Protein AF-0000000077856203 (afdb_homodimer)

InterPro domains:
  IPR004839 Aminotransferase, class I/classII, large domain [PF00155] (171-387)
  IPR015421 Pyridoxal phosphate-dependent transferase, major domain [G3DSA:3.40.640.10] (3-557)
  IPR015424 Pyridoxal phosphate-dependent transferase [SSF53383] (12-552)
  IPR050859 Class-I pyridoxal-phosphate-dependent aminotransferase-like [PTHR42790] (7-556)

Radius of gyration: 32.51 Å; Cα contacts (8 Å, |Δi|>4): 2454; chains: 2; bounding box: 94×135×73 Å

Foldseek 3Di:
DPPPPFFAAFAPLLVQFDPVLVPFDDDPVVVCVVVVPPPPDDDPPDPWDDLVPPPDFKDKDWADFLPQFALADHRPRPVHTFMAMAGQFFPDPDQLQTFHCSQLQIADFQQHRNVLSVVVQCLVCQAQAVAQRHHPFKHKGKFLALLRVLLLLCNGRDAADDPVVDAQQAAEAEEEAQFAQCSSLVSNVVSRHHYQHAYADLATAALDDDRGPCNCQVPPDSNRYDRHQEYEYEAALGVFFLHHHAPVRLLSNVVVNVVSNHFYEYEYAWQLQFALCQQVVVCVLVVHPCPVPSPQAQCQPPHRHSPDSSSRSTRHDSSNVNSNQRYKYWYGCCLLPNVVLSMTMIITHPVSVVSSSSVSCPPVRYRRSVSSSVVSCQAAFRDDPDPVVVVPPPDPSRGHCYPVSSVSSSSSSNSLLNLLLCLLVVLCSVLQWDWDQPPPDDDPDDPPPSPGDIFGQWDWGRRRIDFKTKIFGPCVRAPCPPVDDSLVLLQLLQQLCCDPPLNDHWAQQLSRRSDVVSSVRSRRMTMDGSSPDDSVCSNVNSNSSSVSSNVSSPDPDSPPRPDPPPDPPPPDPDDPVVD/DPPPPFFAAFADLLVQFDPVLVPFDDDCVVVCVVVVPPPPDDDPPDPWDDLVPPPDFKDKDWADFLPQFALADHRPRPVHTFMAMAGQFAPDPDQLQTFHCSQLQIADFQQHRNVLSVVVQCLVCQAQAVQQRHHPFKHKGKFLALLRVLLLLCNGRDAADDPVPDAQQAAEAEEEAQFAQCSSLVSNVVSPHHYQHAYADLATAALDDDRGPCNCQVPPDSNNYDRHQEYEYEAALGVFFLHHHAPVRLLSNVVVNVVSNHFYEYEYAWQLQFALCQQVVVCVLVVHPCPVPSPQAQCQPPHRHSPDSSSRSTRHDSSNVNSNQRYKYWYGCCLLPRVVLSMTMIITHPVSVVSSSSVSCPPVRYRRSVSSSVVSCQAAFRDDPDPVCVVPVPDPSRGHCYPVSSVSSSSSSNSLLNLLLCLLVVLCSVLQWDWDQPPPDDDPDDPPPSPGDIFGQWDWGRNRIDFKTKIFGPCVSAPCPPVDDSLVLLQLLQQLCCDPPLNDHWAQQLSRRSDPVSSVRSRRMTMDGSRPDDSVCSNVSSNSSSVSSNVSSPDPDSPPRPDPPPDDPPPDPDDPPPD

Organism: Aspergillus terreus (NCBI:txid33178)

Sequence (1158 aa):
MARTVSLPPPRDLSHHFSTTTKRREASRIKDLYKYFLIPGIANLAGGLPNASYFPYDTLEASVAHPHRFEPSAAPSPSSTSARVLIPKESSSTDLQKKIDLTTALQYGTADGLAPMAAFVRQFTRRHLHPNVPYARGPDTLLTCGSTDGFCKTIEAFTNPWDPARDGPSQREGILCEEFVYMNAIATVKPRGLNVVPVAMDAQGMRAHGTGGLADVLRNWDLRNGKRPHLMYTITIGQNPTGGTLSVDRRREIYALCRQYDIIIIEDDPYWNLQYPSAAALEAQNRGGSSNTASVRRNYNAHGKSSGYEFLDSLVPSYLSVDTDGRVVRLDTFSKTIAPGCRLGWVTAQPAVIERLTRITETSTQAPSGFVQAMVAELLLGQQVDDAAAARNKGVAADRGWQMDGWVRWLEGLRGGYERRMQDMCRVLEEARFLVDADNAVASTADEVWEVVEKRQMFEFTWPTGGMFVWIRMCLETHPLYGKYAPDRLSRALWVHLTQAPYRCLLGPGTMFAPTPTVADRAWQYYRLCFAAMPAEEVQGVTERLVDGFRAFWQRKDLDGLEGEQTYAVQSGNLLGTGCMARTVSLPPPRDLSHHFSTTTKRREASRIKDLYKYFLIPGIANLAGGLPNASYFPYDTLEASVAHPHRFEPSAAPSPSSTSARVLIPKESSSTDLQKKIDLTTALQYGTADGLAPMAAFVRQFTRRHLHPNVPYARGPDTLLTCGSTDGFCKTIEAFTNPWDPARDGPSQREGILCEEFVYMNAIATVKPRGLNVVPVAMDAQGMRAHGTGGLADVLRNWDLRNGKRPHLMYTITIGQNPTGGTLSVDRRREIYALCRQYDIIIIEDDPYWNLQYPSAAALEAQNRGGSSNTASVRRNYNAHGKSSGYEFLDSLVPSYLSVDTDGRVVRLDTFSKTIAPGCRLGWVTAQPAVIERLTRITETSTQAPSGFVQAMVAELLLGQQVDDAAAARNKGVAADRGWQMDGWVRWLEGLRGGYERRMQDMCRVLEEARFLVDADNAVASTADEVWEVVEKRQMFEFTWPTGGMFVWIRMCLETHPLYGKYAPDRLSRALWVHLTQAPYRCLLGPGTMFAPTPTVADRAWQYYRLCFAAMPAEEVQGVTERLVDGFRAFWQRKDLDGLEGEQTYAVQSGNLLGTGC

pLDDT: mean 89.16, std 16.57, range [26.89, 98.94]

Solvent-accessible surface area (backbone atoms only — not comparable to full-atom values): 60067 Å² total; per-residue (Å²): 127,83,76,78,75,78,53,54,66,49,55,89,62,67,87,51,43,12,70,42,47,68,55,57,69,78,68,69,65,60,73,50,52,46,59,71,65,41,84,82,44,44,72,20,42,45,50,38,74,34,65,87,60,34,47,60,52,32,41,33,31,34,27,55,50,41,72,38,37,35,48,89,46,78,62,63,71,56,87,61,60,44,59,47,76,35,39,38,70,52,87,32,84,49,64,61,48,43,60,21,44,57,62,32,32,30,45,50,32,42,53,38,60,47,36,45,42,50,49,52,42,46,44,41,49,48,34,75,46,42,48,41,52,21,40,92,45,67,35,65,40,52,22,37,12,42,55,25,43,48,37,50,49,49,51,36,51,43,65,74,41,44,80,93,76,40,60,54,68,71,18,41,26,33,33,30,44,40,58,29,61,45,63,64,49,66,50,45,49,30,33,42,40,44,78,43,65,21,32,61,55,80,38,34,71,31,46,59,58,90,49,3,45,51,43,49,63,74,64,56,59,58,85,74,6,42,75,51,41,35,32,47,44,46,49,33,15,16,52,50,54,2,15,40,49,50,70,68,58,46,52,52,40,49,50,50,26,62,72,64,62,32,38,38,37,39,46,36,66,25,62,69,29,58,33,77,58,25,64,40,53,48,21,59,74,66,74,43,83,49,78,55,66,76,63,84,48,54,75,30,74,91,57,52,58,36,83,43,73,70,64,23,47,39,86,74,61,70,50,56,72,30,49,48,42,46,46,40,33,34,33,43,35,37,74,71,43,29,41,12,44,27,38,22,31,34,40,22,31,54,72,60,43,53,52,48,44,53,53,31,57,37,27,50,32,36,47,35,17,53,41,48,45,53,53,33,39,51,37,52,22,73,51,64,76,52,66,66,56,55,63,67,52,72,63,71,66,44,43,39,39,36,72,69,26,49,54,44,30,46,46,7,50,25,26,52,49,42,51,28,47,51,42,36,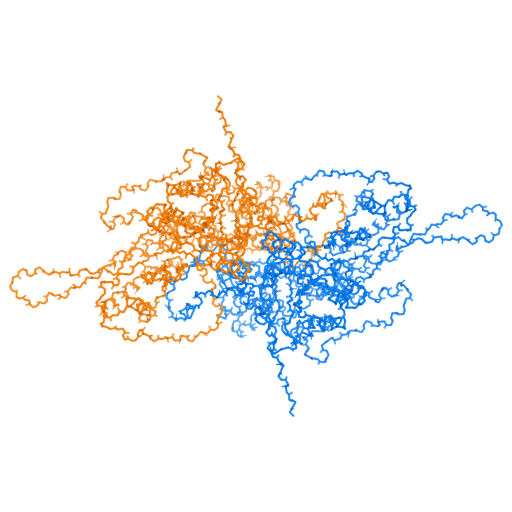49,54,56,48,63,72,54,28,50,48,75,50,73,67,82,64,67,79,83,80,85,74,87,71,74,70,78,67,54,71,37,53,49,40,50,68,57,69,33,36,14,39,50,33,37,30,35,40,52,34,54,83,62,32,78,53,46,82,77,46,57,66,68,55,52,41,50,30,50,53,48,54,26,52,30,87,88,41,18,35,40,65,24,57,26,47,69,22,31,86,43,70,76,44,34,75,58,21,52,45,26,36,31,37,28,50,37,43,52,57,72,88,45,37,45,60,55,45,50,38,47,51,51,38,54,56,52,58,58,65,44,91,68,67,82,93,37,76,70,80,73,75,58,83,64,71,82,67,86,63,58,21,48,48,112,126,83,75,77,76,77,53,53,65,47,54,89,62,68,88,51,43,11,70,43,48,70,54,58,67,80,68,70,66,61,72,51,51,47,59,72,67,42,84,83,44,43,71,20,42,43,50,38,73,35,66,87,61,35,47,60,53,32,42,33,32,34,26,56,48,40,72,39,37,35,48,88,46,75,62,63,74,57,88,63,62,43,59,46,75,35,39,36,71,51,87,32,84,49,63,60,48,44,61,22,44,57,62,32,32,29,44,49,34,41,55,37,59,48,35,44,40,49,49,53,42,47,44,40,48,48,34,74,45,42,48,42,53,21,39,91,45,67,36,64,41,52,22,37,13,41,55,27,42,50,38,50,49,50,50,35,51,44,64,75,41,44,81,93,74,41,60,54,69,70,20,41,25,33,34,30,43,42,58,28,61,46,64,63,49,65,50,44,51,29,33,42,41,44,78,42,66,20,32,61,56,80,39,33,71,31,47,58,58,89,48,3,46,50,45,48,64,75,62,56,59,59,85,74,7,40,75,49,41,34,30,47,46,46,48,33,15,18,51,48,53,2,15,41,50,49,68,67,58,46,52,52,40,49,52,51,27,62,75,63,62,32,37,38,37,38,47,36,65,25,63,70,29,57,32,79,57,25,66,40,53,47,21,61,76,66,74,43,83,49,79,56,67,77,64,84,49,55,76,30,73,91,55,52,59,36,85,43,72,70,64,23,48,39,85,73,59,70,51,56,72,28,49,48,42,47,44,39,34,34,34,42,35,37,74,72,43,29,41,11,42,26,37,21,31,35,39,22,30,53,71,59,45,54,52,49,42,52,53,30,58,36,27,51,33,36,48,36,18,53,42,48,46,51,53,32,38,50,37,51,23,72,50,64,76,52,66,65,57,56,61,67,52,72,65,70,67,43,43,39,40,34,72,67,28,49,55,44,32,47,44,7,52,25,27,53,48,43,51,27,48,50,40,38,48,53,56,49,64,74,54,27,49,48,76,50,74,70,85,65,68,80,84,81,85,73,89,71,75,68,78,67,54,74,37,53,49,42,51,69,58,69,34,37,13,42,50,32,37,30,35,39,51,34,55,85,61,32,78,53,46,84,80,45,58,65,66,54,51,40,50,29,50,54,47,53,26,52,32,87,89,41,18,36,39,65,24,57,24,46,70,23,30,85,43,71,75,42,34,75,59,20,54,45,26,36,31,37,28,51,38,43,52,56,71,86,45,38,47,58,55,44,52,37,47,51,51,37,52,55,52,57,59,67,45,90,68,66,82,92,37,78,69,82,74,76,57,84,63,72,80,65,86,60,57,22,46,43,115

Structure (mmCIF, N/CA/C/O backbone):
data_AF-0000000077856203-model_v1
#
loop_
_entity.id
_entity.type
_entity.pdbx_description
1 polymer 'Aromatic amino acid aminotransferase'
#
loop_
_atom_site.group_PDB
_atom_site.id
_atom_site.type_symbol
_atom_site.label_atom_id
_atom_site.label_alt_id
_atom_site.label_comp_id
_atom_site.label_asym_id
_atom_site.label_entity_id
_atom_site.label_seq_id
_atom_site.pdbx_PDB_ins_code
_atom_site.Cartn_x
_atom_site.Cartn_y
_atom_site.Cartn_z
_atom_site.occupancy
_atom_site.B_iso_or_equiv
_atom_site.auth_seq_id
_atom_site.auth_comp_id
_atom_site.auth_asym_id
_atom_site.auth_atom_id
_atom_site.pdbx_PDB_model_num
ATOM 1 N N . MET A 1 1 ? -47.719 -17.438 -2.994 1 26.89 1 MET A N 1
ATOM 2 C CA . MET A 1 1 ? -46.844 -16.391 -2.461 1 26.89 1 MET A CA 1
ATOM 3 C C . MET A 1 1 ? -45.469 -16.938 -2.143 1 26.89 1 MET A C 1
ATOM 5 O O . MET A 1 1 ? -45.312 -17.828 -1.313 1 26.89 1 MET A O 1
ATOM 9 N N . ALA A 1 2 ? -44.625 -17.109 -3.062 1 34.25 2 ALA A N 1
ATOM 10 C CA . ALA A 1 2 ? -43.344 -17.734 -2.82 1 34.25 2 ALA A CA 1
ATOM 11 C C . ALA A 1 2 ? -42.656 -17.109 -1.611 1 34.25 2 ALA A C 1
ATOM 13 O O . ALA A 1 2 ? -42.438 -15.891 -1.563 1 34.25 2 ALA A O 1
ATOM 14 N N . ARG A 1 3 ? -42.688 -17.531 -0.498 1 39 3 ARG A N 1
ATOM 15 C CA . ARG A 1 3 ? -42.125 -17.031 0.753 1 39 3 ARG A CA 1
ATOM 16 C C . ARG A 1 3 ? -40.656 -16.703 0.59 1 39 3 ARG A C 1
ATOM 18 O O . ARG A 1 3 ? -39.844 -17.578 0.228 1 39 3 ARG A O 1
ATOM 25 N N . THR A 1 4 ? -40.188 -15.609 0.02 1 49.38 4 THR A N 1
ATOM 26 C CA . THR A 1 4 ? -38.812 -15.148 -0.084 1 49.38 4 THR A CA 1
ATOM 27 C C . THR A 1 4 ? -38.062 -15.43 1.208 1 49.38 4 THR A C 1
ATOM 29 O O . THR A 1 4 ? -38.281 -14.789 2.23 1 49.38 4 THR A O 1
ATOM 32 N N . VAL A 1 5 ? -37.719 -16.516 1.575 1 58.31 5 VAL A N 1
ATOM 33 C CA . VAL A 1 5 ? -37 -16.906 2.787 1 58.31 5 VAL A CA 1
ATOM 34 C C . VAL A 1 5 ? -35.781 -16.016 2.984 1 58.31 5 VAL A C 1
ATOM 36 O O . VAL A 1 5 ? -34.938 -15.93 2.102 1 58.31 5 VAL A O 1
ATOM 39 N N . SER A 1 6 ? -35.875 -15.039 3.852 1 81.38 6 SER A N 1
ATOM 40 C CA . SER A 1 6 ? -34.844 -14.078 4.211 1 81.38 6 SER A CA 1
ATOM 41 C C . SER A 1 6 ? -33.594 -14.781 4.727 1 81.38 6 SER A C 1
ATOM 43 O O . SER A 1 6 ? -33.688 -15.672 5.578 1 81.38 6 SER A O 1
ATOM 45 N N . LEU A 1 7 ? -32.438 -14.836 4.043 1 90.69 7 LEU A N 1
ATOM 46 C CA . LEU A 1 7 ? -31.172 -15.438 4.434 1 90.69 7 LEU A CA 1
ATOM 47 C C . LEU A 1 7 ? -30.75 -14.961 5.82 1 90.69 7 LEU A C 1
ATOM 49 O O . LEU A 1 7 ? -31.016 -13.82 6.191 1 90.69 7 LEU A O 1
ATOM 53 N N . PRO A 1 8 ? -30.281 -15.836 6.66 1 95.06 8 PRO A N 1
ATOM 54 C CA . PRO A 1 8 ? -29.75 -15.414 7.965 1 95.06 8 PRO A CA 1
ATOM 55 C C . PRO A 1 8 ? -28.547 -14.5 7.848 1 95.06 8 PRO A C 1
ATOM 57 O O . PRO A 1 8 ? -27.812 -14.547 6.852 1 95.06 8 PRO A O 1
ATOM 60 N N . PRO A 1 9 ? -28.344 -13.602 8.844 1 96.44 9 PRO A N 1
ATOM 61 C CA . PRO A 1 9 ? -27.109 -12.82 8.867 1 96.44 9 PRO A CA 1
ATOM 62 C C . PRO A 1 9 ? -25.875 -13.688 9.055 1 96.44 9 PRO A C 1
ATOM 64 O O . PRO A 1 9 ? -25.969 -14.797 9.586 1 96.44 9 PRO A O 1
ATOM 67 N N . PRO A 1 10 ? -24.734 -13.25 8.562 1 97.69 10 PRO A N 1
ATOM 68 C CA . PRO A 1 10 ? -23.516 -14 8.844 1 97.69 10 PRO A CA 1
ATOM 69 C C . PRO A 1 10 ? -23.203 -14.102 10.336 1 97.69 10 PRO A C 1
ATOM 71 O O . PRO A 1 10 ? -23.688 -13.289 11.125 1 97.69 10 PRO A O 1
ATOM 74 N N . ARG A 1 11 ? -22.406 -15.016 10.68 1 98 11 ARG A N 1
ATOM 75 C CA . ARG A 1 11 ? -22.062 -15.258 12.078 1 98 11 ARG A CA 1
ATOM 76 C C . ARG A 1 11 ? -21.109 -14.18 12.602 1 98 11 ARG A C 1
ATOM 78 O O . ARG A 1 11 ? -20.328 -13.617 11.836 1 98 11 ARG A O 1
ATOM 85 N N . ASP A 1 12 ? -21.281 -13.859 13.883 1 98.31 12 ASP A N 1
ATOM 86 C CA . ASP A 1 12 ? -20.281 -13.016 14.547 1 98.31 12 ASP A CA 1
ATOM 87 C C . ASP A 1 12 ? -18.969 -13.766 14.734 1 98.31 12 ASP A C 1
ATOM 89 O O . ASP A 1 12 ? -18.875 -14.688 15.539 1 98.31 12 ASP A O 1
ATOM 93 N N . LEU A 1 13 ? -17.984 -13.414 13.969 1 98.44 13 LEU A N 1
ATOM 94 C CA . LEU A 1 13 ? -16.688 -14.07 14.016 1 98.44 13 LEU A CA 1
ATOM 95 C C . LEU A 1 13 ? -15.641 -13.156 14.641 1 98.44 13 LEU A C 1
ATOM 97 O O . LEU A 1 13 ? -14.445 -13.312 14.398 1 98.44 13 LEU A O 1
ATOM 101 N N . SER A 1 14 ? -16.031 -12.125 15.461 1 98.12 14 SER A N 1
ATOM 102 C CA . SER A 1 14 ? -15.156 -11.094 16.016 1 98.12 14 SER A CA 1
ATOM 103 C C . SER A 1 14 ? -14.164 -11.695 17 1 98.12 14 SER A C 1
ATOM 105 O O . SER A 1 14 ? -13.141 -11.078 17.312 1 98.12 14 SER A O 1
ATOM 107 N N . HIS A 1 15 ? -14.484 -12.906 17.562 1 97.94 15 HIS A N 1
ATOM 108 C CA . HIS A 1 15 ? -13.562 -13.562 18.484 1 97.94 15 HIS A CA 1
ATOM 109 C C . HIS A 1 15 ? -12.266 -13.961 17.781 1 97.94 15 HIS A C 1
ATOM 111 O O . HIS A 1 15 ? -11.266 -14.258 18.438 1 97.94 15 HIS A O 1
ATOM 117 N N . HIS A 1 16 ? -12.25 -13.977 16.391 1 98.31 16 HIS A N 1
ATOM 118 C CA . HIS A 1 16 ? -11.047 -14.312 15.641 1 98.31 16 HIS A CA 1
ATOM 119 C C . HIS A 1 16 ? -10.148 -13.102 15.445 1 98.31 16 HIS A C 1
ATOM 121 O O . HIS A 1 16 ? -8.992 -13.234 15.055 1 98.31 16 HIS A O 1
ATOM 127 N N . PHE A 1 17 ? -10.68 -11.852 15.664 1 98.62 17 PHE A N 1
ATOM 128 C CA . PHE A 1 17 ? -9.883 -10.656 15.422 1 98.62 17 PHE A CA 1
ATOM 129 C C . PHE A 1 17 ? -8.719 -10.57 16.391 1 98.62 17 PHE A C 1
ATOM 131 O O . PHE A 1 17 ? -8.867 -10.891 17.578 1 98.62 17 PHE A O 1
ATOM 138 N N . SER A 1 18 ? -7.531 -10.148 15.898 1 98.12 18 SER A N 1
ATOM 139 C CA . SER A 1 18 ? -6.383 -9.906 16.766 1 98.12 18 SER A CA 1
ATOM 140 C C . SER A 1 18 ? -6.672 -8.797 17.766 1 98.12 18 SER A C 1
ATOM 142 O O . SER A 1 18 ? -7.609 -8.016 17.578 1 98.12 18 SER A O 1
ATOM 144 N N . THR A 1 19 ? -5.859 -8.703 18.812 1 97 19 THR A N 1
ATOM 145 C CA . THR A 1 19 ? -6.008 -7.672 19.828 1 97 19 THR A CA 1
ATOM 146 C C . THR A 1 19 ? -5.863 -6.281 19.219 1 97 19 THR A C 1
ATOM 148 O O . THR A 1 19 ? -6.637 -5.375 19.531 1 97 19 THR A O 1
ATOM 151 N N . THR A 1 20 ? -4.848 -6.113 18.375 1 97.69 20 THR A N 1
ATOM 152 C CA . THR A 1 20 ? -4.617 -4.836 17.719 1 97.69 20 THR A CA 1
ATOM 153 C C . THR A 1 20 ? -5.82 -4.445 16.859 1 97.69 20 THR A C 1
ATOM 155 O O . THR A 1 20 ? -6.23 -3.283 16.859 1 97.69 20 THR A O 1
ATOM 158 N N . THR A 1 21 ? -6.402 -5.395 16.141 1 98.31 21 THR A N 1
ATOM 159 C CA . THR A 1 21 ? -7.551 -5.148 15.281 1 98.31 21 THR A CA 1
ATOM 160 C C . THR A 1 21 ? -8.766 -4.723 16.094 1 98.31 21 THR A C 1
ATOM 162 O O . THR A 1 21 ? -9.484 -3.799 15.719 1 98.31 21 THR A O 1
ATOM 165 N N . LYS A 1 22 ? -8.992 -5.301 17.219 1 97.56 22 LYS A N 1
ATOM 166 C CA . LYS A 1 22 ? -10.125 -4.98 18.078 1 97.56 22 LYS A CA 1
ATOM 167 C C . LYS A 1 22 ? -10.023 -3.559 18.609 1 97.56 22 LYS A C 1
ATOM 169 O O . LYS A 1 22 ? -11.039 -2.906 18.859 1 97.56 22 LYS A O 1
ATOM 174 N N . ARG A 1 23 ? -8.852 -3.035 18.688 1 97 23 ARG A N 1
ATOM 175 C CA . ARG A 1 23 ? -8.609 -1.752 19.344 1 97 23 ARG A CA 1
ATOM 176 C C . ARG A 1 23 ? -8.703 -0.604 18.344 1 97 23 ARG A C 1
ATOM 178 O O . ARG A 1 23 ? -8.711 0.565 18.734 1 97 23 ARG A O 1
ATOM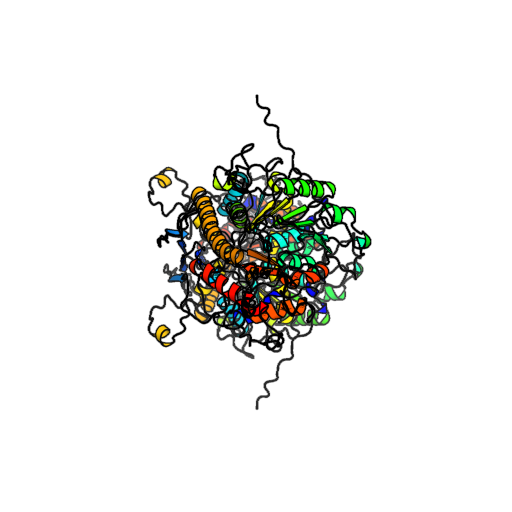 185 N N . ARG A 1 24 ? -8.766 -0.89 17.078 1 95.88 24 ARG A N 1
ATOM 186 C CA . ARG A 1 24 ? -8.797 0.166 16.078 1 95.88 24 ARG A CA 1
ATOM 187 C C . ARG A 1 24 ? -10.133 0.9 16.094 1 95.88 24 ARG A C 1
ATOM 189 O O . ARG A 1 24 ? -11.188 0.281 16.266 1 95.88 24 ARG A O 1
ATOM 196 N N . GLU A 1 25 ? -9.992 2.211 15.961 1 90.31 25 GLU A N 1
ATOM 197 C CA . GLU A 1 25 ? -11.18 3.066 15.938 1 90.31 25 GLU A CA 1
ATOM 198 C C . GLU A 1 25 ? -11.242 3.887 14.648 1 90.31 25 GLU A C 1
ATOM 200 O O . GLU A 1 25 ? -10.211 4.148 14.023 1 90.31 25 GLU A O 1
ATOM 205 N N . ALA A 1 26 ? -12.406 4.238 14.328 1 83.25 26 ALA A N 1
ATOM 206 C CA . ALA A 1 26 ? -12.586 5.121 13.18 1 83.25 26 ALA A CA 1
ATOM 207 C C . ALA A 1 26 ? -12.078 6.527 13.484 1 83.25 26 ALA A C 1
ATOM 209 O O . ALA A 1 26 ? -12.109 6.969 14.633 1 83.25 26 ALA A O 1
ATOM 210 N N . SER A 1 27 ? -11.648 7.148 12.414 1 77.56 27 SER A N 1
ATOM 211 C CA . SER A 1 27 ? -11.148 8.516 12.562 1 77.56 27 SER A CA 1
ATOM 212 C C . SER A 1 27 ? -12.25 9.461 13.023 1 77.56 27 SER A C 1
ATOM 214 O O . SER A 1 27 ? -13.391 9.359 12.562 1 77.56 27 SER A O 1
ATOM 216 N N . ARG A 1 28 ? -11.914 10.344 13.938 1 71.06 28 ARG A N 1
ATOM 217 C CA . ARG A 1 28 ? -12.852 11.328 14.461 1 71.06 28 ARG A CA 1
ATOM 218 C C . ARG A 1 28 ? -13.172 12.398 13.414 1 71.06 28 ARG A C 1
ATOM 220 O O . ARG A 1 28 ? -14.172 13.102 13.531 1 71.06 28 ARG A O 1
ATOM 227 N N . ILE A 1 29 ? -12.281 12.453 12.492 1 68 29 ILE A N 1
ATOM 228 C CA . ILE A 1 29 ? -12.477 13.453 11.453 1 68 29 ILE A CA 1
ATOM 229 C C . ILE A 1 29 ? -13.805 13.195 10.734 1 68 29 ILE A C 1
ATOM 231 O O . ILE A 1 29 ? -14.414 14.117 10.195 1 68 29 ILE A O 1
ATOM 235 N N . LYS A 1 30 ? -14.203 11.977 10.781 1 64.25 30 LYS A N 1
ATOM 236 C CA . LYS A 1 30 ? -15.445 11.602 10.109 1 64.25 30 LYS A CA 1
ATOM 237 C C . LYS A 1 30 ? -16.641 12.344 10.703 1 64.25 30 LYS A C 1
ATOM 239 O O . LYS A 1 30 ? -17.625 12.602 10.016 1 64.25 30 LYS A O 1
ATOM 244 N N . ASP A 1 31 ? -16.406 12.719 11.914 1 67.88 31 ASP A N 1
ATOM 245 C CA . ASP A 1 31 ? -17.469 13.461 12.586 1 67.88 31 ASP A CA 1
ATOM 246 C C . ASP A 1 31 ? -17.641 14.852 11.984 1 67.88 31 ASP A C 1
ATOM 248 O O . ASP A 1 31 ? -18.688 15.477 12.148 1 67.88 31 ASP A O 1
ATOM 252 N N . LEU A 1 32 ? -16.594 15.297 11.258 1 75.31 32 LEU A N 1
ATOM 253 C CA . LEU A 1 32 ? -16.641 16.625 10.672 1 75.31 32 LEU A CA 1
ATOM 254 C C . LEU A 1 32 ? -17.266 16.594 9.281 1 75.31 32 LEU A C 1
ATOM 256 O O . LEU A 1 32 ? -17.656 17.625 8.734 1 75.31 32 LEU A O 1
ATOM 260 N N . TYR A 1 33 ? -17.406 15.367 8.773 1 67.06 33 TYR A N 1
ATOM 261 C CA . TYR A 1 33 ? -17.828 15.219 7.387 1 67.06 33 TYR A CA 1
ATOM 262 C C . TYR A 1 33 ? -19.219 15.82 7.176 1 67.06 33 TYR A C 1
ATOM 264 O O . TYR A 1 33 ? -19.484 16.438 6.141 1 67.06 33 TYR A O 1
ATOM 272 N N . LYS A 1 34 ? -20.062 15.703 8.148 1 71.5 34 LYS A N 1
ATOM 273 C CA . LYS A 1 34 ? -21.438 16.203 8.008 1 71.5 34 LYS A CA 1
ATOM 274 C C . LYS A 1 34 ? -21.438 17.719 7.801 1 71.5 34 LYS A C 1
ATOM 276 O O . LYS A 1 34 ? -22.312 18.25 7.098 1 71.5 34 LYS A O 1
ATOM 281 N N . TYR A 1 35 ? -20.422 18.391 8.211 1 79.44 35 TYR A N 1
ATOM 282 C CA . TYR A 1 35 ? -20.375 19.844 8.117 1 79.44 35 TYR A CA 1
ATOM 283 C C . TYR A 1 35 ? -19.844 20.281 6.762 1 79.44 35 TYR A C 1
ATOM 285 O O . TYR A 1 35 ? -20.094 21.406 6.324 1 79.44 35 TYR A O 1
ATOM 293 N N . PHE A 1 36 ? -19.109 19.344 6.121 1 73.75 36 PHE A N 1
ATOM 294 C CA . PHE A 1 36 ? -18.594 19.641 4.793 1 73.75 36 PHE A CA 1
ATOM 295 C C . PHE A 1 36 ? -19.734 19.828 3.797 1 73.75 36 PHE A C 1
ATOM 297 O O . PHE A 1 36 ? -19.562 20.484 2.77 1 73.75 36 PHE A O 1
ATOM 304 N N . LEU A 1 37 ? -20.891 19.344 4.219 1 73 37 LEU A N 1
ATOM 305 C CA . LEU A 1 37 ? -22.016 19.328 3.293 1 73 37 LEU A CA 1
ATOM 306 C C . LEU A 1 37 ? -22.844 20.609 3.42 1 73 37 LEU A C 1
ATOM 308 O O . LEU A 1 37 ? -23.766 20.844 2.627 1 73 37 LEU A O 1
ATOM 312 N N . ILE A 1 38 ? -22.516 21.453 4.344 1 80.31 38 ILE A N 1
ATOM 313 C CA . ILE A 1 38 ? -23.219 22.734 4.48 1 80.31 38 ILE A CA 1
ATOM 314 C C . ILE A 1 38 ? -22.953 23.594 3.246 1 80.31 38 ILE A C 1
ATOM 316 O O . ILE A 1 38 ? -21.812 23.875 2.912 1 80.31 38 ILE A O 1
ATOM 320 N N . PRO A 1 39 ? -24.016 23.906 2.555 1 83.12 39 PRO A N 1
ATOM 321 C CA . PRO A 1 39 ? -23.828 24.703 1.338 1 83.12 39 PRO A CA 1
ATOM 322 C C . PRO A 1 39 ? -23.109 26.031 1.598 1 83.12 39 PRO A C 1
ATOM 324 O O . PRO A 1 39 ? -23.469 26.766 2.514 1 83.12 39 PRO A O 1
ATOM 327 N N . GLY A 1 40 ? -22.109 26.25 0.856 1 85.25 40 GLY A N 1
ATOM 328 C CA . GLY A 1 40 ? -21.391 27.516 0.925 1 85.25 40 GLY A CA 1
ATOM 329 C C . GLY A 1 40 ? -20.359 27.562 2.033 1 85.25 40 GLY A C 1
ATOM 330 O O . GLY A 1 40 ? -19.703 28.578 2.23 1 85.25 40 GLY A O 1
ATOM 331 N N . ILE A 1 41 ? -20.234 26.5 2.713 1 90.62 41 ILE A N 1
ATOM 332 C CA . ILE A 1 41 ? -19.297 26.5 3.83 1 90.62 41 ILE A CA 1
ATOM 333 C C . ILE A 1 41 ? -17.875 26.562 3.301 1 90.62 41 ILE A C 1
ATOM 335 O O . ILE A 1 41 ? -17.547 25.938 2.289 1 90.62 41 ILE A O 1
ATOM 339 N N . ALA A 1 42 ? -17.094 27.5 3.855 1 92.06 42 ALA A N 1
ATOM 340 C CA . ALA A 1 42 ? -15.664 27.5 3.613 1 92.06 42 ALA A CA 1
ATOM 341 C C . ALA A 1 42 ? -14.953 26.469 4.48 1 92.06 42 ALA A C 1
ATOM 343 O O . ALA A 1 42 ? -15.008 26.531 5.711 1 92.06 42 ALA A O 1
ATOM 344 N N . ASN A 1 43 ? -14.336 25.562 3.844 1 87.88 43 ASN A N 1
ATOM 345 C CA . ASN A 1 43 ? -13.656 24.484 4.57 1 87.88 43 ASN A CA 1
ATOM 346 C C . ASN A 1 43 ? -12.234 24.891 4.961 1 87.88 43 ASN A C 1
ATOM 348 O O . ASN A 1 43 ? -11.312 24.797 4.152 1 87.88 43 ASN A O 1
ATOM 352 N N . LEU A 1 44 ? -12.062 25.25 6.199 1 92.81 44 LEU A N 1
ATOM 353 C CA . LEU A 1 44 ? -10.75 25.594 6.73 1 92.81 44 LEU A CA 1
ATOM 354 C C . LEU A 1 44 ? -10.219 24.469 7.621 1 92.81 44 LEU A C 1
ATOM 356 O O . LEU A 1 44 ? -9.141 24.594 8.219 1 92.81 44 LEU A O 1
ATOM 360 N N . ALA A 1 45 ? -10.961 23.359 7.68 1 88.88 45 ALA A N 1
ATOM 361 C CA . ALA A 1 45 ? -10.609 22.281 8.609 1 88.88 45 ALA A CA 1
ATOM 362 C C . ALA A 1 45 ? -9.727 21.234 7.926 1 88.88 45 ALA A C 1
ATOM 364 O O . ALA A 1 45 ? -8.781 20.734 8.523 1 88.88 45 ALA A O 1
ATOM 365 N N . GLY A 1 46 ? -10.031 20.906 6.715 1 85.88 46 GLY A N 1
ATOM 366 C CA . GLY A 1 46 ? -9.305 19.875 6.004 1 85.88 46 GLY A CA 1
ATOM 367 C C . GLY A 1 46 ? -7.926 20.312 5.547 1 85.88 46 GLY A C 1
ATOM 368 O O . GLY A 1 46 ? -7.758 21.438 5.066 1 85.88 46 GLY A O 1
ATOM 369 N N . GLY A 1 47 ? -6.926 19.562 5.805 1 87.5 47 GLY A N 1
ATOM 370 C CA . GLY A 1 47 ? -5.57 19.828 5.352 1 87.5 47 GLY A CA 1
ATOM 371 C C . GLY A 1 47 ? -5.297 19.297 3.955 1 87.5 47 GLY A C 1
ATOM 372 O O . GLY A 1 47 ? -4.559 18.328 3.789 1 87.5 47 GLY A O 1
ATOM 373 N N . LEU A 1 48 ? -5.82 20.016 2.938 1 88.88 48 LEU A N 1
ATOM 374 C CA . LEU A 1 48 ? -5.73 19.562 1.558 1 88.88 48 LEU A CA 1
ATOM 375 C C . LEU A 1 48 ? -4.875 20.5 0.72 1 88.88 48 LEU A C 1
ATOM 377 O O . LEU A 1 48 ? -4.98 21.719 0.853 1 88.88 48 LEU A O 1
ATOM 381 N N . PRO A 1 49 ? -4.016 19.922 -0.13 1 91.94 49 PRO A N 1
ATOM 382 C CA . P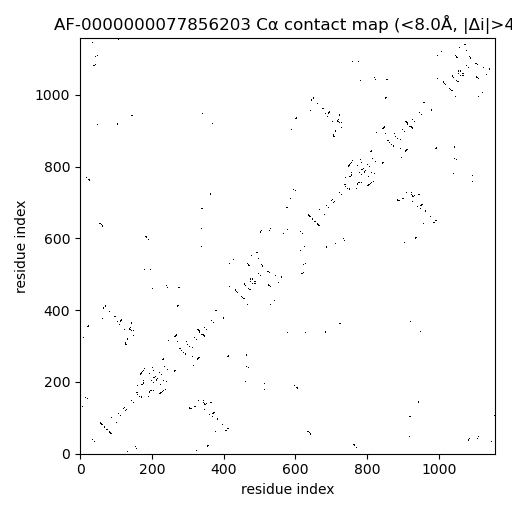RO A 1 49 ? -3.418 20.781 -1.155 1 91.94 49 PRO A CA 1
ATOM 383 C C . PRO A 1 49 ? -4.441 21.297 -2.164 1 91.94 49 PRO A C 1
ATOM 385 O O . PRO A 1 49 ? -5.492 20.688 -2.355 1 91.94 49 PRO A O 1
ATOM 388 N N . ASN A 1 50 ? -4.113 22.422 -2.668 1 91.56 50 ASN A N 1
ATOM 389 C CA . ASN A 1 50 ? -4.992 22.953 -3.705 1 91.56 50 ASN A CA 1
ATOM 390 C C . ASN A 1 50 ? -4.816 22.203 -5.023 1 91.56 50 ASN A C 1
ATOM 392 O O . ASN A 1 50 ? -3.691 22 -5.484 1 91.56 50 ASN A O 1
ATOM 396 N N . ALA A 1 51 ? -5.91 21.875 -5.676 1 91 51 ALA A N 1
ATOM 397 C CA . ALA A 1 51 ? -5.883 21.047 -6.879 1 91 51 ALA A CA 1
ATOM 398 C C . ALA A 1 51 ? -5.195 21.781 -8.031 1 91 51 ALA A C 1
ATOM 400 O O . ALA A 1 51 ? -4.66 21.141 -8.945 1 91 51 ALA A O 1
ATOM 401 N N . SER A 1 52 ? -5.203 23.125 -7.996 1 92.06 52 SER A N 1
ATOM 402 C CA . SER A 1 52 ? -4.555 23.891 -9.047 1 92.06 52 SER A CA 1
ATOM 403 C C . SER A 1 52 ? -3.049 23.641 -9.062 1 92.06 52 SER A C 1
ATOM 405 O O . SER A 1 52 ? -2.375 23.953 -10.055 1 92.06 52 SER A O 1
ATOM 407 N N . TYR A 1 53 ? -2.523 23.062 -8.031 1 93.12 53 TYR A N 1
ATOM 408 C CA . TYR A 1 53 ? -1.087 22.828 -7.941 1 93.12 53 TYR A CA 1
ATOM 409 C C . TYR A 1 53 ? -0.743 21.406 -8.383 1 93.12 53 TYR A C 1
ATOM 411 O O . TYR A 1 53 ? 0.421 21.016 -8.336 1 93.12 53 TYR A O 1
ATOM 419 N N . PHE A 1 54 ? -1.742 20.594 -8.812 1 95.06 54 PHE A N 1
ATOM 420 C CA . PHE A 1 54 ? -1.44 19.312 -9.43 1 95.06 54 PHE A CA 1
ATOM 421 C C . PHE A 1 54 ? -0.87 19.5 -10.828 1 95.06 54 PHE A C 1
ATOM 423 O O . PHE A 1 54 ? -1.479 20.172 -11.664 1 95.06 54 PHE A O 1
ATOM 430 N N . PRO A 1 55 ? 0.173 18.922 -11.109 1 96.81 55 PRO A N 1
ATOM 431 C CA . PRO A 1 55 ? 0.828 19.25 -12.375 1 96.81 55 PRO A CA 1
ATOM 432 C C . PRO A 1 55 ? 0.205 18.516 -13.562 1 96.81 55 PRO A C 1
ATOM 434 O O . PRO A 1 55 ? 0.647 18.703 -14.703 1 96.81 55 PRO A O 1
ATOM 437 N N . TYR A 1 56 ? -0.765 17.719 -13.406 1 97.12 56 TYR A N 1
ATOM 438 C CA . TYR A 1 56 ? -1.437 17 -14.484 1 97.12 56 TYR A CA 1
ATOM 439 C C . TYR A 1 56 ? -2.742 17.688 -14.867 1 97.12 56 TYR A C 1
ATOM 441 O O . TYR A 1 56 ? -3.625 17.875 -14.023 1 97.12 56 TYR A O 1
ATOM 449 N N . ASP A 1 57 ? -2.889 18.016 -16.109 1 96.25 57 ASP A N 1
ATOM 450 C CA . ASP A 1 57 ? -4.098 18.656 -16.609 1 96.25 57 ASP A CA 1
ATOM 451 C C . ASP A 1 57 ? -5.051 17.625 -17.219 1 96.25 57 ASP A C 1
ATOM 453 O O . ASP A 1 57 ? -6.266 17.828 -17.219 1 96.25 57 ASP A O 1
ATOM 457 N N . THR A 1 58 ? -4.531 16.578 -17.828 1 96.19 58 THR A N 1
ATOM 458 C CA . THR A 1 58 ? -5.297 15.43 -18.297 1 96.19 58 THR A CA 1
ATOM 459 C C . THR A 1 58 ? -4.477 14.148 -18.188 1 96.19 58 THR A C 1
ATOM 461 O O . THR A 1 58 ? -3.252 14.195 -18.047 1 96.19 58 THR A O 1
ATOM 464 N N . LEU A 1 59 ? -5.121 13.023 -18.156 1 96.38 59 LEU A N 1
ATOM 465 C CA . LEU A 1 59 ? -4.543 11.711 -18.406 1 96.38 59 LEU A CA 1
ATOM 466 C C . LEU A 1 59 ? -5.191 11.055 -19.625 1 96.38 59 LEU A C 1
ATOM 468 O O . LEU A 1 59 ? -6.406 11.164 -19.828 1 96.38 59 LEU A O 1
ATOM 472 N N . GLU A 1 60 ? -4.375 10.414 -20.375 1 96.06 60 GLU A N 1
ATOM 473 C CA . GLU A 1 60 ? -4.852 9.75 -21.594 1 96.06 60 GLU A CA 1
ATOM 474 C C . GLU A 1 60 ? -4.164 8.406 -21.781 1 96.06 60 GLU A C 1
ATOM 476 O O . GLU A 1 60 ? -3.117 8.141 -21.188 1 96.06 60 GLU A O 1
ATOM 481 N N . ALA A 1 61 ? -4.832 7.523 -22.625 1 96.06 61 ALA A N 1
ATOM 482 C CA . ALA A 1 61 ? -4.227 6.238 -22.969 1 96.06 61 ALA A CA 1
ATOM 483 C C . ALA A 1 61 ? -4.832 5.672 -24.25 1 96.06 61 ALA A C 1
ATOM 485 O O . ALA A 1 61 ? -5.98 5.977 -24.578 1 96.06 61 ALA A O 1
ATOM 486 N N . SER A 1 62 ? -4.008 4.992 -25 1 96.19 62 SER A N 1
ATOM 487 C CA . SER A 1 62 ? -4.512 4.059 -26 1 96.19 62 SER A CA 1
ATOM 488 C C . SER A 1 62 ? -4.711 2.666 -25.406 1 96.19 62 SER A C 1
ATOM 490 O O . SER A 1 62 ? -3.775 2.086 -24.844 1 96.19 62 SER A O 1
ATOM 492 N N . VAL A 1 63 ? -5.938 2.1 -25.562 1 96.19 63 VAL A N 1
ATOM 493 C CA . VAL A 1 63 ? -6.242 0.866 -24.844 1 96.19 63 VAL A CA 1
ATOM 494 C C . VAL A 1 63 ? -6.852 -0.155 -25.812 1 96.19 63 VAL A C 1
ATOM 496 O O . VAL A 1 63 ? -7.422 0.215 -26.828 1 96.19 63 VAL A O 1
ATOM 499 N N . ALA A 1 64 ? -6.781 -1.361 -25.438 1 94.31 64 ALA A N 1
ATOM 500 C CA . ALA A 1 64 ? -7.34 -2.469 -26.203 1 94.31 64 ALA A CA 1
ATOM 501 C C . ALA A 1 64 ? -8.867 -2.434 -26.188 1 94.31 64 ALA A C 1
ATOM 503 O O . ALA A 1 64 ? -9.477 -2.018 -25.203 1 94.31 64 ALA A O 1
ATOM 504 N N . HIS A 1 65 ? -9.422 -2.881 -27.312 1 93.44 65 HIS A N 1
ATOM 505 C CA . HIS A 1 65 ? -10.836 -3.232 -27.297 1 93.44 65 HIS A CA 1
ATOM 506 C C . HIS A 1 65 ? -11.07 -4.543 -26.547 1 93.44 65 HIS A C 1
ATOM 508 O O . HIS A 1 65 ? -10.203 -5.422 -26.547 1 93.44 65 HIS A O 1
ATOM 514 N N . PRO A 1 66 ? -12.242 -4.684 -25.953 1 92.62 66 PRO A N 1
ATOM 515 C CA . PRO A 1 66 ? -12.523 -5.906 -25.188 1 92.62 66 PRO A CA 1
ATOM 516 C C . PRO A 1 66 ? -12.438 -7.164 -26.047 1 92.62 66 PRO A C 1
ATOM 518 O O . PRO A 1 66 ? -12.219 -8.258 -25.531 1 92.62 66 PRO A O 1
ATOM 521 N N . HIS A 1 67 ? -12.562 -7.055 -27.391 1 91.38 67 HIS A N 1
ATOM 522 C CA . HIS A 1 67 ? -12.602 -8.195 -28.297 1 91.38 67 HIS A CA 1
ATOM 523 C C . HIS A 1 67 ? -11.242 -8.438 -28.938 1 91.38 67 HIS A C 1
ATOM 525 O O . HIS A 1 67 ? -11.133 -9.18 -29.922 1 91.38 67 HIS A O 1
ATOM 531 N N . ARG A 1 68 ? -10.266 -7.766 -28.406 1 90.5 68 ARG A N 1
ATOM 532 C CA . ARG A 1 68 ? -8.938 -7.918 -29 1 90.5 68 ARG A CA 1
ATOM 533 C C . ARG A 1 68 ? -8.508 -9.383 -29.016 1 90.5 68 ARG A C 1
ATOM 535 O O . ARG A 1 68 ? -7.863 -9.828 -29.969 1 90.5 68 ARG A O 1
ATOM 542 N N . PHE A 1 69 ? -8.836 -10.141 -27.969 1 88.69 69 PHE A N 1
ATOM 543 C CA . PHE A 1 69 ? -8.508 -11.562 -27.906 1 88.69 69 PHE A CA 1
ATOM 544 C C . PHE A 1 69 ? -9.766 -12.414 -27.953 1 88.69 69 PHE A C 1
ATOM 546 O O . PHE A 1 69 ? -10.703 -12.195 -27.172 1 88.69 69 PHE A O 1
ATOM 553 N N . GLU A 1 70 ? -9.672 -13.367 -28.812 1 86.94 70 GLU A N 1
ATOM 554 C CA . GLU A 1 70 ? -10.836 -14.227 -29 1 86.94 70 GLU A CA 1
ATOM 555 C C . GLU A 1 70 ? -10.766 -15.453 -28.109 1 86.94 70 GLU A C 1
ATOM 557 O O . GLU A 1 70 ? -9.695 -16.062 -27.953 1 86.94 70 GLU A O 1
ATOM 562 N N . PRO A 1 71 ? -11.852 -15.875 -27.609 1 85.69 71 PRO A N 1
ATOM 563 C CA . PRO A 1 71 ? -11.859 -17.062 -26.75 1 85.69 71 PRO A CA 1
ATOM 564 C C . PRO A 1 71 ? -11.5 -18.344 -27.516 1 85.69 71 PRO A C 1
ATOM 566 O O . PRO A 1 71 ? -10.828 -19.219 -26.969 1 85.69 71 PRO A O 1
ATOM 569 N N . SER A 1 72 ? -11.945 -18.578 -28.781 1 79.94 72 SER A N 1
ATOM 570 C CA . SER A 1 72 ? -11.75 -19.844 -29.484 1 79.94 72 SER A CA 1
ATOM 571 C C . SER A 1 72 ? -10.734 -19.688 -30.625 1 79.94 72 SER A C 1
ATOM 573 O O . SER A 1 72 ? -10.25 -20.688 -31.156 1 79.94 72 SER A O 1
ATOM 575 N N . ALA A 1 73 ? -10.508 -18.484 -31.062 1 69.88 73 ALA A N 1
ATOM 576 C CA . ALA A 1 73 ? -9.594 -18.328 -32.188 1 69.88 73 ALA A CA 1
ATOM 577 C C . ALA A 1 73 ? -8.336 -17.578 -31.781 1 69.88 73 ALA A C 1
ATOM 579 O O . ALA A 1 73 ? -8.336 -16.844 -30.781 1 69.88 73 ALA A O 1
ATOM 580 N N . ALA A 1 74 ? -7.324 -18.047 -32.562 1 61.97 74 ALA A N 1
ATOM 581 C CA . ALA A 1 74 ? -6.059 -17.359 -32.281 1 61.97 74 ALA A CA 1
ATOM 582 C C . ALA A 1 74 ? -6.195 -15.852 -32.469 1 61.97 74 ALA A C 1
ATOM 584 O O . ALA A 1 74 ? -6.98 -15.398 -33.312 1 61.97 74 ALA A O 1
ATOM 585 N N . PRO A 1 75 ? -5.617 -15.148 -31.578 1 57.59 75 PRO A N 1
ATOM 586 C CA . PRO A 1 75 ? -5.73 -13.695 -31.609 1 57.59 75 PRO A CA 1
ATOM 587 C C . PRO A 1 75 ? -5.496 -13.109 -33 1 57.59 75 PRO A C 1
ATOM 589 O O . PRO A 1 75 ? -4.543 -13.492 -33.688 1 57.59 75 PRO A O 1
ATOM 592 N N . SER A 1 76 ? -6.527 -12.812 -33.875 1 56.97 76 SER A N 1
ATOM 593 C CA . SER A 1 76 ? -6.199 -11.883 -34.969 1 56.97 76 SER A CA 1
ATOM 594 C C . SER A 1 76 ? -5.922 -10.484 -34.406 1 56.97 76 SER A C 1
ATOM 596 O O . SER A 1 76 ? -6.82 -9.828 -33.875 1 56.97 76 SER A O 1
ATOM 598 N N . PRO A 1 77 ? -4.785 -10.281 -34.031 1 53.94 77 PRO A N 1
ATOM 599 C CA . PRO A 1 77 ? -4.531 -9 -33.344 1 53.94 77 PRO A CA 1
ATOM 600 C C . PRO A 1 77 ? -5.215 -7.828 -34.062 1 53.94 77 PRO A C 1
ATOM 602 O O . PRO A 1 77 ? -5.027 -7.629 -35.25 1 53.94 77 PRO A O 1
ATOM 605 N N . SER A 1 78 ? -6.465 -7.613 -33.812 1 59.03 78 SER A N 1
ATOM 606 C CA . SER A 1 78 ? -6.871 -6.293 -34.281 1 59.03 78 SER A CA 1
ATOM 607 C C . SER A 1 78 ? -6.012 -5.195 -33.656 1 59.03 78 SER A C 1
ATOM 609 O O . SER A 1 78 ? -5.82 -5.156 -32.438 1 59.03 78 SER A O 1
ATOM 611 N N . SER A 1 79 ? -5.09 -4.637 -34.375 1 66.19 79 SER A N 1
ATOM 612 C CA . SER A 1 79 ? -4.098 -3.643 -33.969 1 66.19 79 SER A CA 1
ATOM 613 C C . SER A 1 79 ? -4.754 -2.311 -33.625 1 66.19 79 SER A C 1
ATOM 615 O O . SER A 1 79 ? -4.074 -1.364 -33.219 1 66.19 79 SER A O 1
ATOM 617 N N . THR A 1 80 ? -6.164 -2.436 -33.5 1 81.88 80 THR A N 1
ATOM 618 C CA . THR A 1 80 ? -6.77 -1.128 -33.25 1 81.88 80 THR A CA 1
ATOM 619 C C . THR A 1 80 ? -6.93 -0.869 -31.766 1 81.88 80 THR A C 1
ATOM 621 O O . THR A 1 80 ? -7.09 -1.807 -30.969 1 81.88 80 THR A O 1
ATOM 624 N N . SER A 1 81 ? -6.699 0.278 -31.375 1 90.25 81 SER A N 1
ATOM 625 C CA . SER A 1 81 ? -6.836 0.735 -29.984 1 90.25 81 SER A CA 1
ATOM 626 C C . SER A 1 81 ? -7.863 1.856 -29.875 1 90.25 81 SER A C 1
ATOM 628 O O . SER A 1 81 ? -8.203 2.498 -30.875 1 90.25 81 SER A O 1
ATOM 630 N N . ALA A 1 82 ? -8.461 1.941 -28.781 1 91.5 82 ALA A N 1
ATOM 631 C CA . ALA A 1 82 ? -9.32 3.072 -28.438 1 91.5 82 ALA A CA 1
ATOM 632 C C . ALA A 1 82 ? -8.57 4.09 -27.578 1 91.5 82 ALA A C 1
ATOM 634 O O . ALA A 1 82 ? -7.578 3.758 -26.938 1 91.5 82 ALA A O 1
ATOM 635 N N . ARG A 1 83 ? -9.109 5.293 -27.656 1 92.56 83 ARG A N 1
ATOM 636 C CA . ARG A 1 83 ? -8.508 6.34 -26.828 1 92.56 83 ARG A CA 1
ATOM 637 C C . ARG A 1 83 ? -9.398 6.664 -25.625 1 92.56 83 ARG A C 1
ATOM 639 O O . ARG A 1 83 ? -10.617 6.762 -25.766 1 92.56 83 ARG A O 1
ATOM 646 N N . VAL A 1 84 ? -8.75 6.785 -24.469 1 93.25 84 VAL A N 1
ATOM 647 C CA . VAL A 1 84 ? -9.469 7.238 -23.281 1 93.25 84 VAL A CA 1
ATOM 648 C C . VAL A 1 84 ? -8.836 8.523 -22.75 1 93.25 84 VAL A C 1
ATOM 650 O O . VAL A 1 84 ? -7.625 8.719 -22.859 1 93.25 84 VAL A O 1
ATOM 653 N N . LEU A 1 85 ? -9.672 9.398 -22.203 1 94.88 85 LEU A N 1
ATOM 654 C CA . LEU A 1 85 ? -9.242 10.695 -21.688 1 94.88 85 LEU A CA 1
ATOM 655 C C . LEU A 1 85 ? -9.898 10.984 -20.328 1 94.88 85 LEU A C 1
ATOM 657 O O . LEU A 1 85 ? -11.125 10.883 -20.203 1 94.88 85 LEU A O 1
ATOM 661 N N . ILE A 1 86 ? -9.141 11.234 -19.391 1 95.75 86 ILE A N 1
ATOM 662 C CA . ILE A 1 86 ? -9.602 11.695 -18.094 1 95.75 86 ILE A CA 1
ATOM 663 C C . ILE A 1 86 ? -9.32 13.188 -17.953 1 95.75 86 ILE A C 1
ATOM 665 O O . ILE A 1 86 ? -8.164 13.617 -17.906 1 95.75 86 ILE A O 1
ATOM 669 N N . PRO A 1 87 ? -10.344 13.953 -17.828 1 95.56 87 PRO A N 1
ATOM 670 C CA . PRO A 1 87 ? -10.148 15.398 -17.75 1 95.56 87 PRO A CA 1
ATOM 671 C C . PRO A 1 87 ? -9.719 15.867 -16.359 1 95.56 87 PRO A C 1
ATOM 673 O O . PRO A 1 87 ? -9.766 15.086 -15.398 1 95.56 87 PRO A O 1
ATOM 676 N N . LYS A 1 88 ? -9.297 17.109 -16.328 1 94.69 88 LYS A N 1
ATOM 677 C CA . LYS A 1 88 ? -8.984 17.703 -15.039 1 94.69 88 LYS A CA 1
ATOM 678 C C . LYS A 1 88 ? -10.211 17.719 -14.125 1 94.69 88 LYS A C 1
ATOM 680 O O . LYS A 1 88 ? -10.117 17.344 -12.953 1 94.69 88 LYS A O 1
ATOM 685 N N . GLU A 1 89 ? -11.289 18.172 -14.672 1 91.56 89 GLU A N 1
ATOM 686 C CA . GLU A 1 89 ? -12.586 18.188 -13.992 1 91.56 89 GLU A CA 1
ATOM 687 C C . GLU A 1 89 ? -13.672 17.562 -14.859 1 91.56 89 GLU A C 1
ATOM 689 O O . GLU A 1 89 ? -13.82 17.922 -16.031 1 91.56 89 GLU A O 1
ATOM 694 N N . SER A 1 90 ? -14.367 16.609 -14.273 1 88.62 90 SER A N 1
ATOM 695 C CA . SER A 1 90 ? -15.508 16 -14.953 1 88.62 90 SER A CA 1
ATOM 696 C C . SER A 1 90 ? -16.766 16.844 -14.773 1 88.62 90 SER A C 1
ATOM 698 O O . SER A 1 90 ? -16.938 17.516 -13.75 1 88.62 90 SER A O 1
ATOM 700 N N . SER A 1 91 ? -17.688 16.781 -15.711 1 81.06 91 SER A N 1
ATOM 701 C CA . SER A 1 91 ? -18.938 17.531 -15.648 1 81.06 91 SER A CA 1
ATOM 702 C C . SER A 1 91 ? -19.984 16.797 -14.812 1 81.06 91 SER A C 1
ATOM 704 O O . SER A 1 91 ? -21 17.375 -14.445 1 81.06 91 SER A O 1
ATOM 706 N N . SER A 1 92 ? -19.656 15.578 -14.516 1 81.75 92 SER A N 1
ATOM 707 C CA . SER A 1 92 ? -20.594 14.805 -13.711 1 81.75 92 SER A CA 1
ATOM 708 C C . SER A 1 92 ? -20.719 15.367 -12.305 1 81.75 92 SER A C 1
ATOM 710 O O . SER A 1 92 ? -19.703 15.711 -11.68 1 81.75 92 SER A O 1
ATOM 712 N N . THR A 1 93 ? -21.938 15.492 -11.828 1 79.44 93 THR A N 1
ATOM 713 C CA . THR A 1 93 ? -22.156 15.984 -10.469 1 79.44 93 THR A CA 1
ATOM 714 C C . THR A 1 93 ? -22.312 14.82 -9.492 1 79.44 93 THR A C 1
ATOM 716 O O . THR A 1 93 ? -22.25 15.008 -8.281 1 79.44 93 THR A O 1
ATOM 719 N N . ASP A 1 94 ? -22.516 13.625 -10.047 1 82.5 94 ASP A N 1
ATOM 720 C CA . ASP A 1 94 ? -22.625 12.422 -9.227 1 82.5 94 ASP A CA 1
ATOM 721 C C . ASP A 1 94 ? -21.25 11.875 -8.852 1 82.5 94 ASP A C 1
ATOM 723 O O . ASP A 1 94 ? -20.547 11.336 -9.703 1 82.5 94 ASP A O 1
ATOM 727 N N . LEU A 1 95 ? -20.938 11.945 -7.645 1 79.38 95 LEU A N 1
ATOM 728 C CA . LEU A 1 95 ? -19.625 11.523 -7.148 1 79.38 95 LEU A CA 1
ATOM 729 C C . LEU A 1 95 ? -19.406 10.039 -7.406 1 79.38 95 LEU A C 1
ATOM 731 O O . LEU A 1 95 ? -18.25 9.594 -7.52 1 79.38 95 LEU A O 1
ATOM 735 N N . GLN A 1 96 ? -20.469 9.289 -7.5 1 83.19 96 GLN A N 1
ATOM 736 C CA . GLN A 1 96 ? -20.375 7.848 -7.719 1 83.19 96 GLN A CA 1
ATOM 737 C C . GLN A 1 96 ? -20 7.539 -9.164 1 83.19 96 GLN A C 1
ATOM 739 O O . GLN A 1 96 ? -19.609 6.41 -9.484 1 83.19 96 GLN A O 1
ATOM 744 N N . LYS A 1 97 ? -20.031 8.594 -9.953 1 86.5 97 LYS A N 1
ATOM 745 C CA . LYS A 1 97 ? -19.766 8.391 -11.375 1 86.5 97 LYS A CA 1
ATOM 746 C C . LYS A 1 97 ? -18.609 9.266 -11.844 1 86.5 97 LYS A C 1
ATOM 748 O O . LYS A 1 97 ? -18.094 9.078 -12.945 1 86.5 97 LYS A O 1
ATOM 753 N N . LYS A 1 98 ? -18.188 10.094 -11.008 1 90.12 98 LYS A N 1
ATOM 754 C CA . LYS A 1 98 ? -17.234 11.133 -11.359 1 90.12 98 LYS A CA 1
ATOM 755 C C . LYS A 1 98 ? -15.82 10.562 -11.461 1 90.12 98 LYS A C 1
ATOM 757 O O . LYS A 1 98 ? -15.281 10.039 -10.477 1 90.12 98 LYS A O 1
ATOM 762 N N . ILE A 1 99 ? -15.234 10.617 -12.648 1 94.19 99 ILE A N 1
ATOM 763 C CA . ILE A 1 99 ? -13.844 10.25 -12.883 1 94.19 99 ILE A CA 1
ATOM 764 C C . ILE A 1 99 ? -13.078 11.438 -13.453 1 94.19 99 ILE A C 1
ATOM 766 O O . ILE A 1 99 ? -13.188 11.742 -14.641 1 94.19 99 ILE A O 1
ATOM 770 N N . ASP A 1 100 ? -12.328 12.086 -12.633 1 95.31 100 ASP A N 1
ATOM 771 C CA . ASP A 1 100 ? -11.516 13.234 -13.039 1 95.31 100 ASP A CA 1
ATOM 772 C C . ASP A 1 100 ? -10.281 13.375 -12.156 1 95.31 100 ASP A C 1
ATOM 774 O O . ASP A 1 100 ? -10.164 12.703 -11.125 1 95.31 100 ASP A O 1
ATOM 778 N N . LEU A 1 101 ? -9.352 14.094 -12.609 1 95.69 101 LEU A N 1
ATOM 779 C CA . LEU A 1 101 ? -8.062 14.203 -11.945 1 95.69 101 LEU A CA 1
ATOM 780 C C . LEU A 1 101 ? -8.195 14.898 -10.594 1 95.69 101 LEU A C 1
ATOM 782 O O . LEU A 1 101 ? -7.531 14.523 -9.625 1 95.69 101 LEU A O 1
ATOM 786 N N . THR A 1 102 ? -8.992 15.945 -10.484 1 93.75 102 THR A N 1
ATOM 787 C CA . THR A 1 102 ? -9.164 16.688 -9.242 1 93.75 102 THR A CA 1
ATOM 788 C C . THR A 1 102 ? -9.625 15.766 -8.117 1 93.75 102 THR A C 1
ATOM 790 O O . THR A 1 102 ? -9.164 15.875 -6.984 1 93.75 102 THR A O 1
ATOM 793 N N . THR A 1 103 ? -10.484 14.844 -8.445 1 93 103 THR A N 1
ATOM 794 C CA . THR A 1 103 ? -11 13.898 -7.461 1 93 103 THR A CA 1
ATOM 795 C C . THR A 1 103 ? -10 12.773 -7.211 1 93 103 THR A C 1
ATOM 797 O O . THR A 1 103 ? -9.664 12.469 -6.062 1 93 103 THR A O 1
ATOM 800 N N . ALA A 1 104 ? -9.469 12.18 -8.281 1 95.62 104 ALA A N 1
ATOM 801 C CA . ALA A 1 104 ? -8.641 10.977 -8.188 1 95.62 104 ALA A CA 1
ATOM 802 C C . ALA A 1 104 ? -7.297 11.289 -7.539 1 95.62 104 ALA A C 1
ATOM 804 O O . ALA A 1 104 ? -6.715 10.438 -6.863 1 95.62 104 ALA A O 1
ATOM 805 N N . LEU A 1 105 ? -6.797 12.5 -7.781 1 96.25 105 LEU A N 1
ATOM 806 C CA . LEU A 1 105 ? -5.461 12.828 -7.301 1 96.25 105 LEU A CA 1
ATOM 807 C C . LEU A 1 105 ? -5.527 13.594 -5.98 1 96.25 105 LEU A C 1
ATOM 809 O O . LEU A 1 105 ? -4.5 14.031 -5.457 1 96.25 105 LEU A O 1
ATOM 813 N N . GLN A 1 106 ? -6.68 13.734 -5.383 1 93 106 GLN A N 1
ATOM 814 C CA . GLN A 1 106 ? -6.832 14.32 -4.051 1 93 106 GLN A CA 1
ATOM 815 C C . GLN A 1 106 ? -6.922 13.234 -2.982 1 93 106 GLN A C 1
ATOM 817 O O . GLN A 1 106 ? -7.039 12.047 -3.303 1 93 106 GLN A O 1
ATOM 822 N N . TYR A 1 107 ? -6.832 13.641 -1.707 1 89.38 107 TYR A N 1
ATOM 823 C CA . TYR A 1 107 ? -7.086 12.703 -0.619 1 89.38 107 TYR A CA 1
ATOM 824 C C . TYR A 1 107 ? -8.477 12.094 -0.739 1 89.38 107 TYR A C 1
ATOM 826 O O . TYR A 1 107 ? -9.43 12.773 -1.118 1 89.38 107 TYR A O 1
ATOM 834 N N . GLY A 1 108 ? -8.594 10.805 -0.564 1 86 108 GLY A N 1
ATOM 835 C CA . GLY A 1 108 ? -9.859 10.078 -0.571 1 86 108 GLY A CA 1
ATOM 836 C C . GLY A 1 108 ? -10.031 9.18 0.633 1 86 108 GLY A C 1
ATOM 837 O O . GLY A 1 108 ? -9.289 9.289 1.611 1 86 108 GLY A O 1
ATOM 838 N N . THR A 1 109 ? -11.055 8.422 0.615 1 87.69 109 THR A N 1
ATOM 839 C CA . THR A 1 109 ? -11.32 7.469 1.685 1 87.69 109 THR A CA 1
ATOM 840 C C . THR A 1 109 ? -10.617 6.141 1.414 1 87.69 109 THR A C 1
ATOM 842 O O . THR A 1 109 ? -10.148 5.898 0.302 1 87.69 109 THR A O 1
ATOM 845 N N . ALA A 1 110 ? -10.617 5.324 2.441 1 91.75 110 ALA A N 1
ATOM 846 C CA . ALA A 1 110 ? -9.992 4.008 2.338 1 91.75 110 ALA A CA 1
ATOM 847 C C . ALA A 1 110 ? -10.719 3.135 1.321 1 91.75 110 ALA A C 1
ATOM 849 O O . ALA A 1 110 ? -10.141 2.184 0.786 1 91.75 110 ALA A O 1
ATOM 850 N N . ASP A 1 111 ? -11.977 3.457 1.01 1 92.19 111 ASP A N 1
ATOM 851 C CA . ASP A 1 111 ? -12.766 2.676 0.06 1 92.19 111 ASP A CA 1
ATOM 852 C C . ASP A 1 111 ? -12.227 2.836 -1.36 1 92.19 111 ASP A C 1
ATOM 854 O O . ASP A 1 111 ? -12.516 2.02 -2.236 1 92.19 111 ASP A O 1
ATOM 858 N N . GLY A 1 112 ? -11.477 3.883 -1.578 1 93.31 112 GLY A N 1
ATOM 859 C CA . GLY A 1 112 ? -10.961 4.168 -2.91 1 93.31 112 GLY A CA 1
ATOM 860 C C . GLY A 1 112 ? -11.859 5.094 -3.707 1 93.31 112 GLY A C 1
ATOM 861 O O . GLY A 1 112 ? -12.758 5.734 -3.15 1 93.31 112 GLY A O 1
ATOM 862 N N . LEU A 1 113 ? -11.547 5.324 -4.988 1 95.56 113 LEU A N 1
ATOM 863 C CA . LEU A 1 113 ? -12.359 6.137 -5.891 1 95.56 113 LEU A CA 1
ATOM 864 C C . LEU A 1 113 ? -13.773 5.578 -6.004 1 95.56 113 LEU A C 1
ATOM 866 O O . LEU A 1 113 ? -13.953 4.395 -6.309 1 95.56 113 LEU A O 1
ATOM 870 N N . ALA A 1 114 ? -14.758 6.348 -5.816 1 94.56 114 ALA A N 1
ATOM 871 C CA . ALA A 1 114 ? -16.141 5.91 -5.648 1 94.56 114 ALA A CA 1
ATOM 872 C C . ALA A 1 114 ? -16.609 5.082 -6.848 1 94.56 114 ALA A C 1
ATOM 874 O O . ALA A 1 114 ? -17.156 3.996 -6.68 1 94.56 114 ALA A O 1
ATOM 875 N N . PRO A 1 115 ? -16.391 5.562 -8.102 1 94.75 115 PRO A N 1
ATOM 876 C CA . PRO A 1 115 ? -16.828 4.75 -9.234 1 94.75 115 PRO A CA 1
ATOM 877 C C . PRO A 1 115 ? -16.141 3.389 -9.289 1 94.75 115 PRO A C 1
ATOM 879 O O . PRO A 1 115 ? -16.766 2.391 -9.664 1 94.75 115 PRO A O 1
ATOM 882 N N . MET A 1 116 ? -14.891 3.316 -8.969 1 96.62 116 MET A N 1
ATOM 883 C CA . MET A 1 116 ? -14.141 2.064 -8.992 1 96.62 116 MET A CA 1
ATOM 884 C C . MET A 1 116 ? -14.633 1.109 -7.914 1 96.62 116 MET A C 1
ATOM 886 O O . MET A 1 116 ? -14.812 -0.083 -8.164 1 96.62 116 MET A O 1
ATOM 890 N N . ALA A 1 117 ? -14.812 1.638 -6.668 1 96.94 117 ALA A N 1
ATOM 891 C CA . ALA A 1 117 ? -15.328 0.831 -5.566 1 96.94 117 ALA A CA 1
ATOM 892 C C . ALA A 1 117 ? -16.719 0.288 -5.887 1 96.94 117 ALA A C 1
ATOM 894 O O . ALA A 1 117 ? -17.031 -0.87 -5.594 1 96.94 117 ALA A O 1
ATOM 895 N N . ALA A 1 118 ? -17.531 1.135 -6.496 1 96 118 ALA A N 1
ATOM 896 C CA . ALA A 1 118 ? -18.891 0.731 -6.863 1 96 118 ALA A CA 1
ATOM 897 C C . ALA A 1 118 ? -18.859 -0.364 -7.926 1 96 118 ALA A C 1
ATOM 899 O O . ALA A 1 118 ? -19.641 -1.314 -7.863 1 96 118 ALA A O 1
ATOM 900 N N . PHE A 1 119 ? -18.047 -0.202 -8.891 1 96.75 119 PHE A N 1
ATOM 901 C CA . PHE A 1 119 ? -17.938 -1.212 -9.938 1 96.75 119 PHE A CA 1
ATOM 902 C C . PHE A 1 119 ? -17.562 -2.564 -9.344 1 96.75 119 PHE A C 1
ATOM 904 O O . PHE A 1 119 ? -18.188 -3.58 -9.664 1 96.75 119 PHE A O 1
ATOM 911 N N . VAL A 1 120 ? -16.547 -2.617 -8.461 1 98.12 120 VAL A N 1
ATOM 912 C CA . VAL A 1 120 ? -16.062 -3.854 -7.863 1 98.12 120 VAL A CA 1
ATOM 913 C C . VAL A 1 120 ? -17.172 -4.5 -7.031 1 98.12 120 VAL A C 1
ATOM 915 O O . VAL A 1 120 ? -17.359 -5.715 -7.09 1 98.12 120 VAL A O 1
ATOM 918 N N . ARG A 1 121 ? -17.844 -3.705 -6.27 1 97.56 121 ARG A N 1
ATOM 919 C CA . ARG A 1 121 ? -18.922 -4.227 -5.441 1 97.56 121 ARG A CA 1
ATOM 920 C C . ARG A 1 121 ? -20.031 -4.824 -6.305 1 97.56 121 ARG A C 1
ATOM 922 O O . ARG A 1 121 ? -20.531 -5.914 -6.016 1 97.56 121 ARG A O 1
ATOM 929 N N . GLN A 1 122 ? -20.422 -4.113 -7.363 1 97.25 122 GLN A N 1
ATOM 930 C CA . GLN A 1 122 ? -21.469 -4.59 -8.266 1 97.25 122 GLN A CA 1
ATOM 931 C C . GLN A 1 122 ? -21.031 -5.875 -8.977 1 97.25 122 GLN A C 1
ATOM 933 O O . GLN A 1 122 ? -21.781 -6.848 -9.016 1 97.25 122 GLN A O 1
ATOM 938 N N . PHE A 1 123 ? -19.906 -5.84 -9.539 1 98.38 123 PHE A N 1
ATOM 939 C CA . PHE A 1 123 ? -19.375 -7.02 -10.219 1 98.38 123 PHE A CA 1
ATOM 940 C C . PHE A 1 123 ? -19.375 -8.227 -9.281 1 98.38 123 PHE A C 1
ATOM 942 O O . PHE A 1 123 ? -19.828 -9.305 -9.656 1 98.38 123 PHE A O 1
ATOM 949 N N . THR A 1 124 ? -18.875 -8.047 -8.039 1 98.38 124 THR A N 1
ATOM 950 C CA . THR A 1 124 ? -18.75 -9.109 -7.051 1 98.38 124 THR A CA 1
ATOM 951 C C . THR A 1 124 ? -20.109 -9.664 -6.66 1 98.38 124 THR A C 1
ATOM 953 O O . THR A 1 124 ? -20.328 -10.875 -6.699 1 98.38 124 THR A O 1
ATOM 956 N N . ARG A 1 125 ? -21.062 -8.82 -6.406 1 97.62 125 ARG A N 1
ATOM 957 C CA . ARG A 1 125 ? -22.3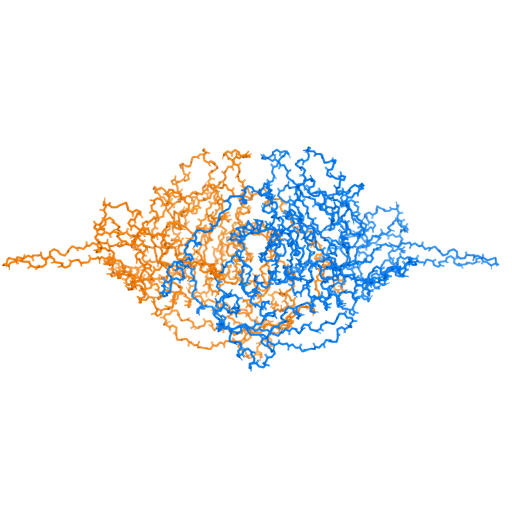28 -9.242 -5.816 1 97.62 125 ARG A CA 1
ATOM 958 C C . ARG A 1 125 ? -23.297 -9.758 -6.883 1 97.62 125 ARG A C 1
ATOM 960 O O . ARG A 1 125 ? -24.031 -10.719 -6.645 1 97.62 125 ARG A O 1
ATOM 967 N N . ARG A 1 126 ? -23.203 -9.164 -8.07 1 97.5 126 ARG A N 1
ATOM 968 C CA . ARG A 1 126 ? -24.266 -9.445 -9.047 1 97.5 126 ARG A CA 1
ATOM 969 C C . ARG A 1 126 ? -23.781 -10.453 -10.094 1 97.5 126 ARG A C 1
ATOM 971 O O . ARG A 1 126 ? -24.594 -11.156 -10.695 1 97.5 126 ARG A O 1
ATOM 978 N N . HIS A 1 127 ? -22.5 -10.516 -10.281 1 98.06 127 HIS A N 1
ATOM 979 C CA . HIS A 1 127 ? -22.016 -11.297 -11.422 1 98.06 127 HIS A CA 1
ATOM 980 C C . HIS A 1 127 ? -21.047 -12.391 -10.977 1 98.06 127 HIS A C 1
ATOM 982 O O . HIS A 1 127 ? -21.297 -13.57 -11.203 1 98.06 127 HIS A O 1
ATOM 988 N N . LEU A 1 128 ? -20.047 -12.086 -10.25 1 97.88 128 LEU A N 1
ATOM 989 C CA . LEU A 1 128 ? -19.016 -13.062 -9.906 1 97.88 128 LEU A CA 1
ATOM 990 C C . LEU A 1 128 ? -19.5 -14.023 -8.828 1 97.88 128 LEU A C 1
ATOM 992 O O . LEU A 1 128 ? -19.234 -15.219 -8.898 1 97.88 128 LEU A O 1
ATOM 996 N N . HIS A 1 129 ? -20.188 -13.461 -7.773 1 97.81 129 HIS A N 1
ATOM 997 C CA . HIS A 1 129 ? -20.688 -14.266 -6.664 1 97.81 129 HIS A CA 1
ATOM 998 C C . HIS A 1 129 ? -22.141 -13.938 -6.367 1 97.81 129 HIS A C 1
ATOM 1000 O O . HIS A 1 129 ? -22.484 -13.523 -5.254 1 97.81 129 HIS A O 1
ATOM 1006 N N . PRO A 1 130 ? -23.031 -14.227 -7.238 1 97 130 PRO A N 1
ATOM 1007 C CA . PRO A 1 130 ? -24.438 -13.797 -7.086 1 97 130 PRO A CA 1
ATOM 1008 C C . PRO A 1 130 ? -25.188 -14.609 -6.039 1 97 130 PRO A C 1
ATOM 1010 O O . PRO A 1 130 ? -26.297 -14.234 -5.641 1 97 130 PRO A O 1
ATOM 1013 N N . ASN A 1 131 ? -24.609 -15.672 -5.508 1 96.88 131 ASN A N 1
ATOM 1014 C CA . ASN A 1 131 ? -25.375 -16.594 -4.684 1 96.88 131 ASN A CA 1
ATOM 1015 C C . ASN A 1 131 ? -24.719 -16.812 -3.32 1 96.88 131 ASN A C 1
ATOM 1017 O O . ASN A 1 131 ? -24.719 -17.922 -2.795 1 96.88 131 ASN A O 1
ATOM 1021 N N . VAL A 1 132 ? -24.125 -15.797 -2.717 1 97.81 132 VAL A N 1
ATOM 1022 C CA . VAL A 1 132 ? -23.594 -15.891 -1.356 1 97.81 132 VAL A CA 1
ATOM 1023 C C . VAL A 1 132 ? -24.75 -16.125 -0.381 1 97.81 132 VAL A C 1
ATOM 1025 O O . VAL A 1 132 ? -25.734 -15.383 -0.383 1 97.81 132 VAL A O 1
ATOM 1028 N N . PRO A 1 133 ? -24.719 -17.141 0.515 1 97.5 133 PRO A N 1
ATOM 1029 C CA . PRO A 1 133 ? -25.906 -17.625 1.23 1 97.5 133 PRO A CA 1
ATOM 1030 C C . PRO A 1 133 ? -26.062 -16.969 2.605 1 97.5 133 PRO A C 1
ATOM 1032 O O . PRO A 1 133 ? -26.438 -17.656 3.57 1 97.5 133 PRO A O 1
ATOM 1035 N N . TYR A 1 134 ? -25.703 -15.711 2.867 1 97.12 134 TYR A N 1
ATOM 1036 C CA . TYR A 1 134 ? -26.047 -14.977 4.078 1 97.12 134 TYR A CA 1
ATOM 1037 C C . TYR A 1 134 ? -26.672 -13.625 3.734 1 97.12 134 TYR A C 1
ATOM 1039 O O . TYR A 1 134 ? -26.531 -13.141 2.611 1 97.12 134 TYR A O 1
ATOM 1047 N N . ALA A 1 135 ? -27.391 -13.031 4.707 1 96.19 135 ALA A N 1
ATOM 1048 C CA . ALA A 1 135 ? -28.203 -11.836 4.504 1 96.19 135 ALA A CA 1
ATOM 1049 C C . ALA A 1 135 ? -27.344 -10.656 4.066 1 96.19 135 ALA A C 1
ATOM 1051 O O . ALA A 1 135 ? -26.25 -10.453 4.578 1 96.19 135 ALA A O 1
ATOM 1052 N N . ARG A 1 136 ? -27.781 -9.938 3.061 1 93.25 136 ARG A N 1
ATOM 1053 C CA . ARG A 1 136 ? -27.25 -8.672 2.562 1 93.25 136 ARG A CA 1
ATOM 1054 C C . ARG A 1 136 ? -25.984 -8.891 1.735 1 93.25 136 ARG A C 1
ATOM 1056 O O . ARG A 1 136 ? -25.469 -7.957 1.119 1 93.25 136 ARG A O 1
ATOM 1063 N N . GLY A 1 137 ? -25.438 -10.133 1.675 1 96.38 137 GLY A N 1
ATOM 1064 C CA . GLY A 1 137 ? -24.297 -10.453 0.824 1 96.38 137 GLY A CA 1
ATOM 1065 C C . GLY A 1 137 ? -22.984 -9.891 1.342 1 96.38 137 GLY A C 1
ATOM 1066 O O . GLY A 1 137 ? -22.938 -9.289 2.416 1 96.38 137 GLY A O 1
ATOM 1067 N N . PRO A 1 138 ? -21.922 -10.148 0.622 1 98.38 138 PRO A N 1
ATOM 1068 C CA . PRO A 1 138 ? -20.594 -9.703 1.053 1 98.38 138 PRO A CA 1
ATOM 1069 C C . PRO A 1 138 ? -20.344 -8.227 0.742 1 98.38 138 PRO A C 1
ATOM 1071 O O . PRO A 1 138 ? -21.078 -7.625 -0.045 1 98.38 138 PRO A O 1
ATOM 1074 N N . ASP A 1 139 ? -19.391 -7.609 1.41 1 98.44 139 ASP A N 1
ATOM 1075 C CA . ASP A 1 139 ? -18.844 -6.301 1.075 1 98.44 139 ASP A CA 1
ATOM 1076 C C . ASP A 1 139 ? -17.438 -6.43 0.474 1 98.44 139 ASP A C 1
ATOM 1078 O O . ASP A 1 139 ? -16.859 -7.516 0.473 1 98.44 139 ASP A O 1
ATOM 1082 N N . THR A 1 140 ? -17 -5.316 -0.125 1 98.69 140 THR A N 1
ATOM 1083 C CA . THR A 1 140 ? -15.688 -5.324 -0.773 1 98.69 140 THR A CA 1
ATOM 1084 C C . THR A 1 140 ? -14.852 -4.133 -0.313 1 98.69 140 THR A C 1
ATOM 1086 O O . THR A 1 140 ? -15.391 -3.141 0.177 1 98.69 140 THR A O 1
ATOM 1089 N N . LEU A 1 141 ? -13.547 -4.234 -0.398 1 98.69 141 LEU A N 1
ATOM 1090 C CA . LEU A 1 141 ? -12.578 -3.174 -0.139 1 98.69 141 LEU A CA 1
ATOM 1091 C C . LEU A 1 141 ? -11.43 -3.232 -1.136 1 98.69 141 LEU A C 1
ATOM 1093 O O . LEU A 1 141 ? -10.797 -4.277 -1.297 1 98.69 141 LEU A O 1
ATOM 1097 N N . LEU A 1 142 ? -11.18 -2.127 -1.834 1 98.56 142 LEU A N 1
ATOM 1098 C CA . LEU A 1 142 ? -10.055 -2.068 -2.754 1 98.56 142 LEU A CA 1
ATOM 1099 C C . LEU A 1 142 ? -8.734 -2.201 -2.002 1 98.56 142 LEU A C 1
ATOM 1101 O O . LEU A 1 142 ? -8.617 -1.75 -0.861 1 98.56 142 LEU A O 1
ATOM 1105 N N . THR A 1 143 ? -7.762 -2.836 -2.643 1 98.44 143 THR A N 1
ATOM 1106 C CA . THR A 1 143 ? -6.438 -3.037 -2.062 1 98.44 143 THR A CA 1
ATOM 1107 C C . THR A 1 143 ? -5.348 -2.68 -3.068 1 98.44 143 THR A C 1
ATOM 1109 O O . THR A 1 143 ? -5.621 -2.523 -4.262 1 98.44 143 THR A O 1
ATOM 1112 N N . CYS A 1 144 ? -4.117 -2.502 -2.572 1 98.06 144 CYS A N 1
ATOM 1113 C CA . CYS A 1 144 ? -2.951 -2.301 -3.424 1 98.06 144 CYS A CA 1
ATOM 1114 C C . CYS A 1 144 ? -2.42 -3.631 -3.947 1 98.06 144 CYS A C 1
ATOM 1116 O O . CYS A 1 144 ? -1.224 -3.906 -3.85 1 98.06 144 CYS A O 1
ATOM 1118 N N . GLY A 1 145 ? -3.35 -4.477 -4.406 1 96.94 145 GLY A N 1
ATOM 1119 C CA . GLY A 1 145 ? -3.021 -5.816 -4.863 1 96.94 145 GLY A CA 1
ATOM 1120 C C . GLY A 1 145 ? -3.322 -6.891 -3.834 1 96.94 145 GLY A C 1
ATOM 1121 O O . GLY A 1 145 ? -3.525 -6.586 -2.656 1 96.94 145 GLY A O 1
ATOM 1122 N N . SER A 1 146 ? -3.273 -8.102 -4.277 1 96.81 146 SER A N 1
ATOM 1123 C CA . SER A 1 146 ? -3.65 -9.227 -3.426 1 96.81 146 SER A CA 1
ATOM 1124 C C . SER A 1 146 ? -2.676 -9.391 -2.266 1 96.81 146 SER A C 1
ATOM 1126 O O . SER A 1 146 ? -3.066 -9.812 -1.174 1 96.81 146 SER A O 1
ATOM 1128 N N . THR A 1 147 ? -1.348 -9.125 -2.494 1 97.12 147 THR A N 1
ATOM 1129 C CA . THR A 1 147 ? -0.362 -9.211 -1.422 1 97.12 147 THR A CA 1
ATOM 1130 C C . THR A 1 147 ? -0.72 -8.266 -0.28 1 97.12 147 THR A C 1
ATOM 1132 O O . THR A 1 147 ? -0.631 -8.633 0.892 1 97.12 147 THR A O 1
ATOM 1135 N N . ASP A 1 148 ? -1.132 -7.047 -0.616 1 98.06 148 ASP A N 1
ATOM 1136 C CA . ASP A 1 148 ? -1.587 -6.074 0.371 1 98.06 148 ASP A CA 1
ATOM 1137 C C . ASP A 1 148 ? -2.82 -6.582 1.114 1 98.06 148 ASP A C 1
ATOM 1139 O O . ASP A 1 148 ? -2.893 -6.492 2.342 1 98.06 148 ASP A O 1
ATOM 1143 N N . GLY A 1 149 ? -3.848 -7.09 0.338 1 98.62 149 GLY A N 1
ATOM 1144 C CA . GLY A 1 149 ? -5.035 -7.652 0.957 1 98.62 149 GLY A CA 1
ATOM 1145 C C . GLY A 1 149 ? -4.727 -8.789 1.915 1 98.62 149 GLY A C 1
ATOM 1146 O O . GLY A 1 149 ? -5.297 -8.859 3.006 1 98.62 149 GLY A O 1
ATOM 1147 N N . PHE A 1 150 ? -3.811 -9.664 1.555 1 98.81 150 PHE A N 1
ATOM 1148 C CA . PHE A 1 150 ? -3.43 -10.805 2.385 1 98.81 150 PHE A CA 1
ATOM 1149 C C . PHE A 1 150 ? -2.732 -10.336 3.656 1 98.81 150 PHE A C 1
ATOM 1151 O O . PHE A 1 150 ? -3.031 -10.82 4.75 1 98.81 150 PHE A O 1
ATOM 1158 N N . CYS A 1 151 ? -1.808 -9.445 3.5 1 98.56 151 CYS A N 1
ATOM 1159 C CA . CYS A 1 151 ? -1.092 -8.906 4.648 1 98.56 151 CYS A CA 1
ATOM 1160 C C . CYS A 1 151 ? -2.061 -8.32 5.672 1 98.56 151 CYS A C 1
ATOM 1162 O O . CYS A 1 151 ? -1.938 -8.586 6.871 1 98.56 151 CYS A O 1
ATOM 1164 N N . LYS A 1 152 ? -3.037 -7.543 5.219 1 98.81 152 LYS A N 1
ATOM 1165 C CA . LYS A 1 152 ? -4.023 -6.918 6.098 1 98.81 152 LYS A CA 1
ATOM 1166 C C . LYS A 1 152 ? -4.934 -7.965 6.734 1 98.81 152 LYS A C 1
ATOM 1168 O O . LYS A 1 152 ? -5.359 -7.809 7.879 1 98.81 152 LYS A O 1
ATOM 1173 N N . THR A 1 153 ? -5.215 -9.008 5.973 1 98.94 153 THR A N 1
ATOM 1174 C CA . THR A 1 153 ? -6.023 -10.102 6.508 1 98.94 153 THR A CA 1
ATOM 1175 C C . THR A 1 153 ? -5.285 -10.82 7.633 1 98.94 153 THR A C 1
ATOM 1177 O O . THR A 1 153 ? -5.871 -11.125 8.672 1 98.94 153 THR A O 1
ATOM 1180 N N . ILE A 1 154 ? -4 -11.086 7.445 1 98.81 154 ILE A N 1
ATOM 1181 C CA . ILE A 1 154 ? -3.191 -11.734 8.469 1 98.81 154 ILE A CA 1
ATOM 1182 C C . ILE A 1 154 ? -3.117 -10.852 9.711 1 98.81 154 ILE A C 1
ATOM 1184 O O . ILE A 1 154 ? -3.223 -11.336 10.836 1 98.81 154 ILE A O 1
ATOM 1188 N N . GLU A 1 155 ? -2.949 -9.547 9.492 1 98.44 155 GLU A N 1
ATOM 1189 C CA . GLU A 1 155 ? -2.943 -8.617 10.617 1 98.44 155 GLU A CA 1
ATOM 1190 C C . GLU A 1 155 ? -4.277 -8.648 11.359 1 98.44 155 GLU A C 1
ATOM 1192 O O . GLU A 1 155 ? -4.309 -8.578 12.586 1 98.44 155 GLU A O 1
ATOM 1197 N N . ALA A 1 156 ? -5.352 -8.719 10.68 1 98.81 156 ALA A N 1
ATOM 1198 C CA . ALA A 1 156 ? -6.695 -8.664 11.25 1 98.81 156 ALA A CA 1
ATOM 1199 C C . ALA A 1 156 ? -6.961 -9.867 12.148 1 98.81 156 ALA A C 1
ATOM 1201 O O . ALA A 1 156 ? -7.652 -9.75 13.164 1 98.81 156 ALA A O 1
ATOM 1202 N N . PHE A 1 157 ? -6.305 -11.07 11.82 1 98.88 157 PHE A N 1
ATOM 1203 C CA . PHE A 1 157 ? -6.797 -12.297 12.438 1 98.88 157 PHE A CA 1
ATOM 1204 C C . PHE A 1 157 ? -5.703 -12.961 13.258 1 98.88 157 PHE A C 1
ATOM 1206 O O . PHE A 1 157 ? -5.887 -14.07 13.766 1 98.88 157 PHE A O 1
ATOM 1213 N N . THR A 1 158 ? -4.48 -12.352 13.406 1 98.44 158 THR A N 1
ATOM 1214 C CA . THR A 1 158 ? -3.434 -13.062 14.133 1 98.44 158 THR A CA 1
ATOM 1215 C C . THR A 1 158 ? -2.695 -12.133 15.086 1 98.44 158 THR A C 1
ATOM 1217 O O . THR A 1 158 ? -2.631 -10.922 14.844 1 98.44 158 THR A O 1
ATOM 1220 N N . ASN A 1 159 ? -2.242 -12.648 16.156 1 97.38 159 ASN A N 1
ATOM 1221 C CA . ASN A 1 159 ? -1.293 -12.031 17.078 1 97.38 159 ASN A CA 1
ATOM 1222 C C . ASN A 1 159 ? 0.1 -12.641 16.938 1 97.38 159 ASN A C 1
ATOM 1224 O O . ASN A 1 159 ? 0.252 -13.859 16.922 1 97.38 159 ASN A O 1
ATOM 1228 N N . PRO A 1 160 ? 1.133 -11.797 16.75 1 96.81 160 PRO A N 1
ATOM 1229 C CA . PRO A 1 160 ? 2.482 -12.367 16.688 1 96.81 160 PRO A CA 1
ATOM 1230 C C . PRO A 1 160 ? 2.855 -13.141 17.953 1 96.81 160 PRO A C 1
ATOM 1232 O O . PRO A 1 160 ? 2.348 -12.852 19.031 1 96.81 160 PRO A O 1
ATOM 1235 N N . TRP A 1 161 ? 3.758 -14.141 17.828 1 96.62 161 TRP A N 1
ATOM 1236 C CA . TRP A 1 161 ? 4.207 -15.016 18.906 1 96.62 161 TRP A CA 1
ATOM 1237 C C . TRP A 1 161 ? 5.727 -15.016 19.016 1 96.62 161 TRP A C 1
ATOM 1239 O O . TRP A 1 161 ? 6.426 -15.141 18 1 96.62 161 TRP A O 1
ATOM 1249 N N . ASP A 1 162 ? 6.191 -14.828 20.156 1 93.38 162 ASP A N 1
ATOM 1250 C CA . ASP A 1 162 ? 7.613 -14.82 20.5 1 93.38 162 ASP A CA 1
ATOM 1251 C C . ASP A 1 162 ? 7.902 -15.75 21.672 1 93.38 162 ASP A C 1
ATOM 1253 O O . ASP A 1 162 ? 7.473 -15.5 22.797 1 93.38 162 ASP A O 1
ATOM 1257 N N . PRO A 1 163 ? 8.734 -16.766 21.422 1 91.62 163 PRO A N 1
ATOM 1258 C CA . PRO A 1 163 ? 8.992 -17.719 22.5 1 91.62 163 PRO A CA 1
ATOM 1259 C C . PRO A 1 163 ? 9.695 -17.094 23.703 1 91.62 163 PRO A C 1
ATOM 1261 O O . PRO A 1 163 ? 9.656 -17.641 24.797 1 91.62 163 PRO A O 1
ATOM 1264 N N . ALA A 1 164 ? 10.328 -16 23.469 1 88 164 ALA A N 1
ATOM 1265 C CA . ALA A 1 164 ? 10.992 -15.32 24.578 1 88 164 ALA A CA 1
ATOM 1266 C C . ALA A 1 164 ? 9.977 -14.617 25.469 1 88 164 ALA A C 1
ATOM 1268 O O . ALA A 1 164 ? 10.273 -14.328 26.625 1 88 164 ALA A O 1
ATOM 1269 N N . ARG A 1 165 ? 8.758 -14.469 24.938 1 87.19 165 ARG A N 1
ATOM 1270 C CA . ARG A 1 165 ? 7.777 -13.656 25.656 1 87.19 165 ARG A CA 1
ATOM 1271 C C . ARG A 1 165 ? 6.484 -14.438 25.875 1 87.19 165 ARG A C 1
ATOM 1273 O O . ARG A 1 165 ? 5.734 -14.141 26.812 1 87.19 165 ARG A O 1
ATOM 1280 N N . ASP A 1 166 ? 6.234 -15.375 24.984 1 91.69 166 ASP A N 1
ATOM 1281 C CA . ASP A 1 166 ? 4.922 -16.016 24.938 1 91.69 166 ASP A CA 1
ATOM 1282 C C . ASP A 1 166 ? 5.023 -17.516 25.188 1 91.69 166 ASP A C 1
ATOM 1284 O O . ASP A 1 166 ? 5.984 -18.156 24.75 1 91.69 166 ASP A O 1
ATOM 1288 N N . GLY A 1 167 ? 4.008 -18.031 25.906 1 91.56 167 GLY A N 1
ATOM 1289 C CA . GLY A 1 167 ? 3.938 -19.484 26.062 1 91.56 167 GLY A CA 1
ATOM 1290 C C . GLY A 1 167 ? 3.535 -20.203 24.797 1 91.56 167 GLY A C 1
ATOM 1291 O O . GLY A 1 167 ? 2.873 -19.625 23.922 1 91.56 167 GLY A O 1
ATOM 1292 N N . PRO A 1 168 ? 3.908 -21.438 24.672 1 92.5 168 PRO A N 1
ATOM 1293 C CA . PRO A 1 168 ? 3.57 -22.219 23.484 1 92.5 168 PRO A CA 1
ATOM 1294 C C . PRO A 1 168 ? 2.066 -22.312 23.25 1 92.5 168 PRO A C 1
ATOM 1296 O O . PRO A 1 168 ? 1.622 -22.391 22.094 1 92.5 168 PRO A O 1
ATOM 1299 N N . SER A 1 169 ? 1.284 -22.266 24.297 1 93.94 169 SER A N 1
ATOM 1300 C CA . SER A 1 169 ? -0.163 -22.422 24.188 1 93.94 169 SER A CA 1
ATOM 1301 C C . SER A 1 169 ? -0.797 -21.203 23.516 1 93.94 169 SER A C 1
ATOM 1303 O O . SER A 1 169 ? -1.96 -21.266 23.109 1 93.94 169 SER A O 1
ATOM 1305 N N . GLN A 1 170 ? -0.065 -20.141 23.344 1 94.25 170 GLN A N 1
ATOM 1306 C CA . GLN A 1 170 ? -0.587 -18.922 22.734 1 94.25 170 GLN A CA 1
ATOM 1307 C C . GLN A 1 170 ? -0.242 -18.859 21.25 1 94.25 170 GLN A C 1
ATOM 1309 O O . GLN A 1 170 ? -0.715 -17.969 20.531 1 94.25 170 GLN A O 1
ATOM 1314 N N . ARG A 1 171 ? 0.625 -19.781 20.797 1 97.44 171 ARG A N 1
ATOM 1315 C CA . ARG A 1 171 ? 1.071 -19.781 19.422 1 97.44 171 ARG A CA 1
ATOM 1316 C C . ARG A 1 171 ? -0.065 -20.156 18.469 1 97.44 171 ARG A C 1
ATOM 1318 O O . ARG A 1 171 ? -0.667 -21.234 18.609 1 97.44 171 ARG A O 1
ATOM 1325 N N . GLU A 1 172 ? -0.403 -19.25 17.562 1 98.19 172 GLU A N 1
ATOM 1326 C CA . GLU A 1 172 ? -1.464 -19.484 16.578 1 98.19 172 GLU A CA 1
ATOM 1327 C C . GLU A 1 172 ? -0.928 -20.172 15.336 1 98.19 172 GLU A C 1
ATOM 1329 O O . GLU A 1 172 ? 0.265 -20.484 15.25 1 98.19 172 GLU A O 1
ATOM 1334 N N . GLY A 1 173 ? -1.838 -20.531 14.414 1 98.44 173 GLY A N 1
ATOM 1335 C CA . GLY A 1 173 ? -1.388 -21.266 13.242 1 98.44 173 GLY A CA 1
ATOM 1336 C C . GLY A 1 173 ? -2.252 -21.047 12.023 1 98.44 173 GLY A C 1
ATOM 1337 O O . GLY A 1 173 ? -3.352 -20.484 12.125 1 98.44 173 GLY A O 1
ATOM 1338 N N . ILE A 1 174 ? -1.683 -21.391 10.898 1 98.88 174 ILE A N 1
ATOM 1339 C CA . ILE A 1 174 ? -2.35 -21.281 9.609 1 98.88 174 ILE A CA 1
ATOM 1340 C C . ILE A 1 174 ? -2.123 -22.547 8.797 1 98.88 174 ILE A C 1
ATOM 1342 O O . ILE A 1 174 ? -1.003 -23.062 8.727 1 98.88 174 ILE A O 1
ATOM 1346 N N . LEU A 1 175 ? -3.27 -23.125 8.289 1 98.88 175 LEU A N 1
ATOM 1347 C CA . LEU A 1 175 ? -3.227 -24.25 7.363 1 98.88 175 LEU A CA 1
ATOM 1348 C C . LEU A 1 175 ? -2.941 -23.766 5.941 1 98.88 175 LEU A C 1
ATOM 1350 O O . LEU A 1 175 ? -3.338 -22.672 5.562 1 98.88 175 LEU A O 1
ATOM 1354 N N . CYS A 1 176 ? -2.24 -24.547 5.156 1 98.81 176 CYS A N 1
ATOM 1355 C CA . CYS A 1 176 ? -2.02 -24.297 3.74 1 98.81 176 CYS A CA 1
ATOM 1356 C C . CYS A 1 176 ? -1.814 -25.594 2.975 1 98.81 176 CYS A C 1
ATOM 1358 O O . CYS A 1 176 ? -1.657 -26.656 3.578 1 98.81 176 CYS A O 1
ATOM 1360 N N . GLU A 1 177 ? -1.866 -25.547 1.692 1 98.5 177 GLU A N 1
ATOM 1361 C CA . GLU A 1 177 ? -1.563 -26.688 0.849 1 98.5 177 GLU A CA 1
ATOM 1362 C C . GLU A 1 177 ? -0.113 -27.141 1.017 1 98.5 177 GLU A C 1
ATOM 1364 O O . GLU A 1 177 ? 0.755 -26.312 1.339 1 98.5 177 GLU A O 1
ATOM 1369 N N . GLU A 1 178 ? 0.144 -28.438 0.758 1 97.5 178 GLU A N 1
ATOM 1370 C CA . GLU A 1 178 ? 1.481 -29 0.903 1 97.5 178 GLU A CA 1
ATOM 1371 C C . GLU A 1 178 ? 2.475 -28.328 -0.032 1 97.5 178 GLU A C 1
ATOM 1373 O O . GLU A 1 178 ? 3.641 -28.141 0.323 1 97.5 178 GLU A O 1
ATOM 1378 N N . PHE A 1 179 ? 2.123 -28.016 -1.287 1 97.75 179 PHE A N 1
ATOM 1379 C CA . PHE A 1 179 ? 2.832 -27.125 -2.201 1 97.75 179 PHE A CA 1
ATOM 1380 C C . PHE A 1 179 ? 2.062 -25.828 -2.398 1 97.75 179 PHE A C 1
ATOM 1382 O O . PHE A 1 179 ? 0.868 -25.844 -2.701 1 97.75 179 PHE A O 1
ATOM 1389 N N . VAL A 1 180 ? 2.756 -24.719 -2.178 1 97.25 180 VAL A N 1
ATOM 1390 C CA . VAL A 1 180 ? 1.963 -23.5 -2.09 1 97.25 180 VAL A CA 1
ATOM 1391 C C . VAL A 1 180 ? 2.795 -22.312 -2.559 1 97.25 180 VAL A C 1
ATOM 1393 O O . VAL A 1 180 ? 4.016 -22.406 -2.691 1 97.25 180 VAL A O 1
ATOM 1396 N N . TYR A 1 181 ? 2.135 -21.234 -2.924 1 95.56 181 TYR A N 1
ATOM 1397 C CA . TYR A 1 181 ? 2.762 -19.953 -3.217 1 95.56 181 TYR A CA 1
ATOM 1398 C C . TYR A 1 181 ? 3.496 -19.422 -1.996 1 95.56 181 TYR A C 1
ATOM 1400 O O . TYR A 1 181 ? 2.877 -19.109 -0.973 1 95.56 181 TYR A O 1
ATOM 1408 N N . MET A 1 182 ? 4.707 -19.047 -2.055 1 94.62 182 MET A N 1
ATOM 1409 C CA . MET A 1 182 ? 5.566 -18.922 -0.88 1 94.62 182 MET A CA 1
ATOM 1410 C C . MET A 1 182 ? 5.559 -17.484 -0.352 1 94.62 182 MET A C 1
ATOM 1412 O O . MET A 1 182 ? 5.98 -17.234 0.777 1 94.62 182 MET A O 1
ATOM 1416 N N . ASN A 1 183 ? 5.152 -16.516 -1.113 1 93.38 183 ASN A N 1
ATOM 1417 C CA . ASN A 1 183 ? 5.051 -15.164 -0.554 1 93.38 183 ASN A CA 1
ATOM 1418 C C . ASN A 1 183 ? 4.02 -15.102 0.567 1 93.38 183 ASN A C 1
ATOM 1420 O O . ASN A 1 183 ? 4.168 -14.312 1.508 1 93.38 183 ASN A O 1
ATOM 1424 N N . ALA A 1 184 ? 2.986 -15.891 0.44 1 96.12 184 ALA A N 1
ATOM 1425 C CA . ALA A 1 184 ? 2.021 -15.977 1.533 1 96.12 184 ALA A CA 1
ATOM 1426 C C . ALA A 1 184 ? 2.684 -16.5 2.805 1 96.12 184 ALA A C 1
ATOM 1428 O O . ALA A 1 184 ? 2.453 -15.969 3.895 1 96.12 184 ALA A O 1
ATOM 1429 N N . ILE A 1 185 ? 3.533 -17.5 2.684 1 96.56 185 ILE A N 1
ATOM 1430 C CA . ILE A 1 185 ? 4.227 -18.109 3.814 1 96.56 185 ILE A CA 1
ATOM 1431 C C . ILE A 1 185 ? 5.23 -17.125 4.395 1 96.56 185 ILE A C 1
ATOM 1433 O O . ILE A 1 185 ? 5.367 -17.016 5.617 1 96.56 185 ILE A O 1
ATOM 1437 N N . ALA A 1 186 ? 5.891 -16.375 3.484 1 95.44 186 ALA A N 1
ATOM 1438 C CA . ALA A 1 186 ? 6.855 -15.367 3.914 1 95.44 186 ALA A CA 1
ATOM 1439 C C . ALA A 1 186 ? 6.172 -14.258 4.703 1 95.44 186 ALA A C 1
ATOM 1441 O O . ALA A 1 186 ? 6.816 -13.555 5.484 1 95.44 186 ALA A O 1
ATOM 1442 N N . THR A 1 187 ? 4.891 -14.039 4.512 1 96.69 187 THR A N 1
ATOM 1443 C CA . THR A 1 187 ? 4.105 -13.055 5.246 1 96.69 187 THR A CA 1
ATOM 1444 C C . THR A 1 187 ? 3.812 -13.539 6.66 1 96.69 187 THR A C 1
ATOM 1446 O O . THR A 1 187 ? 3.861 -12.766 7.617 1 96.69 187 THR A O 1
ATOM 1449 N N . VAL A 1 188 ? 3.609 -14.859 6.867 1 97.75 188 VAL A N 1
ATOM 1450 C CA . VAL A 1 188 ? 3.053 -15.383 8.109 1 97.75 188 VAL A CA 1
ATOM 1451 C C . VAL A 1 188 ? 4.18 -15.883 9.008 1 97.75 188 VAL A C 1
ATOM 1453 O O . VAL A 1 188 ? 4.117 -15.742 10.234 1 97.75 188 VAL A O 1
ATOM 1456 N N . LYS A 1 189 ? 5.215 -16.453 8.438 1 96.81 189 LYS A N 1
ATOM 1457 C CA . LYS A 1 189 ? 6.266 -17.141 9.188 1 96.81 189 LYS A CA 1
ATOM 1458 C C . LYS A 1 189 ? 6.957 -16.203 10.164 1 96.81 189 LYS A C 1
ATOM 1460 O O . LYS A 1 189 ? 7.215 -16.562 11.312 1 96.81 189 LYS A O 1
ATOM 1465 N N . PRO A 1 190 ? 7.242 -14.953 9.742 1 97.75 190 PRO A N 1
ATOM 1466 C CA . PRO A 1 190 ? 7.949 -14.055 10.656 1 97.75 190 PRO A CA 1
ATOM 1467 C C . PRO A 1 190 ? 7.125 -13.703 11.891 1 97.75 190 PRO A C 1
ATOM 1469 O O . PRO A 1 190 ? 7.676 -13.258 12.898 1 97.75 190 PRO A O 1
ATOM 1472 N N . ARG A 1 191 ? 5.848 -13.852 11.883 1 98.06 191 ARG A N 1
ATOM 1473 C CA . ARG A 1 191 ? 4.965 -13.539 13 1 98.06 191 ARG A CA 1
ATOM 1474 C C . ARG A 1 191 ? 4.988 -14.648 14.047 1 98.06 191 ARG A C 1
ATOM 1476 O O . ARG A 1 191 ? 4.363 -14.523 15.102 1 98.06 191 ARG A O 1
ATOM 1483 N N . GLY A 1 192 ? 5.664 -15.766 13.742 1 97.62 192 GLY A N 1
ATOM 1484 C CA . GLY A 1 192 ? 5.816 -16.859 14.695 1 97.62 192 GLY A CA 1
ATOM 1485 C C . GLY A 1 192 ? 4.656 -17.828 14.68 1 97.62 192 GLY A C 1
ATOM 1486 O O . GLY A 1 192 ? 4.477 -18.609 15.617 1 97.62 192 GLY A O 1
ATOM 1487 N N . LEU A 1 193 ? 3.85 -17.844 13.609 1 98.19 193 LEU A N 1
ATOM 1488 C CA . LEU A 1 193 ? 2.711 -18.75 13.492 1 98.19 193 LEU A CA 1
ATOM 1489 C C . LEU A 1 193 ? 3.166 -20.141 13.062 1 98.19 193 LEU A C 1
ATOM 1491 O O . LEU A 1 193 ? 4.168 -20.281 12.359 1 98.19 193 LEU A O 1
ATOM 1495 N N . ASN A 1 194 ? 2.396 -21.156 13.555 1 97.94 194 ASN A N 1
ATOM 1496 C CA . ASN A 1 194 ? 2.559 -22.484 12.961 1 97.94 194 ASN A CA 1
ATOM 1497 C C . ASN A 1 194 ? 2.082 -22.516 11.516 1 97.94 194 ASN A C 1
ATOM 1499 O O . ASN A 1 194 ? 0.955 -22.109 11.219 1 97.94 194 ASN A O 1
ATOM 1503 N N . VAL A 1 195 ? 2.961 -22.875 10.602 1 98.38 195 VAL A N 1
ATOM 1504 C CA . VAL A 1 195 ? 2.564 -23.172 9.227 1 98.38 195 VAL A CA 1
ATOM 1505 C C . VAL A 1 195 ? 2.311 -24.656 9.062 1 98.38 195 VAL A C 1
ATOM 1507 O O . VAL A 1 195 ? 3.229 -25.469 9.211 1 98.38 195 VAL A O 1
ATOM 1510 N N . VAL A 1 196 ? 1.092 -25.031 8.727 1 98.69 196 VAL A N 1
ATOM 1511 C CA . VAL A 1 196 ? 0.688 -26.438 8.797 1 98.69 196 VAL A CA 1
ATOM 1512 C C . VAL A 1 196 ? 0.234 -26.922 7.422 1 98.69 196 VAL A C 1
ATOM 1514 O O . VAL A 1 196 ? -0.896 -26.641 7.004 1 98.69 196 VAL A O 1
ATOM 1517 N N . PRO A 1 197 ? 1.027 -27.672 6.75 1 98.56 197 PRO A N 1
ATOM 1518 C CA . PRO A 1 197 ? 0.665 -28.172 5.422 1 98.56 197 PRO A CA 1
ATOM 1519 C C . PRO A 1 197 ? -0.418 -29.25 5.465 1 98.56 197 PRO A C 1
ATOM 1521 O O . PRO A 1 197 ? -0.437 -30.062 6.383 1 98.56 197 PRO A O 1
ATOM 1524 N N . VAL A 1 198 ? -1.297 -29.219 4.535 1 98.88 198 VAL A N 1
ATOM 1525 C CA . VAL A 1 198 ? -2.334 -30.219 4.316 1 98.88 198 VAL A CA 1
ATOM 1526 C C . VAL A 1 198 ? -2.098 -30.922 2.982 1 98.88 198 VAL A C 1
ATOM 1528 O O . VAL A 1 198 ? -1.767 -30.281 1.982 1 98.88 198 VAL A O 1
ATOM 1531 N N . ALA A 1 199 ? -2.309 -32.219 2.957 1 98.31 199 ALA A N 1
ATOM 1532 C CA . ALA A 1 199 ? -2.051 -33 1.77 1 98.31 199 ALA A CA 1
ATOM 1533 C C . ALA A 1 199 ? -2.957 -32.594 0.614 1 98.31 199 ALA A C 1
ATOM 1535 O O . ALA A 1 199 ? -4.055 -32.094 0.834 1 98.31 199 ALA A O 1
ATOM 1536 N N . MET A 1 200 ? -2.432 -32.812 -0.582 1 97.69 200 MET A N 1
ATOM 1537 C CA . MET A 1 200 ? -3.145 -32.438 -1.795 1 97.69 200 MET A CA 1
ATOM 1538 C C . MET A 1 200 ? -3.336 -33.625 -2.725 1 97.69 200 MET A C 1
ATOM 1540 O O . MET A 1 200 ? -2.648 -34.625 -2.586 1 97.69 200 MET A O 1
ATOM 1544 N N . ASP A 1 201 ? -4.281 -33.594 -3.553 1 96.06 201 ASP A N 1
ATOM 1545 C CA . ASP A 1 201 ? -4.406 -34.438 -4.738 1 96.06 201 ASP A CA 1
ATOM 1546 C C . ASP A 1 201 ? -4.543 -33.594 -6.004 1 96.06 201 ASP A C 1
ATOM 1548 O O . ASP A 1 201 ? -4.156 -32.438 -6.02 1 96.06 201 ASP A O 1
ATOM 1552 N N . ALA A 1 202 ? -4.988 -34.156 -7.066 1 91.44 202 ALA A N 1
ATOM 1553 C CA . ALA A 1 202 ? -5 -33.5 -8.367 1 91.44 202 ALA A CA 1
ATOM 1554 C C . ALA A 1 202 ? -5.895 -32.25 -8.336 1 91.44 202 ALA A C 1
ATOM 1556 O O . ALA A 1 202 ? -5.68 -31.312 -9.102 1 91.44 202 ALA A O 1
ATOM 1557 N N . GLN A 1 203 ? -6.844 -32.219 -7.422 1 93.5 203 GLN A N 1
ATOM 1558 C CA . GLN A 1 203 ? -7.758 -31.094 -7.344 1 93.5 203 GLN A CA 1
ATOM 1559 C C . GLN A 1 203 ? -7.191 -29.984 -6.453 1 93.5 203 GLN A C 1
ATOM 1561 O O . GLN A 1 203 ? -7.535 -28.812 -6.609 1 93.5 203 GLN A O 1
ATOM 1566 N N . GLY A 1 204 ? -6.449 -30.344 -5.508 1 96.38 204 GLY A N 1
ATOM 1567 C CA . GLY A 1 204 ? -5.988 -29.422 -4.484 1 96.38 204 GLY A CA 1
ATOM 1568 C C . GLY A 1 204 ? -6.004 -30.016 -3.09 1 96.38 204 GLY A C 1
ATOM 1569 O O . GLY A 1 204 ? -5.691 -31.203 -2.908 1 96.38 204 GLY A O 1
ATOM 1570 N N . MET A 1 205 ? -6.312 -29.25 -2.135 1 98.44 205 MET A N 1
ATOM 1571 C CA . MET A 1 205 ? -6.316 -29.625 -0.727 1 98.44 205 MET A CA 1
ATOM 1572 C C . MET A 1 205 ? -7.27 -30.797 -0.483 1 98.44 205 MET A C 1
ATOM 1574 O O . MET A 1 205 ? -8.422 -30.766 -0.92 1 98.44 205 MET A O 1
ATOM 1578 N N . ARG A 1 206 ? -6.812 -31.828 0.228 1 98.44 206 ARG A N 1
ATOM 1579 C CA . ARG A 1 206 ? -7.66 -32.969 0.562 1 98.44 206 ARG A CA 1
ATOM 1580 C C . ARG A 1 206 ? -8.453 -32.688 1.84 1 98.44 206 ARG A C 1
ATOM 1582 O O . ARG A 1 206 ? -7.906 -32.188 2.814 1 98.44 206 ARG A O 1
ATOM 1589 N N . ALA A 1 207 ? -9.711 -33.062 1.806 1 98.62 207 ALA A N 1
ATOM 1590 C CA . ALA A 1 207 ? -10.539 -32.938 3.004 1 98.62 207 ALA A CA 1
ATOM 1591 C C . ALA A 1 207 ? -10.266 -34.094 3.98 1 98.62 207 ALA A C 1
ATOM 1593 O O . ALA A 1 207 ? -10.195 -33.875 5.191 1 98.62 207 ALA A O 1
ATOM 1594 N N . HIS A 1 208 ? -10.125 -35.25 3.402 1 98.19 208 HIS A N 1
ATOM 1595 C CA . HIS A 1 208 ? -10 -36.469 4.215 1 98.19 208 HIS A CA 1
ATOM 1596 C C . HIS A 1 208 ? -8.789 -37.281 3.799 1 98.19 208 HIS A C 1
ATOM 1598 O O . HIS A 1 208 ? -8.062 -36.906 2.875 1 98.19 208 HIS A O 1
ATOM 1604 N N . GLY A 1 209 ? -8.516 -38.375 4.586 1 97.94 209 GLY A N 1
ATOM 1605 C CA . GLY A 1 209 ? -7.355 -39.219 4.32 1 97.94 209 GLY A CA 1
ATOM 1606 C C . GLY A 1 209 ? -6.129 -38.781 5.105 1 97.94 209 GLY A C 1
ATOM 1607 O O . GLY A 1 209 ? -6.148 -37.781 5.824 1 97.94 209 GLY A O 1
ATOM 1608 N N . THR A 1 210 ? -5.094 -39.594 4.93 1 97.56 210 THR A N 1
ATOM 1609 C CA . THR A 1 210 ? -3.854 -39.312 5.648 1 97.56 210 THR A CA 1
ATOM 1610 C C . THR A 1 210 ? -3.266 -37.969 5.234 1 97.56 210 THR A C 1
ATOM 1612 O O . THR A 1 210 ? -2.98 -37.75 4.055 1 97.56 210 THR A O 1
ATOM 1615 N N . GLY A 1 211 ? -3.107 -37.125 6.207 1 98 211 GLY A N 1
ATOM 1616 C CA . GLY A 1 211 ? -2.541 -35.812 5.957 1 98 211 GLY A CA 1
ATOM 1617 C C . GLY A 1 211 ? -3.562 -34.812 5.461 1 98 211 GLY A C 1
ATOM 1618 O O . GLY A 1 211 ? -3.25 -33.625 5.301 1 98 211 GLY A O 1
ATOM 1619 N N . GLY A 1 212 ? -4.762 -35.25 5.172 1 98.69 212 GLY A N 1
ATOM 1620 C CA . GLY A 1 212 ? -5.828 -34.344 4.797 1 98.69 212 GLY A CA 1
ATOM 1621 C C . GLY A 1 212 ? -6.258 -33.406 5.93 1 98.69 212 GLY A C 1
ATOM 1622 O O . GLY A 1 212 ? -5.766 -33.531 7.055 1 98.69 212 GLY A O 1
ATOM 1623 N N . LEU A 1 213 ? -7.152 -32.5 5.621 1 98.88 213 LEU A N 1
ATOM 1624 C CA . LEU A 1 213 ? -7.555 -31.469 6.562 1 98.88 213 LEU A CA 1
ATOM 1625 C C . LEU A 1 213 ? -8.125 -32.094 7.836 1 98.88 213 LEU A C 1
ATOM 1627 O O . LEU A 1 213 ? -7.75 -31.703 8.945 1 98.88 213 LEU A O 1
ATOM 1631 N N . ALA A 1 214 ? -9.047 -33.031 7.707 1 98.88 214 ALA A N 1
ATOM 1632 C CA . ALA A 1 214 ? -9.648 -33.688 8.867 1 98.88 214 ALA A CA 1
ATOM 1633 C C . ALA A 1 214 ? -8.594 -34.375 9.734 1 98.88 214 ALA A C 1
ATOM 1635 O O . ALA A 1 214 ? -8.633 -34.281 10.961 1 98.88 214 ALA A O 1
ATOM 1636 N N . ASP A 1 215 ? -7.738 -35.062 9.094 1 98.75 215 ASP A N 1
ATOM 1637 C CA . ASP A 1 215 ? -6.672 -35.781 9.789 1 98.75 215 ASP A CA 1
ATOM 1638 C C . ASP A 1 215 ? -5.785 -34.812 10.578 1 98.75 215 ASP A C 1
ATOM 1640 O O . ASP A 1 215 ? -5.512 -35.062 11.758 1 98.75 215 ASP A O 1
ATOM 1644 N N . VAL A 1 216 ? -5.375 -33.781 9.945 1 98.69 216 VAL A N 1
ATOM 1645 C CA . VAL A 1 216 ? -4.492 -32.781 10.547 1 98.69 216 VAL A CA 1
ATOM 1646 C C . VAL A 1 216 ? -5.18 -32.156 11.75 1 98.69 216 VAL A C 1
ATOM 1648 O O . VAL A 1 216 ? -4.566 -31.984 12.812 1 98.69 216 VAL A O 1
ATOM 1651 N N . LEU A 1 217 ? -6.453 -31.781 11.609 1 98.69 217 LEU A N 1
ATOM 1652 C CA . LEU A 1 217 ? -7.184 -31.078 12.656 1 98.69 217 LEU A CA 1
ATOM 1653 C C . LEU A 1 217 ? -7.496 -32.031 13.82 1 98.69 217 LEU A C 1
ATOM 1655 O O . LEU A 1 217 ? -7.355 -31.641 14.984 1 98.69 217 LEU A O 1
ATOM 1659 N N . ARG A 1 218 ? -7.902 -33.25 13.547 1 98.06 218 ARG A N 1
ATOM 1660 C CA . ARG A 1 218 ? -8.266 -34.219 14.57 1 98.06 218 ARG A CA 1
ATOM 1661 C C . ARG A 1 218 ? -7.047 -34.625 15.406 1 98.06 218 ARG A C 1
ATOM 1663 O O . ARG A 1 218 ? -7.164 -34.844 16.609 1 98.06 218 ARG A O 1
ATOM 1670 N N . ASN A 1 219 ? -5.938 -34.625 14.812 1 98.06 219 ASN A N 1
ATOM 1671 C CA . ASN A 1 219 ? -4.734 -35.156 15.477 1 98.06 219 ASN A CA 1
ATOM 1672 C C . ASN A 1 219 ? -3.797 -34 15.867 1 98.06 219 ASN A C 1
ATOM 1674 O O . ASN A 1 219 ? -2.613 -34.219 16.125 1 98.06 219 ASN A O 1
ATOM 1678 N N . TRP A 1 220 ? -4.316 -32.812 15.898 1 97.88 220 TRP A N 1
ATOM 1679 C CA . TRP A 1 220 ? -3.479 -31.688 16.266 1 97.88 220 TRP A CA 1
ATOM 1680 C C . TRP A 1 220 ? -2.898 -31.859 17.656 1 97.88 220 TRP A C 1
ATOM 1682 O O . TRP A 1 220 ? -3.625 -32.188 18.609 1 97.88 220 TRP A O 1
ATOM 1692 N N . ASP A 1 221 ? -1.571 -31.625 17.766 1 96.56 221 ASP A N 1
ATOM 1693 C CA . ASP A 1 221 ? -0.868 -31.672 19.047 1 96.56 221 ASP A CA 1
ATOM 1694 C C . ASP A 1 221 ? -0.858 -30.297 19.719 1 96.56 221 ASP A C 1
ATOM 1696 O O . ASP A 1 221 ? -0.102 -29.406 19.328 1 96.56 221 ASP A O 1
ATOM 1700 N N . LEU A 1 222 ? -1.477 -30.109 20.75 1 94.19 222 LEU A N 1
ATOM 1701 C CA . LEU A 1 222 ? -1.64 -28.828 21.453 1 94.19 222 LEU A CA 1
ATOM 1702 C C . LEU A 1 222 ? -0.308 -28.344 22 1 94.19 222 LEU A C 1
ATOM 1704 O O . LEU A 1 222 ? -0.168 -27.172 22.344 1 94.19 222 LEU A O 1
ATOM 1708 N N . ARG A 1 223 ? 0.769 -29.25 22.109 1 94.19 223 ARG A N 1
ATOM 1709 C CA . ARG A 1 223 ? 2.105 -28.844 22.516 1 94.19 223 ARG A CA 1
ATOM 1710 C C . ARG A 1 223 ? 2.729 -27.891 21.5 1 94.19 223 ARG A C 1
ATOM 1712 O O . ARG A 1 223 ? 3.66 -27.156 21.812 1 94.19 223 ARG A O 1
ATOM 1719 N N . ASN A 1 224 ? 2.098 -27.922 20.266 1 95.19 224 ASN A N 1
ATOM 1720 C CA . ASN A 1 224 ? 2.592 -27.062 19.203 1 95.19 224 ASN A CA 1
ATOM 1721 C C . ASN A 1 224 ? 1.871 -25.719 19.188 1 95.19 224 ASN A C 1
ATOM 1723 O O . ASN A 1 224 ? 2.217 -24.828 18.406 1 95.19 224 ASN A O 1
ATOM 1727 N N . GLY A 1 225 ? 0.972 -25.516 20.062 1 96.94 225 GLY A N 1
ATOM 1728 C CA . GLY A 1 225 ? 0.182 -24.297 20.109 1 96.94 225 GLY A CA 1
ATOM 1729 C C . GLY A 1 225 ? -1.297 -24.531 19.875 1 96.94 225 GLY A C 1
ATOM 1730 O O . GLY A 1 225 ? -1.78 -25.656 20 1 96.94 225 GLY A O 1
ATOM 1731 N N . LYS A 1 226 ? -1.959 -23.469 19.625 1 97.56 226 LYS A N 1
ATOM 1732 C CA . LYS A 1 226 ? -3.389 -23.547 19.328 1 97.56 226 LYS A CA 1
ATOM 1733 C C . LYS A 1 226 ? -3.646 -24.297 18.031 1 97.56 226 LYS A C 1
ATOM 1735 O O . LYS A 1 226 ? -2.818 -24.266 17.109 1 97.56 226 LYS A O 1
ATOM 1740 N N . ARG A 1 227 ? -4.805 -25 18 1 98.19 227 ARG A N 1
ATOM 1741 C CA . ARG A 1 227 ? -5.246 -25.5 16.703 1 98.19 227 ARG A CA 1
ATOM 1742 C C . ARG A 1 227 ? -5.363 -24.375 15.688 1 98.19 227 ARG A C 1
ATOM 1744 O O . ARG A 1 227 ? -5.863 -23.297 16.016 1 98.19 227 ARG A O 1
ATOM 1751 N N . PRO A 1 228 ? -4.848 -24.609 14.453 1 98.56 228 PRO A N 1
ATOM 1752 C CA . PRO A 1 228 ? -4.906 -23.531 13.461 1 98.56 228 PRO A CA 1
ATOM 1753 C C . PRO A 1 228 ? -6.32 -23 13.266 1 98.56 228 PRO A C 1
ATOM 1755 O O . PRO A 1 228 ? -7.277 -23.766 13.18 1 98.56 228 PRO A O 1
ATOM 1758 N N . HIS A 1 229 ? -6.453 -21.672 13.25 1 98.75 229 HIS A N 1
ATOM 1759 C CA . HIS A 1 229 ? -7.762 -21.047 13.102 1 98.75 229 HIS A CA 1
ATOM 1760 C C . HIS A 1 229 ? -7.883 -20.328 11.766 1 98.75 229 HIS A C 1
ATOM 1762 O O . HIS A 1 229 ? -8.898 -19.688 11.492 1 98.75 229 HIS A O 1
ATOM 1768 N N . LEU A 1 230 ? -6.828 -20.344 10.906 1 98.88 230 LEU A N 1
ATOM 1769 C CA . LEU A 1 230 ? -6.82 -19.797 9.555 1 98.88 230 LEU A CA 1
ATOM 1770 C C . LEU A 1 230 ? -6.434 -20.859 8.539 1 98.88 230 LEU A C 1
ATOM 1772 O O . LEU A 1 230 ? -5.703 -21.797 8.859 1 98.88 230 LEU A O 1
ATOM 1776 N N . MET A 1 231 ? -6.914 -20.719 7.359 1 98.94 231 MET A N 1
ATOM 1777 C CA . MET A 1 231 ? -6.52 -21.547 6.227 1 98.94 231 MET A CA 1
ATOM 1778 C C . MET A 1 231 ? -6.297 -20.703 4.977 1 98.94 231 MET A C 1
ATOM 1780 O O . MET A 1 231 ? -7.188 -19.969 4.559 1 98.94 231 MET A O 1
ATOM 1784 N N . TYR A 1 232 ? -5.121 -20.75 4.473 1 98.81 232 TYR A N 1
ATOM 1785 C CA . TYR A 1 232 ? -4.781 -20.156 3.186 1 98.81 232 TYR A CA 1
ATOM 1786 C C . TYR A 1 232 ? -4.879 -21.188 2.064 1 98.81 232 TYR A C 1
ATOM 1788 O O . TYR A 1 232 ? -4.273 -22.25 2.143 1 98.81 232 TYR A O 1
ATOM 1796 N N . THR A 1 233 ? -5.605 -20.844 0.969 1 98.62 233 THR A N 1
ATOM 1797 C CA . THR A 1 233 ? -5.785 -21.828 -0.098 1 98.62 233 THR A CA 1
ATOM 1798 C C . THR A 1 233 ? -5.941 -21.125 -1.447 1 98.62 233 THR A C 1
ATOM 1800 O O . THR A 1 233 ? -6.496 -20.031 -1.527 1 98.62 233 THR A O 1
ATOM 1803 N N . ILE A 1 234 ? -5.387 -21.656 -2.453 1 98.25 234 ILE A N 1
ATOM 1804 C CA . ILE A 1 234 ? -5.582 -21.281 -3.85 1 98.25 234 ILE A CA 1
ATOM 1805 C C . ILE A 1 234 ? -6.453 -22.328 -4.547 1 98.25 234 ILE A C 1
ATOM 1807 O O . ILE A 1 234 ? -5.992 -23.438 -4.836 1 98.25 234 ILE A O 1
ATOM 1811 N N . THR A 1 235 ? -7.656 -21.969 -4.953 1 97.62 235 THR A N 1
ATOM 1812 C CA . THR A 1 235 ? -8.656 -22.984 -5.242 1 97.62 235 THR A CA 1
ATOM 1813 C C . THR A 1 235 ? -8.773 -23.219 -6.746 1 97.62 235 THR A C 1
ATOM 1815 O O . THR A 1 235 ? -9.312 -24.234 -7.184 1 97.62 235 THR A O 1
ATOM 1818 N N . ILE A 1 236 ? -8.391 -22.234 -7.539 1 97 236 ILE A N 1
ATOM 1819 C CA . ILE A 1 236 ? -8.461 -22.359 -8.992 1 97 236 ILE A CA 1
ATOM 1820 C C . ILE A 1 236 ? -7.07 -22.203 -9.594 1 97 236 ILE A C 1
ATOM 1822 O O . ILE A 1 236 ? -6.395 -21.203 -9.352 1 97 236 ILE A O 1
ATOM 1826 N N . GLY A 1 237 ? -6.734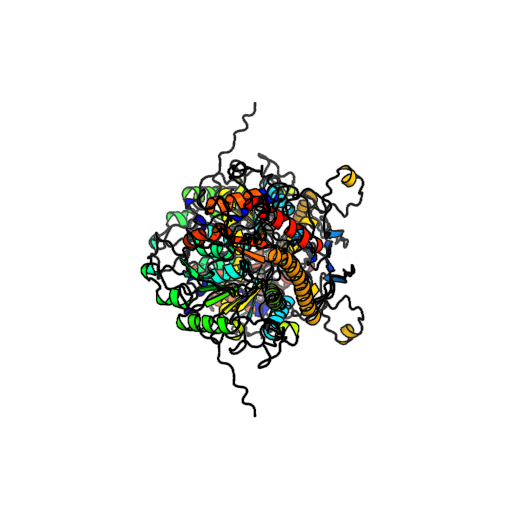 -23.172 -10.438 1 97 237 GLY A N 1
ATOM 1827 C CA . GLY A 1 237 ? -5.391 -23.078 -10.984 1 97 237 GLY A CA 1
ATOM 1828 C C . GLY A 1 237 ? -4.32 -22.984 -9.914 1 97 237 GLY A C 1
ATOM 1829 O O . GLY A 1 237 ? -3.447 -22.125 -9.984 1 97 237 GLY A O 1
ATOM 1830 N N . GLN A 1 238 ? -4.414 -23.891 -8.984 1 97.81 238 GLN A N 1
ATOM 1831 C CA . GLN A 1 238 ? -3.598 -23.828 -7.781 1 97.81 238 GLN A CA 1
ATOM 1832 C C . GLN A 1 238 ? -2.119 -23.688 -8.117 1 97.81 238 GLN A C 1
ATOM 1834 O O . GLN A 1 238 ? -1.6 -24.391 -8.984 1 97.81 238 GLN A O 1
ATOM 1839 N N . ASN A 1 239 ? -1.449 -22.672 -7.629 1 97 239 ASN A N 1
ATOM 1840 C CA . ASN A 1 239 ? -0.011 -22.453 -7.746 1 97 239 ASN A CA 1
ATOM 1841 C C . ASN A 1 239 ? 0.76 -23.219 -6.676 1 97 239 ASN A C 1
ATOM 1843 O O . ASN A 1 239 ? 0.713 -22.859 -5.496 1 97 239 ASN A O 1
ATOM 1847 N N . PRO A 1 240 ? 1.409 -24.297 -7.113 1 96.69 240 PRO A N 1
ATOM 1848 C CA . PRO A 1 240 ? 2.012 -24.5 -8.438 1 96.69 240 PRO A CA 1
ATOM 1849 C C . PRO A 1 240 ? 1.33 -25.609 -9.234 1 96.69 240 PRO A C 1
ATOM 1851 O O . PRO A 1 240 ? 1.717 -25.891 -10.375 1 96.69 240 PRO A O 1
ATOM 1854 N N . THR A 1 241 ? 0.287 -26.266 -8.773 1 97.25 241 THR A N 1
ATOM 1855 C CA . THR A 1 241 ? -0.077 -27.594 -9.273 1 97.25 241 THR A CA 1
ATOM 1856 C C . THR A 1 241 ? -1.034 -27.469 -10.461 1 97.25 241 THR A C 1
ATOM 1858 O O . THR A 1 241 ? -1.215 -28.438 -11.211 1 97.25 241 THR A O 1
ATOM 1861 N N . GLY A 1 242 ? -1.745 -26.312 -10.562 1 97.38 242 GLY A N 1
ATOM 1862 C CA . GLY A 1 242 ? -2.662 -26.125 -11.68 1 97.38 242 GLY A CA 1
ATOM 1863 C C . GLY A 1 242 ? -4.02 -26.766 -11.453 1 97.38 242 GLY A C 1
ATOM 1864 O O . GLY A 1 242 ? -4.898 -26.688 -12.305 1 97.38 242 GLY A O 1
ATOM 1865 N N . GLY A 1 243 ? -4.227 -27.297 -10.289 1 96.81 243 GLY A N 1
ATOM 1866 C CA . GLY A 1 243 ? -5.477 -27.969 -9.969 1 96.81 243 GLY A CA 1
ATOM 1867 C C . GLY A 1 243 ? -6.594 -27 -9.602 1 96.81 243 GLY A C 1
ATOM 1868 O O . GLY A 1 243 ? -6.332 -25.891 -9.172 1 96.81 243 GLY A O 1
ATOM 1869 N N . THR A 1 244 ? -7.855 -27.391 -9.805 1 97.31 244 THR A N 1
ATOM 1870 C CA . THR A 1 244 ? -9.047 -26.641 -9.406 1 97.31 244 THR A CA 1
ATOM 1871 C C . THR A 1 244 ? -9.898 -27.469 -8.438 1 97.31 244 THR A C 1
ATOM 1873 O O . THR A 1 244 ? -10.258 -28.609 -8.727 1 97.31 244 THR A O 1
ATOM 1876 N N . LEU A 1 245 ? -10.133 -26.906 -7.352 1 97.31 245 LEU A N 1
ATOM 1877 C CA . LEU A 1 245 ? -10.961 -27.547 -6.332 1 97.31 245 LEU A CA 1
ATOM 1878 C C . LEU A 1 245 ? -12.414 -27.609 -6.773 1 97.31 245 LEU A C 1
ATOM 1880 O O . LEU A 1 245 ? -13 -26.594 -7.141 1 97.31 245 LEU A O 1
ATOM 1884 N N . SER A 1 246 ? -13.07 -28.781 -6.727 1 96.31 246 SER A N 1
ATOM 1885 C CA . SER A 1 246 ? -14.469 -28.953 -7.121 1 96.31 246 SER A CA 1
ATOM 1886 C C . SER A 1 246 ? -15.406 -28.359 -6.07 1 96.31 246 SER A C 1
ATOM 1888 O O . SER A 1 246 ? -14.992 -28.094 -4.941 1 96.31 246 SER A O 1
ATOM 1890 N N . VAL A 1 247 ? -16.656 -28.141 -6.43 1 96.44 247 VAL A N 1
ATOM 1891 C CA . VAL A 1 247 ? -17.672 -27.625 -5.512 1 96.44 247 VAL A CA 1
ATOM 1892 C C . VAL A 1 247 ? -17.875 -28.609 -4.367 1 96.44 247 VAL A C 1
ATOM 1894 O O . VAL A 1 247 ? -18.016 -28.203 -3.209 1 96.44 247 VAL A O 1
ATOM 1897 N N . ASP A 1 248 ? -17.875 -29.922 -4.664 1 97.12 248 ASP A N 1
ATOM 1898 C CA . ASP A 1 248 ? -18.062 -30.953 -3.645 1 97.12 248 ASP A CA 1
ATOM 1899 C C . ASP A 1 248 ? -16.938 -30.922 -2.615 1 97.12 248 ASP A C 1
ATOM 1901 O O . ASP A 1 248 ? -17.188 -30.984 -1.409 1 97.12 248 ASP A O 1
ATOM 1905 N N . ARG A 1 249 ? -15.711 -30.906 -3.127 1 97.94 249 ARG A N 1
ATOM 1906 C CA . ARG A 1 249 ? -14.562 -30.797 -2.23 1 97.94 249 ARG A CA 1
ATOM 1907 C C . ARG A 1 249 ? -14.641 -29.547 -1.38 1 97.94 249 ARG A C 1
ATOM 1909 O O . ARG A 1 249 ? -14.297 -29.562 -0.196 1 97.94 249 ARG A O 1
ATOM 1916 N N . ARG A 1 250 ? -15.094 -28.375 -1.898 1 98.31 250 ARG A N 1
ATOM 1917 C CA . ARG A 1 250 ? -15.266 -27.141 -1.153 1 98.31 250 ARG A CA 1
ATOM 1918 C C . ARG A 1 250 ? -16.266 -27.312 -0.019 1 98.31 250 ARG A C 1
ATOM 1920 O O . ARG A 1 250 ? -16.062 -26.797 1.082 1 98.31 250 ARG A O 1
ATOM 1927 N N . ARG A 1 251 ? -17.328 -28 -0.309 1 98.44 251 ARG A N 1
ATOM 1928 C CA . ARG A 1 251 ? -18.344 -28.234 0.713 1 98.44 251 ARG A CA 1
ATOM 1929 C C . ARG A 1 251 ? -17.766 -29.062 1.865 1 98.44 251 ARG A C 1
ATOM 1931 O O . ARG A 1 251 ? -18.047 -28.781 3.033 1 98.44 251 ARG A O 1
ATOM 1938 N N . GLU A 1 252 ? -16.984 -30.094 1.532 1 98.62 252 GLU A N 1
ATOM 1939 C CA . GLU A 1 252 ? -16.359 -30.938 2.555 1 98.62 252 GLU A CA 1
ATOM 1940 C C . GLU A 1 252 ? -15.414 -30.125 3.432 1 98.62 252 GLU A C 1
ATOM 1942 O O . GLU A 1 252 ? -15.469 -30.203 4.66 1 98.62 252 GLU A O 1
ATOM 1947 N N . ILE A 1 253 ? -14.617 -29.359 2.773 1 98.88 253 ILE A N 1
ATOM 1948 C CA . ILE A 1 253 ? -13.625 -28.562 3.488 1 98.88 253 ILE A CA 1
ATOM 1949 C C . ILE A 1 253 ? -14.312 -27.484 4.32 1 98.88 253 ILE A C 1
ATOM 1951 O O . ILE A 1 253 ? -13.953 -27.25 5.473 1 98.88 253 ILE A O 1
ATOM 1955 N N . TYR A 1 254 ? -15.336 -26.812 3.734 1 98.88 254 TYR A N 1
ATOM 1956 C CA . TYR A 1 254 ? -16.078 -25.797 4.457 1 98.88 254 TYR A CA 1
ATOM 1957 C C . TYR A 1 254 ? -16.719 -26.375 5.711 1 98.88 254 TYR A C 1
ATOM 1959 O O . TYR A 1 254 ? -16.734 -25.734 6.766 1 98.88 254 TYR A O 1
ATOM 1967 N N . ALA A 1 255 ? -17.266 -27.594 5.598 1 98.81 255 ALA A N 1
ATOM 1968 C CA . ALA A 1 255 ? -17.875 -28.25 6.75 1 98.81 255 ALA A CA 1
ATOM 1969 C C . ALA A 1 255 ? -16.859 -28.469 7.867 1 98.81 255 ALA A C 1
ATOM 1971 O O . ALA A 1 255 ? -17.172 -28.266 9.047 1 98.81 255 ALA A O 1
ATOM 1972 N N . LEU A 1 256 ? -15.695 -28.906 7.488 1 98.88 256 LEU A N 1
ATOM 1973 C CA . LEU A 1 256 ? -14.625 -29.078 8.469 1 98.88 256 LEU A CA 1
ATOM 1974 C C . LEU A 1 256 ? -14.242 -27.734 9.094 1 98.88 256 LEU A C 1
ATOM 1976 O O . LEU A 1 256 ? -14.023 -27.656 10.305 1 98.88 256 LEU A O 1
ATOM 1980 N N . CYS A 1 257 ? -14.164 -26.672 8.297 1 98.88 257 CYS A N 1
ATOM 1981 C CA . CYS A 1 257 ? -13.805 -25.344 8.797 1 98.88 257 CYS A CA 1
ATOM 1982 C C . CYS A 1 257 ? -14.867 -24.828 9.75 1 98.88 257 CYS A C 1
ATOM 1984 O O . CYS A 1 257 ? -14.555 -24.125 10.719 1 98.88 257 CYS A O 1
ATOM 1986 N N . ARG A 1 258 ? -16.125 -25.109 9.477 1 98.44 258 ARG A N 1
ATOM 1987 C CA . ARG A 1 258 ? -17.203 -24.75 10.391 1 98.44 258 ARG A CA 1
ATOM 1988 C C . ARG A 1 258 ? -17.062 -25.516 11.711 1 98.44 258 ARG A C 1
ATOM 1990 O O . ARG A 1 258 ? -17.172 -24.922 12.789 1 98.44 258 ARG A O 1
ATOM 1997 N N . GLN A 1 259 ? -16.781 -26.797 11.57 1 98.56 259 GLN A N 1
ATOM 1998 C CA . GLN A 1 259 ? -16.672 -27.656 12.742 1 98.56 259 GLN A CA 1
ATOM 1999 C C . GLN A 1 259 ? -15.531 -27.203 13.656 1 98.56 259 GLN A C 1
ATOM 2001 O O . GLN A 1 259 ? -15.664 -27.219 14.875 1 98.56 259 GLN A O 1
ATOM 2006 N N . TYR A 1 260 ? -14.445 -26.812 13.062 1 98.69 260 TYR A N 1
ATOM 2007 C CA . TYR A 1 260 ? -13.25 -26.516 13.844 1 98.69 260 TYR A CA 1
ATOM 2008 C C . TYR A 1 260 ? -13.039 -25 13.961 1 98.69 260 TYR A C 1
ATOM 2010 O O . TYR A 1 260 ? -11.984 -24.562 14.422 1 98.69 260 TYR A O 1
ATOM 2018 N N . ASP A 1 261 ? -13.992 -24.141 13.484 1 98.69 261 ASP A N 1
ATOM 2019 C CA . ASP A 1 261 ? -14.016 -22.688 13.625 1 98.69 261 ASP A CA 1
ATOM 2020 C C . ASP A 1 261 ? -12.797 -22.047 12.961 1 98.69 261 ASP A C 1
ATOM 2022 O O . ASP A 1 261 ? -12.055 -21.297 13.602 1 98.69 261 ASP A O 1
ATOM 2026 N N . ILE A 1 262 ? -12.664 -22.328 11.695 1 98.88 262 ILE A N 1
ATOM 2027 C CA . ILE A 1 262 ? -11.516 -21.875 10.914 1 98.88 262 ILE A CA 1
ATOM 2028 C C . ILE A 1 262 ? -11.969 -20.828 9.898 1 98.88 262 ILE A C 1
ATOM 2030 O O . ILE A 1 262 ? -12.992 -21 9.234 1 98.88 262 ILE A O 1
ATOM 2034 N N . ILE A 1 263 ? -11.289 -19.641 9.812 1 98.94 263 ILE A N 1
ATOM 2035 C CA . ILE A 1 263 ? -11.469 -18.641 8.758 1 98.94 263 ILE A CA 1
ATOM 2036 C C . ILE A 1 263 ? -10.758 -19.094 7.488 1 98.94 263 ILE A C 1
ATOM 2038 O O . ILE A 1 263 ? -9.602 -19.516 7.531 1 98.94 263 ILE A O 1
ATOM 2042 N N . ILE A 1 264 ? -11.422 -19.078 6.344 1 98.94 264 ILE A N 1
ATOM 2043 C CA . ILE A 1 264 ? -10.852 -19.469 5.059 1 98.94 264 ILE A CA 1
ATOM 2044 C C . ILE A 1 264 ? -10.383 -18.219 4.305 1 98.94 264 ILE A C 1
ATOM 2046 O O . ILE A 1 264 ? -11.18 -17.344 3.98 1 98.94 264 ILE A O 1
ATOM 2050 N N . ILE A 1 265 ? -9.141 -18.094 4.062 1 98.94 265 ILE A N 1
ATOM 2051 C CA . ILE A 1 265 ? -8.578 -17.078 3.178 1 98.94 265 ILE A CA 1
ATOM 2052 C C . ILE A 1 265 ? -8.383 -17.672 1.782 1 98.94 265 ILE A C 1
ATOM 2054 O O . ILE A 1 265 ? -7.449 -18.438 1.556 1 98.94 265 ILE A O 1
ATOM 2058 N N . GLU A 1 266 ? -9.242 -17.328 0.854 1 98.81 266 GLU A N 1
ATOM 2059 C CA . GLU A 1 266 ? -9.211 -17.828 -0.515 1 98.81 266 GLU A CA 1
ATOM 2060 C C . GLU A 1 266 ? -8.477 -16.875 -1.443 1 98.81 266 GLU A C 1
ATOM 2062 O O . GLU A 1 266 ? -8.977 -15.781 -1.74 1 98.81 266 GLU A O 1
ATOM 2067 N N . ASP A 1 267 ? -7.285 -17.234 -1.85 1 98.12 267 ASP A N 1
ATOM 2068 C CA . ASP A 1 267 ? -6.461 -16.469 -2.785 1 98.12 267 ASP A CA 1
ATOM 2069 C C . ASP A 1 267 ? -6.688 -16.938 -4.223 1 98.12 267 ASP A C 1
ATOM 2071 O O . ASP A 1 267 ? -6.133 -17.953 -4.641 1 98.12 267 ASP A O 1
ATOM 2075 N N . ASP A 1 268 ? -7.391 -16.125 -5.031 1 94.75 268 ASP A N 1
ATOM 2076 C CA . ASP A 1 268 ? -7.781 -16.688 -6.324 1 94.75 268 ASP A CA 1
ATOM 2077 C C . ASP A 1 268 ? -7.461 -15.711 -7.457 1 94.75 268 ASP A C 1
ATOM 2079 O O . ASP A 1 268 ? -8.359 -15.25 -8.164 1 94.75 268 ASP A O 1
ATOM 2083 N N . PRO A 1 269 ? -6.16 -15.555 -7.766 1 96.75 269 PRO A N 1
ATOM 2084 C CA . PRO A 1 269 ? -5.789 -14.664 -8.867 1 96.75 269 PRO A CA 1
ATOM 2085 C C . PRO A 1 269 ? -6.098 -15.258 -10.242 1 96.75 269 PRO A C 1
ATOM 2087 O O . PRO A 1 269 ? -6.055 -14.547 -11.25 1 96.75 269 PRO A O 1
ATOM 2090 N N . TYR A 1 270 ? -6.504 -16.578 -10.344 1 97.56 270 TYR A N 1
ATOM 2091 C CA . TYR A 1 270 ? -6.637 -17.281 -11.617 1 97.56 270 TYR A CA 1
ATOM 2092 C C . TYR A 1 270 ? -8.086 -17.656 -11.883 1 97.56 270 TYR A C 1
ATOM 2094 O O . TYR A 1 270 ? -8.367 -18.516 -12.734 1 97.56 270 TYR A O 1
ATOM 2102 N N . TRP A 1 271 ? -9.039 -17.094 -11.195 1 97.44 271 TRP A N 1
ATOM 2103 C CA . TRP A 1 271 ? -10.414 -17.578 -11.18 1 97.44 271 TRP A CA 1
ATOM 2104 C C . TRP A 1 271 ? -10.992 -17.625 -12.594 1 97.44 271 TRP A C 1
ATOM 2106 O O . TRP A 1 271 ? -11.797 -18.5 -12.914 1 97.44 271 TRP A O 1
ATOM 2116 N N . ASN A 1 272 ? -10.602 -16.703 -13.5 1 97.56 272 ASN A N 1
ATOM 2117 C CA . ASN A 1 272 ? -11.148 -16.672 -14.844 1 97.56 272 ASN A CA 1
ATOM 2118 C C . ASN A 1 272 ? -10.391 -17.594 -15.789 1 97.56 272 ASN A C 1
ATOM 2120 O O . ASN A 1 272 ? -10.852 -17.875 -16.891 1 97.56 272 ASN A O 1
ATOM 2124 N N . LEU A 1 273 ? -9.266 -18.125 -15.375 1 97.56 273 LEU A N 1
ATOM 2125 C CA . LEU A 1 273 ? -8.406 -18.953 -16.219 1 97.56 273 LEU A CA 1
ATOM 2126 C C . LEU A 1 273 ? -8.68 -20.438 -15.969 1 97.56 273 LEU A C 1
ATOM 2128 O O . LEU A 1 273 ? -7.762 -21.188 -15.617 1 97.56 273 LEU A O 1
ATOM 2132 N N . GLN A 1 274 ? -9.875 -20.891 -16.141 1 96.75 274 GLN A N 1
ATOM 2133 C CA . GLN A 1 274 ? -10.266 -22.297 -16.078 1 96.75 274 GLN A CA 1
ATOM 2134 C C . GLN A 1 274 ? -10.336 -22.906 -17.484 1 96.75 274 GLN A C 1
ATOM 2136 O O . GLN A 1 274 ? -10.875 -22.297 -18.406 1 96.75 274 GLN A O 1
ATOM 2141 N N . TYR A 1 275 ? -9.805 -24.094 -17.672 1 96.12 275 TYR A N 1
ATOM 2142 C CA . TYR A 1 275 ? -9.609 -24.688 -18.984 1 96.12 275 TYR A CA 1
ATOM 2143 C C . TYR A 1 275 ? -10.484 -25.922 -19.156 1 96.12 275 TYR A C 1
ATOM 2145 O O . TYR A 1 275 ? -10.062 -27.031 -18.844 1 96.12 275 TYR A O 1
ATOM 2153 N N . PRO A 1 276 ? -11.594 -25.766 -19.734 1 91.56 276 PRO A N 1
ATOM 2154 C CA . PRO A 1 276 ? -12.508 -26.906 -19.891 1 91.56 276 PRO A CA 1
ATOM 2155 C C . PRO A 1 276 ? -11.914 -28.031 -20.734 1 91.56 276 PRO A C 1
ATOM 2157 O O . PRO A 1 276 ? -12.336 -29.188 -20.609 1 91.56 276 PRO A O 1
ATOM 2160 N N . SER A 1 277 ? -10.938 -27.781 -21.531 1 92.56 277 SER A N 1
ATOM 2161 C CA . SER A 1 277 ? -10.375 -28.781 -22.438 1 92.56 277 SER A CA 1
ATOM 2162 C C . SER A 1 277 ? -9.43 -29.719 -21.703 1 92.56 277 SER A C 1
ATOM 2164 O O . SER A 1 277 ? -9.102 -30.797 -22.219 1 92.56 277 SER A O 1
ATOM 2166 N N . ALA A 1 278 ? -8.914 -29.328 -20.594 1 94.38 278 ALA A N 1
ATOM 2167 C CA . ALA A 1 278 ? -7.816 -30.016 -19.922 1 94.38 278 ALA A CA 1
ATOM 2168 C C . ALA A 1 278 ? -8.172 -31.484 -19.656 1 94.38 278 ALA A C 1
ATOM 2170 O O . ALA A 1 278 ? -7.445 -32.406 -20.062 1 94.38 278 ALA A O 1
ATOM 2171 N N . ALA A 1 279 ? -9.289 -31.734 -19.016 1 89.62 279 ALA A N 1
ATOM 2172 C CA . ALA A 1 279 ? -9.68 -33.094 -18.641 1 89.62 279 ALA A CA 1
ATOM 2173 C C . ALA A 1 279 ? -9.93 -33.938 -19.875 1 89.62 279 ALA A C 1
ATOM 2175 O O . ALA A 1 279 ? -9.531 -35.125 -19.922 1 89.62 279 ALA A O 1
ATOM 2176 N N . ALA A 1 280 ? -10.586 -33.438 -20.828 1 90.44 280 ALA A N 1
ATOM 2177 C CA . ALA A 1 280 ? -10.914 -34.156 -22.047 1 90.44 280 ALA A CA 1
ATOM 2178 C C . ALA A 1 280 ? -9.648 -34.531 -22.812 1 90.44 280 ALA A C 1
ATOM 2180 O O . ALA A 1 280 ? -9.516 -35.688 -23.281 1 90.44 280 ALA A O 1
ATOM 2181 N N . LEU A 1 281 ? -8.766 -33.594 -22.953 1 93.38 281 LEU A N 1
ATOM 2182 C CA . LEU A 1 281 ? -7.543 -33.844 -23.703 1 93.38 281 LEU A CA 1
ATOM 2183 C C . LEU A 1 281 ? -6.641 -34.812 -22.969 1 93.38 281 LEU A C 1
ATOM 2185 O O . LEU A 1 281 ? -5.988 -35.656 -23.594 1 93.38 281 LEU A O 1
ATOM 2189 N N . GLU A 1 282 ? -6.59 -34.719 -21.688 1 93.44 282 GLU A N 1
ATOM 2190 C CA . GLU A 1 282 ? -5.828 -35.688 -20.906 1 93.44 282 GLU A CA 1
ATOM 2191 C C . GLU A 1 282 ? -6.375 -37.125 -21.094 1 93.44 282 GLU A C 1
ATOM 2193 O O . GLU A 1 282 ? -5.609 -38.062 -21.312 1 93.44 282 GLU A O 1
ATOM 2198 N N . ALA A 1 283 ? -7.68 -37.281 -21.016 1 91.38 283 ALA A N 1
ATOM 2199 C CA . ALA A 1 283 ? -8.328 -38.562 -21.188 1 91.38 283 ALA A CA 1
ATOM 2200 C C . ALA A 1 283 ? -8.078 -39.125 -22.594 1 91.38 283 ALA A C 1
ATOM 2202 O O . ALA A 1 283 ? -7.824 -40.312 -22.75 1 91.38 283 ALA A O 1
ATOM 2203 N N . GLN A 1 284 ? -8.203 -38.281 -23.484 1 91.12 284 GLN A N 1
ATOM 2204 C CA . GLN A 1 284 ? -7.992 -38.688 -24.875 1 91.12 284 GLN A CA 1
ATOM 2205 C C . GLN A 1 284 ? -6.582 -39.25 -25.078 1 91.12 284 GLN A C 1
ATOM 2207 O O . GLN A 1 284 ? -6.391 -40.25 -25.781 1 91.12 284 GLN A O 1
ATOM 2212 N N . ASN A 1 285 ? -5.641 -38.625 -24.531 1 91.94 285 ASN A N 1
ATOM 2213 C CA . ASN A 1 285 ? -4.246 -39 -24.719 1 91.94 285 ASN A CA 1
ATOM 2214 C C . ASN A 1 285 ? -3.881 -40.25 -23.906 1 91.94 285 ASN A C 1
ATOM 2216 O O . ASN A 1 285 ? -2.951 -40.969 -24.266 1 91.94 285 ASN A O 1
ATOM 2220 N N . ARG A 1 286 ? -4.613 -40.531 -22.906 1 91.31 286 ARG A N 1
ATOM 2221 C CA . ARG A 1 286 ? -4.223 -41.625 -22.016 1 91.31 286 ARG A CA 1
ATOM 2222 C C . ARG A 1 286 ? -5.219 -42.781 -22.094 1 91.31 286 ARG A C 1
ATOM 2224 O O . ARG A 1 286 ? -5.199 -43.656 -21.25 1 91.31 286 ARG A O 1
ATOM 2231 N N . GLY A 1 287 ? -5.953 -42.844 -23.125 1 82.31 287 GLY A N 1
ATOM 2232 C CA . GLY A 1 287 ? -6.848 -43.969 -23.422 1 82.31 287 GLY A CA 1
ATOM 2233 C C . GLY A 1 287 ? -8.047 -44.031 -22.484 1 82.31 287 GLY A C 1
ATOM 2234 O O . GLY A 1 287 ? -8.656 -45.094 -22.328 1 82.31 287 GLY A O 1
ATOM 2235 N N . GLY A 1 288 ? -8.25 -43.125 -21.766 1 70.44 288 GLY A N 1
ATOM 2236 C CA . GLY A 1 288 ? -9.414 -43.125 -20.891 1 70.44 288 GLY A CA 1
ATOM 2237 C C . GLY A 1 288 ? -10.672 -42.625 -21.562 1 70.44 288 GLY A C 1
ATOM 2238 O O . GLY A 1 288 ? -10.609 -42.094 -22.672 1 70.44 288 GLY A O 1
ATOM 2239 N N . SER A 1 289 ? -11.93 -43.25 -21.297 1 60.09 289 SER A N 1
ATOM 2240 C CA . SER A 1 289 ? -13.219 -42.781 -21.797 1 60.09 289 SER A CA 1
ATOM 2241 C C . SER A 1 289 ? -13.508 -41.375 -21.312 1 60.09 289 SER A C 1
ATOM 2243 O O . SER A 1 289 ? -13.336 -41.062 -20.125 1 60.09 289 SER A O 1
ATOM 2245 N N . SER A 1 290 ? -13.234 -40.5 -22.125 1 54.5 290 SER A N 1
ATOM 2246 C CA . SER A 1 290 ? -13.578 -39.125 -21.734 1 54.5 290 SER A CA 1
ATOM 2247 C C . SER A 1 290 ? -15.086 -38.938 -21.594 1 54.5 290 SER A C 1
ATOM 2249 O O . SER A 1 290 ? -15.812 -38.969 -22.594 1 54.5 290 SER A O 1
ATOM 2251 N N . ASN A 1 291 ? -15.766 -39.844 -20.984 1 48.66 291 ASN A N 1
ATOM 2252 C CA . ASN A 1 291 ? -17.188 -39.5 -20.891 1 48.66 291 ASN A CA 1
ATOM 2253 C C . ASN A 1 291 ? -17.406 -38 -20.719 1 48.66 291 ASN A C 1
ATOM 2255 O O . ASN A 1 291 ? -18.438 -37.594 -20.203 1 48.66 291 ASN A O 1
ATOM 2259 N N . THR A 1 292 ? -16.375 -37.344 -20.641 1 50.12 292 THR A N 1
ATOM 2260 C CA . THR A 1 292 ? -16.562 -36 -20.047 1 50.12 292 THR A CA 1
ATOM 2261 C C . THR A 1 292 ? -17 -35 -21.109 1 50.12 292 THR A C 1
ATOM 2263 O O . THR A 1 292 ? -16.188 -34.5 -21.875 1 50.12 292 THR A O 1
ATOM 2266 N N . ALA A 1 293 ? -17.938 -35.5 -21.891 1 45.47 293 ALA A N 1
ATOM 2267 C CA . ALA A 1 293 ? -18.578 -34.406 -22.641 1 45.47 293 ALA A CA 1
ATOM 2268 C C . ALA A 1 293 ? -18.438 -33.062 -21.906 1 45.47 293 ALA A C 1
ATOM 2270 O O . ALA A 1 293 ? -18.766 -32.969 -20.719 1 45.47 293 ALA A O 1
ATOM 2271 N N . SER A 1 294 ? -17.656 -32.219 -22.312 1 50.19 294 SER A N 1
ATOM 2272 C CA . SER A 1 294 ? -17.453 -30.859 -21.844 1 50.19 294 SER A CA 1
ATOM 2273 C C . SER A 1 294 ? -18.797 -30.156 -21.609 1 50.19 294 SER A C 1
ATOM 2275 O O . SER A 1 294 ? -19.406 -29.641 -22.562 1 50.19 294 SER A O 1
ATOM 2277 N N . VAL A 1 295 ? -19.734 -30.75 -20.984 1 52.31 295 VAL A N 1
ATOM 2278 C CA . VAL A 1 295 ? -21 -30.109 -20.703 1 52.31 295 VAL A CA 1
ATOM 2279 C C . VAL A 1 295 ? -20.75 -28.75 -20.047 1 52.31 295 VAL A C 1
ATOM 2281 O O . VAL A 1 295 ? -20.047 -28.656 -19.031 1 52.31 295 VAL A O 1
ATOM 2284 N N . ARG A 1 296 ? -20.969 -27.734 -20.891 1 65.56 296 ARG A N 1
ATOM 2285 C CA . ARG A 1 296 ? -21.062 -26.406 -20.312 1 65.56 296 ARG A CA 1
ATOM 2286 C C . ARG A 1 296 ? -21.906 -26.422 -19.031 1 65.56 296 ARG A C 1
ATOM 2288 O O . ARG A 1 296 ? -23.141 -26.453 -19.109 1 65.56 296 ARG A O 1
ATOM 2295 N N . ARG A 1 297 ? -21.203 -26.641 -17.984 1 83.75 297 ARG A N 1
ATOM 2296 C CA . ARG A 1 297 ? -21.875 -26.641 -16.688 1 83.75 297 ARG A CA 1
ATOM 2297 C C . ARG A 1 297 ? -22.281 -25.234 -16.281 1 83.75 297 ARG A C 1
ATOM 2299 O O . ARG A 1 297 ? -21.562 -24.266 -16.547 1 83.75 297 ARG A O 1
ATOM 2306 N N . ASN A 1 298 ? -23.453 -25.047 -15.938 1 92.69 298 ASN A N 1
ATOM 2307 C CA . ASN A 1 298 ? -23.953 -23.828 -15.312 1 92.69 298 ASN A CA 1
ATOM 2308 C C . ASN A 1 298 ? -24.062 -23.969 -13.797 1 92.69 298 ASN A C 1
ATOM 2310 O O . ASN A 1 298 ? -25.016 -24.562 -13.297 1 92.69 298 ASN A O 1
ATOM 2314 N N . TYR A 1 299 ? -23.141 -23.453 -13.117 1 93.88 299 TYR A N 1
ATOM 2315 C CA . TYR A 1 299 ? -23.062 -23.625 -11.672 1 93.88 299 TYR A CA 1
ATOM 2316 C C . TYR A 1 299 ? -24.094 -22.766 -10.953 1 93.88 299 TYR A C 1
ATOM 2318 O O . TYR A 1 299 ? -24.328 -22.938 -9.758 1 93.88 299 TYR A O 1
ATOM 2326 N N . ASN A 1 300 ? -24.734 -21.859 -11.688 1 92.44 300 ASN A N 1
ATOM 2327 C CA . ASN A 1 300 ? -25.75 -21 -11.094 1 92.44 300 ASN A CA 1
ATOM 2328 C C . ASN A 1 300 ? -27.156 -21.406 -11.547 1 92.44 300 ASN A C 1
ATOM 2330 O O . ASN A 1 300 ? -28.094 -20.625 -11.414 1 92.44 300 ASN A O 1
ATOM 2334 N N . ALA A 1 301 ? -27.359 -22.516 -12.055 1 87.69 301 ALA A N 1
ATOM 2335 C CA . ALA A 1 301 ? -28.625 -22.984 -12.617 1 87.69 301 ALA A CA 1
ATOM 2336 C C . ALA A 1 301 ? -29.734 -22.938 -11.57 1 87.69 301 ALA A C 1
ATOM 2338 O O . ALA A 1 301 ? -30.906 -22.719 -11.906 1 87.69 301 ALA A O 1
ATOM 2339 N N . HIS A 1 302 ? -29.469 -23.203 -10.352 1 87.5 302 HIS A N 1
ATOM 2340 C CA . HIS A 1 302 ? -30.484 -23.281 -9.312 1 87.5 302 HIS A CA 1
ATOM 2341 C C . HIS A 1 302 ? -30.484 -22.016 -8.453 1 87.5 302 HIS A C 1
ATOM 2343 O O . HIS A 1 302 ? -31.109 -21.984 -7.395 1 87.5 302 HIS A O 1
ATOM 2349 N N . GLY A 1 303 ? -29.844 -21.031 -8.852 1 92.38 303 GLY A N 1
ATOM 2350 C CA . GLY A 1 303 ? -29.781 -19.75 -8.156 1 92.38 303 GLY A CA 1
ATOM 2351 C C . GLY A 1 303 ? -29.891 -18.562 -9.094 1 92.38 303 GLY A C 1
ATOM 2352 O O . GLY A 1 303 ? -30.594 -18.625 -10.102 1 92.38 303 GLY A O 1
ATOM 2353 N N . LYS A 1 304 ? -29.344 -17.5 -8.539 1 94.94 304 LYS A N 1
ATOM 2354 C CA . LYS A 1 304 ? -29.312 -16.297 -9.367 1 94.94 304 LYS A CA 1
ATOM 2355 C C . LYS A 1 304 ? -28.219 -16.406 -10.438 1 94.94 304 LYS A C 1
ATOM 2357 O O . LYS A 1 304 ? -27.094 -16.781 -10.148 1 94.94 304 LYS A O 1
ATOM 2362 N N . SER A 1 305 ? -28.594 -16.125 -11.586 1 96.19 305 SER A N 1
ATOM 2363 C CA . SER A 1 305 ? -27.641 -16.109 -12.688 1 96.19 305 SER A CA 1
ATOM 2364 C C . SER A 1 305 ? -26.672 -14.938 -12.562 1 96.19 305 SER A C 1
ATOM 2366 O O . SER A 1 305 ? -27.016 -13.891 -12.023 1 96.19 305 SER A O 1
ATOM 2368 N N . SER A 1 306 ? -25.484 -15.156 -13.102 1 97.06 306 SER A N 1
ATOM 2369 C CA . SER A 1 306 ? -24.516 -14.07 -13.18 1 97.06 306 SER A CA 1
ATOM 2370 C C . SER A 1 306 ? -24.891 -13.078 -14.281 1 97.06 306 SER A C 1
ATOM 2372 O O . SER A 1 306 ? -24.391 -11.945 -14.297 1 97.06 306 SER A O 1
ATOM 2374 N N . GLY A 1 307 ? -25.672 -13.477 -15.195 1 97.56 307 GLY A N 1
ATOM 2375 C CA . GLY A 1 307 ? -25.984 -12.68 -16.375 1 97.56 307 GLY A CA 1
ATOM 2376 C C . GLY A 1 307 ? -25.109 -12.992 -17.562 1 97.56 307 GLY A C 1
ATOM 2377 O O . GLY A 1 307 ? -25.344 -12.492 -18.656 1 97.56 307 GLY A O 1
ATOM 2378 N N . TYR A 1 308 ? -24.094 -13.883 -17.453 1 97.5 308 TYR A N 1
ATOM 2379 C CA . TYR A 1 308 ? -23.156 -14.227 -18.516 1 97.5 308 TYR A CA 1
ATOM 2380 C C . TYR A 1 308 ? -22.859 -15.719 -18.516 1 97.5 308 TYR A C 1
ATOM 2382 O O . TYR A 1 308 ? -22.469 -16.281 -17.484 1 97.5 308 TYR A O 1
ATOM 2390 N N . GLU A 1 309 ? -22.969 -16.375 -19.625 1 96.12 309 GLU A N 1
ATOM 2391 C CA . GLU A 1 309 ? -22.719 -17.797 -19.766 1 96.12 309 GLU A CA 1
ATOM 2392 C C . GLU A 1 309 ? -21.297 -18.156 -19.328 1 96.12 309 GLU A C 1
ATOM 2394 O O . GLU A 1 309 ? -21.078 -19.172 -18.672 1 96.12 309 GLU A O 1
ATOM 2399 N N . PHE A 1 310 ? -20.391 -17.391 -19.656 1 96.12 310 PHE A N 1
ATOM 2400 C CA . PHE A 1 310 ? -19 -17.625 -19.297 1 96.12 310 PHE A CA 1
ATOM 2401 C C . PHE A 1 310 ? -18.828 -17.688 -17.781 1 96.12 310 PHE A C 1
ATOM 2403 O O . PHE A 1 310 ? -18.266 -18.656 -17.25 1 96.12 310 PHE A O 1
ATOM 2410 N N . LEU A 1 311 ? -19.312 -16.641 -17.109 1 97.62 311 LEU A N 1
ATOM 2411 C CA . LEU A 1 311 ? -19.172 -16.594 -15.648 1 97.62 311 LEU A CA 1
ATOM 2412 C C . LEU A 1 311 ? -19.922 -17.75 -15 1 97.62 311 LEU A C 1
ATOM 2414 O O . LEU A 1 311 ? -19.438 -18.328 -14.023 1 97.62 311 LEU A O 1
ATOM 2418 N N . ASP A 1 312 ? -21.062 -18.156 -15.555 1 97.06 312 ASP A N 1
ATOM 2419 C CA . ASP A 1 312 ? -21.859 -19.234 -14.992 1 97.06 312 ASP A CA 1
ATOM 2420 C C . ASP A 1 312 ? -21.172 -20.578 -15.172 1 97.06 312 ASP A C 1
ATOM 2422 O O . ASP A 1 312 ? -21.516 -21.547 -14.492 1 97.06 312 ASP A O 1
ATOM 2426 N N . SER A 1 313 ? -20.25 -20.625 -16.125 1 95.81 313 SER A N 1
ATOM 2427 C CA . SER A 1 313 ? -19.562 -21.891 -16.422 1 95.81 313 SER A CA 1
ATOM 2428 C C . SER A 1 313 ? -18.375 -22.094 -15.492 1 95.81 313 SER A C 1
ATOM 2430 O O . SER A 1 313 ? -17.781 -23.172 -15.461 1 95.81 313 SER A O 1
ATOM 2432 N N . LEU A 1 314 ? -17.969 -21.094 -14.75 1 96.5 314 LEU A N 1
ATOM 2433 C CA . LEU A 1 314 ? -16.797 -21.172 -13.883 1 96.5 314 LEU A CA 1
ATOM 2434 C C . LEU A 1 314 ? -17.141 -21.812 -12.547 1 96.5 314 LEU A C 1
ATOM 2436 O O . LEU A 1 314 ? -18.203 -21.562 -11.984 1 96.5 314 LEU A O 1
ATOM 2440 N N . VAL A 1 315 ? -16.234 -22.75 -12.062 1 96.5 315 VAL A N 1
ATOM 2441 C CA . VAL A 1 315 ? -16.406 -23.312 -10.727 1 96.5 315 VAL A CA 1
ATOM 2442 C C . VAL A 1 315 ? -16.5 -22.172 -9.703 1 96.5 315 VAL A C 1
ATOM 2444 O O . VAL A 1 315 ? -15.625 -21.312 -9.656 1 96.5 315 VAL A O 1
ATOM 2447 N N . PRO A 1 316 ? -17.5 -22.109 -8.883 1 96 316 PRO A N 1
ATOM 2448 C CA . PRO A 1 316 ? -17.703 -20.969 -7.977 1 96 316 PRO A CA 1
ATOM 2449 C C . PRO A 1 316 ? -16.75 -21 -6.781 1 96 316 PRO A C 1
ATOM 2451 O O . PRO A 1 316 ? -16.188 -22.047 -6.453 1 96 316 PRO A O 1
ATOM 2454 N N . SER A 1 317 ? -16.594 -19.875 -6.098 1 97.38 317 SER A N 1
ATOM 2455 C CA . SER A 1 317 ? -15.781 -19.641 -4.91 1 97.38 317 SER A CA 1
ATOM 2456 C C . SER A 1 317 ? -16.391 -20.312 -3.684 1 97.38 317 SER A C 1
ATOM 2458 O O . SER A 1 317 ? -17.578 -20.688 -3.695 1 97.38 317 SER A O 1
ATOM 2460 N N . TYR A 1 318 ? -15.562 -20.5 -2.574 1 98.56 318 TYR A N 1
ATOM 2461 C CA . TYR A 1 318 ? -16.094 -20.875 -1.266 1 98.56 318 TYR A CA 1
ATOM 2462 C C . TYR A 1 318 ? -17.25 -19.969 -0.87 1 98.56 318 TYR A C 1
ATOM 2464 O O . TYR A 1 318 ? -18.141 -20.375 -0.109 1 98.56 318 TYR A O 1
ATOM 2472 N N . LEU A 1 319 ? -17.281 -18.734 -1.371 1 98.44 319 LEU A N 1
ATOM 2473 C CA . LEU A 1 319 ? -18.328 -17.781 -1.049 1 98.44 319 LEU A CA 1
ATOM 2474 C C . LEU A 1 319 ? -19.703 -18.359 -1.371 1 98.44 319 LEU A C 1
ATOM 2476 O O . LEU A 1 319 ? -20.688 -18.031 -0.709 1 98.44 319 LEU A O 1
ATOM 2480 N N . SER A 1 320 ? -19.828 -19.281 -2.34 1 97.38 320 SER A N 1
ATOM 2481 C CA . SER A 1 320 ? -21.094 -19.828 -2.777 1 97.38 320 SER A CA 1
ATOM 2482 C C . SER A 1 320 ? -21.672 -20.781 -1.733 1 97.38 320 SER A C 1
ATOM 2484 O O . SER A 1 320 ? -22.875 -21.094 -1.757 1 97.38 320 SER A O 1
ATOM 2486 N N . VAL A 1 321 ? -20.828 -21.297 -0.798 1 97.88 321 VAL A N 1
ATOM 2487 C CA . VAL A 1 321 ? -21.312 -22.219 0.232 1 97.88 321 VAL A CA 1
ATOM 2488 C C . VAL A 1 321 ? -21.078 -21.594 1.613 1 97.88 321 VAL A C 1
ATOM 2490 O O . VAL A 1 321 ? -21.203 -22.281 2.631 1 97.88 321 VAL A O 1
ATOM 2493 N N . ASP A 1 322 ? -20.75 -20.328 1.72 1 98.56 322 ASP A N 1
ATOM 2494 C CA . ASP A 1 322 ? -20.312 -19.656 2.941 1 98.56 322 ASP A CA 1
ATOM 2495 C C . ASP A 1 322 ? -21.516 -19.156 3.748 1 98.56 322 ASP A C 1
ATOM 2497 O O . ASP A 1 322 ? -21.703 -17.953 3.904 1 98.56 322 ASP A O 1
ATOM 2501 N N . THR A 1 323 ? -22.141 -20.047 4.445 1 97.94 323 THR A N 1
ATOM 2502 C CA . THR A 1 323 ? -23.328 -19.703 5.215 1 97.94 323 THR A CA 1
ATOM 2503 C C . THR A 1 323 ? -22.969 -18.859 6.426 1 97.94 323 THR A C 1
ATOM 2505 O O . THR A 1 323 ? -23.766 -18.031 6.867 1 97.94 323 THR A O 1
ATOM 2508 N N . ASP A 1 324 ? -21.781 -19.016 6.965 1 98.31 324 ASP A N 1
ATOM 2509 C CA . ASP A 1 324 ? -21.391 -18.359 8.219 1 98.31 324 ASP A CA 1
ATOM 2510 C C . ASP A 1 324 ? -20.703 -17.031 7.961 1 98.31 324 ASP A C 1
ATOM 2512 O O . ASP A 1 324 ? -20.531 -16.219 8.883 1 98.31 324 ASP A O 1
ATOM 2516 N N . GLY A 1 325 ? -20.281 -16.75 6.793 1 98.69 325 GLY A N 1
ATOM 2517 C CA . GLY A 1 325 ? -19.484 -15.562 6.516 1 98.69 325 GLY A CA 1
ATOM 2518 C C . GLY A 1 325 ? -18.047 -15.688 6.977 1 98.69 325 GLY A C 1
ATOM 2519 O O . GLY A 1 325 ? -17.469 -14.719 7.496 1 98.69 325 GLY A O 1
ATOM 2520 N N . ARG A 1 326 ? -17.438 -16.953 6.809 1 98.75 326 ARG A N 1
ATOM 2521 C CA . ARG A 1 326 ? -16.109 -17.188 7.332 1 98.75 326 ARG A CA 1
ATOM 2522 C C . ARG A 1 326 ? -15.062 -17.125 6.215 1 98.75 326 ARG A C 1
ATOM 2524 O O . ARG A 1 326 ? -13.875 -17.328 6.457 1 98.75 326 ARG A O 1
ATOM 2531 N N . VAL A 1 327 ? -15.438 -16.75 4.953 1 98.94 327 VAL A N 1
ATOM 2532 C CA . VAL A 1 327 ? -14.531 -16.703 3.811 1 98.94 327 VAL A CA 1
ATOM 2533 C C . VAL A 1 327 ? -14.047 -15.266 3.594 1 98.94 327 VAL A C 1
ATOM 2535 O O . VAL A 1 327 ? -14.852 -14.336 3.561 1 98.94 327 VAL A O 1
ATOM 2538 N N . VAL A 1 328 ? -12.773 -15.047 3.543 1 98.94 328 VAL A N 1
ATOM 2539 C CA . VAL A 1 328 ? -12.109 -13.836 3.062 1 98.94 328 VAL A CA 1
ATOM 2540 C C . VAL A 1 328 ? -11.453 -14.109 1.715 1 98.94 328 VAL A C 1
ATOM 2542 O O . VAL A 1 328 ? -10.438 -14.812 1.646 1 98.94 328 VAL A O 1
ATOM 2545 N N . ARG A 1 329 ? -12 -13.555 0.688 1 98.88 329 ARG A N 1
ATOM 2546 C CA . ARG A 1 329 ? -11.492 -13.828 -0.656 1 98.88 329 ARG A CA 1
ATOM 2547 C C . ARG A 1 329 ? -10.641 -12.672 -1.164 1 98.88 329 ARG A C 1
ATOM 2549 O O . ARG A 1 329 ? -11 -11.5 -0.985 1 98.88 329 ARG A O 1
ATOM 2556 N N . LEU A 1 330 ? -9.531 -13.008 -1.726 1 98.69 330 LEU A N 1
ATOM 2557 C CA . LEU A 1 330 ? -8.609 -12.047 -2.309 1 98.69 330 LEU A CA 1
ATOM 2558 C C . LEU A 1 330 ? -8.648 -12.109 -3.832 1 98.69 330 LEU A C 1
ATOM 2560 O O . LEU A 1 330 ? -8.414 -13.164 -4.422 1 98.69 330 LEU A O 1
ATOM 2564 N N . ASP A 1 331 ? -8.977 -10.992 -4.449 1 98.12 331 ASP A N 1
ATOM 2565 C CA . ASP A 1 331 ? -8.961 -10.852 -5.902 1 98.12 331 ASP A CA 1
ATOM 2566 C C . ASP A 1 331 ? -7.953 -9.789 -6.34 1 98.12 331 ASP A C 1
ATOM 2568 O O . ASP A 1 331 ? -7.5 -8.984 -5.523 1 98.12 331 ASP A O 1
ATOM 2572 N N . THR A 1 332 ? -7.57 -9.828 -7.59 1 97.62 332 THR A N 1
ATOM 2573 C CA . THR A 1 332 ? -6.574 -8.898 -8.109 1 97.62 332 THR A CA 1
ATOM 2574 C C . THR A 1 332 ? -6.816 -8.625 -9.594 1 97.62 332 THR A C 1
ATOM 2576 O O . THR A 1 332 ? -7.41 -9.445 -10.297 1 97.62 332 THR A O 1
ATOM 2579 N N . PHE A 1 333 ? -6.395 -7.484 -10.094 1 98.06 333 PHE A N 1
ATOM 2580 C CA . PHE A 1 333 ? -6.391 -7.156 -11.508 1 98.06 333 PHE A CA 1
ATOM 2581 C C . PHE A 1 333 ? -5.07 -7.555 -12.156 1 98.06 333 PHE A C 1
ATOM 2583 O O . PHE A 1 333 ? -4.852 -7.309 -13.344 1 98.06 333 PHE A O 1
ATOM 2590 N N . SER A 1 334 ? -4.191 -8.242 -11.43 1 96.62 334 SER A N 1
ATOM 2591 C CA . SER A 1 334 ? -2.838 -8.555 -11.883 1 96.62 334 SER A CA 1
ATOM 2592 C C . SER A 1 334 ? -2.859 -9.477 -13.094 1 96.62 334 SER A C 1
ATOM 2594 O O . SER A 1 334 ? -1.979 -9.398 -13.953 1 96.62 334 SER A O 1
ATOM 2596 N N . LYS A 1 335 ? -3.842 -10.406 -13.141 1 96.5 335 LYS A N 1
ATOM 2597 C CA . LYS A 1 335 ? -3.887 -11.398 -14.211 1 96.5 335 LYS A CA 1
ATOM 2598 C C . LYS A 1 335 ? -4.914 -11.016 -15.273 1 96.5 335 LYS A C 1
ATOM 2600 O O . LYS A 1 335 ? -4.957 -11.617 -16.344 1 96.5 335 LYS A O 1
ATOM 2605 N N . THR A 1 336 ? -5.691 -9.992 -14.977 1 97.44 336 THR A N 1
ATOM 2606 C CA . THR A 1 336 ? -6.762 -9.617 -15.891 1 97.44 336 THR A CA 1
ATOM 2607 C C . THR A 1 336 ? -6.434 -8.305 -16.594 1 97.44 336 THR A C 1
ATOM 2609 O O . THR A 1 336 ? -6.926 -8.055 -17.703 1 97.44 336 THR A O 1
ATOM 2612 N N . ILE A 1 337 ? -5.656 -7.418 -15.945 1 97.5 337 ILE A N 1
ATOM 2613 C CA . ILE A 1 337 ? -5.188 -6.176 -16.547 1 97.5 337 ILE A CA 1
ATOM 2614 C C . ILE A 1 337 ? -3.662 -6.164 -16.594 1 97.5 337 ILE A C 1
ATOM 2616 O O . ILE A 1 337 ? -3.064 -6.324 -17.672 1 97.5 337 ILE A O 1
ATOM 2620 N N . ALA A 1 338 ? -3.025 -6.043 -15.422 1 97 338 ALA A N 1
ATOM 2621 C CA . ALA A 1 338 ? -1.567 -6.086 -15.344 1 97 338 ALA A CA 1
ATOM 2622 C C . ALA A 1 338 ? -1.096 -6.109 -13.891 1 97 338 ALA A C 1
ATOM 2624 O O . ALA A 1 338 ? -1.667 -5.434 -13.039 1 97 338 ALA A O 1
ATOM 2625 N N . PRO A 1 339 ? -0.037 -6.895 -13.641 1 96 339 PRO A N 1
ATOM 2626 C CA . PRO A 1 339 ? 0.451 -6.992 -12.266 1 96 339 PRO A CA 1
ATOM 2627 C C . PRO A 1 339 ? 0.898 -5.648 -11.695 1 96 339 PRO A C 1
ATOM 2629 O O . PRO A 1 339 ? 0.667 -5.363 -10.516 1 96 339 PRO A O 1
ATOM 2632 N N . GLY A 1 340 ? 1.494 -4.805 -12.516 1 95.94 340 GLY A N 1
ATOM 2633 C CA . GLY A 1 340 ? 2.018 -3.525 -12.062 1 95.94 340 GLY A CA 1
ATOM 2634 C C . GLY A 1 340 ? 0.932 -2.543 -11.664 1 95.94 340 GLY A C 1
ATOM 2635 O O . GLY A 1 340 ? 1.216 -1.505 -11.062 1 95.94 340 GLY A O 1
ATOM 2636 N N . CYS A 1 341 ? -0.29 -2.846 -11.938 1 96.25 341 CYS A N 1
ATOM 2637 C CA . CYS A 1 341 ? -1.384 -2.002 -11.469 1 96.25 341 CYS A CA 1
ATOM 2638 C C . CYS A 1 341 ? -1.363 -1.88 -9.945 1 96.25 341 CYS A C 1
ATOM 2640 O O . CYS A 1 341 ? -1.657 -0.814 -9.406 1 96.25 341 CYS A O 1
ATOM 2642 N N . ARG A 1 342 ? -0.944 -2.992 -9.32 1 97.38 342 ARG A N 1
ATOM 2643 C CA . ARG A 1 342 ? -1.048 -3.064 -7.867 1 97.38 342 ARG A CA 1
ATOM 2644 C C . ARG A 1 342 ? -2.441 -2.662 -7.398 1 97.38 342 ARG A C 1
ATOM 2646 O O . ARG A 1 342 ? -2.584 -1.8 -6.527 1 97.38 342 ARG A O 1
ATOM 2653 N N . LEU A 1 343 ? -3.43 -3.271 -7.953 1 98.44 343 LEU A N 1
ATOM 2654 C CA . LEU A 1 343 ? -4.836 -3.033 -7.652 1 98.44 343 LEU A CA 1
ATOM 2655 C C . LEU A 1 343 ? -5.598 -4.348 -7.52 1 98.44 343 LEU A C 1
ATOM 2657 O O . LEU A 1 343 ? -5.445 -5.246 -8.352 1 98.44 343 LEU A O 1
ATOM 2661 N N . GLY A 1 344 ? -6.254 -4.555 -6.484 1 98.25 344 GLY A N 1
ATOM 2662 C CA . GLY A 1 344 ? -7.117 -5.691 -6.191 1 98.25 344 GLY A CA 1
ATOM 2663 C C . GLY A 1 344 ? -8.234 -5.355 -5.227 1 98.25 344 GLY A C 1
ATOM 2664 O O . GLY A 1 344 ? -8.602 -4.188 -5.07 1 98.25 344 GLY A O 1
ATOM 2665 N N . TRP A 1 345 ? -8.875 -6.336 -4.668 1 98.69 345 TRP A N 1
ATOM 2666 C CA . TRP A 1 345 ? -9.898 -6.109 -3.65 1 98.69 345 TRP A CA 1
ATOM 2667 C C . TRP A 1 345 ? -10.102 -7.355 -2.793 1 98.69 345 TRP A C 1
ATOM 2669 O O . TRP A 1 345 ? -9.711 -8.461 -3.189 1 98.69 345 TRP A O 1
ATOM 2679 N N . VAL A 1 346 ? -10.586 -7.156 -1.614 1 98.81 346 VAL A N 1
ATOM 2680 C CA . VAL A 1 346 ? -10.984 -8.211 -0.689 1 98.81 346 VAL A CA 1
ATOM 2681 C C . VAL A 1 346 ? -12.508 -8.289 -0.614 1 98.81 346 VAL A C 1
ATOM 2683 O O . VAL A 1 346 ? -13.188 -7.258 -0.608 1 98.81 346 VAL A O 1
ATOM 2686 N N . THR A 1 347 ? -13.047 -9.469 -0.652 1 98.88 347 THR A N 1
ATOM 2687 C CA . THR A 1 347 ? -14.469 -9.75 -0.454 1 98.88 347 THR A CA 1
ATOM 2688 C C . THR A 1 347 ? -14.68 -10.57 0.816 1 98.88 347 THR A C 1
ATOM 2690 O O . THR A 1 347 ? -14.062 -11.617 0.995 1 98.88 347 THR A O 1
ATOM 2693 N N . ALA A 1 348 ? -15.508 -10.164 1.75 1 98.88 348 ALA A N 1
ATOM 2694 C CA . ALA A 1 348 ? -15.836 -10.844 3 1 98.88 348 ALA A CA 1
ATOM 2695 C C . ALA A 1 348 ? -17.141 -10.305 3.594 1 98.88 348 ALA A C 1
ATOM 2697 O O . ALA A 1 348 ? -17.75 -9.398 3.029 1 98.88 348 ALA A O 1
ATOM 2698 N N . GLN A 1 349 ? -17.609 -10.93 4.676 1 98.75 349 GLN A N 1
ATOM 2699 C CA . GLN A 1 349 ? -18.766 -10.383 5.359 1 98.75 349 GLN A CA 1
ATOM 2700 C C . GLN A 1 349 ? -18.516 -8.953 5.816 1 98.75 349 GLN A C 1
ATOM 2702 O O . GLN A 1 349 ? -17.375 -8.562 6.043 1 98.75 349 GLN A O 1
ATOM 2707 N N . PRO A 1 350 ? -19.531 -8.109 6 1 98.25 350 PRO A N 1
ATOM 2708 C CA . PRO A 1 350 ? -19.391 -6.676 6.266 1 98.25 350 PRO A CA 1
ATOM 2709 C C . PRO A 1 350 ? -18.578 -6.387 7.52 1 98.25 350 PRO A C 1
ATOM 2711 O O . PRO A 1 350 ? -17.766 -5.445 7.535 1 98.25 350 PRO A O 1
ATOM 2714 N N . ALA A 1 351 ? -18.672 -7.168 8.555 1 98.38 351 ALA A N 1
ATOM 2715 C CA . ALA A 1 351 ? -17.938 -6.922 9.797 1 98.38 351 ALA A CA 1
ATOM 2716 C C . ALA A 1 351 ? -16.438 -7.051 9.594 1 98.38 351 ALA A C 1
ATOM 2718 O O . ALA A 1 351 ? -15.656 -6.289 10.164 1 98.38 351 ALA A O 1
ATOM 2719 N N . VAL A 1 352 ? -16.031 -8.039 8.797 1 98.81 352 VAL A N 1
ATOM 2720 C CA . VAL A 1 352 ? -14.617 -8.242 8.5 1 98.81 352 VAL A CA 1
ATOM 2721 C C . VAL A 1 352 ? -14.094 -7.094 7.637 1 98.81 352 VAL A C 1
ATOM 2723 O O . VAL A 1 352 ? -13.008 -6.574 7.879 1 98.81 352 VAL A O 1
ATOM 2726 N N . ILE A 1 353 ? -14.906 -6.637 6.648 1 98.69 353 ILE A N 1
ATOM 2727 C CA . ILE A 1 353 ? -14.508 -5.551 5.758 1 98.69 353 ILE A CA 1
ATOM 2728 C C . ILE A 1 353 ? -14.352 -4.258 6.562 1 98.69 353 ILE A C 1
ATOM 2730 O O . ILE A 1 353 ? -13.461 -3.457 6.293 1 98.69 353 ILE A O 1
ATOM 2734 N N . GLU A 1 354 ? -15.211 -4.031 7.539 1 97.88 354 GLU A N 1
ATOM 2735 C CA . GLU A 1 354 ? -15.094 -2.854 8.391 1 97.88 354 GLU A CA 1
ATOM 2736 C C . GLU A 1 354 ? -13.75 -2.814 9.109 1 97.88 354 GLU A C 1
ATOM 2738 O O . GLU A 1 354 ? -13.102 -1.767 9.172 1 97.88 354 GLU A O 1
ATOM 2743 N N . ARG A 1 355 ? -13.289 -3.922 9.625 1 98.38 355 ARG A N 1
ATOM 2744 C CA . ARG A 1 355 ? -12.008 -3.98 10.312 1 98.38 355 ARG A CA 1
ATOM 2745 C C . ARG A 1 355 ? -10.852 -3.791 9.344 1 98.38 355 ARG A C 1
ATOM 2747 O O . ARG A 1 355 ? -9.867 -3.113 9.656 1 98.38 355 ARG A O 1
ATOM 2754 N N . LEU A 1 356 ? -11.008 -4.434 8.195 1 98.69 356 LEU A N 1
ATOM 2755 C CA . LEU A 1 356 ? -9.969 -4.266 7.184 1 98.69 356 LEU A CA 1
ATOM 2756 C C . LEU A 1 356 ? -9.883 -2.811 6.73 1 98.69 356 LEU A C 1
ATOM 2758 O O . LEU A 1 356 ? -8.797 -2.318 6.418 1 98.69 356 LEU A O 1
ATOM 2762 N N . THR A 1 357 ? -11 -2.1 6.715 1 97.62 357 THR A N 1
ATOM 2763 C CA . THR A 1 357 ? -11.031 -0.684 6.367 1 97.62 357 THR A CA 1
ATOM 2764 C C . THR A 1 357 ? -10.242 0.138 7.383 1 97.62 357 THR A C 1
ATOM 2766 O O . THR A 1 357 ? -9.461 1.019 7.008 1 97.62 357 THR A O 1
ATOM 2769 N N . ARG A 1 358 ? -10.383 -0.144 8.68 1 96.94 358 ARG A N 1
ATOM 2770 C CA . ARG A 1 358 ? -9.633 0.549 9.719 1 96.94 358 ARG A CA 1
ATOM 2771 C C . ARG A 1 358 ? -8.133 0.314 9.57 1 96.94 358 ARG A C 1
ATOM 2773 O O . ARG A 1 358 ? -7.332 1.233 9.75 1 96.94 358 ARG A O 1
ATOM 2780 N N . ILE A 1 359 ? -7.734 -0.927 9.234 1 98.19 359 ILE A N 1
ATOM 2781 C CA . ILE A 1 359 ? -6.332 -1.248 9.008 1 98.19 359 ILE A CA 1
ATOM 2782 C C . ILE A 1 359 ? -5.812 -0.459 7.805 1 98.19 359 ILE A C 1
ATOM 2784 O O . ILE A 1 359 ? -4.715 0.105 7.852 1 98.19 359 ILE A O 1
ATOM 2788 N N . THR A 1 360 ? -6.625 -0.387 6.766 1 97.56 360 THR A N 1
ATOM 2789 C CA . THR A 1 360 ? -6.246 0.294 5.531 1 97.56 360 THR A CA 1
ATOM 2790 C C . THR A 1 360 ? -6.035 1.785 5.781 1 97.56 360 THR A C 1
ATOM 2792 O O . THR A 1 360 ? -5.109 2.385 5.234 1 97.56 360 THR A O 1
ATOM 2795 N N . GLU A 1 361 ? -6.797 2.414 6.633 1 95 361 GLU A N 1
ATOM 2796 C CA . GLU A 1 361 ? -6.746 3.844 6.922 1 95 361 GLU A CA 1
ATOM 2797 C C . GLU A 1 361 ? -5.391 4.242 7.5 1 95 361 GLU A C 1
ATOM 2799 O O . GLU A 1 361 ? -4.957 5.387 7.344 1 95 361 GLU A O 1
ATOM 2804 N N . THR A 1 362 ? -4.668 3.328 8.102 1 96.06 362 THR A N 1
ATOM 2805 C CA . THR A 1 362 ? -3.42 3.658 8.781 1 96.06 362 THR A CA 1
ATOM 2806 C C . THR A 1 362 ? -2.246 2.928 8.133 1 96.06 362 THR A C 1
ATOM 2808 O O . THR A 1 362 ? -1.169 2.828 8.727 1 96.06 362 THR A O 1
ATOM 2811 N N . SER A 1 363 ? -2.439 2.316 6.961 1 96.88 363 SER A N 1
ATOM 2812 C CA . SER A 1 363 ? -1.365 1.634 6.25 1 96.88 363 SER A CA 1
ATOM 2813 C C . SER A 1 363 ? -1.19 2.197 4.844 1 96.88 363 SER A C 1
ATOM 2815 O O . SER A 1 363 ? -0.439 3.152 4.641 1 96.88 363 SER A O 1
ATOM 2817 N N . THR A 1 364 ? -2.119 1.816 3.949 1 96.88 364 THR A N 1
ATOM 2818 C CA . THR A 1 364 ? -1.958 2.283 2.576 1 96.88 364 THR A CA 1
ATOM 2819 C C . THR A 1 364 ? -2.936 3.416 2.271 1 96.88 364 THR A C 1
ATOM 2821 O O . THR A 1 364 ? -2.797 4.105 1.261 1 96.88 364 THR A O 1
ATOM 2824 N N . GLN A 1 365 ? -3.914 3.666 3.105 1 94.06 365 GLN A N 1
ATOM 2825 C CA . GLN A 1 365 ? -4.988 4.641 2.945 1 94.06 365 GLN A CA 1
ATOM 2826 C C . GLN A 1 365 ? -5.898 4.266 1.778 1 94.06 365 GLN A C 1
ATOM 2828 O O . GLN A 1 365 ? -7.109 4.113 1.953 1 94.06 365 GLN A O 1
ATOM 2833 N N . ALA A 1 366 ? -5.406 4.145 0.592 1 94.81 366 ALA A N 1
ATOM 2834 C CA . ALA A 1 366 ? -6.094 3.705 -0.62 1 94.81 366 ALA A CA 1
ATOM 2835 C C . ALA A 1 366 ? -5.098 3.381 -1.729 1 94.81 366 ALA A C 1
ATOM 2837 O O . ALA A 1 366 ? -3.936 3.791 -1.668 1 94.81 366 ALA A O 1
ATOM 2838 N N . PRO A 1 367 ? -5.543 2.611 -2.752 1 97.31 367 PRO A N 1
ATOM 2839 C CA . PRO A 1 367 ? -4.68 2.49 -3.93 1 97.31 367 PRO A CA 1
ATOM 2840 C C . PRO A 1 367 ? -4.441 3.828 -4.625 1 97.31 367 PRO A C 1
ATOM 2842 O O . PRO A 1 367 ? -5.207 4.773 -4.434 1 97.31 367 PRO A O 1
ATOM 2845 N N . SER A 1 368 ? -3.398 3.936 -5.414 1 98 368 SER A N 1
ATOM 2846 C CA . SER A 1 368 ? -3.057 5.16 -6.133 1 98 368 SER A CA 1
ATOM 2847 C C . SER A 1 368 ? -4.238 5.664 -6.957 1 98 368 SER A C 1
ATOM 2849 O O . SER A 1 368 ? -4.934 4.879 -7.602 1 98 368 SER A O 1
ATOM 2851 N N . GLY A 1 369 ? -4.441 6.984 -6.887 1 97.69 369 GLY A N 1
ATOM 2852 C CA . GLY A 1 369 ? -5.484 7.594 -7.699 1 97.69 369 GLY A CA 1
ATOM 2853 C C . GLY A 1 369 ? -5.258 7.426 -9.188 1 97.69 369 GLY A C 1
ATOM 2854 O O . GLY A 1 369 ? -6.211 7.344 -9.961 1 97.69 369 GLY A O 1
ATOM 2855 N N . PHE A 1 370 ? -4.012 7.34 -9.688 1 97.62 370 PHE A N 1
ATOM 2856 C CA . PHE A 1 370 ? -3.686 7.148 -11.102 1 97.62 370 PHE A CA 1
ATOM 2857 C C . PHE A 1 370 ? -4.25 5.828 -11.609 1 97.62 370 PHE A C 1
ATOM 2859 O O . PHE A 1 370 ? -4.934 5.797 -12.633 1 97.62 370 PHE A O 1
ATOM 2866 N N . VAL A 1 371 ? -3.977 4.75 -10.883 1 98.19 371 VAL A N 1
ATOM 2867 C CA . VAL A 1 371 ? -4.395 3.436 -11.359 1 98.19 371 VAL A CA 1
ATOM 2868 C C . VAL A 1 371 ? -5.914 3.314 -11.266 1 98.19 371 VAL A C 1
ATOM 2870 O O . VAL A 1 371 ? -6.551 2.744 -12.156 1 98.19 371 VAL A O 1
ATOM 2873 N N . GLN A 1 372 ? -6.492 3.84 -10.172 1 97.94 372 GLN A N 1
ATOM 2874 C CA . GLN A 1 372 ? -7.941 3.742 -10.031 1 97.94 372 GLN A CA 1
ATOM 2875 C C . GLN A 1 372 ? -8.648 4.496 -11.148 1 97.94 372 GLN A C 1
ATOM 2877 O O . GLN A 1 372 ? -9.609 3.988 -11.734 1 97.94 372 GLN A O 1
ATOM 2882 N N . ALA A 1 373 ? -8.172 5.719 -11.461 1 97.12 373 ALA A N 1
ATOM 2883 C CA . ALA A 1 373 ? -8.781 6.52 -12.516 1 97.12 373 ALA A CA 1
ATOM 2884 C C . ALA A 1 373 ? -8.602 5.848 -13.875 1 97.12 373 ALA A C 1
ATOM 2886 O O . ALA A 1 373 ? -9.547 5.793 -14.672 1 97.12 373 ALA A O 1
ATOM 2887 N N . MET A 1 374 ? -7.441 5.312 -14.141 1 97.5 374 MET A N 1
ATOM 2888 C CA . MET A 1 374 ? -7.141 4.703 -15.438 1 97.5 374 MET A CA 1
ATOM 2889 C C . MET A 1 374 ? -7.961 3.436 -15.648 1 97.5 374 MET A C 1
ATOM 2891 O O . MET A 1 374 ? -8.508 3.217 -16.734 1 97.5 374 MET A O 1
ATOM 2895 N N . VAL A 1 375 ? -8.023 2.57 -14.609 1 98.12 375 VAL A N 1
ATOM 2896 C CA . VAL A 1 375 ? -8.781 1.328 -14.719 1 98.12 375 VAL A CA 1
ATOM 2897 C C . VAL A 1 375 ? -10.273 1.636 -14.766 1 98.12 375 VAL A C 1
ATOM 2899 O O . VAL A 1 375 ? -11.016 1.032 -15.539 1 98.12 375 VAL A O 1
ATOM 2902 N N . ALA A 1 376 ? -10.719 2.602 -13.93 1 97.19 376 ALA A N 1
ATOM 2903 C CA . ALA A 1 376 ? -12.125 2.996 -13.945 1 97.19 376 ALA A CA 1
ATOM 2904 C C . ALA A 1 376 ? -12.531 3.527 -15.32 1 97.19 376 ALA A C 1
ATOM 2906 O O . ALA A 1 376 ? -13.594 3.188 -15.836 1 97.19 376 ALA A O 1
ATOM 2907 N N . GLU A 1 377 ? -11.711 4.418 -15.852 1 96.31 377 GLU A N 1
ATOM 2908 C CA . GLU A 1 377 ? -12.016 4.984 -17.156 1 96.31 377 GLU A CA 1
ATOM 2909 C C . GLU A 1 377 ? -12.047 3.898 -18.234 1 96.31 377 GLU A C 1
ATOM 2911 O O . GLU A 1 377 ? -12.883 3.941 -19.141 1 96.31 377 GLU A O 1
ATOM 2916 N N . LEU A 1 378 ? -11.148 2.945 -18.203 1 96.88 378 LEU A N 1
ATOM 2917 C CA . LEU A 1 378 ? -11.125 1.811 -19.125 1 96.88 378 LEU A CA 1
ATOM 2918 C C . LEU A 1 378 ? -12.43 1.031 -19.062 1 96.88 378 LEU A C 1
ATOM 2920 O O . LEU A 1 378 ? -13.023 0.712 -20.094 1 96.88 378 LEU A O 1
ATOM 2924 N N . LEU A 1 379 ? -12.922 0.777 -17.891 1 97.12 379 LEU A N 1
ATOM 2925 C CA . LEU A 1 379 ? -14.055 -0.113 -17.672 1 97.12 379 LEU A CA 1
ATOM 2926 C C . LEU A 1 379 ? -15.375 0.637 -17.828 1 97.12 379 LEU A C 1
ATOM 2928 O O . LEU A 1 379 ? -16.328 0.118 -18.438 1 97.12 379 LEU A O 1
ATOM 2932 N N . LEU A 1 380 ? -15.438 1.917 -17.281 1 95.12 380 LEU A N 1
ATOM 2933 C CA . LEU A 1 380 ? -16.703 2.607 -17.141 1 95.12 380 LEU A CA 1
ATOM 2934 C C . LEU A 1 380 ? -16.828 3.744 -18.141 1 95.12 380 LEU A C 1
ATOM 2936 O O . LEU A 1 380 ? -17.938 4.105 -18.547 1 95.12 380 LEU A O 1
ATOM 2940 N N . GLY A 1 381 ? -15.711 4.344 -18.578 1 93 381 GLY A N 1
ATOM 2941 C CA . GLY A 1 381 ? -15.766 5.551 -19.391 1 93 381 GLY A CA 1
ATOM 2942 C C . GLY A 1 381 ? -16.312 6.746 -18.641 1 93 381 GLY A C 1
ATOM 2943 O O . GLY A 1 381 ? -16.609 6.652 -17.453 1 93 381 GLY A O 1
ATOM 2944 N N . GLN A 1 382 ? -16.312 7.945 -19.312 1 87.62 382 GLN A N 1
ATOM 2945 C CA . GLN A 1 382 ? -16.906 9.141 -18.719 1 87.62 382 GLN A CA 1
ATOM 2946 C C . GLN A 1 382 ? -18.422 9.023 -18.625 1 87.62 382 GLN A C 1
ATOM 2948 O O . GLN A 1 382 ? -19.078 8.68 -19.609 1 87.62 382 GLN A O 1
ATOM 2953 N N . GLN A 1 383 ? -18.891 9.203 -17.375 1 78.12 383 GLN A N 1
ATOM 2954 C CA . GLN A 1 383 ? -20.312 9.062 -17.156 1 78.12 383 GLN A CA 1
ATOM 2955 C C . GLN A 1 383 ? -21.016 10.414 -17.203 1 78.12 383 GLN A C 1
ATOM 2957 O O . GLN A 1 383 ? -20.531 11.398 -16.641 1 78.12 383 GLN A O 1
ATOM 2962 N N . VAL A 1 384 ? -21.875 10.742 -18.141 1 67.31 384 VAL A N 1
ATOM 2963 C CA . VAL A 1 384 ? -22.547 12.023 -18.297 1 67.31 384 VAL A CA 1
ATOM 2964 C C . VAL A 1 384 ? -23.953 11.938 -17.688 1 67.31 384 VAL A C 1
ATOM 2966 O O . VAL A 1 384 ? -24.609 10.906 -17.781 1 67.31 384 VAL A O 1
ATOM 2969 N N . ASP A 1 385 ? -24.25 12.852 -16.766 1 63.25 385 ASP A N 1
ATOM 2970 C CA . ASP A 1 385 ? -25.531 12.906 -16.094 1 63.25 385 ASP A CA 1
ATOM 2971 C C . ASP A 1 385 ? -26.688 12.992 -17.094 1 63.25 385 ASP A C 1
ATOM 2973 O O . ASP A 1 385 ? -27.766 12.453 -16.844 1 63.25 385 ASP A O 1
ATOM 2977 N N . ASP A 1 386 ? -26.688 13.852 -18.047 1 54.97 386 ASP A N 1
ATOM 2978 C CA . ASP A 1 386 ? -27.859 14.062 -18.906 1 54.97 386 ASP A CA 1
ATOM 2979 C C . ASP A 1 386 ? -28.047 12.906 -19.875 1 54.97 386 ASP A C 1
ATOM 2981 O O . ASP A 1 386 ? -27.172 12.648 -20.719 1 54.97 386 ASP A O 1
ATOM 2985 N N . ALA A 1 387 ? -29.141 12.148 -19.609 1 49.44 387 ALA A N 1
ATOM 2986 C CA . ALA A 1 387 ? -29.5 11.039 -20.484 1 49.44 387 ALA A CA 1
ATOM 2987 C C . ALA A 1 387 ? -29.5 11.461 -21.938 1 49.44 387 ALA A C 1
ATOM 2989 O O . ALA A 1 387 ? -29.203 10.656 -22.828 1 49.44 387 ALA A O 1
ATOM 2990 N N . ALA A 1 388 ? -30.016 12.547 -22.234 1 47.62 388 ALA A N 1
ATOM 2991 C CA . ALA A 1 388 ? -30.109 13.047 -23.609 1 47.62 388 ALA A CA 1
ATOM 2992 C C . ALA A 1 388 ? -28.734 13.289 -24.203 1 47.62 388 ALA A C 1
ATOM 2994 O O . ALA A 1 388 ? -28.5 13.008 -25.375 1 47.62 388 ALA A O 1
ATOM 2995 N N . ALA A 1 389 ? -27.844 13.812 -23.422 1 46.31 389 ALA A N 1
ATOM 2996 C CA . ALA A 1 389 ? -26.484 14.047 -23.906 1 46.31 389 ALA A CA 1
ATOM 2997 C C . ALA A 1 389 ? -25.75 12.734 -24.141 1 46.31 389 ALA A C 1
ATOM 2999 O O . ALA A 1 389 ? -24.891 12.641 -25.031 1 46.31 389 ALA A O 1
ATOM 3000 N N . ALA A 1 390 ? -26.062 11.805 -23.266 1 47.66 390 ALA A N 1
ATOM 3001 C CA . ALA A 1 390 ? -25.5 10.469 -23.422 1 47.66 390 ALA A CA 1
ATOM 3002 C C . ALA A 1 390 ? -25.906 9.859 -24.766 1 47.66 390 ALA A C 1
ATOM 3004 O O . ALA A 1 390 ? -25.141 9.102 -25.375 1 47.66 390 ALA A O 1
ATOM 3005 N N . ARG A 1 391 ? -27.172 10.102 -25.141 1 46.56 391 ARG A N 1
ATOM 3006 C CA . ARG A 1 391 ? -27.703 9.602 -26.406 1 46.56 391 ARG A CA 1
ATOM 3007 C C . ARG A 1 391 ? -27.062 10.328 -27.594 1 46.56 391 ARG A C 1
ATOM 3009 O O . ARG A 1 391 ? -26.938 9.766 -28.688 1 46.56 391 ARG A O 1
ATOM 3016 N N . ASN A 1 392 ? -27.062 11.625 -27.516 1 42.53 392 ASN A N 1
ATOM 3017 C CA . ASN A 1 392 ? -26.594 12.422 -28.656 1 42.53 392 ASN A CA 1
ATOM 3018 C C . ASN A 1 392 ? -25.094 12.227 -28.891 1 42.53 392 ASN A C 1
ATOM 3020 O O . ASN A 1 392 ? -24.562 12.703 -29.875 1 42.53 392 ASN A O 1
ATOM 3024 N N . LYS A 1 393 ? -24.422 12.18 -27.797 1 41.34 393 LYS A N 1
ATOM 3025 C CA . LYS A 1 393 ? -23.016 11.969 -28.109 1 41.34 393 LYS A CA 1
ATOM 3026 C C . LYS A 1 393 ? -22.766 10.578 -28.688 1 41.34 393 LYS A C 1
ATOM 3028 O O . LYS A 1 393 ? -23.062 9.57 -28.047 1 41.34 393 LYS A O 1
ATOM 3033 N N . GLY A 1 394 ? -23.047 10.258 -29.812 1 35.69 394 GLY A N 1
ATOM 3034 C CA . GLY A 1 394 ? -22.719 9.164 -30.719 1 35.69 394 GLY A CA 1
ATOM 3035 C C . GLY A 1 394 ? -21.391 8.5 -30.406 1 35.69 394 GLY A C 1
ATOM 3036 O O . GLY A 1 394 ? -20.922 7.66 -31.188 1 35.69 394 GLY A O 1
ATOM 3037 N N . VAL A 1 395 ? -20.359 9.164 -29.891 1 41.19 395 VAL A N 1
ATOM 3038 C CA . VAL A 1 395 ? -19.016 8.609 -30.047 1 41.19 395 VAL A CA 1
ATOM 3039 C C . VAL A 1 395 ? -18.797 7.488 -29.047 1 41.19 395 VAL A C 1
ATOM 3041 O O . VAL A 1 395 ? -18.844 7.715 -27.828 1 41.19 395 VAL A O 1
ATOM 3044 N N . ALA A 1 396 ? -18.875 6.301 -29.375 1 43.03 396 ALA A N 1
ATOM 3045 C CA . ALA A 1 396 ? -18.531 5.004 -28.812 1 43.03 396 ALA A CA 1
ATOM 3046 C C . ALA A 1 396 ? -17.344 5.129 -27.844 1 43.03 396 ALA A C 1
ATOM 3048 O O . ALA A 1 396 ? -17.266 4.398 -26.859 1 43.03 396 ALA A O 1
ATOM 3049 N N . ALA A 1 397 ? -16.359 6 -28.266 1 47.84 397 ALA A N 1
ATOM 3050 C CA . ALA A 1 397 ? -15.062 6.066 -27.594 1 47.84 397 ALA A CA 1
ATOM 3051 C C . ALA A 1 397 ? -15.203 6.551 -26.156 1 47.84 397 ALA A C 1
ATOM 3053 O O . ALA A 1 397 ? -14.312 6.328 -25.328 1 47.84 397 ALA A O 1
ATOM 3054 N N . ASP A 1 398 ? -16.422 7 -25.672 1 61.81 398 ASP A N 1
ATOM 3055 C CA . ASP A 1 398 ? -16.531 7.559 -24.328 1 61.81 398 ASP A CA 1
ATOM 3056 C C . ASP A 1 398 ? -17.203 6.582 -23.375 1 61.81 398 ASP A C 1
ATOM 3058 O O . ASP A 1 398 ? -17.375 6.875 -22.188 1 61.81 398 ASP A O 1
ATOM 3062 N N . ARG A 1 399 ? -17.406 5.363 -23.891 1 78.5 399 ARG A N 1
ATOM 3063 C CA . ARG A 1 399 ? -18.25 4.527 -23.062 1 78.5 399 ARG A CA 1
ATOM 3064 C C . ARG A 1 399 ? -17.438 3.473 -22.328 1 78.5 399 ARG A C 1
ATOM 3066 O O . ARG A 1 399 ? -17.953 2.754 -21.469 1 78.5 399 ARG A O 1
ATOM 3073 N N . GLY A 1 400 ? -16.188 3.373 -22.406 1 90.75 400 GLY A N 1
ATOM 3074 C CA . GLY A 1 400 ? -15.406 2.332 -21.75 1 90.75 400 GLY A CA 1
ATOM 3075 C C . GLY A 1 400 ? -15.859 0.931 -22.125 1 90.75 400 GLY A C 1
ATOM 3076 O O . GLY A 1 400 ? -16.672 0.755 -23.031 1 90.75 400 GLY A O 1
ATOM 3077 N N . TRP A 1 401 ? -15.43 -0.128 -21.484 1 95.38 401 TRP A N 1
ATOM 3078 C CA . TRP A 1 401 ? -15.75 -1.521 -21.781 1 95.38 401 TRP A CA 1
ATOM 3079 C C . TRP A 1 401 ? -17.141 -1.881 -21.266 1 95.38 401 TRP A C 1
ATOM 3081 O O . TRP A 1 401 ? -17.812 -2.75 -21.828 1 95.38 401 TRP A O 1
ATOM 3091 N N . GLN A 1 402 ? -17.562 -1.192 -20.219 1 94.94 402 GLN A N 1
ATOM 3092 C CA . GLN A 1 402 ? -18.766 -1.585 -19.469 1 94.94 402 GLN A CA 1
ATOM 3093 C C . GLN A 1 402 ? -18.688 -3.041 -19.016 1 94.94 402 GLN A C 1
ATOM 3095 O O . GLN A 1 402 ? -17.656 -3.701 -19.234 1 94.94 402 GLN A O 1
ATOM 3100 N N . MET A 1 403 ? -19.688 -3.549 -18.312 1 96.75 403 MET A N 1
ATOM 3101 C CA . MET A 1 403 ? -19.672 -4.895 -17.75 1 96.75 403 MET A CA 1
ATOM 3102 C C . MET A 1 403 ? -19.547 -5.945 -18.844 1 96.75 403 MET A C 1
ATOM 3104 O O . MET A 1 403 ? -18.781 -6.906 -18.719 1 96.75 403 MET A O 1
ATOM 3108 N N . ASP A 1 404 ? -20.219 -5.781 -19.953 1 96.94 404 ASP A N 1
ATOM 3109 C CA . ASP A 1 404 ? -20.188 -6.734 -21.062 1 96.94 404 ASP A CA 1
ATOM 3110 C C . ASP A 1 404 ? -18.781 -6.867 -21.625 1 96.94 404 ASP A C 1
ATOM 3112 O O . ASP A 1 404 ? -18.297 -7.98 -21.859 1 96.94 404 ASP A O 1
ATOM 3116 N N . GLY A 1 405 ? -18.172 -5.664 -21.906 1 96.88 405 GLY A N 1
ATOM 3117 C CA . GLY A 1 405 ? -16.812 -5.68 -22.422 1 96.88 405 GLY A CA 1
ATOM 3118 C C . GLY A 1 405 ? -15.82 -6.289 -21.438 1 96.88 405 GLY A C 1
ATOM 3119 O O . GLY A 1 405 ? -14.891 -6.984 -21.859 1 96.88 405 GLY A O 1
ATOM 3120 N N . TRP A 1 406 ? -16.016 -6.039 -20.172 1 98 406 TRP A N 1
ATOM 3121 C CA . TRP A 1 406 ? -15.164 -6.617 -19.141 1 98 406 TRP A CA 1
ATOM 3122 C C . TRP A 1 406 ? -15.227 -8.141 -19.172 1 98 406 TRP A C 1
ATOM 3124 O O . TRP A 1 406 ? -14.195 -8.812 -19.203 1 98 406 TRP A O 1
ATOM 3134 N N . VAL A 1 407 ? -16.391 -8.734 -19.188 1 98.06 407 VAL A N 1
ATOM 3135 C CA . VAL A 1 407 ? -16.578 -10.18 -19.172 1 98.06 407 VAL A CA 1
ATOM 3136 C C . VAL A 1 407 ? -16.031 -10.781 -20.469 1 98.06 407 VAL A C 1
ATOM 3138 O O . VAL A 1 407 ? -15.391 -11.836 -20.438 1 98.06 407 VAL A O 1
ATOM 3141 N N . ARG A 1 408 ? -16.25 -10.062 -21.594 1 96.69 408 ARG A N 1
ATOM 3142 C CA . ARG A 1 408 ? -15.719 -10.523 -22.859 1 96.69 408 ARG A CA 1
ATOM 3143 C C . ARG A 1 408 ? -14.195 -10.57 -22.844 1 96.69 408 ARG A C 1
ATOM 3145 O O . ARG A 1 408 ? -13.586 -11.484 -23.391 1 96.69 408 ARG A O 1
ATOM 3152 N N . TRP A 1 409 ? -13.57 -9.555 -22.281 1 97 409 TRP A N 1
ATOM 3153 C CA . TRP A 1 409 ? -12.117 -9.508 -22.125 1 97 409 TRP A CA 1
ATOM 3154 C C . TRP A 1 409 ? -11.609 -10.695 -21.328 1 97 409 TRP A C 1
ATOM 3156 O O . TRP A 1 409 ? -10.641 -11.352 -21.719 1 97 409 TRP A O 1
ATOM 3166 N N . LEU A 1 410 ? -12.266 -11.023 -20.219 1 97.81 410 LEU A N 1
ATOM 3167 C CA . LEU A 1 410 ? -11.906 -12.148 -19.359 1 97.81 410 LEU A CA 1
ATOM 3168 C C . LEU A 1 410 ? -11.953 -13.461 -20.141 1 97.81 410 LEU A C 1
ATOM 3170 O O . LEU A 1 410 ? -11.055 -14.297 -20.031 1 97.81 410 LEU A O 1
ATOM 3174 N N . GLU A 1 411 ? -12.969 -13.609 -20.891 1 96.88 411 GLU A N 1
ATOM 3175 C CA . GLU A 1 411 ? -13.141 -14.812 -21.703 1 96.88 411 GLU A CA 1
ATOM 3176 C C . GLU A 1 411 ? -12.031 -14.93 -22.75 1 96.88 411 GLU A C 1
ATOM 3178 O O . GLU A 1 411 ? -11.531 -16.031 -23 1 96.88 411 GLU A O 1
ATOM 3183 N N . GLY A 1 412 ? -11.695 -13.805 -23.312 1 95.69 412 GLY A N 1
ATOM 3184 C CA . GLY A 1 412 ? -10.609 -13.789 -24.266 1 95.69 412 GLY A CA 1
ATOM 3185 C C . GLY A 1 412 ? -9.273 -14.188 -23.672 1 95.69 412 GLY A C 1
ATOM 3186 O O . GLY A 1 412 ? -8.508 -14.93 -24.281 1 95.69 412 GLY A O 1
ATOM 3187 N N . LEU A 1 413 ? -8.992 -13.656 -22.516 1 96.56 413 LEU A N 1
ATOM 3188 C CA . LEU A 1 413 ? -7.773 -14.031 -21.812 1 96.56 413 LEU A CA 1
ATOM 3189 C C . LEU A 1 413 ? -7.73 -15.539 -21.578 1 96.56 413 LEU A C 1
ATOM 3191 O O . LEU A 1 413 ? -6.703 -16.188 -21.812 1 96.56 413 LEU A O 1
ATOM 3195 N N . ARG A 1 414 ? -8.828 -16.078 -21.094 1 96.81 414 ARG A N 1
ATOM 3196 C CA . ARG A 1 414 ? -8.922 -17.516 -20.859 1 96.81 414 ARG A CA 1
ATOM 3197 C C . ARG A 1 414 ? -8.586 -18.312 -22.125 1 96.81 414 ARG A C 1
ATOM 3199 O O . ARG A 1 414 ? -7.82 -19.281 -22.078 1 96.81 414 ARG A O 1
ATOM 3206 N N . GLY A 1 415 ? -9.156 -17.953 -23.219 1 95.69 415 GLY A N 1
ATOM 3207 C CA . GLY A 1 415 ? -8.867 -18.625 -24.484 1 95.69 415 GLY A CA 1
ATOM 3208 C C . GLY A 1 415 ? -7.395 -18.562 -24.859 1 95.69 415 GLY A C 1
ATOM 3209 O O . GLY A 1 415 ? -6.832 -19.578 -25.312 1 95.69 415 GLY A O 1
ATOM 3210 N N . GLY A 1 416 ? -6.797 -17.391 -24.703 1 95.06 416 GLY A N 1
ATOM 3211 C CA . GLY A 1 416 ? -5.387 -17.219 -25.016 1 95.06 416 GLY A CA 1
ATOM 3212 C C . GLY A 1 416 ? -4.48 -18.094 -24.172 1 95.06 416 GLY A C 1
ATOM 3213 O O . GLY A 1 416 ? -3.592 -18.766 -24.703 1 95.06 416 GLY A O 1
ATOM 3214 N N . TYR A 1 417 ? -4.652 -18.156 -22.906 1 96.38 417 TYR A N 1
ATOM 3215 C CA . TYR A 1 417 ? -3.812 -18.953 -22.016 1 96.38 417 TYR A CA 1
ATOM 3216 C C . TYR A 1 417 ? -4.113 -20.438 -22.172 1 96.38 417 TYR A C 1
ATOM 3218 O O . TYR A 1 417 ? -3.217 -21.281 -22.016 1 96.38 417 TYR A O 1
ATOM 3226 N N . GLU A 1 418 ? -5.387 -20.781 -22.453 1 96.69 418 GLU A N 1
ATOM 3227 C CA . GLU A 1 418 ? -5.73 -22.188 -22.672 1 96.69 418 GLU A CA 1
ATOM 3228 C C . GLU A 1 418 ? -4.969 -22.766 -23.859 1 96.69 418 GLU A C 1
ATOM 3230 O O . GLU A 1 418 ? -4.512 -23.906 -23.812 1 96.69 418 GLU A O 1
ATOM 3235 N N . ARG A 1 419 ? -4.824 -22.047 -24.906 1 96.12 419 ARG A N 1
ATOM 3236 C CA . ARG A 1 419 ? -4.078 -22.5 -26.078 1 96.12 419 ARG A CA 1
ATOM 3237 C C . ARG A 1 419 ? -2.609 -22.719 -25.734 1 96.12 419 ARG A C 1
ATOM 3239 O O . ARG A 1 419 ? -2 -23.688 -26.188 1 96.12 419 ARG A O 1
ATOM 3246 N N . ARG A 1 420 ? -2.029 -21.812 -24.938 1 96.44 420 ARG A N 1
ATOM 3247 C CA . ARG A 1 420 ? -0.654 -22 -24.484 1 96.44 420 ARG A CA 1
ATOM 3248 C C . ARG A 1 420 ? -0.521 -23.266 -23.656 1 96.44 420 ARG A C 1
ATOM 3250 O O . ARG A 1 420 ? 0.437 -24.016 -23.828 1 96.44 420 ARG A O 1
ATOM 3257 N N . MET A 1 421 ? -1.477 -23.453 -22.797 1 97.5 421 MET A N 1
ATOM 3258 C CA . MET A 1 421 ? -1.521 -24.656 -21.969 1 97.5 421 MET A CA 1
ATOM 3259 C C . MET A 1 421 ? -1.578 -25.906 -22.844 1 97.5 421 MET A C 1
ATOM 3261 O O . MET A 1 421 ? -0.821 -26.859 -22.625 1 97.5 421 MET A O 1
ATOM 3265 N N . GLN A 1 422 ? -2.418 -25.969 -23.859 1 97.31 422 GLN A N 1
ATOM 3266 C CA . GLN A 1 422 ? -2.559 -27.094 -24.75 1 97.31 422 GLN A CA 1
ATOM 3267 C C . GLN A 1 422 ? -1.25 -27.391 -25.484 1 97.31 422 GLN A C 1
ATOM 3269 O O . GLN A 1 422 ? -0.829 -28.547 -25.562 1 97.31 422 GLN A O 1
ATOM 3274 N N . ASP A 1 423 ? -0.654 -26.312 -25.938 1 97.5 423 ASP A N 1
ATOM 3275 C CA . ASP A 1 423 ? 0.588 -26.469 -26.688 1 97.5 423 ASP A CA 1
ATOM 3276 C C . ASP A 1 423 ? 1.675 -27.109 -25.828 1 97.5 423 ASP A C 1
ATOM 3278 O O . ASP A 1 423 ? 2.365 -28.031 -26.266 1 97.5 423 ASP A O 1
ATOM 3282 N N . MET A 1 424 ? 1.833 -26.641 -24.641 1 98.5 424 MET A N 1
ATOM 3283 C CA . MET A 1 424 ? 2.855 -27.188 -23.75 1 98.5 424 MET A CA 1
ATOM 3284 C C . MET A 1 424 ? 2.523 -28.609 -23.359 1 98.5 424 MET A C 1
ATOM 3286 O O . MET A 1 424 ? 3.377 -29.5 -23.422 1 98.5 424 MET A O 1
ATOM 3290 N N . CYS A 1 425 ? 1.319 -28.922 -22.969 1 98.5 425 CYS A N 1
ATOM 3291 C CA . CYS A 1 425 ? 0.925 -30.203 -22.422 1 98.5 425 CYS A CA 1
ATOM 3292 C C . CYS A 1 425 ? 0.914 -31.281 -23.5 1 98.5 425 CYS A C 1
ATOM 3294 O O . CYS A 1 425 ? 1.212 -32.438 -23.219 1 98.5 425 CYS A O 1
ATOM 3296 N N . ARG A 1 426 ? 0.588 -30.922 -24.703 1 97.94 426 ARG A N 1
ATOM 3297 C CA . ARG A 1 426 ? 0.642 -31.891 -25.797 1 97.94 426 ARG A CA 1
ATOM 3298 C C . ARG A 1 426 ? 2.061 -32.406 -25.984 1 97.94 426 ARG A C 1
ATOM 3300 O O . ARG A 1 426 ? 2.268 -33.625 -26.109 1 97.94 426 ARG A O 1
ATOM 3307 N N . VAL A 1 427 ? 2.988 -31.453 -26.016 1 98.31 427 VAL A N 1
ATOM 3308 C CA . VAL A 1 427 ? 4.383 -31.844 -26.188 1 98.31 427 VAL A CA 1
ATOM 3309 C C . VAL A 1 427 ? 4.84 -32.688 -25 1 98.31 427 VAL A C 1
ATOM 3311 O O . VAL A 1 427 ? 5.477 -33.719 -25.172 1 98.31 427 VAL A O 1
ATOM 3314 N N . LEU A 1 428 ? 4.52 -32.312 -23.797 1 98.5 428 LEU A N 1
ATOM 3315 C CA . LEU A 1 428 ? 4.902 -33.062 -22.594 1 98.5 428 LEU A CA 1
ATOM 3316 C C . LEU A 1 428 ? 4.273 -34.438 -22.578 1 98.5 428 LEU A C 1
ATOM 3318 O O . LEU A 1 428 ? 4.93 -35.438 -22.219 1 98.5 428 LEU A O 1
ATOM 3322 N N . GLU A 1 429 ? 3.016 -34.469 -22.922 1 97.62 429 GLU A N 1
ATOM 3323 C CA . GLU A 1 429 ? 2.279 -35.75 -22.922 1 97.62 429 GLU A CA 1
ATOM 3324 C C . GLU A 1 429 ? 2.959 -36.781 -23.812 1 97.62 429 GLU A C 1
ATOM 3326 O O . GLU A 1 429 ? 3.148 -37.938 -23.391 1 97.62 429 GLU A O 1
ATOM 3331 N N . GLU A 1 430 ? 3.422 -36.406 -24.891 1 96 430 GLU A N 1
ATOM 3332 C CA . GLU A 1 430 ? 4.043 -37.312 -25.859 1 96 430 GLU A CA 1
ATOM 3333 C C . GLU A 1 430 ? 5.434 -37.75 -25.406 1 96 430 GLU A C 1
ATOM 3335 O O . GLU A 1 430 ? 5.941 -38.781 -25.844 1 96 430 GLU A O 1
ATOM 3340 N N . ALA A 1 431 ? 5.953 -36.969 -24.562 1 96.88 431 ALA A N 1
ATOM 3341 C CA . ALA A 1 431 ? 7.371 -37.156 -24.25 1 96.88 431 ALA A CA 1
ATOM 3342 C C . ALA A 1 431 ? 7.551 -37.781 -22.875 1 96.88 431 ALA A C 1
ATOM 3344 O O . ALA A 1 431 ? 8.672 -37.875 -22.375 1 96.88 431 ALA A O 1
ATOM 3345 N N . ARG A 1 432 ? 6.555 -38.281 -22.219 1 97.06 432 ARG A N 1
ATOM 3346 C CA . ARG A 1 432 ? 6.625 -38.75 -20.844 1 97.06 432 ARG A CA 1
ATOM 3347 C C . ARG A 1 432 ? 7.586 -39.938 -20.719 1 97.06 432 ARG A C 1
ATOM 3349 O O . ARG A 1 432 ? 8.156 -40.188 -19.656 1 97.06 432 ARG A O 1
ATOM 3356 N N . PHE A 1 433 ? 7.832 -40.656 -21.859 1 95.69 433 PHE A N 1
ATOM 3357 C CA . PHE A 1 433 ? 8.609 -41.906 -21.828 1 95.69 433 PHE A CA 1
ATOM 3358 C C . PHE A 1 433 ? 9.789 -41.812 -22.781 1 95.69 433 PHE A C 1
ATOM 3360 O O . PHE A 1 433 ? 9.68 -41.25 -23.875 1 95.69 433 PHE A O 1
ATOM 3367 N N . LEU A 1 434 ? 10.891 -42.281 -22.328 1 93.62 434 LEU A N 1
ATOM 3368 C CA . LEU A 1 434 ? 12.039 -42.531 -23.203 1 93.62 434 LEU A CA 1
ATOM 3369 C C . LEU A 1 434 ? 12 -43.938 -23.781 1 93.62 434 LEU A C 1
ATOM 3371 O O . LEU A 1 434 ? 11.867 -44.906 -23.031 1 93.62 434 LEU A O 1
ATOM 3375 N N . VAL A 1 435 ? 12.102 -44.062 -25.109 1 88.19 435 VAL A N 1
ATOM 3376 C CA . VAL A 1 435 ? 12.086 -45.375 -25.766 1 88.19 435 VAL A CA 1
ATOM 3377 C C . VAL A 1 435 ? 13.492 -45.719 -26.25 1 88.19 435 VAL A C 1
ATOM 3379 O O . VAL A 1 435 ? 14.102 -44.969 -27 1 88.19 435 VAL A O 1
ATOM 3382 N N . ASP A 1 436 ? 14.148 -46.562 -25.641 1 74.56 436 ASP A N 1
ATOM 3383 C CA . ASP A 1 436 ? 15.469 -47.031 -26.062 1 74.56 436 ASP A CA 1
ATOM 3384 C C . ASP A 1 436 ? 15.344 -48.156 -27.078 1 74.56 436 ASP A C 1
ATOM 3386 O O . ASP A 1 436 ? 14.672 -49.188 -26.828 1 74.56 436 ASP A O 1
ATOM 3390 N N . ALA A 1 437 ? 15.648 -47.906 -28.375 1 58.56 437 ALA A N 1
ATOM 3391 C CA . ALA A 1 437 ? 15.68 -48.938 -29.422 1 58.56 437 ALA A CA 1
ATOM 3392 C C . ALA A 1 437 ? 16.969 -49.75 -29.344 1 58.56 437 ALA A C 1
ATOM 3394 O O . ALA A 1 437 ? 17.219 -50.594 -30.219 1 58.56 437 ALA A O 1
ATOM 3395 N N . ASP A 1 438 ? 17.875 -49.594 -28.453 1 48.5 438 ASP A N 1
ATOM 3396 C CA . ASP A 1 438 ? 19.172 -50.219 -28.672 1 48.5 438 ASP A CA 1
ATOM 3397 C C . ASP A 1 438 ? 19.031 -51.656 -29.172 1 48.5 438 ASP A C 1
ATOM 3399 O O . ASP A 1 438 ? 19.859 -52.125 -29.953 1 48.5 438 ASP A O 1
ATOM 3403 N N . ASN A 1 439 ? 18.547 -52.531 -28.234 1 44.81 439 ASN A N 1
ATOM 3404 C CA . ASN A 1 439 ? 19.188 -53.844 -28.359 1 44.81 439 ASN A CA 1
ATOM 3405 C C . ASN A 1 439 ? 18.797 -54.562 -29.641 1 44.81 439 ASN A C 1
ATOM 3407 O O . ASN A 1 439 ? 18.203 -55.625 -29.609 1 44.81 439 ASN A O 1
ATOM 3411 N N . ALA A 1 440 ? 18.5 -53.906 -30.656 1 41.19 440 ALA A N 1
ATOM 3412 C CA . ALA A 1 440 ? 18.25 -54.656 -31.891 1 41.19 440 ALA A CA 1
ATOM 3413 C C . ALA A 1 440 ? 19.531 -55.312 -32.406 1 41.19 440 ALA A C 1
ATOM 3415 O O . ALA A 1 440 ? 19.609 -55.719 -33.562 1 41.19 440 ALA A O 1
ATOM 3416 N N . VAL A 1 441 ? 20.688 -55.094 -31.781 1 40.34 441 VAL A N 1
ATOM 3417 C CA . VAL A 1 441 ? 21.719 -55.688 -32.625 1 40.34 441 VAL A CA 1
ATOM 3418 C C . VAL A 1 441 ? 21.328 -57.094 -33.031 1 40.34 441 VAL A C 1
ATOM 3420 O O . VAL A 1 441 ? 20.484 -57.719 -32.406 1 40.34 441 VAL A O 1
ATOM 3423 N N . ALA A 1 442 ? 22.547 -58.094 -33.094 1 38.41 442 ALA A N 1
ATOM 3424 C CA . ALA A 1 442 ? 23.109 -59.062 -34 1 38.41 442 ALA A CA 1
ATOM 3425 C C . ALA A 1 442 ? 22.359 -60.406 -33.906 1 38.41 442 ALA A C 1
ATOM 3427 O O . ALA A 1 442 ? 22.844 -61.438 -34.406 1 38.41 442 ALA A O 1
ATOM 3428 N N . SER A 1 443 ? 21.562 -60.812 -32.844 1 34.19 443 SER A N 1
ATOM 3429 C CA . SER A 1 443 ? 21.422 -62.25 -33.125 1 34.19 443 SER A CA 1
ATOM 3430 C C . SER A 1 443 ? 20.688 -62.469 -34.406 1 34.19 443 SER A C 1
ATOM 3432 O O . SER A 1 443 ? 19.875 -61.656 -34.844 1 34.19 443 SER A O 1
ATOM 3434 N N . THR A 1 444 ? 21.141 -63.469 -35.281 1 36.09 444 THR A N 1
ATOM 3435 C CA . THR A 1 444 ? 20.609 -64.062 -36.5 1 36.09 444 THR A CA 1
ATOM 3436 C C . THR A 1 444 ? 19.094 -64.25 -36.438 1 36.09 444 THR A C 1
ATOM 3438 O O . THR A 1 444 ? 18.391 -63.812 -37.344 1 36.09 444 THR A O 1
ATOM 3441 N N . ALA A 1 445 ? 18.734 -65.688 -36.375 1 39.5 445 ALA A N 1
ATOM 3442 C CA . ALA A 1 445 ? 17.531 -66.312 -36.906 1 39.5 445 ALA A CA 1
ATOM 3443 C C . ALA A 1 445 ? 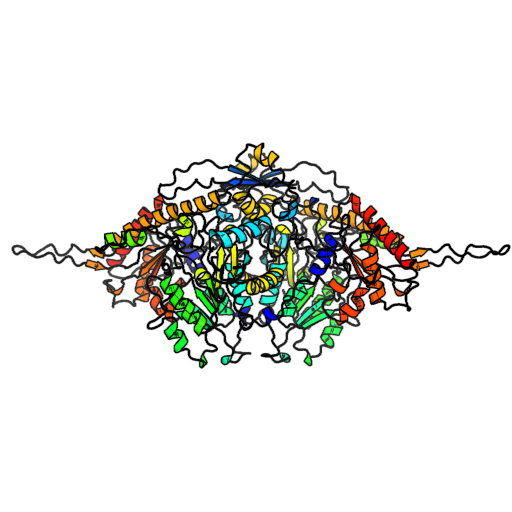16.281 -65.875 -36.188 1 39.5 445 ALA A C 1
ATOM 3445 O O . ALA A 1 445 ? 15.227 -65.688 -36.781 1 39.5 445 ALA A O 1
ATOM 3446 N N . ASP A 1 446 ? 16.125 -66.312 -34.812 1 37.16 446 ASP A N 1
ATOM 3447 C CA . ASP A 1 446 ? 14.805 -66.375 -34.219 1 37.16 446 ASP A CA 1
ATOM 3448 C C . ASP A 1 446 ? 14.219 -65 -33.969 1 37.16 446 ASP A C 1
ATOM 3450 O O . ASP A 1 446 ? 14.953 -64 -33.906 1 37.16 446 ASP A O 1
ATOM 3454 N N . GLU A 1 447 ? 12.812 -64.875 -33.812 1 39.19 447 GLU A N 1
ATOM 3455 C CA . GLU A 1 447 ? 11.844 -63.844 -33.531 1 39.19 447 GLU A CA 1
ATOM 3456 C C . GLU A 1 447 ? 12.32 -62.969 -32.375 1 39.19 447 GLU A C 1
ATOM 3458 O O . GLU A 1 447 ? 12.117 -63.312 -31.203 1 39.19 447 GLU A O 1
ATOM 3463 N N . VAL A 1 448 ? 13.578 -62.5 -32.281 1 39.81 448 VAL A N 1
ATOM 3464 C CA . VAL A 1 448 ? 13.914 -61.625 -31.141 1 39.81 448 VAL A CA 1
ATOM 3465 C C . VAL A 1 448 ? 12.867 -60.531 -31 1 39.81 448 VAL A C 1
ATOM 3467 O O . VAL A 1 448 ? 12.742 -59.688 -31.875 1 39.81 448 VAL A O 1
ATOM 3470 N N . TRP A 1 449 ? 11.742 -60.844 -30.344 1 43.12 449 TRP A N 1
ATOM 3471 C CA . TRP A 1 449 ? 10.859 -59.812 -29.797 1 43.12 449 TRP A CA 1
ATOM 3472 C C . TRP A 1 449 ? 11.664 -58.656 -29.234 1 43.12 449 TRP A C 1
ATOM 3474 O O . TRP A 1 449 ? 12.516 -58.844 -28.359 1 43.12 449 TRP A O 1
ATOM 3484 N N . GLU A 1 450 ? 12.086 -57.688 -29.969 1 47.81 450 GLU A N 1
ATOM 3485 C CA . GLU A 1 450 ? 12.648 -56.406 -29.594 1 47.81 450 GLU A CA 1
ATOM 3486 C C . GLU A 1 450 ? 11.961 -55.844 -28.344 1 47.81 450 GLU A C 1
ATOM 3488 O O . GLU A 1 450 ? 10.766 -55.531 -28.375 1 47.81 450 GLU A O 1
ATOM 3493 N N . VAL A 1 451 ? 12.336 -56.344 -27.156 1 51.38 451 VAL A N 1
ATOM 3494 C CA . VAL A 1 451 ? 11.797 -55.75 -25.938 1 51.38 451 VAL A CA 1
ATOM 3495 C C . VAL A 1 451 ? 12.156 -54.25 -25.891 1 51.38 451 VAL A C 1
ATOM 3497 O O . VAL A 1 451 ? 13.328 -53.906 -25.812 1 51.38 451 VAL A O 1
ATOM 3500 N N . VAL A 1 452 ? 11.422 -53.344 -26.453 1 62.91 452 VAL A N 1
ATOM 3501 C CA . VAL A 1 452 ? 11.461 -51.906 -26.297 1 62.91 452 VAL A CA 1
ATOM 3502 C C . VAL A 1 452 ? 11.242 -51.531 -24.828 1 62.91 452 VAL A C 1
ATOM 3504 O O . VAL A 1 452 ? 10.188 -51.812 -24.266 1 62.91 452 VAL A O 1
ATOM 3507 N N . GLU A 1 453 ? 12.391 -51.219 -24.141 1 78.38 453 GLU A N 1
ATOM 3508 C CA . GLU A 1 453 ? 12.258 -50.781 -22.75 1 78.38 453 GLU A CA 1
ATOM 3509 C C . GLU A 1 453 ? 11.812 -49.344 -22.672 1 78.38 453 GLU A C 1
ATOM 3511 O O . GLU A 1 453 ? 12.438 -48.469 -23.281 1 78.38 453 GLU A O 1
ATOM 3516 N N . LYS A 1 454 ? 10.586 -49.125 -22.203 1 89.19 454 LYS A N 1
ATOM 3517 C CA . LYS A 1 454 ? 10 -47.781 -21.969 1 89.19 454 LYS A CA 1
ATOM 3518 C C . LYS A 1 454 ? 10.227 -47.344 -20.531 1 89.19 454 LYS A C 1
ATOM 3520 O O . LYS A 1 454 ? 9.844 -48.031 -19.594 1 89.19 454 LYS A O 1
ATOM 3525 N N . ARG A 1 455 ? 11.031 -46.281 -20.438 1 94.06 455 ARG A N 1
ATOM 3526 C CA . ARG A 1 455 ? 11.25 -45.656 -19.125 1 94.06 455 ARG A CA 1
ATOM 3527 C C . ARG A 1 455 ? 10.5 -44.344 -19 1 94.06 455 ARG A C 1
ATOM 3529 O O . ARG A 1 455 ? 10.672 -43.438 -19.828 1 94.06 455 ARG A O 1
ATOM 3536 N N . GLN A 1 456 ? 9.695 -44.25 -18 1 96.56 456 GLN A N 1
ATOM 3537 C CA . GLN A 1 456 ? 8.977 -43 -17.766 1 96.56 456 GLN A CA 1
ATOM 3538 C C . GLN A 1 456 ? 9.898 -41.906 -17.188 1 96.56 456 GLN A C 1
ATOM 3540 O O . GLN A 1 456 ? 10.539 -42.125 -16.156 1 96.56 456 GLN A O 1
ATOM 3545 N N . MET A 1 457 ? 9.984 -40.781 -17.828 1 97.56 457 MET A N 1
ATOM 3546 C CA . MET A 1 457 ? 10.891 -39.719 -17.391 1 97.56 457 MET A CA 1
ATOM 3547 C C . MET A 1 457 ? 10.195 -38.812 -16.375 1 97.56 457 MET A C 1
ATOM 3549 O O . MET A 1 457 ? 10.82 -38.344 -15.414 1 97.56 457 MET A O 1
ATOM 3553 N N . PHE A 1 458 ? 8.953 -38.531 -16.625 1 98.06 458 PHE A N 1
ATOM 3554 C CA . PHE A 1 458 ? 8.203 -37.625 -15.734 1 98.06 458 PHE A CA 1
ATOM 3555 C C . PHE A 1 458 ? 6.711 -37.906 -15.844 1 98.06 458 PHE A C 1
ATOM 3557 O O . PHE A 1 458 ? 6.27 -38.656 -16.719 1 98.06 458 PHE A O 1
ATOM 3564 N N . GLU A 1 459 ? 5.969 -37.438 -14.906 1 97.25 459 GLU A N 1
ATOM 3565 C CA . GLU A 1 459 ? 4.508 -37.469 -14.898 1 97.25 459 GLU A CA 1
ATOM 3566 C C . GLU A 1 459 ? 3.928 -36.125 -14.562 1 97.25 459 GLU A C 1
ATOM 3568 O O . GLU A 1 459 ? 4.59 -35.281 -13.93 1 97.25 459 GLU A O 1
ATOM 3573 N N . PHE A 1 460 ? 2.752 -35.844 -15.023 1 97.38 460 PHE A N 1
ATOM 3574 C CA . PHE A 1 460 ? 2.037 -34.625 -14.719 1 97.38 460 PHE A CA 1
ATOM 3575 C C . PHE A 1 460 ? 0.545 -34.781 -15 1 97.38 460 PHE A C 1
ATOM 3577 O O . PHE A 1 460 ? 0.12 -35.75 -15.586 1 97.38 460 PHE A O 1
ATOM 3584 N N . THR A 1 461 ? -0.227 -33.875 -14.43 1 95.88 461 THR A N 1
ATOM 3585 C CA . THR A 1 461 ? -1.638 -33.719 -14.766 1 95.88 461 THR A CA 1
ATOM 3586 C C . THR A 1 461 ? -1.858 -32.438 -15.578 1 95.88 461 THR A C 1
ATOM 3588 O O . THR A 1 461 ? -1.235 -31.422 -15.305 1 95.88 461 THR A O 1
ATOM 3591 N N . TRP A 1 462 ? -2.715 -32.625 -16.625 1 97.38 462 TRP A N 1
ATOM 3592 C CA . TRP A 1 462 ? -3.07 -31.391 -17.344 1 97.38 462 TRP A CA 1
ATOM 3593 C C . TRP A 1 462 ? -3.699 -30.375 -16.406 1 97.38 462 TRP A C 1
ATOM 3595 O O . TRP A 1 462 ? -4.66 -30.688 -15.695 1 97.38 462 TRP A O 1
ATOM 3605 N N . PRO A 1 463 ? -3.115 -29.156 -16.344 1 97.88 463 PRO A N 1
ATOM 3606 C CA . PRO A 1 463 ? -3.711 -28.172 -15.43 1 97.88 463 PRO A CA 1
ATOM 3607 C C . PRO A 1 463 ? -5.121 -27.766 -15.852 1 97.88 463 PRO A C 1
ATOM 3609 O O . PRO A 1 463 ? -5.363 -27.484 -17.031 1 97.88 463 PRO A O 1
ATOM 3612 N N . THR A 1 464 ? -6.016 -27.688 -14.945 1 97.31 464 THR A N 1
ATOM 3613 C CA . THR A 1 464 ? -7.402 -27.328 -15.234 1 97.31 464 THR A CA 1
ATOM 3614 C C . THR A 1 464 ? -7.605 -25.812 -15.156 1 97.31 464 THR A C 1
ATOM 3616 O O . THR A 1 464 ? -8.672 -25.312 -15.508 1 97.31 464 THR A O 1
ATOM 3619 N N . GLY A 1 465 ? -6.605 -25.062 -14.758 1 97.31 465 GLY A N 1
ATOM 3620 C CA . GLY A 1 465 ? -6.605 -23.609 -14.688 1 97.31 465 GLY A CA 1
ATOM 3621 C C . GLY A 1 465 ? -5.25 -23.031 -14.336 1 97.31 465 GLY A C 1
ATOM 3622 O O . GLY A 1 465 ? -4.285 -23.781 -14.125 1 97.31 465 GLY A O 1
ATOM 3623 N N . GLY A 1 466 ? -5.164 -21.75 -14.375 1 97.19 466 GLY A N 1
ATOM 3624 C CA . GLY A 1 466 ? -3.963 -21.047 -13.938 1 97.19 466 GLY A CA 1
ATOM 3625 C C . GLY A 1 466 ? -2.953 -20.844 -15.047 1 97.19 466 GLY A C 1
ATOM 3626 O O . GLY A 1 466 ? -3.328 -20.562 -16.188 1 97.19 466 GLY A O 1
ATOM 3627 N N . MET A 1 467 ? -1.68 -20.891 -14.664 1 97.75 467 MET A N 1
ATOM 3628 C CA . MET A 1 467 ? -0.657 -20.469 -15.617 1 97.75 467 MET A CA 1
ATOM 3629 C C . MET A 1 467 ? 0.5 -21.453 -15.648 1 97.75 467 MET A C 1
ATOM 3631 O O . MET A 1 467 ? 1.532 -21.188 -16.266 1 97.75 467 MET A O 1
ATOM 3635 N N . PHE A 1 468 ? 0.295 -22.719 -14.961 1 97.62 468 PHE A N 1
ATOM 3636 C CA . PHE A 1 468 ? 1.473 -23.531 -14.688 1 97.62 468 PHE A CA 1
ATOM 3637 C C . PHE A 1 468 ? 1.191 -25 -14.961 1 97.62 468 PHE A C 1
ATOM 3639 O O . PHE A 1 468 ? 0.037 -25.438 -14.93 1 97.62 468 PHE A O 1
ATOM 3646 N N . VAL A 1 469 ? 2.244 -25.703 -15.242 1 98.12 469 VAL A N 1
ATOM 3647 C CA . VAL A 1 469 ? 2.26 -27.156 -15.258 1 98.12 469 VAL A CA 1
ATOM 3648 C C . VAL A 1 469 ? 3.221 -27.672 -14.188 1 98.12 469 VAL A C 1
ATOM 3650 O O . VAL A 1 469 ? 4.363 -27.219 -14.102 1 98.12 469 VAL A O 1
ATOM 3653 N N . TRP A 1 470 ? 2.729 -28.516 -13.359 1 98.06 470 TRP A N 1
ATOM 3654 C CA . TRP A 1 470 ? 3.48 -29.125 -12.273 1 98.06 470 TRP A CA 1
ATOM 3655 C C . TRP A 1 470 ? 3.906 -30.547 -12.633 1 98.06 470 TRP A C 1
ATOM 3657 O O . TRP A 1 470 ? 3.062 -31.422 -12.844 1 98.06 470 TRP A O 1
ATOM 3667 N N . ILE A 1 471 ? 5.23 -30.781 -12.695 1 98.06 471 ILE A N 1
ATOM 3668 C CA . ILE A 1 471 ? 5.676 -32.094 -13.164 1 98.06 471 ILE A CA 1
ATOM 3669 C C . ILE A 1 471 ? 6.504 -32.781 -12.078 1 98.06 471 ILE A C 1
ATOM 3671 O O . ILE A 1 471 ? 7.27 -32.125 -11.367 1 98.06 471 ILE A O 1
ATOM 3675 N N . ARG A 1 472 ? 6.348 -34 -11.875 1 98.12 472 ARG A N 1
ATOM 3676 C CA . ARG A 1 472 ? 7.188 -34.844 -11.039 1 98.12 472 ARG A CA 1
ATOM 3677 C C . ARG A 1 472 ? 8.188 -35.625 -11.875 1 98.12 472 ARG A C 1
ATOM 3679 O O . ARG A 1 472 ? 7.801 -36.375 -12.781 1 98.12 472 ARG A O 1
ATOM 3686 N N . MET A 1 473 ? 9.453 -35.5 -11.57 1 97.81 473 MET A N 1
ATOM 3687 C CA . MET A 1 473 ? 10.484 -36.25 -12.273 1 97.81 473 MET A CA 1
ATOM 3688 C C . MET A 1 473 ? 10.602 -37.688 -11.711 1 97.81 473 MET A C 1
ATOM 3690 O O . MET A 1 473 ? 10.727 -37.875 -10.5 1 97.81 473 MET A O 1
ATOM 3694 N N . CYS A 1 474 ? 10.523 -38.594 -12.641 1 97.56 474 CYS A N 1
ATOM 3695 C CA . CYS A 1 474 ? 10.672 -40 -12.242 1 97.56 474 CYS A CA 1
ATOM 3696 C C . CYS A 1 474 ? 12.141 -40.406 -12.203 1 97.56 474 CYS A C 1
ATOM 3698 O O . CYS A 1 474 ? 12.57 -41.281 -12.953 1 97.56 474 CYS A O 1
ATOM 3700 N N . LEU A 1 475 ? 12.805 -39.875 -11.266 1 96.19 475 LEU A N 1
ATOM 3701 C CA . LEU A 1 475 ? 14.25 -40.062 -11.164 1 96.19 475 LEU A CA 1
ATOM 3702 C C . LEU A 1 475 ? 14.594 -41.5 -10.875 1 96.19 475 LEU A C 1
ATOM 3704 O O . LEU A 1 475 ? 15.711 -41.969 -11.156 1 96.19 475 LEU A O 1
ATOM 3708 N N . GLU A 1 476 ? 13.672 -42.25 -10.305 1 95.62 476 GLU A N 1
ATOM 3709 C CA . GLU A 1 476 ? 13.883 -43.656 -9.984 1 95.62 476 GLU A CA 1
ATOM 3710 C C . GLU A 1 476 ? 14.094 -44.5 -11.242 1 95.62 476 GLU A C 1
ATOM 3712 O O . GLU A 1 476 ? 14.602 -45.625 -11.18 1 95.62 476 GLU A O 1
ATOM 3717 N N . THR A 1 477 ? 13.703 -43.938 -12.398 1 95.62 477 THR A N 1
ATOM 3718 C CA . THR A 1 477 ? 13.867 -44.656 -13.656 1 95.62 477 THR A CA 1
ATOM 3719 C C . THR A 1 477 ? 15.164 -44.25 -14.352 1 95.62 477 THR A C 1
ATOM 3721 O O . THR A 1 477 ? 15.523 -44.781 -15.391 1 95.62 477 THR A O 1
ATOM 3724 N N . HIS A 1 478 ? 15.836 -43.25 -13.82 1 95 478 HIS A N 1
ATOM 3725 C CA . HIS A 1 478 ? 17.109 -42.812 -14.391 1 95 478 HIS A CA 1
ATOM 3726 C C . HIS A 1 478 ? 18.203 -43.875 -14.164 1 95 478 HIS A C 1
ATOM 3728 O O . HIS A 1 478 ? 18.281 -44.469 -13.086 1 95 478 HIS A O 1
ATOM 3734 N N . PRO A 1 479 ? 19.109 -44 -15.117 1 93 479 PRO A N 1
ATOM 3735 C CA . PRO A 1 479 ? 20.141 -45.031 -14.977 1 93 479 PRO A CA 1
ATOM 3736 C C . PRO A 1 479 ? 21.109 -44.75 -13.828 1 93 479 PRO A C 1
ATOM 3738 O O . PRO A 1 479 ? 21.719 -45.656 -13.281 1 93 479 PRO A O 1
ATOM 3741 N N . LEU A 1 480 ? 21.188 -43.531 -13.469 1 94.69 480 LEU A N 1
ATOM 3742 C CA . LEU A 1 480 ? 22.141 -43.125 -12.422 1 94.69 480 LEU A CA 1
ATOM 3743 C C . LEU A 1 480 ? 21.469 -43.156 -11.055 1 94.69 480 LEU A C 1
ATOM 3745 O O . LEU A 1 480 ? 22.094 -42.812 -10.047 1 94.69 480 LEU A O 1
ATOM 3749 N N . TYR A 1 481 ? 20.203 -43.531 -11.086 1 94.12 481 TYR A N 1
ATOM 3750 C CA . TYR A 1 481 ? 19.531 -43.688 -9.805 1 94.12 481 TYR A CA 1
ATOM 3751 C C . TYR A 1 481 ? 20.203 -44.719 -8.938 1 94.12 481 TYR A C 1
ATOM 3753 O O . TYR A 1 481 ? 20.531 -45.812 -9.414 1 94.12 481 TYR A O 1
ATOM 3761 N N . GLY A 1 482 ? 20.5 -44.594 -7.641 1 93.44 482 GLY A N 1
ATOM 3762 C CA . GLY A 1 482 ? 21.234 -45.469 -6.77 1 93.44 482 GLY A CA 1
ATOM 3763 C C . GLY A 1 482 ? 22.703 -45.094 -6.629 1 93.44 482 GLY A C 1
ATOM 3764 O O . GLY A 1 482 ? 23.281 -45.25 -5.555 1 93.44 482 GLY A O 1
ATOM 3765 N N . LYS A 1 483 ? 23.219 -44.656 -7.773 1 94.56 483 LYS A N 1
ATOM 3766 C CA . LYS A 1 483 ? 24.594 -44.219 -7.727 1 94.56 483 LYS A CA 1
ATOM 3767 C C . LYS A 1 483 ? 24.719 -42.844 -7.031 1 94.56 483 LYS A C 1
ATOM 3769 O O . LYS A 1 483 ? 25.688 -42.594 -6.336 1 94.56 483 LYS A O 1
ATOM 3774 N N . TYR A 1 484 ? 23.812 -41.969 -7.273 1 93.5 484 TYR A N 1
ATOM 3775 C CA . TYR A 1 484 ? 23.766 -40.625 -6.664 1 93.5 484 TYR A CA 1
ATOM 3776 C C . TYR A 1 484 ? 22.5 -40.469 -5.824 1 93.5 484 TYR A C 1
ATOM 3778 O O . TYR A 1 484 ? 21.484 -41.156 -6.074 1 93.5 484 TYR A O 1
ATOM 3786 N N . ALA A 1 485 ? 22.641 -39.562 -4.848 1 92.88 485 ALA A N 1
ATOM 3787 C CA . ALA A 1 485 ? 21.453 -39.219 -4.09 1 92.88 485 ALA A CA 1
ATOM 3788 C C . ALA A 1 485 ? 20.406 -38.562 -4.992 1 92.88 485 ALA A C 1
ATOM 3790 O O . ALA A 1 485 ? 20.734 -37.781 -5.879 1 92.88 485 ALA A O 1
ATOM 3791 N N . PRO A 1 486 ? 19.172 -38.938 -4.82 1 91.81 486 PRO A N 1
ATOM 3792 C CA . PRO A 1 486 ? 18.125 -38.438 -5.707 1 91.81 486 PRO A CA 1
ATOM 3793 C C . PRO A 1 486 ? 18.078 -36.906 -5.762 1 91.81 486 PRO A C 1
ATOM 3795 O O . PRO A 1 486 ? 17.828 -36.344 -6.82 1 91.81 486 PRO A O 1
ATOM 3798 N N . ASP A 1 487 ? 18.203 -36.25 -4.637 1 91.38 487 ASP A N 1
ATOM 3799 C CA . ASP A 1 487 ? 18.188 -34.781 -4.629 1 91.38 487 ASP A CA 1
ATOM 3800 C C . ASP A 1 487 ? 19.359 -34.219 -5.43 1 91.38 487 ASP A C 1
ATOM 3802 O O . ASP A 1 487 ? 19.234 -33.156 -6.062 1 91.38 487 ASP A O 1
ATOM 3806 N N . ARG A 1 488 ? 20.438 -34.875 -5.402 1 92.31 488 ARG A N 1
ATOM 3807 C CA . ARG A 1 488 ? 21.578 -34.5 -6.211 1 92.31 488 ARG A CA 1
ATOM 3808 C C . ARG A 1 488 ? 21.297 -34.688 -7.695 1 92.31 488 ARG A C 1
ATOM 3810 O O . ARG A 1 488 ? 21.672 -33.844 -8.516 1 92.31 488 ARG A O 1
ATOM 3817 N N . LEU A 1 489 ? 20.719 -35.844 -8.016 1 94.12 489 LEU A N 1
ATOM 3818 C CA . LEU A 1 489 ? 20.328 -36.094 -9.391 1 94.12 489 LEU A CA 1
ATOM 3819 C C . LEU A 1 489 ? 19.375 -35.031 -9.898 1 94.12 489 LEU A C 1
ATOM 3821 O O . LEU A 1 489 ? 19.5 -34.562 -11.039 1 94.12 489 LEU A O 1
ATOM 3825 N N . SER A 1 490 ? 18.422 -34.625 -9.055 1 94.88 490 SER A N 1
ATOM 3826 C CA . SER A 1 490 ? 17.469 -33.594 -9.414 1 94.88 490 SER A CA 1
ATOM 3827 C C . SER A 1 490 ? 18.172 -32.25 -9.672 1 94.88 490 SER A C 1
ATOM 3829 O O . SER A 1 490 ? 17.875 -31.578 -10.648 1 94.88 490 SER A O 1
ATOM 3831 N N . ARG A 1 491 ? 19.062 -31.875 -8.836 1 92.5 491 ARG A N 1
ATOM 3832 C CA . ARG A 1 491 ? 19.812 -30.625 -9 1 92.5 491 ARG A CA 1
ATOM 3833 C C . ARG A 1 491 ? 20.641 -30.656 -10.281 1 92.5 491 ARG A C 1
ATOM 3835 O O . ARG A 1 491 ? 20.75 -29.641 -10.977 1 92.5 491 ARG A O 1
ATOM 3842 N N . ALA A 1 492 ? 21.281 -31.766 -10.516 1 95 492 ALA A N 1
ATOM 3843 C CA . ALA A 1 492 ? 22.062 -31.922 -11.734 1 95 492 ALA A CA 1
ATOM 3844 C C . ALA A 1 492 ? 21.203 -31.75 -12.977 1 95 492 ALA A C 1
ATOM 3846 O O . ALA A 1 492 ? 21.641 -31.141 -13.961 1 95 492 ALA A O 1
ATOM 3847 N N . LEU A 1 493 ? 20.031 -32.344 -12.938 1 96.56 493 LEU A N 1
ATOM 3848 C CA . LEU A 1 493 ? 19.109 -32.188 -14.047 1 96.56 493 LEU A CA 1
ATOM 3849 C C . LEU A 1 493 ? 18.781 -30.703 -14.266 1 96.56 493 LEU A C 1
ATOM 3851 O O . LEU A 1 493 ? 18.797 -30.234 -15.398 1 96.56 493 LEU A O 1
ATOM 3855 N N . TRP A 1 494 ? 18.5 -30.047 -13.18 1 95.06 494 TRP A N 1
ATOM 3856 C CA . TRP A 1 494 ? 18.156 -28.625 -13.242 1 95.06 494 TRP A CA 1
ATOM 3857 C C . TRP A 1 494 ? 19.297 -27.828 -13.875 1 95.06 494 TRP A C 1
ATOM 3859 O O . TRP A 1 494 ? 19.062 -27 -14.766 1 95.06 494 TRP A O 1
ATOM 3869 N N . VAL A 1 495 ? 20.516 -28.078 -13.445 1 93.19 495 VAL A N 1
ATOM 3870 C CA . VAL A 1 495 ? 21.688 -27.391 -13.992 1 93.19 495 VAL A CA 1
ATOM 3871 C C . VAL A 1 495 ? 21.844 -27.75 -15.469 1 93.19 495 VAL A C 1
ATOM 3873 O O . VAL A 1 495 ? 22.094 -26.875 -16.297 1 93.19 495 VAL A O 1
ATOM 3876 N N . HIS A 1 496 ? 21.719 -29.016 -15.797 1 95.62 496 HIS A N 1
ATOM 3877 C CA . HIS A 1 496 ? 21.797 -29.516 -17.172 1 95.62 496 HIS A CA 1
ATOM 3878 C C . HIS A 1 496 ? 20.875 -28.75 -18.094 1 95.62 496 HIS A C 1
ATOM 3880 O O . HIS A 1 496 ? 21.266 -28.359 -19.203 1 95.62 496 HIS A O 1
ATOM 3886 N N . LEU A 1 497 ? 19.703 -28.453 -17.656 1 96.62 497 LEU A N 1
ATOM 3887 C CA . LEU A 1 497 ? 18.672 -27.812 -18.469 1 96.62 497 LEU A CA 1
ATOM 3888 C C . LEU A 1 497 ? 19.016 -26.344 -18.719 1 96.62 497 LEU A C 1
ATOM 3890 O O . LEU A 1 497 ? 18.562 -25.75 -19.703 1 96.62 497 LEU A O 1
ATOM 3894 N N . THR A 1 498 ? 19.797 -25.672 -17.828 1 93.88 498 THR A N 1
ATOM 3895 C CA . THR A 1 498 ? 20.141 -24.266 -17.969 1 93.88 498 THR A CA 1
ATOM 3896 C C . THR A 1 498 ? 21.297 -24.094 -18.953 1 93.88 498 THR A C 1
ATOM 3898 O O . THR A 1 498 ? 21.594 -22.984 -19.391 1 93.88 498 THR A O 1
ATOM 3901 N N . GLN A 1 499 ? 21.891 -25.141 -19.359 1 93.19 499 GLN A N 1
ATOM 3902 C CA . GLN A 1 499 ? 23.062 -25.078 -20.219 1 93.19 499 GLN A CA 1
ATOM 3903 C C . GLN A 1 499 ? 22.672 -25.219 -21.688 1 93.19 499 GLN A C 1
ATOM 3905 O O . GLN A 1 499 ? 21.562 -25.641 -22 1 93.19 499 GLN A O 1
ATOM 3910 N N . ALA A 1 500 ? 23.562 -24.766 -22.531 1 94.06 500 ALA A N 1
ATOM 3911 C CA . ALA A 1 500 ? 23.391 -24.969 -23.969 1 94.06 500 ALA A CA 1
ATOM 3912 C C . ALA A 1 500 ? 23.328 -26.453 -24.297 1 94.06 500 ALA A C 1
ATOM 3914 O O . ALA A 1 500 ? 24.062 -27.266 -23.719 1 94.06 500 ALA A O 1
ATOM 3915 N N . PRO A 1 501 ? 22.547 -26.938 -25.141 1 96.44 501 PRO A N 1
ATOM 3916 C CA . PRO A 1 501 ? 21.719 -26.125 -26.031 1 96.44 501 PRO A CA 1
ATOM 3917 C C . PRO A 1 501 ? 20.297 -25.906 -25.5 1 96.44 501 PRO A C 1
ATOM 3919 O O . PRO A 1 501 ? 19.469 -25.297 -26.188 1 96.44 501 PRO A O 1
ATOM 3922 N N . TYR A 1 502 ? 20 -26.391 -24.359 1 96.5 502 TYR A N 1
ATOM 3923 C CA . TYR A 1 502 ? 18.625 -26.406 -23.891 1 96.5 502 TYR A CA 1
ATOM 3924 C C . TYR A 1 502 ? 18.203 -25.031 -23.391 1 96.5 502 TYR A C 1
ATOM 3926 O O . TYR A 1 502 ? 17.25 -24.438 -23.891 1 96.5 502 TYR A O 1
ATOM 3934 N N . ARG A 1 503 ? 18.969 -24.438 -22.391 1 95.44 503 ARG A N 1
ATOM 3935 C CA . ARG A 1 503 ? 18.766 -23.094 -21.859 1 95.44 503 ARG A CA 1
ATOM 3936 C C . ARG A 1 503 ? 17.328 -22.891 -21.422 1 95.44 503 ARG A C 1
ATOM 3938 O O . ARG A 1 503 ? 16.672 -21.938 -21.859 1 95.44 503 ARG A O 1
ATOM 3945 N N . CYS A 1 504 ? 16.875 -23.781 -20.609 1 96 504 CYS A N 1
ATOM 3946 C CA . CYS A 1 504 ? 15.555 -23.688 -20 1 96 504 CYS A CA 1
ATOM 3947 C C . CYS A 1 504 ? 15.664 -23.547 -18.484 1 96 504 CYS A C 1
ATOM 3949 O O . CYS A 1 504 ? 16.375 -24.328 -17.828 1 96 504 CYS A O 1
ATOM 3951 N N . LEU A 1 505 ? 15.039 -22.547 -17.969 1 93.88 505 LEU A N 1
ATOM 3952 C CA . LEU A 1 505 ? 15.008 -22.344 -16.516 1 93.88 505 LEU A CA 1
ATOM 3953 C C . LEU A 1 505 ? 13.664 -22.766 -15.945 1 93.88 505 LEU A C 1
ATOM 3955 O O . LEU A 1 505 ? 12.633 -22.156 -16.25 1 93.88 505 LEU A O 1
ATOM 3959 N N . LEU A 1 506 ? 13.672 -23.812 -15.156 1 94.5 506 LEU A N 1
ATOM 3960 C CA . LEU A 1 506 ? 12.461 -24.312 -14.508 1 94.5 506 LEU A CA 1
ATOM 3961 C C . LEU A 1 506 ? 12.414 -23.875 -13.047 1 94.5 506 LEU A C 1
ATOM 3963 O O . LEU A 1 506 ? 13.445 -23.578 -12.445 1 94.5 506 LEU A O 1
ATOM 3967 N N . GLY A 1 507 ? 11.156 -23.75 -12.508 1 93.38 507 GLY A N 1
ATOM 3968 C CA . GLY A 1 507 ? 11.039 -23.516 -11.078 1 93.38 507 GLY A CA 1
ATOM 3969 C C . GLY A 1 507 ? 11.125 -24.781 -10.25 1 93.38 507 GLY A C 1
ATOM 3970 O O . GLY A 1 507 ? 10.242 -25.641 -10.32 1 93.38 507 GLY A O 1
ATOM 3971 N N . PRO A 1 508 ? 12.195 -24.906 -9.445 1 93.94 508 PRO A N 1
ATOM 3972 C CA . PRO A 1 508 ? 12.305 -26.109 -8.609 1 93.94 508 PRO A CA 1
ATOM 3973 C C . PRO A 1 508 ? 11.18 -26.219 -7.59 1 93.94 508 PRO A C 1
ATOM 3975 O O . PRO A 1 508 ? 10.742 -25.219 -7.027 1 93.94 508 PRO A O 1
ATOM 3978 N N . GLY A 1 509 ? 10.742 -27.438 -7.375 1 95.06 509 GLY A N 1
ATOM 3979 C CA . GLY A 1 509 ? 9.648 -27.688 -6.449 1 95.06 509 GLY A CA 1
ATOM 3980 C C . GLY A 1 509 ? 9.914 -27.156 -5.051 1 95.06 509 GLY A C 1
ATOM 3981 O O . GLY A 1 509 ? 8.984 -26.781 -4.34 1 95.06 509 GLY A O 1
ATOM 3982 N N . THR A 1 510 ? 11.172 -27.094 -4.633 1 93.25 510 THR A N 1
ATOM 3983 C CA . THR A 1 510 ? 11.547 -26.656 -3.291 1 93.25 510 THR A CA 1
ATOM 3984 C C . THR A 1 510 ? 11.156 -25.203 -3.066 1 93.25 510 THR A C 1
ATOM 3986 O O . THR A 1 510 ? 11.023 -24.75 -1.923 1 93.25 510 THR A O 1
ATOM 3989 N N . MET A 1 511 ? 10.914 -24.484 -4.125 1 92.19 511 MET A N 1
ATOM 3990 C CA . MET A 1 511 ? 10.508 -23.078 -4.035 1 92.19 511 MET A CA 1
ATOM 3991 C C . MET A 1 511 ? 9.062 -22.969 -3.568 1 92.19 511 MET A C 1
ATOM 3993 O O . MET A 1 511 ? 8.617 -21.875 -3.209 1 92.19 511 MET A O 1
ATOM 3997 N N . PHE A 1 512 ? 8.367 -24.062 -3.496 1 95.88 512 PHE A N 1
ATOM 3998 C CA . PHE A 1 512 ? 6.949 -24.047 -3.16 1 95.88 512 PHE A CA 1
ATOM 3999 C C . PHE A 1 512 ? 6.68 -24.859 -1.901 1 95.88 512 PHE A C 1
ATOM 4001 O O . PHE A 1 512 ? 5.535 -25.234 -1.636 1 95.88 512 PHE A O 1
ATOM 4008 N N . ALA A 1 513 ? 7.785 -25.188 -1.147 1 96.25 513 ALA A N 1
ATOM 4009 C CA . ALA A 1 513 ? 7.676 -26 0.067 1 96.25 513 ALA A CA 1
ATOM 4010 C C . ALA A 1 513 ? 7.598 -25.109 1.307 1 96.25 513 ALA A C 1
ATOM 4012 O O . ALA A 1 513 ? 8.586 -24.484 1.693 1 96.25 513 ALA A O 1
ATOM 4013 N N . PRO A 1 514 ? 6.465 -25.109 2.041 1 96.88 514 PRO A N 1
ATOM 4014 C CA . PRO A 1 514 ? 6.297 -24.172 3.158 1 96.88 514 PRO A CA 1
ATOM 4015 C C . PRO A 1 514 ? 7.051 -24.609 4.41 1 96.88 514 PRO A C 1
ATOM 4017 O O . PRO A 1 514 ? 7.254 -23.812 5.328 1 96.88 514 PRO A O 1
ATOM 4020 N N . THR A 1 515 ? 7.426 -25.938 4.527 1 96.88 515 THR A N 1
ATOM 4021 C CA . THR A 1 515 ? 8.133 -26.469 5.688 1 96.88 515 THR A CA 1
ATOM 4022 C C . THR A 1 515 ? 9.32 -27.328 5.254 1 96.88 515 THR A C 1
ATOM 4024 O O . THR A 1 515 ? 9.367 -27.797 4.113 1 96.88 515 THR A O 1
ATOM 4027 N N . PRO A 1 516 ? 10.227 -27.594 6.137 1 94.94 516 PRO A N 1
ATOM 4028 C CA . PRO A 1 516 ? 11.352 -28.484 5.812 1 94.94 516 PRO A CA 1
ATOM 4029 C C . PRO A 1 516 ? 10.898 -29.906 5.453 1 94.94 516 PRO A C 1
ATOM 4031 O O . PRO A 1 516 ? 11.477 -30.531 4.566 1 94.94 516 PRO A O 1
ATOM 4034 N N . THR A 1 517 ? 9.906 -30.344 6.098 1 95.62 517 THR A N 1
ATOM 4035 C CA . THR A 1 517 ? 9.398 -31.688 5.828 1 95.62 517 THR A CA 1
ATOM 4036 C C . THR A 1 517 ? 8.898 -31.781 4.391 1 95.62 517 THR A C 1
ATOM 4038 O O . THR A 1 517 ? 9.164 -32.781 3.703 1 95.62 517 THR A O 1
ATOM 4041 N N . VAL A 1 518 ? 8.195 -30.797 3.934 1 96.69 518 VAL A N 1
ATOM 4042 C CA . VAL A 1 518 ? 7.707 -30.781 2.559 1 96.69 518 VAL A CA 1
ATOM 4043 C C . VAL A 1 518 ? 8.883 -30.625 1.594 1 96.69 518 VAL A C 1
ATOM 4045 O O . VAL A 1 518 ? 8.891 -31.234 0.518 1 96.69 518 VAL A O 1
ATOM 4048 N N . ALA A 1 519 ? 9.891 -29.828 1.986 1 94 519 ALA A N 1
ATOM 4049 C CA . ALA A 1 519 ? 11.062 -29.594 1.151 1 94 519 ALA A CA 1
ATOM 4050 C C . ALA A 1 519 ? 11.812 -30.891 0.871 1 94 519 ALA A C 1
ATOM 4052 O O . ALA A 1 519 ? 12.398 -31.047 -0.2 1 94 519 ALA A O 1
ATOM 4053 N N . ASP A 1 520 ? 11.75 -31.859 1.762 1 94 520 ASP A N 1
ATOM 4054 C CA . ASP A 1 520 ? 12.469 -33.125 1.674 1 94 520 ASP A CA 1
ATOM 4055 C C . ASP A 1 520 ? 11.906 -34 0.557 1 94 520 ASP A C 1
ATOM 4057 O O . ASP A 1 520 ? 12.523 -35 0.176 1 94 520 ASP A O 1
ATOM 4061 N N . ARG A 1 521 ? 10.859 -33.594 -0.003 1 93.38 521 ARG A N 1
ATOM 4062 C CA . ARG A 1 521 ? 10.336 -34.375 -1.121 1 93.38 521 ARG A CA 1
ATOM 4063 C C . ARG A 1 521 ? 10.023 -33.469 -2.314 1 93.38 521 ARG A C 1
ATOM 4065 O O . ARG A 1 521 ? 9.719 -33.969 -3.402 1 93.38 521 ARG A O 1
ATOM 4072 N N . ALA A 1 522 ? 10.078 -32.188 -2.127 1 95.25 522 ALA A N 1
ATOM 4073 C CA . ALA A 1 522 ? 9.688 -31.234 -3.15 1 95.25 522 ALA A CA 1
ATOM 4074 C C . ALA A 1 522 ? 10.703 -31.188 -4.289 1 95.25 522 ALA A C 1
ATOM 4076 O O . ALA A 1 522 ? 10.383 -30.75 -5.398 1 95.25 522 ALA A O 1
ATOM 4077 N N . TRP A 1 523 ? 11.938 -31.672 -4.035 1 92.25 523 TRP A N 1
ATOM 4078 C CA . TRP A 1 523 ? 13.008 -31.609 -5.023 1 92.25 523 TRP A CA 1
ATOM 4079 C C . TRP A 1 523 ? 12.656 -32.438 -6.262 1 92.25 523 TRP A C 1
ATOM 4081 O O . TRP A 1 523 ? 13.25 -32.25 -7.328 1 92.25 523 TRP A O 1
ATOM 4091 N N . GLN A 1 524 ? 11.672 -33.312 -6.18 1 95.75 524 GLN A N 1
ATOM 4092 C CA . GLN A 1 524 ? 11.305 -34.188 -7.297 1 95.75 524 GLN A CA 1
ATOM 4093 C C . GLN A 1 524 ? 10.43 -33.438 -8.305 1 95.75 524 GLN A C 1
ATOM 4095 O O . GLN A 1 524 ? 10.133 -33.969 -9.383 1 95.75 524 GLN A O 1
ATOM 4100 N N . TYR A 1 525 ? 10.039 -32.25 -7.938 1 97.31 525 TYR A N 1
ATOM 4101 C CA . TYR A 1 525 ? 9.062 -31.562 -8.758 1 97.31 525 TYR A CA 1
ATOM 4102 C C . TYR A 1 525 ? 9.672 -30.328 -9.414 1 97.31 525 TYR A C 1
ATOM 4104 O O . TYR A 1 525 ? 10.656 -29.766 -8.914 1 97.31 525 TYR A O 1
ATOM 4112 N N . TYR A 1 526 ? 9.102 -29.922 -10.562 1 97.19 526 TYR A N 1
ATOM 4113 C CA . TYR A 1 526 ? 9.352 -28.641 -11.219 1 97.19 526 TYR A CA 1
ATOM 4114 C C . TYR A 1 526 ? 8.047 -27.984 -11.656 1 97.19 526 TYR A C 1
ATOM 4116 O O . TYR A 1 526 ? 7.109 -28.672 -12.07 1 97.19 526 TYR A O 1
ATOM 4124 N N . ARG A 1 527 ? 7.965 -26.672 -11.531 1 96.88 527 ARG A N 1
ATOM 4125 C CA . ARG A 1 527 ? 6.867 -25.906 -12.109 1 96.88 527 ARG A CA 1
ATOM 4126 C C . ARG A 1 527 ? 7.281 -25.266 -13.422 1 96.88 527 ARG A C 1
ATOM 4128 O O . ARG A 1 527 ? 8.336 -24.625 -13.5 1 96.88 527 ARG A O 1
ATOM 4135 N N . LEU A 1 528 ? 6.492 -25.422 -14.438 1 97.5 528 LEU A N 1
ATOM 4136 C CA . LEU A 1 528 ? 6.668 -24.797 -15.742 1 97.5 528 LEU A CA 1
ATOM 4137 C C . LEU A 1 528 ? 5.594 -23.734 -15.984 1 97.5 528 LEU A C 1
ATOM 4139 O O . LEU A 1 528 ? 4.402 -24.016 -15.844 1 97.5 528 LEU A O 1
ATOM 4143 N N . CYS A 1 529 ? 5.98 -22.578 -16.359 1 96.06 529 CYS A N 1
ATOM 4144 C CA . CYS A 1 529 ? 5.035 -21.5 -16.656 1 96.06 529 CYS A CA 1
ATOM 4145 C C . CYS A 1 529 ? 4.832 -21.359 -18.156 1 96.06 529 CYS A C 1
ATOM 4147 O O . CYS A 1 529 ? 5.773 -21.031 -18.891 1 96.06 529 CYS A O 1
ATOM 4149 N N . PHE A 1 530 ? 3.672 -21.547 -18.656 1 97.12 530 PHE A N 1
ATOM 4150 C CA . PHE A 1 530 ? 3.389 -21.391 -20.078 1 97.12 530 PHE A CA 1
ATOM 4151 C C . PHE A 1 530 ? 2.865 -19.984 -20.375 1 97.12 530 PHE A C 1
ATOM 4153 O O . PHE A 1 530 ? 2.795 -19.578 -21.531 1 97.12 530 PHE A O 1
ATOM 4160 N N . ALA A 1 531 ? 2.52 -19.234 -19.359 1 94.5 531 ALA A N 1
ATOM 4161 C CA . ALA A 1 531 ? 1.811 -17.953 -19.5 1 94.5 531 ALA A CA 1
ATOM 4162 C C . ALA A 1 531 ? 2.754 -16.859 -19.969 1 94.5 531 ALA A C 1
ATOM 4164 O O . ALA A 1 531 ? 2.354 -15.969 -20.719 1 94.5 531 ALA A O 1
ATOM 4165 N N . ALA A 1 532 ? 3.992 -16.875 -19.578 1 88.06 532 ALA A N 1
ATOM 4166 C CA . ALA A 1 532 ? 4.902 -15.75 -19.734 1 88.06 532 ALA A CA 1
ATOM 4167 C C . ALA A 1 532 ? 5.398 -15.648 -21.188 1 88.06 532 ALA A C 1
ATOM 4169 O O . ALA A 1 532 ? 5.68 -14.547 -21.672 1 88.06 532 ALA A O 1
ATOM 4170 N N . MET A 1 533 ? 5.488 -16.703 -21.875 1 89.56 533 MET A N 1
ATOM 4171 C CA . MET A 1 533 ? 6.121 -16.719 -23.188 1 89.56 533 MET A CA 1
ATOM 4172 C C . MET A 1 533 ? 5.109 -16.406 -24.297 1 89.56 533 MET A C 1
ATOM 4174 O O . MET A 1 533 ? 3.912 -16.656 -24.125 1 89.56 533 MET A O 1
ATOM 4178 N N . PRO A 1 534 ? 5.609 -15.852 -25.375 1 90.44 534 PRO A N 1
ATOM 4179 C CA . PRO A 1 534 ? 4.723 -15.68 -26.516 1 90.44 534 PRO A CA 1
ATOM 4180 C C . PRO A 1 534 ? 4.109 -17 -27 1 90.44 534 PRO A C 1
ATOM 4182 O O . PRO A 1 534 ? 4.777 -18.031 -26.984 1 90.44 534 PRO A O 1
ATOM 4185 N N . ALA A 1 535 ? 2.951 -16.891 -27.469 1 92.19 535 ALA A N 1
ATOM 4186 C CA . ALA A 1 535 ? 2.191 -18.062 -27.859 1 92.19 535 ALA A CA 1
ATOM 4187 C C . ALA A 1 535 ? 2.961 -18.891 -28.891 1 92.19 535 ALA A C 1
ATOM 4189 O O . ALA A 1 535 ? 2.988 -20.125 -28.812 1 92.19 535 ALA A O 1
ATOM 4190 N N . GLU A 1 536 ? 3.629 -18.266 -29.766 1 94.12 536 GLU A N 1
ATOM 4191 C CA . GLU A 1 536 ? 4.293 -18.938 -30.891 1 94.12 536 GLU A CA 1
ATOM 4192 C C . GLU A 1 536 ? 5.559 -19.656 -30.422 1 94.12 536 GLU A C 1
ATOM 4194 O O . GLU A 1 536 ? 6.09 -20.516 -31.141 1 94.12 536 GLU A O 1
ATOM 4199 N N . GLU A 1 537 ? 5.977 -19.344 -29.219 1 95.81 537 GLU A N 1
ATOM 4200 C CA . GLU A 1 537 ? 7.23 -19.906 -28.734 1 95.81 537 GLU A CA 1
ATOM 4201 C C . GLU A 1 537 ? 6.973 -21.094 -27.797 1 95.81 537 GLU A C 1
ATOM 4203 O O . GLU A 1 537 ? 7.883 -21.875 -27.531 1 95.81 537 GLU A O 1
ATOM 4208 N N . VAL A 1 538 ? 5.793 -21.344 -27.344 1 97 538 VAL A N 1
ATOM 4209 C CA . VAL A 1 538 ? 5.484 -22.328 -26.297 1 97 538 VAL A CA 1
ATOM 4210 C C . VAL A 1 538 ? 5.863 -23.719 -26.766 1 97 538 VAL A C 1
ATOM 4212 O O . VAL A 1 538 ? 6.566 -24.453 -26.078 1 97 538 VAL A O 1
ATOM 4215 N N . GLN A 1 539 ? 5.457 -24.078 -27.938 1 97.69 539 GLN A N 1
ATOM 4216 C CA . GLN A 1 539 ? 5.734 -25.422 -28.453 1 97.69 539 GLN A CA 1
ATOM 4217 C C . GLN A 1 539 ? 7.238 -25.641 -28.609 1 97.69 539 GLN A C 1
ATOM 4219 O O . GLN A 1 539 ? 7.77 -26.656 -28.141 1 97.69 539 GLN A O 1
ATOM 4224 N N . GLY A 1 540 ? 7.914 -24.672 -29.25 1 97.81 540 GLY A N 1
ATOM 4225 C CA . GLY A 1 540 ? 9.344 -24.797 -29.484 1 97.81 540 GLY A CA 1
ATOM 4226 C C . GLY A 1 540 ? 10.164 -24.875 -28.219 1 97.81 540 GLY A C 1
ATOM 4227 O O . GLY A 1 540 ? 11.07 -25.703 -28.109 1 97.81 540 GLY A O 1
ATOM 4228 N N . VAL A 1 541 ? 9.859 -24.062 -27.281 1 97.75 541 VAL A N 1
ATOM 4229 C CA . VAL A 1 541 ? 10.578 -24.062 -26.016 1 97.75 541 VAL A CA 1
ATOM 4230 C C . VAL A 1 541 ? 10.336 -25.375 -25.281 1 97.75 541 VAL A C 1
ATOM 4232 O O . VAL A 1 541 ? 11.25 -25.938 -24.656 1 97.75 541 VAL A O 1
ATOM 4235 N N . THR A 1 542 ? 9.141 -25.922 -25.344 1 98.56 542 THR A N 1
ATOM 4236 C CA . THR A 1 542 ? 8.812 -27.172 -24.672 1 98.56 542 THR A CA 1
ATOM 4237 C C . THR A 1 542 ? 9.531 -28.344 -25.328 1 98.56 542 THR A C 1
ATOM 4239 O O . THR A 1 542 ? 9.992 -29.266 -24.641 1 98.56 542 THR A O 1
ATOM 4242 N N . GLU A 1 543 ? 9.625 -28.328 -26.625 1 98.38 543 GLU A N 1
ATOM 4243 C CA . GLU A 1 543 ? 10.367 -29.359 -27.344 1 98.38 543 GLU A CA 1
ATOM 4244 C C . GLU A 1 543 ? 11.844 -29.359 -26.938 1 98.38 543 GLU A C 1
ATOM 4246 O O . GLU A 1 543 ? 12.445 -30.422 -26.734 1 98.38 543 GLU A O 1
ATOM 4251 N N . ARG A 1 544 ? 12.359 -28.156 -26.828 1 97.88 544 ARG A N 1
ATOM 4252 C CA . ARG A 1 544 ? 13.742 -28.016 -26.375 1 97.88 544 ARG A CA 1
ATOM 4253 C C . ARG A 1 544 ? 13.922 -28.562 -24.969 1 97.88 544 ARG A C 1
ATOM 4255 O O . ARG A 1 544 ? 14.93 -29.219 -24.672 1 97.88 544 ARG A O 1
ATOM 4262 N N . LEU A 1 545 ? 13.008 -28.328 -24.125 1 98.31 545 LEU A N 1
ATOM 4263 C CA . LEU A 1 545 ? 13.016 -28.844 -22.766 1 98.31 545 LEU A CA 1
ATOM 4264 C C . LEU A 1 545 ? 13 -30.375 -22.766 1 98.31 545 LEU A C 1
ATOM 4266 O O . LEU A 1 545 ? 13.773 -31 -22.047 1 98.31 545 LEU A O 1
ATOM 4270 N N . VAL A 1 546 ? 12.141 -30.953 -23.562 1 98.06 546 VAL A N 1
ATOM 4271 C CA . VAL A 1 546 ? 12 -32.406 -23.656 1 98.06 546 VAL A CA 1
ATOM 4272 C C . VAL A 1 546 ? 13.297 -33.031 -24.172 1 98.06 546 VAL A C 1
ATOM 4274 O O . VAL A 1 546 ? 13.719 -34.094 -23.703 1 98.06 546 VAL A O 1
ATOM 4277 N N . ASP A 1 547 ? 13.898 -32.344 -25.109 1 98.25 547 ASP A N 1
ATOM 4278 C CA . ASP A 1 547 ? 15.211 -32.812 -25.578 1 98.25 547 ASP A CA 1
ATOM 4279 C C . ASP A 1 547 ? 16.219 -32.844 -24.422 1 98.25 547 ASP A C 1
ATOM 4281 O O . ASP A 1 547 ? 17.047 -33.75 -24.344 1 98.25 547 ASP A O 1
ATOM 4285 N N . GLY A 1 548 ? 16.094 -31.859 -23.625 1 98.19 548 GLY A N 1
ATOM 4286 C CA . GLY A 1 548 ? 16.953 -31.844 -22.453 1 98.19 548 GLY A CA 1
ATOM 4287 C C . GLY A 1 548 ? 16.688 -33 -21.5 1 98.19 548 GLY A C 1
ATOM 4288 O O . GLY A 1 548 ? 17.609 -33.594 -20.969 1 98.19 548 GLY A O 1
ATOM 4289 N N . PHE A 1 549 ? 15.438 -33.344 -21.266 1 98.06 549 PHE A N 1
ATOM 4290 C CA . PHE A 1 549 ? 15.086 -34.5 -20.453 1 98.06 549 PHE A CA 1
ATOM 4291 C C . PHE A 1 549 ? 15.672 -35.781 -21.031 1 98.06 549 PHE A C 1
ATOM 4293 O O . PHE A 1 549 ? 16.312 -36.562 -20.328 1 98.06 549 PHE A O 1
ATOM 4300 N N . ARG A 1 550 ? 15.523 -35.969 -22.312 1 97.38 550 ARG A N 1
ATOM 4301 C CA . ARG A 1 550 ? 16 -37.188 -22.984 1 97.38 550 ARG A CA 1
ATOM 4302 C C . ARG A 1 550 ? 17.516 -37.312 -22.891 1 97.38 550 ARG A C 1
ATOM 4304 O O . ARG A 1 550 ? 18.031 -38.375 -22.578 1 97.38 550 ARG A O 1
ATOM 4311 N N . ALA A 1 551 ? 18.109 -36.188 -23.109 1 97.38 551 ALA A N 1
ATOM 4312 C CA . ALA A 1 551 ? 19.562 -36.188 -23.031 1 97.38 551 ALA A CA 1
ATOM 4313 C C . ALA A 1 551 ? 20.062 -36.5 -21.625 1 97.38 551 ALA A C 1
ATOM 4315 O O . ALA A 1 551 ? 21.047 -37.219 -21.469 1 97.38 551 ALA A O 1
ATOM 4316 N N . PHE A 1 552 ? 19.438 -35.969 -20.656 1 97.5 552 PHE A N 1
ATOM 4317 C CA . PHE A 1 552 ? 19.859 -36.219 -19.281 1 97.5 552 PHE A CA 1
ATOM 4318 C C . PHE A 1 552 ? 19.688 -37.688 -18.938 1 97.5 552 PHE A C 1
ATOM 4320 O O . PHE A 1 552 ? 20.516 -38.281 -18.219 1 97.5 552 PHE A O 1
ATOM 4327 N N . TRP A 1 553 ? 18.625 -38.344 -19.391 1 96.12 553 TRP A N 1
ATOM 4328 C CA . TRP A 1 553 ? 18.359 -39.75 -19.094 1 96.12 553 TRP A CA 1
ATOM 4329 C C . TRP A 1 553 ? 19.375 -40.656 -19.781 1 96.12 553 TRP A C 1
ATOM 4331 O O . TRP A 1 553 ? 19.406 -41.844 -19.516 1 96.12 553 TRP A O 1
ATOM 4341 N N . GLN A 1 554 ? 20.172 -40.094 -20.609 1 94.44 554 GLN A N 1
ATOM 4342 C CA . GLN A 1 554 ? 21.172 -40.875 -21.328 1 94.44 554 GLN A CA 1
ATOM 4343 C C . GLN A 1 554 ? 22.562 -40.656 -20.734 1 94.44 554 GLN A C 1
ATOM 4345 O O . GLN A 1 554 ? 23.531 -41.312 -21.141 1 94.44 554 GLN A O 1
ATOM 4350 N N . ARG A 1 555 ? 22.531 -39.781 -19.766 1 94.31 555 ARG A N 1
ATOM 4351 C CA . ARG A 1 555 ? 23.828 -39.5 -19.156 1 94.31 555 ARG A CA 1
ATOM 4352 C C . ARG A 1 555 ? 24.328 -40.719 -18.359 1 94.31 555 ARG A C 1
ATOM 4354 O O . ARG A 1 555 ? 23.547 -41.406 -17.703 1 94.31 555 ARG A O 1
ATOM 4361 N N . LYS A 1 556 ? 25.719 -40.812 -18.297 1 93.69 556 LYS A N 1
ATOM 4362 C CA . LYS A 1 556 ? 26.344 -41.906 -17.578 1 93.69 556 LYS A CA 1
ATOM 4363 C C . LYS A 1 556 ? 27.016 -41.438 -16.297 1 93.69 556 LYS A C 1
ATOM 4365 O O . LYS A 1 556 ? 27.375 -42.25 -15.438 1 93.69 556 LYS A O 1
ATOM 4370 N N . ASP A 1 557 ? 27.156 -40.188 -16.125 1 93.38 557 ASP A N 1
ATOM 4371 C CA . ASP A 1 557 ? 27.672 -39.562 -14.922 1 93.38 557 ASP A CA 1
ATOM 4372 C C . ASP A 1 557 ? 27.188 -38.125 -14.812 1 93.38 557 ASP A C 1
ATOM 4374 O O . ASP A 1 557 ? 26.453 -37.656 -15.68 1 93.38 557 ASP A O 1
ATOM 4378 N N . LEU A 1 558 ? 27.547 -37.438 -13.727 1 93.75 558 LEU A N 1
ATOM 4379 C CA . LEU A 1 558 ? 27.078 -36.094 -13.516 1 93.75 558 LEU A CA 1
ATOM 4380 C C . LEU A 1 558 ? 28.219 -35.094 -13.734 1 93.75 558 LEU A C 1
ATOM 4382 O O . LEU A 1 558 ? 28.203 -34 -13.164 1 93.75 558 LEU A O 1
ATOM 4386 N N . ASP A 1 559 ? 29.156 -35.438 -14.492 1 89.75 559 ASP A N 1
ATOM 4387 C CA . ASP A 1 559 ? 30.297 -34.562 -14.742 1 89.75 559 ASP A CA 1
ATOM 4388 C C . ASP A 1 559 ? 29.844 -33.219 -15.367 1 89.75 559 ASP A C 1
ATOM 4390 O O . ASP A 1 559 ? 29.031 -33.219 -16.297 1 89.75 559 ASP A O 1
ATOM 4394 N N . GLY A 1 560 ? 30.375 -32.062 -14.852 1 87.62 560 GLY A N 1
ATOM 4395 C CA . GLY A 1 560 ? 30.078 -30.75 -15.383 1 87.62 560 GLY A CA 1
ATOM 4396 C C . GLY A 1 560 ? 28.812 -30.156 -14.797 1 87.62 560 GLY A C 1
ATOM 4397 O O . GLY A 1 560 ? 28.422 -29.031 -15.148 1 87.62 560 GLY A O 1
ATOM 4398 N N . LEU A 1 561 ? 28.156 -30.906 -13.945 1 87.62 561 LEU A N 1
ATOM 4399 C CA . LEU A 1 561 ? 26.875 -30.438 -13.461 1 87.62 561 LEU A CA 1
ATOM 4400 C C . LEU A 1 561 ? 26.938 -30.109 -11.969 1 87.62 561 LEU A C 1
ATOM 4402 O O . LEU A 1 561 ? 25.922 -29.75 -11.359 1 87.62 561 LEU A O 1
ATOM 4406 N N . GLU A 1 562 ? 28 -30.281 -11.234 1 70.38 562 GLU A N 1
ATOM 4407 C CA . GLU A 1 562 ? 28.094 -30.094 -9.789 1 70.38 562 GLU A CA 1
ATOM 4408 C C . GLU A 1 562 ? 28.562 -28.688 -9.445 1 70.38 562 GLU A C 1
ATOM 4410 O O . GLU A 1 562 ? 28.312 -28.188 -8.344 1 70.38 562 GLU A O 1
ATOM 4415 N N . GLY A 1 563 ? 29.266 -27.891 -10.359 1 54.97 563 GLY A N 1
ATOM 4416 C CA . GLY A 1 563 ? 29.922 -26.656 -9.961 1 54.97 563 GLY A CA 1
ATOM 4417 C C . GLY A 1 563 ? 28.984 -25.469 -9.914 1 54.97 563 GLY A C 1
ATOM 4418 O O . GLY A 1 563 ? 27.922 -25.469 -10.562 1 54.97 563 GLY A O 1
ATOM 4419 N N . GLU A 1 564 ? 28.953 -24.766 -8.703 1 49.84 564 GLU A N 1
ATOM 4420 C CA . GLU A 1 564 ? 28.312 -23.453 -8.555 1 49.84 564 GLU A CA 1
ATOM 4421 C C . GLU A 1 564 ? 28.609 -22.562 -9.742 1 49.84 564 GLU A C 1
ATOM 4423 O O . GLU A 1 564 ? 29.75 -22.125 -9.938 1 49.84 564 GLU A O 1
ATOM 4428 N N . GLN A 1 565 ? 28.109 -22.828 -10.836 1 45.69 565 GLN A N 1
ATOM 4429 C CA . GLN A 1 565 ? 28.391 -21.812 -11.844 1 45.69 565 GLN A CA 1
ATOM 4430 C C . GLN A 1 565 ? 27.953 -20.438 -11.375 1 45.69 565 GLN A C 1
ATOM 4432 O O . GLN A 1 565 ? 26.797 -20.25 -10.984 1 45.69 565 GLN A O 1
ATOM 4437 N N . THR A 1 566 ? 28.875 -19.719 -10.766 1 42.12 566 THR A N 1
ATOM 4438 C CA . THR A 1 566 ? 28.656 -18.328 -10.375 1 42.12 566 THR A CA 1
ATOM 4439 C C . THR A 1 566 ? 28.406 -17.453 -11.594 1 42.12 566 THR A C 1
ATOM 4441 O O . THR A 1 566 ? 29.25 -17.359 -12.484 1 42.12 566 THR A O 1
ATOM 4444 N N . TYR A 1 567 ? 27.281 -17.453 -12.078 1 39.78 567 TYR A N 1
ATOM 4445 C CA . TYR A 1 567 ? 27.031 -16.438 -13.102 1 39.78 567 TYR A CA 1
ATOM 4446 C C . TYR A 1 567 ? 27.141 -15.039 -12.523 1 39.78 567 TYR A C 1
ATOM 4448 O O . TYR A 1 567 ? 26.766 -14.812 -11.367 1 39.78 567 TYR A O 1
ATOM 4456 N N . ALA A 1 568 ? 28.172 -14.305 -13 1 34.75 568 ALA A N 1
ATOM 4457 C CA . ALA A 1 568 ? 28.344 -12.914 -12.594 1 34.75 568 ALA A CA 1
ATOM 4458 C C . ALA A 1 568 ? 27.031 -12.148 -12.695 1 34.75 568 ALA A C 1
ATOM 4460 O O . ALA A 1 568 ? 26.422 -12.086 -13.766 1 34.75 568 ALA A O 1
ATOM 4461 N N . VAL A 1 569 ? 26.375 -11.828 -11.562 1 37.25 569 VAL A N 1
ATOM 4462 C CA . VAL A 1 569 ? 25.125 -11.078 -11.406 1 37.25 569 VAL A CA 1
ATOM 4463 C C . VAL A 1 569 ? 25.344 -9.625 -11.836 1 37.25 569 VAL A C 1
ATOM 4465 O O . VAL A 1 569 ? 26.172 -8.922 -11.25 1 37.25 569 VAL A O 1
ATOM 4468 N N . GLN A 1 570 ? 25.359 -9.281 -13.031 1 32.28 570 GLN A N 1
ATOM 4469 C CA . GLN A 1 570 ? 25.219 -7.844 -13.219 1 32.28 570 GLN A CA 1
ATOM 4470 C C . GLN A 1 570 ? 23.984 -7.312 -12.508 1 32.28 570 GLN A C 1
ATOM 4472 O O . GLN A 1 570 ? 22.922 -7.934 -12.555 1 32.28 570 GLN A O 1
ATOM 4477 N N . SER A 1 571 ? 24.094 -6.504 -11.461 1 34.09 571 SER A N 1
ATOM 4478 C CA . SER A 1 571 ? 23.172 -5.84 -10.547 1 34.09 571 SER A CA 1
ATOM 4479 C C . SER A 1 571 ? 21.922 -5.344 -11.273 1 34.09 571 SER A C 1
ATOM 4481 O O . SER A 1 571 ? 21.234 -4.441 -10.797 1 34.09 571 SER A O 1
ATOM 4483 N N . GLY A 1 572 ? 21.688 -5.648 -12.477 1 33.81 572 GLY A N 1
ATOM 4484 C CA . GLY A 1 572 ? 20.484 -4.977 -12.953 1 33.81 572 GLY A CA 1
ATOM 4485 C C . GLY A 1 572 ? 19.234 -5.371 -12.188 1 33.81 572 GLY A C 1
ATOM 4486 O O . GLY A 1 572 ? 19.219 -6.395 -11.5 1 33.81 572 GLY A O 1
ATOM 4487 N N . ASN A 1 573 ? 18.297 -4.422 -11.875 1 37.12 573 ASN A N 1
ATOM 4488 C CA . ASN A 1 573 ? 16.984 -4.406 -11.227 1 37.12 573 ASN A CA 1
ATOM 4489 C C . ASN A 1 573 ? 16.109 -5.555 -11.711 1 37.12 573 ASN A C 1
ATOM 4491 O O . ASN A 1 573 ? 15.438 -5.438 -12.742 1 37.12 573 ASN A O 1
ATOM 4495 N N . LEU A 1 574 ? 16.594 -6.676 -11.734 1 39.06 574 LEU A N 1
ATOM 4496 C CA . LEU A 1 574 ? 15.766 -7.781 -12.195 1 39.06 574 LEU A CA 1
ATOM 4497 C C . LEU A 1 574 ? 14.383 -7.727 -11.547 1 39.06 574 LEU A C 1
ATOM 4499 O O . LEU A 1 574 ? 14.234 -7.23 -10.43 1 39.06 574 LEU A O 1
ATOM 4503 N N . LEU A 1 575 ? 13.289 -8.156 -12.312 1 43.5 575 LEU A N 1
ATOM 4504 C CA . LEU A 1 575 ? 11.836 -8.258 -12.352 1 43.5 575 LEU A CA 1
ATOM 4505 C C . LEU A 1 575 ? 11.305 -8.93 -11.086 1 43.5 575 LEU A C 1
ATOM 4507 O O . LEU A 1 575 ? 11.922 -9.859 -10.57 1 43.5 575 LEU A O 1
ATOM 4511 N N . GLY A 1 576 ? 10.938 -8.281 -10.211 1 43.69 576 GLY A N 1
ATOM 4512 C CA . GLY A 1 576 ? 10.055 -8.859 -9.219 1 43.69 576 GLY A CA 1
ATOM 4513 C C . GLY A 1 576 ? 9.172 -9.961 -9.773 1 43.69 576 GLY A C 1
ATOM 4514 O O . GLY A 1 576 ? 8.148 -9.68 -10.414 1 43.69 576 GLY A O 1
ATOM 4515 N N . THR A 1 577 ? 9.797 -11.117 -10.172 1 42.56 577 THR A N 1
ATOM 4516 C CA . THR A 1 577 ? 9.297 -12.203 -11.008 1 42.56 577 THR A CA 1
ATOM 4517 C C . THR A 1 577 ? 7.953 -12.703 -10.492 1 42.56 577 THR A C 1
ATOM 4519 O O . THR A 1 577 ? 7.547 -13.828 -10.789 1 42.56 577 THR A O 1
ATOM 4522 N N . GLY A 1 578 ? 6.984 -11.82 -9.828 1 46.44 578 GLY A N 1
ATOM 4523 C CA . GLY A 1 578 ? 5.598 -12.219 -9.656 1 46.44 578 GLY A CA 1
ATOM 4524 C C . GLY A 1 578 ? 5.438 -13.703 -9.352 1 46.44 578 GLY A C 1
ATOM 4525 O O . GLY A 1 578 ? 4.656 -14.391 -10.008 1 46.44 578 GLY A O 1
ATOM 4526 N N . CYS A 1 579 ? 6.312 -14.383 -8.477 1 45.38 579 CYS A N 1
ATOM 4527 C CA . CYS A 1 579 ? 6.355 -15.828 -8.242 1 45.38 579 CYS A CA 1
ATOM 4528 C C . CYS A 1 579 ? 4.988 -16.359 -7.836 1 45.38 579 CYS A C 1
ATOM 4530 O O . CYS A 1 579 ? 4.148 -15.602 -7.336 1 45.38 579 CYS A O 1
ATOM 4532 N N . MET B 1 1 ? 47.875 17.859 1.499 1 27.03 1 MET B N 1
ATOM 4533 C CA . MET B 1 1 ? 47.062 16.688 1.195 1 27.03 1 MET B CA 1
ATOM 4534 C C . MET B 1 1 ? 45.812 16.656 2.062 1 27.03 1 MET B C 1
ATOM 4536 O O . MET B 1 1 ? 45.906 16.594 3.291 1 27.03 1 MET B O 1
ATOM 4540 N N . ALA B 1 2 ? 44.812 17.359 1.77 1 33.62 2 ALA B N 1
ATOM 4541 C CA . ALA B 1 2 ? 43.656 17.469 2.629 1 33.62 2 ALA B CA 1
ATOM 4542 C C . ALA B 1 2 ? 43.156 16.078 3.064 1 33.62 2 ALA B C 1
ATOM 4544 O O . ALA B 1 2 ? 42.906 15.219 2.225 1 33.62 2 ALA B O 1
ATOM 4545 N N . ARG B 1 3 ? 43.5 15.531 4.074 1 38.84 3 ARG B N 1
ATOM 4546 C CA . ARG B 1 3 ? 43.156 14.219 4.609 1 38.84 3 ARG B CA 1
ATOM 4547 C C . ARG B 1 3 ? 41.656 13.969 4.555 1 38.84 3 ARG B C 1
ATOM 4549 O O . ARG B 1 3 ? 40.875 14.719 5.141 1 38.84 3 ARG B O 1
ATOM 4556 N N . THR B 1 4 ? 41 13.602 3.469 1 49 4 THR B N 1
ATOM 4557 C CA . THR B 1 4 ? 39.594 13.234 3.324 1 49 4 THR B CA 1
ATOM 4558 C C . THR B 1 4 ? 39.125 12.375 4.496 1 49 4 THR B C 1
ATOM 4560 O O . THR B 1 4 ? 39.5 11.211 4.605 1 49 4 THR B O 1
ATOM 4563 N N . VAL B 1 5 ? 38.969 12.773 5.613 1 58.38 5 VAL B N 1
ATOM 4564 C CA . VAL B 1 5 ? 38.562 12.055 6.812 1 58.38 5 VAL B CA 1
ATOM 4565 C C . VAL B 1 5 ? 37.312 11.203 6.508 1 58.38 5 VAL B C 1
ATOM 4567 O O . VAL B 1 5 ? 36.312 11.719 6.051 1 58.38 5 VAL B O 1
ATOM 4570 N N . SER B 1 6 ? 37.5 9.906 6.293 1 81.5 6 SER B N 1
ATOM 4571 C CA . SER B 1 6 ? 36.469 8.906 6 1 81.5 6 SER B CA 1
ATOM 4572 C C . SER B 1 6 ? 35.406 8.859 7.102 1 81.5 6 SER B C 1
ATOM 4574 O O . SER B 1 6 ? 35.75 8.812 8.289 1 81.5 6 SER B O 1
ATOM 4576 N N . LEU B 1 7 ? 34.156 9.289 6.945 1 90.81 7 LEU B N 1
ATOM 4577 C CA . LEU B 1 7 ? 33.062 9.266 7.898 1 90.81 7 LEU B CA 1
ATOM 4578 C C . LEU B 1 7 ? 32.875 7.871 8.484 1 90.81 7 LEU B C 1
ATOM 4580 O O . LEU B 1 7 ? 33.094 6.867 7.805 1 90.81 7 LEU B O 1
ATOM 4584 N N . PRO B 1 8 ? 32.656 7.762 9.766 1 95.12 8 PRO B N 1
ATOM 4585 C CA . PRO B 1 8 ? 32.375 6.461 10.375 1 95.12 8 PRO B CA 1
ATOM 4586 C C . PRO B 1 8 ? 31.078 5.836 9.852 1 95.12 8 PRO B C 1
ATOM 4588 O O . PRO B 1 8 ? 30.172 6.551 9.414 1 95.12 8 PRO B O 1
ATOM 4591 N N . PRO B 1 9 ? 31.016 4.484 9.836 1 96.5 9 PRO B N 1
ATOM 4592 C CA . PRO B 1 9 ? 29.734 3.84 9.516 1 96.5 9 PRO B CA 1
ATOM 4593 C C . PRO B 1 9 ? 28.641 4.145 10.539 1 96.5 9 PRO B C 1
ATOM 4595 O O . PRO B 1 9 ? 28.953 4.48 11.688 1 96.5 9 PRO B O 1
ATOM 4598 N N . PRO B 1 10 ? 27.406 4.125 10.125 1 97.75 10 PRO B N 1
ATOM 4599 C CA . PRO B 1 10 ? 26.328 4.293 11.117 1 97.75 10 PRO B CA 1
ATOM 4600 C C . PRO B 1 10 ? 26.344 3.209 12.188 1 97.75 10 PRO B C 1
ATOM 4602 O O . PRO B 1 10 ? 26.906 2.125 11.969 1 97.75 10 PRO B O 1
ATOM 4605 N N . ARG B 1 11 ? 25.734 3.471 13.258 1 98 11 ARG B N 1
ATOM 4606 C CA . ARG B 1 11 ? 25.688 2.547 14.383 1 98 11 ARG B CA 1
ATOM 4607 C C . ARG B 1 11 ? 24.781 1.36 14.094 1 98 11 ARG B C 1
ATOM 4609 O O . ARG B 1 11 ? 23.812 1.488 13.336 1 98 11 ARG B O 1
ATOM 4616 N N . ASP B 1 12 ? 25.156 0.194 14.625 1 98.31 12 ASP B N 1
ATOM 4617 C CA . ASP B 1 12 ? 24.25 -0.945 14.602 1 98.31 12 ASP B CA 1
ATOM 4618 C C . ASP B 1 12 ? 23.062 -0.725 15.547 1 98.31 12 ASP B C 1
ATOM 4620 O O . ASP B 1 12 ? 23.234 -0.736 16.766 1 98.31 12 ASP B O 1
ATOM 4624 N N . LEU B 1 13 ? 21.922 -0.472 15 1 98.44 13 LEU B N 1
ATOM 4625 C CA . LEU B 1 13 ? 20.734 -0.203 15.789 1 98.44 13 LEU B CA 1
ATOM 4626 C C . LEU B 1 13 ? 19.75 -1.369 15.711 1 98.44 13 LEU B C 1
ATOM 4628 O O . LEU B 1 13 ? 18.547 -1.192 15.922 1 98.44 13 LEU B O 1
ATOM 4632 N N . SER B 1 14 ? 20.203 -2.613 15.367 1 98.06 14 SER B N 1
ATOM 4633 C CA . SER B 1 14 ? 19.359 -3.783 15.117 1 98.06 14 SER B CA 1
ATOM 4634 C C . SER B 1 14 ? 18.656 -4.23 16.391 1 98.06 14 SER B C 1
ATOM 4636 O O . SER B 1 14 ? 17.656 -4.953 16.328 1 98.06 14 SER B O 1
ATOM 4638 N N . HIS B 1 15 ? 19.188 -3.836 17.594 1 97.94 15 HIS B N 1
ATOM 4639 C CA . HIS B 1 15 ? 18.547 -4.188 18.844 1 97.94 15 HIS B CA 1
ATOM 4640 C C . HIS B 1 15 ? 17.172 -3.52 18.969 1 97.94 15 HIS B C 1
ATOM 4642 O O . HIS B 1 15 ? 16.359 -3.91 19.812 1 97.94 15 HIS B O 1
ATOM 4648 N N . HIS B 1 16 ? 16.875 -2.473 18.109 1 98.31 16 HIS B N 1
ATOM 4649 C CA . HIS B 1 16 ? 15.586 -1.788 18.141 1 98.31 16 HIS B CA 1
ATOM 4650 C C . HIS B 1 16 ? 14.555 -2.521 17.281 1 98.31 16 HIS B C 1
ATOM 4652 O O . HIS B 1 16 ? 13.359 -2.244 17.375 1 98.31 16 HIS B O 1
ATOM 4658 N N . PHE B 1 17 ? 15 -3.445 16.375 1 98.62 17 PHE B N 1
ATOM 4659 C CA . PHE B 1 17 ? 14.062 -4.113 15.484 1 98.62 17 PHE B CA 1
ATOM 4660 C C . PHE B 1 17 ? 13.109 -5.008 16.266 1 98.62 17 PHE B C 1
ATOM 4662 O O . PHE B 1 17 ? 13.523 -5.68 17.219 1 98.62 17 PHE B O 1
ATOM 4669 N N . SER B 1 18 ? 11.82 -5.023 15.875 1 98.12 18 SER B N 1
ATOM 4670 C CA . SER B 1 18 ? 10.852 -5.941 16.469 1 98.12 18 SER B CA 1
ATOM 4671 C C . SER B 1 18 ? 11.227 -7.395 16.203 1 98.12 18 SER B C 1
ATOM 4673 O O . SER B 1 18 ? 12.039 -7.68 15.312 1 98.12 18 SER B O 1
ATOM 4675 N N . THR B 1 19 ? 10.633 -8.312 16.953 1 97 19 THR B N 1
ATOM 4676 C CA . THR B 1 19 ? 10.883 -9.734 16.781 1 97 19 THR B CA 1
ATOM 4677 C C . THR B 1 19 ? 10.492 -10.195 15.383 1 97 19 THR B C 1
ATOM 4679 O O . THR B 1 19 ? 11.227 -10.953 14.742 1 97 19 THR B O 1
ATOM 4682 N N . THR B 1 20 ? 9.32 -9.773 14.93 1 97.69 20 THR B N 1
ATOM 4683 C CA . THR B 1 20 ? 8.836 -10.133 13.602 1 97.69 20 THR B CA 1
ATOM 4684 C C . THR B 1 20 ? 9.805 -9.633 12.531 1 97.69 20 THR B C 1
ATOM 4686 O O . THR B 1 20 ? 10.094 -10.344 11.57 1 97.69 20 THR B O 1
ATOM 4689 N N . THR B 1 21 ? 10.32 -8.414 12.68 1 98.31 21 THR B N 1
ATOM 4690 C CA . THR B 1 21 ? 11.242 -7.82 11.719 1 98.31 21 THR B CA 1
ATOM 4691 C C . THR B 1 21 ? 12.547 -8.602 11.664 1 98.31 21 THR B C 1
ATOM 4693 O O . THR B 1 21 ? 13.094 -8.852 10.586 1 98.31 21 THR B O 1
ATOM 4696 N N . LYS B 1 22 ? 13.055 -9.039 12.766 1 97.62 22 LYS B N 1
ATOM 4697 C CA . LYS B 1 22 ? 14.305 -9.789 12.836 1 97.62 22 LYS B CA 1
ATOM 4698 C C . LYS B 1 22 ? 14.18 -11.133 12.125 1 97.62 22 LYS B C 1
ATOM 4700 O O . LYS B 1 22 ? 15.164 -11.648 11.586 1 97.62 22 LYS B O 1
ATOM 4705 N N . ARG B 1 23 ? 13.008 -11.641 12.008 1 97.06 23 ARG B N 1
ATOM 4706 C CA . ARG B 1 23 ? 12.781 -12.984 11.492 1 97.06 23 ARG B CA 1
ATOM 4707 C C . ARG B 1 23 ? 12.57 -12.969 9.984 1 97.06 23 ARG B C 1
ATOM 4709 O O . ARG B 1 23 ? 12.547 -14.023 9.344 1 97.06 23 ARG B O 1
ATOM 4716 N N . ARG B 1 24 ? 12.398 -11.836 9.391 1 95.94 24 ARG B N 1
ATOM 4717 C CA . ARG B 1 24 ? 12.133 -11.766 7.953 1 95.94 24 ARG B CA 1
ATOM 4718 C C . ARG B 1 24 ? 13.375 -12.133 7.145 1 95.94 24 ARG B C 1
ATOM 4720 O O . ARG B 1 24 ? 14.492 -11.766 7.512 1 95.94 24 ARG B O 1
ATOM 4727 N N . GLU B 1 25 ? 13.086 -12.891 6.113 1 90.38 25 GLU B N 1
ATOM 4728 C CA . GLU B 1 25 ? 14.156 -13.32 5.219 1 90.38 25 GLU B CA 1
ATOM 4729 C C . GLU B 1 25 ? 13.891 -12.883 3.781 1 90.38 25 GLU B C 1
ATOM 4731 O O . GLU B 1 25 ? 12.734 -12.664 3.398 1 90.38 25 GLU B O 1
ATOM 4736 N N . ALA B 1 26 ? 14.93 -12.773 3.082 1 83.25 26 ALA B N 1
ATOM 4737 C CA . ALA B 1 26 ? 14.797 -12.461 1.66 1 83.25 26 ALA B CA 1
ATOM 4738 C C . ALA B 1 26 ? 14.227 -13.656 0.893 1 83.25 26 ALA B C 1
ATOM 4740 O O . ALA B 1 26 ? 14.445 -14.805 1.275 1 83.25 26 ALA B O 1
ATOM 4741 N N . SER B 1 27 ? 13.531 -13.289 -0.17 1 77.31 27 SER B N 1
ATOM 4742 C CA . SER B 1 27 ? 12.945 -14.336 -0.999 1 77.31 27 SER B CA 1
ATOM 4743 C C . SER B 1 27 ? 14.023 -15.195 -1.646 1 77.31 27 SER B C 1
ATOM 4745 O O . SER B 1 27 ? 15.055 -14.68 -2.088 1 77.31 27 SER B O 1
ATOM 4747 N N . ARG B 1 28 ? 13.805 -16.5 -1.681 1 70.94 28 ARG B N 1
ATOM 4748 C CA . ARG B 1 28 ? 14.727 -17.453 -2.287 1 70.94 28 ARG B CA 1
ATOM 4749 C C . ARG B 1 28 ? 14.727 -17.312 -3.807 1 70.94 28 ARG B C 1
ATOM 4751 O O . ARG B 1 28 ? 15.656 -17.781 -4.477 1 70.94 28 ARG B O 1
ATOM 4758 N N . ILE B 1 29 ? 13.648 -16.75 -4.234 1 68.25 29 ILE B N 1
ATOM 4759 C CA . ILE B 1 29 ? 13.539 -16.594 -5.68 1 68.25 29 ILE B CA 1
ATOM 4760 C C . ILE B 1 29 ? 14.703 -15.766 -6.207 1 68.25 29 ILE B C 1
ATOM 4762 O O . ILE B 1 29 ? 15.094 -15.898 -7.367 1 68.25 29 ILE B O 1
ATOM 4766 N N . LYS B 1 30 ? 15.219 -14.945 -5.348 1 64.06 30 LYS B N 1
ATOM 4767 C CA . LYS B 1 30 ? 16.328 -14.086 -5.734 1 64.06 30 LYS B CA 1
ATOM 4768 C C . LYS B 1 30 ? 17.531 -14.914 -6.164 1 64.06 30 LYS B C 1
ATOM 4770 O O . LYS B 1 30 ? 18.344 -14.469 -6.992 1 64.06 30 LYS B O 1
ATOM 4775 N N . ASP B 1 31 ? 17.516 -16.094 -5.641 1 68.06 31 ASP B N 1
ATOM 4776 C CA . ASP B 1 31 ? 18.625 -16.984 -5.988 1 68.06 31 ASP B CA 1
ATOM 4777 C C . ASP B 1 31 ? 18.531 -17.422 -7.449 1 68.06 31 ASP B C 1
ATOM 4779 O O . ASP B 1 31 ? 19.531 -17.844 -8.039 1 68.06 31 ASP B O 1
ATOM 4783 N N . LEU B 1 32 ? 17.344 -17.266 -8.031 1 75.62 32 LEU B N 1
ATOM 4784 C CA . LEU B 1 32 ? 17.141 -17.688 -9.414 1 75.62 32 LEU B CA 1
ATOM 4785 C C . LEU B 1 32 ? 17.469 -16.547 -10.383 1 75.62 32 LEU B C 1
ATOM 4787 O O . LEU B 1 32 ? 17.641 -16.781 -11.578 1 75.62 32 LEU B O 1
ATOM 4791 N N . TYR B 1 33 ? 17.625 -15.367 -9.812 1 67.44 33 TYR B N 1
ATOM 4792 C CA . TYR B 1 33 ? 17.781 -14.188 -10.656 1 67.44 33 TYR B CA 1
ATOM 4793 C C . TYR B 1 33 ? 19.031 -14.289 -11.523 1 67.44 33 TYR B C 1
ATOM 4795 O O . TYR B 1 33 ? 19.031 -13.883 -12.68 1 67.44 33 TYR B O 1
ATOM 4803 N N . LYS B 1 34 ? 20.062 -14.859 -10.992 1 71.88 34 LYS B N 1
ATOM 4804 C CA . LYS B 1 34 ? 21.328 -14.961 -11.734 1 71.88 34 LYS B CA 1
ATOM 4805 C C . LYS B 1 34 ? 21.141 -15.781 -13.008 1 71.88 34 LYS B C 1
ATOM 4807 O O . LYS B 1 34 ? 21.797 -15.523 -14.016 1 71.88 34 LYS B O 1
ATOM 4812 N N . TYR B 1 35 ? 20.172 -16.625 -13.047 1 79.62 35 TYR B N 1
ATOM 4813 C CA . TYR B 1 35 ? 19.969 -17.5 -14.188 1 79.62 35 TYR B CA 1
ATOM 4814 C C . TYR B 1 35 ? 19.141 -16.812 -15.266 1 79.62 35 TYR B C 1
ATOM 4816 O O . TYR B 1 35 ? 19.188 -17.203 -16.438 1 79.62 35 TYR B O 1
ATOM 4824 N N . PHE B 1 36 ? 18.375 -15.789 -14.812 1 74.19 36 PHE B N 1
ATOM 4825 C CA . PHE B 1 36 ? 17.578 -15.031 -15.766 1 74.19 36 PHE B CA 1
ATOM 4826 C C . PHE B 1 36 ? 18.469 -14.297 -16.766 1 74.19 36 PHE B C 1
ATOM 4828 O O . PHE B 1 36 ? 18.031 -13.969 -17.859 1 74.19 36 PHE B O 1
ATOM 4835 N N . LEU B 1 37 ? 19.734 -14.203 -16.375 1 73.31 37 LEU B N 1
ATOM 4836 C CA . LEU B 1 37 ? 20.641 -13.391 -17.172 1 73.31 37 LEU B CA 1
ATOM 4837 C C . LEU B 1 37 ? 21.359 -14.242 -18.219 1 73.31 37 LEU B C 1
ATOM 4839 O O . LEU B 1 37 ? 22.078 -13.719 -19.078 1 73.31 37 LEU B O 1
ATOM 4843 N N . ILE B 1 38 ? 21.141 -15.516 -18.203 1 80.5 38 ILE B N 1
ATOM 4844 C CA . ILE B 1 38 ? 21.734 -16.391 -19.219 1 80.5 38 ILE B CA 1
ATOM 4845 C C . ILE B 1 38 ? 21.156 -16.047 -20.594 1 80.5 38 ILE B C 1
ATOM 4847 O O . ILE B 1 38 ? 19.938 -16.094 -20.781 1 80.5 38 ILE B O 1
ATOM 4851 N N . PRO B 1 39 ? 22.016 -15.641 -21.484 1 83.25 39 PRO B N 1
ATOM 4852 C CA . PRO B 1 39 ? 21.516 -15.258 -22.812 1 83.25 39 PRO B CA 1
ATOM 4853 C C . PRO B 1 39 ? 20.734 -16.375 -23.484 1 83.25 39 PRO B C 1
ATOM 4855 O O . PRO B 1 39 ? 21.203 -17.516 -23.547 1 83.25 39 PRO B O 1
ATOM 4858 N N . GLY B 1 40 ? 19.578 -16.062 -23.906 1 85.31 40 GLY B N 1
ATOM 4859 C CA . GLY B 1 40 ? 18.781 -17 -24.672 1 85.31 40 GLY B CA 1
ATOM 4860 C C . GLY B 1 40 ? 18 -17.953 -23.797 1 85.31 40 GLY B C 1
ATOM 4861 O O . GLY B 1 40 ? 17.297 -18.844 -24.312 1 85.31 40 GLY B O 1
ATOM 4862 N N . ILE B 1 41 ? 18.109 -17.797 -22.547 1 90.81 41 ILE B N 1
ATOM 4863 C CA . ILE B 1 41 ? 17.422 -18.719 -21.656 1 90.81 41 ILE B CA 1
ATOM 4864 C C . ILE B 1 41 ? 15.922 -18.5 -21.75 1 90.81 41 ILE B C 1
ATOM 4866 O O . ILE B 1 41 ? 15.453 -17.359 -21.859 1 90.81 41 ILE B O 1
ATOM 4870 N N . ALA B 1 42 ? 15.195 -19.609 -21.953 1 92.25 42 ALA B N 1
ATOM 4871 C CA . ALA B 1 42 ? 13.742 -19.562 -21.812 1 92.25 42 ALA B CA 1
ATOM 4872 C C . ALA B 1 42 ? 13.328 -19.609 -20.344 1 92.25 42 ALA B C 1
ATOM 4874 O O . ALA B 1 42 ? 13.617 -20.578 -19.641 1 92.25 42 ALA B O 1
ATOM 4875 N N . ASN B 1 43 ? 12.695 -18.594 -19.922 1 88.06 43 ASN B N 1
ATOM 4876 C CA . ASN B 1 43 ? 12.273 -18.5 -18.531 1 88.06 43 ASN B CA 1
ATOM 4877 C C . ASN B 1 43 ? 10.93 -19.188 -18.312 1 88.06 43 ASN B C 1
ATOM 4879 O O . ASN B 1 43 ? 9.883 -18.594 -18.547 1 88.06 43 ASN B O 1
ATOM 4883 N N . LEU B 1 44 ? 10.977 -20.375 -17.766 1 93 44 LEU B N 1
ATOM 4884 C CA . LEU B 1 44 ? 9.766 -21.109 -17.422 1 93 44 LEU B CA 1
ATOM 4885 C C . LEU B 1 44 ? 9.531 -21.109 -15.922 1 93 44 LEU B C 1
ATOM 4887 O O . LEU B 1 44 ? 8.586 -21.734 -15.438 1 93 44 LEU B O 1
ATOM 4891 N N . ALA B 1 45 ? 10.375 -20.359 -15.203 1 89.19 45 ALA B N 1
ATOM 4892 C CA . ALA B 1 45 ? 10.312 -20.391 -13.742 1 89.19 45 ALA B CA 1
ATOM 4893 C C . ALA B 1 45 ? 9.414 -19.281 -13.203 1 89.19 45 ALA B C 1
ATOM 4895 O O . ALA B 1 45 ? 8.648 -19.484 -12.258 1 89.19 45 ALA B O 1
ATOM 4896 N N . GLY B 1 46 ? 9.492 -18.125 -13.773 1 86.44 46 GLY B N 1
ATOM 4897 C CA . GLY B 1 46 ? 8.734 -16.984 -13.289 1 86.44 46 GLY B CA 1
ATOM 4898 C C . GLY B 1 46 ? 7.258 -17.062 -13.633 1 86.44 46 GLY B C 1
ATOM 4899 O O . GLY B 1 46 ? 6.898 -17.438 -14.75 1 86.44 46 GLY B O 1
ATOM 4900 N N . GLY B 1 47 ? 6.406 -16.859 -12.703 1 87.81 47 GLY B N 1
ATOM 4901 C CA . GLY B 1 47 ? 4.969 -16.812 -12.914 1 87.81 47 GLY B CA 1
ATOM 4902 C C . GLY B 1 47 ? 4.473 -15.438 -13.336 1 87.81 47 GLY B C 1
ATOM 4903 O O . GLY B 1 47 ? 3.818 -14.742 -12.555 1 87.81 47 GLY B O 1
ATOM 4904 N N . LEU B 1 48 ? 4.688 -15.094 -14.625 1 89.06 48 LEU B N 1
ATOM 4905 C CA . LEU B 1 48 ? 4.367 -13.758 -15.125 1 89.06 48 LEU B CA 1
ATOM 4906 C C . LEU B 1 48 ? 3.277 -13.82 -16.188 1 89.06 48 LEU B C 1
ATOM 4908 O O . LEU B 1 48 ? 3.289 -14.711 -17.047 1 89.06 48 LEU B O 1
ATOM 4912 N N . PRO B 1 49 ? 2.326 -12.883 -16.109 1 92.12 49 PRO B N 1
ATOM 4913 C CA . PRO B 1 49 ? 1.455 -12.727 -17.281 1 92.12 49 PRO B CA 1
ATOM 4914 C C . PRO B 1 49 ? 2.201 -12.203 -18.5 1 92.12 49 PRO B C 1
ATOM 4916 O O . PRO B 1 49 ? 3.24 -11.555 -18.375 1 92.12 49 PRO B O 1
ATOM 4919 N N . ASN B 1 50 ? 1.679 -12.578 -19.609 1 91.69 50 ASN B N 1
ATOM 4920 C CA . ASN B 1 50 ? 2.277 -12.062 -20.828 1 91.69 50 ASN B CA 1
ATOM 4921 C C . ASN B 1 50 ? 1.913 -10.602 -21.062 1 91.69 50 ASN B C 1
ATOM 4923 O O . ASN B 1 50 ? 0.742 -10.227 -20.969 1 91.69 50 ASN B O 1
ATOM 4927 N N . ALA B 1 51 ? 2.879 -9.797 -21.438 1 91.06 51 ALA B N 1
ATOM 4928 C CA . ALA B 1 51 ? 2.689 -8.352 -21.562 1 91.06 51 ALA B CA 1
ATOM 4929 C C . ALA B 1 51 ? 1.717 -8.031 -22.703 1 91.06 51 ALA B C 1
ATOM 4931 O O . ALA B 1 51 ? 1.075 -6.977 -22.688 1 91.06 51 ALA B O 1
ATOM 4932 N N . SER B 1 52 ? 1.617 -8.93 -23.688 1 92.06 52 SER B N 1
ATOM 4933 C CA . SER B 1 52 ? 0.698 -8.695 -24.797 1 92.06 52 SER B CA 1
ATOM 4934 C C . SER B 1 52 ? -0.75 -8.656 -24.312 1 92.06 52 SER B C 1
ATOM 4936 O O . SER B 1 52 ? -1.634 -8.18 -25.031 1 92.06 52 SER B O 1
ATOM 4938 N N . TYR B 1 53 ? -1.004 -9.117 -23.125 1 93.19 53 TYR B N 1
ATOM 4939 C CA . TYR B 1 53 ? -2.365 -9.164 -22.609 1 93.19 53 TYR B CA 1
ATOM 4940 C C . TYR B 1 53 ? -2.654 -7.941 -21.734 1 93.19 53 TYR B C 1
ATOM 4942 O O . TYR B 1 53 ? -3.742 -7.82 -21.172 1 93.19 53 TYR B O 1
ATOM 4950 N N . PHE B 1 54 ? -1.688 -6.988 -21.594 1 95.12 54 PHE B N 1
ATOM 4951 C CA . PHE B 1 54 ? -1.986 -5.711 -20.953 1 95.12 54 PHE B CA 1
ATOM 4952 C C . PHE B 1 54 ? -2.848 -4.84 -21.859 1 95.12 54 PHE B C 1
ATOM 4954 O O . PHE B 1 54 ? -2.492 -4.594 -23.016 1 95.12 54 PHE B O 1
ATOM 4961 N N . PRO B 1 55 ? -3.865 -4.34 -21.375 1 96.75 55 PRO B N 1
ATOM 4962 C CA . PRO B 1 55 ? -4.793 -3.66 -22.281 1 96.75 55 PRO B CA 1
ATOM 4963 C C . PRO B 1 55 ? -4.355 -2.234 -22.609 1 96.75 55 PRO B C 1
ATOM 4965 O O . PRO B 1 55 ? -5.027 -1.54 -23.375 1 96.75 55 PRO B O 1
ATOM 4968 N N . TYR B 1 56 ? -3.311 -1.733 -22.094 1 97.06 56 TYR B N 1
ATOM 4969 C CA . TYR B 1 56 ? -2.807 -0.392 -22.375 1 97.06 56 TYR B CA 1
ATOM 4970 C C . TYR B 1 56 ? -1.674 -0.432 -23.391 1 97.06 56 TYR B C 1
ATOM 4972 O O . TYR B 1 56 ? -0.664 -1.106 -23.188 1 97.06 56 TYR B O 1
ATOM 4980 N N . ASP B 1 57 ? -1.808 0.299 -24.438 1 96.19 57 ASP B N 1
ATOM 4981 C CA . ASP B 1 57 ? -0.79 0.372 -25.484 1 96.19 57 ASP B CA 1
ATOM 4982 C C . ASP B 1 57 ? 0.11 1.59 -25.297 1 96.19 57 ASP B C 1
ATOM 4984 O O . ASP B 1 57 ? 1.278 1.575 -25.688 1 96.19 57 ASP B O 1
ATOM 4988 N N . THR B 1 58 ? -0.412 2.682 -24.766 1 96.19 58 THR B N 1
ATOM 4989 C CA . THR B 1 58 ? 0.344 3.861 -24.359 1 96.19 58 THR B CA 1
ATOM 4990 C C . THR B 1 58 ? -0.314 4.535 -23.156 1 96.19 58 THR B C 1
ATOM 4992 O O . THR B 1 58 ? -1.489 4.297 -22.875 1 96.19 58 THR B O 1
ATOM 4995 N N . LEU B 1 59 ? 0.421 5.297 -22.438 1 96.44 59 LEU B N 1
ATOM 4996 C CA . LEU B 1 59 ? -0.069 6.293 -21.484 1 96.44 59 LEU B CA 1
ATOM 4997 C C . LEU B 1 59 ? 0.376 7.695 -21.891 1 96.44 59 LEU B C 1
ATOM 4999 O O . LEU B 1 59 ? 1.505 7.883 -22.344 1 96.44 59 LEU B O 1
ATOM 5003 N N . GLU B 1 60 ? -0.51 8.602 -21.703 1 96.06 60 GLU B N 1
ATOM 5004 C CA . GLU B 1 60 ? -0.227 9.992 -22.062 1 96.06 60 GLU B CA 1
ATOM 5005 C C . GLU B 1 60 ? -0.808 10.953 -21.031 1 96.06 60 GLU B C 1
ATOM 5007 O O . GLU B 1 60 ? -1.673 10.578 -20.234 1 96.06 60 GLU B O 1
ATOM 5012 N N . ALA B 1 61 ? -0.251 12.211 -21.031 1 96.06 61 ALA B N 1
ATOM 5013 C CA . ALA B 1 61 ? -0.786 13.25 -20.156 1 96.06 61 ALA B CA 1
ATOM 5014 C C . ALA B 1 61 ? -0.404 14.641 -20.656 1 96.06 61 ALA B C 1
ATOM 5016 O O . ALA B 1 61 ? 0.617 14.805 -21.328 1 96.06 61 ALA B O 1
ATOM 5017 N N . SER B 1 62 ? -1.286 15.586 -20.438 1 96.25 62 SER B N 1
ATOM 5018 C CA . SER B 1 62 ? -0.91 16.984 -20.469 1 96.25 62 SER B CA 1
ATOM 5019 C C . SER B 1 62 ? -0.468 17.469 -19.094 1 96.25 62 SER B C 1
ATOM 5021 O O . SER B 1 62 ? -1.213 17.344 -18.109 1 96.25 62 SER B O 1
ATOM 5023 N N . VAL B 1 63 ? 0.741 18.062 -19.016 1 96.25 63 VAL B N 1
ATOM 5024 C CA . VAL B 1 63 ? 1.297 18.359 -17.703 1 96.25 63 VAL B CA 1
ATOM 5025 C C . VAL B 1 63 ? 1.793 19.797 -17.656 1 96.25 63 VAL B C 1
ATOM 5027 O O . VAL B 1 63 ? 2.115 20.391 -18.688 1 96.25 63 VAL B O 1
ATOM 5030 N N . ALA B 1 64 ? 1.909 20.312 -16.5 1 94.5 64 ALA B N 1
ATOM 5031 C CA . ALA B 1 64 ? 2.404 21.672 -16.266 1 94.5 64 ALA B CA 1
ATOM 5032 C C . ALA B 1 64 ? 3.893 21.766 -16.578 1 94.5 64 ALA B C 1
ATOM 5034 O O . ALA B 1 64 ? 4.641 20.812 -16.406 1 94.5 64 ALA B O 1
ATOM 5035 N N . HIS B 1 65 ? 4.254 22.953 -17.047 1 93.56 65 HIS B N 1
ATOM 5036 C CA . HIS B 1 65 ? 5.672 23.297 -17.062 1 93.56 65 HIS B CA 1
ATOM 5037 C C . HIS B 1 65 ? 6.176 23.609 -15.656 1 93.56 65 HIS B C 1
ATOM 5039 O O . HIS B 1 65 ? 5.414 24.109 -14.82 1 93.56 65 HIS B O 1
ATOM 5045 N N . PRO B 1 66 ? 7.457 23.375 -15.414 1 92.69 66 PRO B N 1
ATOM 5046 C CA . PRO B 1 66 ? 8 23.625 -14.078 1 92.69 66 PRO B CA 1
ATOM 5047 C C . PRO B 1 66 ? 7.848 25.078 -13.648 1 92.69 66 PRO B C 1
ATOM 5049 O O . PRO B 1 66 ? 7.828 25.375 -12.453 1 92.69 66 PRO B O 1
ATOM 5052 N N . HIS B 1 67 ? 7.695 26.031 -14.578 1 91.56 67 HIS B N 1
ATOM 5053 C CA . HIS B 1 67 ? 7.66 27.469 -14.289 1 91.56 67 HIS B CA 1
ATOM 5054 C C . HIS B 1 67 ? 6.227 27.969 -14.227 1 91.56 67 HIS B C 1
ATOM 5056 O O . HIS B 1 67 ? 5.992 29.188 -14.258 1 91.56 67 HIS B O 1
ATOM 5062 N N . ARG B 1 68 ? 5.316 27.031 -14.227 1 90.62 68 ARG B N 1
ATOM 5063 C CA . ARG B 1 68 ? 3.916 27.453 -14.203 1 90.62 68 ARG B CA 1
ATOM 5064 C C . ARG B 1 68 ? 3.631 28.375 -13.031 1 90.62 68 ARG B C 1
ATOM 5066 O O . ARG B 1 68 ? 2.846 29.312 -13.156 1 90.62 68 ARG B O 1
ATOM 5073 N N . PHE B 1 69 ? 4.227 28.125 -11.875 1 88.94 69 PHE B N 1
ATOM 5074 C CA . PHE B 1 69 ? 4.051 28.969 -10.695 1 88.94 69 PHE B CA 1
ATOM 5075 C C . PHE B 1 69 ? 5.348 29.688 -10.344 1 88.94 69 PHE B C 1
ATOM 5077 O O . PHE B 1 69 ? 6.398 29.047 -10.227 1 88.94 69 PHE B O 1
ATOM 5084 N N . GLU B 1 70 ? 5.172 30.938 -10.141 1 87.19 70 GLU B N 1
ATOM 5085 C CA . GLU B 1 70 ? 6.352 31.75 -9.844 1 87.19 70 GLU B CA 1
ATOM 5086 C C . GLU B 1 70 ? 6.586 31.859 -8.344 1 87.19 70 GLU B C 1
ATOM 5088 O O . GLU B 1 70 ? 5.637 32 -7.574 1 87.19 70 GLU B O 1
ATOM 5093 N N . PRO B 1 71 ? 7.785 31.875 -7.957 1 86 71 PRO B N 1
ATOM 5094 C CA . PRO B 1 71 ? 8.094 32 -6.527 1 86 71 PRO B CA 1
ATOM 5095 C C . PRO B 1 71 ? 7.703 33.344 -5.957 1 86 71 PRO B C 1
ATOM 5097 O O . PRO B 1 71 ? 7.25 33.438 -4.812 1 86 71 PRO B O 1
ATOM 5100 N N . SER B 1 72 ? 7.895 34.531 -6.656 1 80.06 72 SER B N 1
ATOM 5101 C CA . SER B 1 72 ? 7.684 35.844 -6.105 1 80.06 72 SER B CA 1
ATOM 5102 C C . SER B 1 72 ? 6.449 36.531 -6.711 1 80.06 72 SER B C 1
ATOM 5104 O O . SER B 1 72 ? 5.953 37.531 -6.191 1 80.06 72 SER B O 1
ATOM 5106 N N . ALA B 1 73 ? 6.031 36.062 -7.879 1 70.12 73 ALA B N 1
ATOM 5107 C CA . ALA B 1 73 ? 4.898 36.719 -8.516 1 70.12 73 ALA B CA 1
ATOM 5108 C C . ALA B 1 73 ? 3.686 35.812 -8.586 1 70.12 73 ALA B C 1
ATOM 5110 O O . ALA B 1 73 ? 3.824 34.562 -8.508 1 70.12 73 ALA B O 1
ATOM 5111 N N . ALA B 1 74 ? 2.604 36.594 -8.508 1 62.59 74 ALA B N 1
ATOM 5112 C CA . ALA B 1 74 ? 1.365 35.812 -8.602 1 62.59 74 ALA B CA 1
ATOM 5113 C C . ALA B 1 74 ? 1.313 35 -9.898 1 62.59 74 ALA B C 1
ATOM 5115 O O . ALA B 1 74 ? 1.856 35.438 -10.922 1 62.59 74 ALA B O 1
ATOM 5116 N N . PRO B 1 75 ? 0.854 33.812 -9.773 1 57.47 75 PRO B N 1
ATOM 5117 C CA . PRO B 1 75 ? 0.817 32.938 -10.93 1 57.47 75 PRO B CA 1
ATOM 5118 C C . PRO B 1 75 ? 0.257 33.594 -12.18 1 57.47 75 PRO B C 1
ATOM 5120 O O . PRO B 1 75 ? -0.772 34.281 -12.109 1 57.47 75 PRO B O 1
ATOM 5123 N N . SER B 1 76 ? 1.084 34.156 -13.141 1 57.22 76 SER B N 1
ATOM 5124 C CA . SER B 1 76 ? 0.464 34.344 -14.445 1 57.22 76 SER B CA 1
ATOM 5125 C C . SER B 1 76 ? 0.119 33.031 -15.102 1 57.22 76 SER B C 1
ATOM 5127 O O . SER B 1 76 ? 1.008 32.219 -15.391 1 57.22 76 SER B O 1
ATOM 5129 N N . PRO B 1 77 ? -0.953 32.531 -14.82 1 53.47 77 PRO B N 1
ATOM 5130 C CA . PRO B 1 77 ? -1.232 31.172 -15.312 1 53.47 77 PRO B CA 1
ATOM 5131 C C . PRO B 1 77 ? -0.774 30.953 -16.75 1 53.47 77 PRO B C 1
ATOM 5133 O O . PRO B 1 77 ? -1.17 31.703 -17.641 1 53.47 77 PRO B O 1
ATOM 5136 N N . SER B 1 78 ? 0.471 30.75 -16.969 1 58.97 78 SER B N 1
ATOM 5137 C CA . SER B 1 78 ? 0.671 30.25 -18.328 1 58.97 78 SER B CA 1
ATOM 5138 C C . SER B 1 78 ? -0.142 28.984 -18.562 1 58.97 78 SER B C 1
ATOM 5140 O O . SER B 1 78 ? -0.094 28.047 -17.766 1 58.97 78 SER B O 1
ATOM 5142 N N . SER B 1 79 ? -1.23 29.031 -19.25 1 67 79 SER B N 1
ATOM 5143 C CA . SER B 1 79 ? -2.215 27.984 -19.516 1 67 79 SER B CA 1
ATOM 5144 C C . SER B 1 79 ? -1.648 26.922 -20.453 1 67 79 SER B C 1
ATOM 5146 O O . SER B 1 79 ? -2.328 25.938 -20.766 1 67 79 SER B O 1
ATOM 5148 N N . THR B 1 80 ? -0.226 27.031 -20.578 1 82.94 80 THR B N 1
ATOM 5149 C CA . THR B 1 80 ? 0.27 26.062 -21.547 1 82.94 80 THR B CA 1
ATOM 5150 C C . THR B 1 80 ? 0.719 24.781 -20.844 1 82.94 80 THR B C 1
ATOM 5152 O O . THR B 1 80 ? 1.124 24.812 -19.672 1 82.94 80 THR B O 1
ATOM 5155 N N . SER B 1 81 ? 0.488 23.719 -21.422 1 90.62 81 SER B N 1
ATOM 5156 C CA . SER B 1 81 ? 0.865 22.391 -20.922 1 90.62 81 SER B CA 1
ATOM 5157 C C . SER B 1 81 ? 1.781 21.672 -21.906 1 90.62 81 SER B C 1
ATOM 5159 O O . SER B 1 81 ? 1.845 22.031 -23.094 1 90.62 81 SER B O 1
ATOM 5161 N N . ALA B 1 82 ? 2.578 20.844 -21.406 1 91.75 82 ALA B N 1
ATOM 5162 C CA . ALA B 1 82 ? 3.379 19.922 -22.219 1 91.75 82 ALA B CA 1
ATOM 5163 C C . ALA B 1 82 ? 2.727 18.547 -22.297 1 91.75 82 ALA B C 1
ATOM 5165 O O . ALA B 1 82 ? 1.92 18.188 -21.438 1 91.75 82 ALA B O 1
ATOM 5166 N N . ARG B 1 83 ? 3.115 17.875 -23.359 1 92.69 83 ARG B N 1
ATOM 5167 C CA . ARG B 1 83 ? 2.604 16.516 -23.516 1 92.69 83 ARG B CA 1
ATOM 5168 C C . ARG B 1 83 ? 3.68 15.484 -23.188 1 92.69 83 ARG B C 1
ATOM 5170 O O . ARG B 1 83 ? 4.836 15.641 -23.594 1 92.69 83 ARG B O 1
ATOM 5177 N N . VAL B 1 84 ? 3.268 14.461 -22.422 1 93.44 84 VAL B N 1
ATOM 5178 C CA . VAL B 1 84 ? 4.164 13.336 -22.172 1 93.44 84 VAL B CA 1
ATOM 5179 C C . VAL B 1 84 ? 3.533 12.047 -22.672 1 93.44 84 VAL B C 1
ATOM 5181 O O . VAL B 1 84 ? 2.311 11.891 -22.641 1 93.44 84 VAL B O 1
ATOM 5184 N N . LEU B 1 85 ? 4.387 11.148 -23.156 1 94.88 85 LEU B N 1
ATOM 5185 C CA . LEU B 1 85 ? 3.951 9.875 -23.719 1 94.88 85 LEU B CA 1
ATOM 5186 C C . LEU B 1 85 ? 4.836 8.734 -23.234 1 94.88 85 LEU B C 1
ATOM 5188 O O . LEU B 1 85 ? 6.062 8.812 -23.312 1 94.88 85 LEU B O 1
ATOM 5192 N N . ILE B 1 86 ? 4.254 7.777 -22.688 1 95.88 86 ILE B N 1
ATOM 5193 C CA . ILE B 1 86 ? 4.922 6.539 -22.312 1 95.88 86 ILE B CA 1
ATOM 5194 C C . ILE B 1 86 ? 4.539 5.43 -23.281 1 95.88 86 ILE B C 1
ATOM 5196 O O . ILE B 1 86 ? 3.379 5.016 -23.344 1 95.88 86 ILE B O 1
ATOM 5200 N N . PRO B 1 87 ? 5.496 4.934 -23.984 1 95.62 87 PRO B N 1
ATOM 5201 C CA . PRO B 1 87 ? 5.188 3.912 -24.984 1 95.62 87 PRO B CA 1
ATOM 5202 C C . PRO B 1 87 ? 5.008 2.523 -24.375 1 95.62 87 PRO B C 1
ATOM 5204 O O . PRO B 1 87 ? 5.324 2.314 -23.203 1 95.62 87 PRO B O 1
ATOM 5207 N N . LYS B 1 88 ? 4.477 1.646 -25.203 1 94.75 88 LYS B N 1
ATOM 5208 C CA . LYS B 1 88 ? 4.379 0.251 -24.781 1 94.75 88 LYS B CA 1
ATOM 5209 C C . LYS B 1 88 ? 5.758 -0.326 -24.469 1 94.75 88 LYS B C 1
ATOM 5211 O O . LYS B 1 88 ? 5.941 -0.975 -23.438 1 94.75 88 LYS B O 1
ATOM 5216 N N . GLU B 1 89 ? 6.668 -0.096 -25.359 1 91.69 89 GLU B N 1
ATOM 5217 C CA . GLU B 1 89 ? 8.062 -0.5 -25.219 1 91.69 89 GLU B CA 1
ATOM 5218 C C . GLU B 1 89 ? 9.008 0.66 -25.516 1 91.69 89 GLU B C 1
ATOM 5220 O O . GLU B 1 89 ? 8.891 1.313 -26.547 1 91.69 89 GLU B O 1
ATOM 5225 N N . SER B 1 90 ? 9.875 0.917 -24.578 1 88.81 90 SER B N 1
ATOM 5226 C CA . SER B 1 90 ? 10.906 1.927 -24.781 1 88.81 90 SER B CA 1
ATOM 5227 C C . SER B 1 90 ? 12.094 1.354 -25.547 1 88.81 90 SER B C 1
ATOM 5229 O O . SER B 1 90 ? 12.398 0.166 -25.438 1 88.81 90 SER B O 1
ATOM 5231 N N . SER B 1 91 ? 12.812 2.176 -26.266 1 81.12 91 SER B N 1
ATOM 5232 C CA . SER B 1 91 ? 13.977 1.754 -27.047 1 81.12 91 SER B CA 1
ATOM 5233 C C . SER B 1 91 ? 15.227 1.699 -26.188 1 81.12 91 SER B C 1
ATOM 5235 O O . SER B 1 91 ? 16.25 1.131 -26.594 1 81.12 91 SER B O 1
ATOM 5237 N N . SER B 1 92 ? 15.078 2.258 -25.016 1 81.81 92 SER B N 1
ATOM 5238 C CA . SER B 1 92 ? 16.234 2.244 -24.125 1 81.81 92 SER B CA 1
ATOM 5239 C C . SER B 1 92 ? 16.578 0.826 -23.688 1 81.81 92 SER B C 1
ATOM 5241 O O . SER B 1 92 ? 15.688 0.047 -23.344 1 81.81 92 SER B O 1
ATOM 5243 N N . THR B 1 93 ? 17.859 0.496 -23.719 1 79.62 93 THR B N 1
ATOM 5244 C CA . THR B 1 93 ? 18.297 -0.823 -23.281 1 79.62 93 THR B CA 1
ATOM 5245 C C . THR B 1 93 ? 18.766 -0.782 -21.828 1 79.62 93 THR B C 1
ATOM 5247 O O . THR B 1 93 ? 18.922 -1.826 -21.188 1 79.62 93 THR B O 1
ATOM 5250 N N . ASP B 1 94 ? 18.953 0.437 -21.328 1 82.62 94 ASP B N 1
ATOM 5251 C CA . ASP B 1 94 ? 19.344 0.616 -19.922 1 82.62 94 ASP B CA 1
ATOM 5252 C C . ASP B 1 94 ? 18.141 0.565 -19 1 82.62 94 ASP B C 1
ATOM 5254 O O . ASP B 1 94 ? 17.312 1.49 -18.984 1 82.62 94 ASP B O 1
ATOM 5258 N N . LEU B 1 95 ? 18.062 -0.418 -18.219 1 79.56 95 LEU B N 1
ATOM 5259 C CA . LEU B 1 95 ? 16.938 -0.636 -17.328 1 79.56 95 LEU B CA 1
ATOM 5260 C C . LEU B 1 95 ? 16.797 0.506 -16.328 1 79.56 95 LEU B C 1
ATOM 5262 O O . LEU B 1 95 ? 15.711 0.779 -15.82 1 79.56 95 LEU B O 1
ATOM 5266 N N . GLN B 1 96 ? 17.906 1.165 -16.047 1 83.31 96 GLN B N 1
ATOM 5267 C CA . GLN B 1 96 ? 17.891 2.262 -15.078 1 83.31 96 GLN B CA 1
ATOM 5268 C C . GLN B 1 96 ? 17.266 3.518 -15.68 1 83.31 96 GLN B C 1
ATOM 5270 O O . GLN B 1 96 ? 16.938 4.461 -14.953 1 83.31 96 GLN B O 1
ATOM 5275 N N . LYS B 1 97 ? 17.031 3.424 -16.969 1 86.69 97 LYS B N 1
ATOM 5276 C CA . LYS B 1 97 ? 16.5 4.598 -17.656 1 86.69 97 LYS B CA 1
ATOM 5277 C C . LYS B 1 97 ? 15.188 4.273 -18.359 1 86.69 97 LYS B C 1
ATOM 5279 O O . LYS B 1 97 ? 14.477 5.176 -18.812 1 86.69 97 LYS B O 1
ATOM 5284 N N . LYS B 1 98 ? 14.891 3.062 -18.391 1 90.25 98 LYS B N 1
ATOM 5285 C CA . LYS B 1 98 ? 13.781 2.562 -19.203 1 90.25 98 LYS B CA 1
ATOM 5286 C C . LYS B 1 98 ? 12.445 2.875 -18.547 1 90.25 98 LYS B C 1
ATOM 5288 O O . LYS B 1 98 ? 12.172 2.428 -17.422 1 90.25 98 LYS B O 1
ATOM 5293 N N . ILE B 1 99 ? 11.625 3.672 -19.203 1 94.25 99 ILE B N 1
ATOM 5294 C CA . ILE B 1 99 ? 10.258 3.957 -18.797 1 94.25 99 ILE B CA 1
ATOM 5295 C C . ILE B 1 99 ? 9.289 3.535 -19.891 1 94.25 99 ILE B C 1
ATOM 5297 O O . ILE B 1 99 ? 9.117 4.246 -20.891 1 94.25 99 ILE B O 1
ATOM 5301 N N . ASP B 1 100 ? 8.656 2.428 -19.719 1 95.44 100 ASP B N 1
ATOM 5302 C CA . ASP B 1 100 ? 7.676 1.911 -20.672 1 95.44 100 ASP B CA 1
ATOM 5303 C C . ASP B 1 100 ? 6.637 1.039 -19.969 1 95.44 100 ASP B C 1
ATOM 5305 O O . ASP B 1 100 ? 6.797 0.692 -18.797 1 95.44 100 ASP B O 1
ATOM 5309 N N . LEU B 1 101 ? 5.574 0.821 -20.625 1 95.81 101 LEU B N 1
ATOM 5310 C CA . LEU B 1 101 ? 4.438 0.134 -20.016 1 95.81 101 LEU B CA 1
ATOM 5311 C C . LEU B 1 101 ? 4.777 -1.324 -19.719 1 95.81 101 LEU B C 1
ATOM 5313 O O . LEU B 1 101 ? 4.359 -1.868 -18.703 1 95.81 101 LEU B O 1
ATOM 5317 N N . THR B 1 102 ? 5.484 -2.01 -20.609 1 93.81 102 THR B N 1
ATOM 5318 C CA . THR B 1 102 ? 5.828 -3.416 -20.422 1 93.81 102 THR B CA 1
ATOM 5319 C C . THR B 1 102 ? 6.59 -3.615 -19.109 1 93.81 102 THR B C 1
ATOM 5321 O O . THR B 1 102 ? 6.352 -4.586 -18.391 1 93.81 102 THR B O 1
ATOM 5324 N N . THR B 1 103 ? 7.453 -2.691 -18.797 1 93.06 103 THR B N 1
ATOM 5325 C CA . THR B 1 103 ? 8.242 -2.773 -17.562 1 93.06 103 THR B CA 1
ATOM 5326 C C . THR B 1 103 ? 7.422 -2.322 -16.359 1 93.06 103 THR B C 1
ATOM 5328 O O . THR B 1 103 ? 7.355 -3.023 -15.352 1 93.06 103 THR B O 1
ATOM 5331 N N . ALA B 1 104 ? 6.742 -1.183 -16.484 1 95.69 104 ALA B N 1
ATOM 5332 C CA . ALA B 1 104 ? 6.059 -0.549 -15.359 1 95.69 104 ALA B CA 1
ATOM 5333 C C . ALA B 1 104 ? 4.855 -1.371 -14.914 1 95.69 104 ALA B C 1
ATOM 5335 O O . ALA B 1 104 ? 4.504 -1.384 -13.727 1 95.69 104 ALA B O 1
ATOM 5336 N N . LEU B 1 105 ? 4.203 -2.021 -15.875 1 96.31 105 LEU B N 1
ATOM 5337 C CA . LEU B 1 105 ? 2.967 -2.723 -15.547 1 96.31 105 LEU B CA 1
ATOM 5338 C C . LEU B 1 105 ? 3.229 -4.207 -15.305 1 96.31 105 LEU B C 1
ATOM 5340 O O . LEU B 1 105 ? 2.291 -4.98 -15.102 1 96.31 105 LEU B O 1
ATOM 5344 N N . GLN B 1 106 ? 4.461 -4.645 -15.281 1 93.06 106 GLN B N 1
ATOM 5345 C CA . GLN B 1 106 ? 4.824 -6.012 -14.914 1 93.06 106 GLN B CA 1
ATOM 5346 C C . GLN B 1 106 ? 5.23 -6.098 -13.445 1 93.06 106 GLN B C 1
ATOM 5348 O O . GLN B 1 106 ? 5.391 -5.07 -12.781 1 93.06 106 GLN B O 1
ATOM 5353 N N . TYR B 1 107 ? 5.367 -7.34 -12.93 1 89.5 107 TYR B N 1
ATOM 5354 C CA . TYR B 1 107 ? 5.922 -7.52 -11.594 1 89.5 107 TYR B CA 1
ATOM 5355 C C . TYR B 1 107 ? 7.312 -6.902 -11.492 1 89.5 107 TYR B C 1
ATOM 5357 O O . TYR B 1 107 ? 8.102 -6.977 -12.438 1 89.5 107 TYR B O 1
ATOM 5365 N N . GLY B 1 108 ? 7.586 -6.176 -10.445 1 86.19 108 GLY B N 1
ATOM 5366 C CA . GLY B 1 108 ? 8.883 -5.578 -10.156 1 86.19 108 GLY B CA 1
ATOM 5367 C C . GLY B 1 108 ? 9.383 -5.879 -8.758 1 86.19 108 GLY B C 1
ATOM 5368 O O . GLY B 1 108 ? 8.836 -6.746 -8.07 1 86.19 108 GLY B O 1
ATOM 5369 N N . THR B 1 109 ? 10.453 -5.285 -8.406 1 87.69 109 THR B N 1
ATOM 5370 C CA . THR B 1 109 ? 11.016 -5.441 -7.074 1 87.69 109 THR B CA 1
ATOM 5371 C C . THR B 1 109 ? 10.391 -4.441 -6.102 1 87.69 109 THR B C 1
ATOM 5373 O O . THR B 1 109 ? 9.727 -3.49 -6.52 1 87.69 109 THR B O 1
ATOM 5376 N N . ALA B 1 110 ? 10.688 -4.684 -4.848 1 91.81 110 ALA B N 1
ATOM 5377 C CA . ALA B 1 110 ? 10.172 -3.809 -3.799 1 91.81 110 ALA B CA 1
ATOM 5378 C C . ALA B 1 110 ? 10.766 -2.406 -3.918 1 91.81 110 ALA B C 1
ATOM 5380 O O . ALA B 1 110 ? 10.188 -1.438 -3.41 1 91.81 110 ALA B O 1
ATOM 5381 N N . ASP B 1 111 ? 11.891 -2.266 -4.621 1 92.06 111 ASP B N 1
ATOM 5382 C CA . ASP B 1 111 ? 12.539 -0.968 -4.785 1 92.06 111 ASP B CA 1
ATOM 5383 C C . ASP B 1 111 ? 11.711 -0.053 -5.688 1 92.06 111 ASP B C 1
ATOM 5385 O O . ASP B 1 111 ? 11.891 1.166 -5.68 1 92.06 111 ASP B O 1
ATOM 5389 N N . GLY B 1 112 ? 10.828 -0.646 -6.457 1 93.31 112 GLY B N 1
ATOM 5390 C CA . GLY B 1 112 ? 10.031 0.122 -7.398 1 93.31 112 GLY B CA 1
ATOM 5391 C C . GLY B 1 112 ? 10.656 0.207 -8.781 1 93.31 112 GLY B C 1
ATOM 5392 O O . GLY B 1 112 ? 11.578 -0.544 -9.094 1 93.31 112 GLY B O 1
ATOM 5393 N N . LEU B 1 113 ? 10.078 1 -9.688 1 95.62 113 LEU B N 1
ATOM 5394 C CA . LEU B 1 113 ? 10.609 1.229 -11.031 1 95.62 113 LEU B CA 1
ATOM 5395 C C . LEU B 1 113 ? 12.016 1.815 -10.969 1 95.62 113 LEU B C 1
ATOM 5397 O O . LEU B 1 113 ? 12.234 2.832 -10.305 1 95.62 113 LEU B O 1
ATOM 5401 N N . ALA B 1 114 ? 12.945 1.267 -11.625 1 94.56 114 ALA B N 1
ATOM 5402 C CA . ALA B 1 114 ? 14.367 1.557 -11.469 1 94.56 114 ALA B CA 1
ATOM 5403 C C . ALA B 1 114 ? 14.656 3.039 -11.688 1 94.56 114 ALA B C 1
ATOM 5405 O O . ALA B 1 114 ? 15.336 3.674 -10.883 1 94.56 114 ALA B O 1
ATOM 5406 N N . PRO B 1 115 ? 14.141 3.656 -12.797 1 94.75 115 PRO B N 1
ATOM 5407 C CA . PRO B 1 115 ? 14.422 5.082 -12.984 1 94.75 115 PRO B CA 1
ATOM 5408 C C . PRO B 1 115 ? 13.859 5.945 -11.852 1 94.75 115 PRO B C 1
ATOM 5410 O O . PRO B 1 115 ? 14.492 6.934 -11.461 1 94.75 115 PRO B O 1
ATOM 5413 N N . MET B 1 116 ? 12.711 5.621 -11.344 1 96.62 116 MET B N 1
ATOM 5414 C CA . MET B 1 116 ? 12.094 6.387 -10.266 1 96.62 116 MET B CA 1
ATOM 5415 C C . MET B 1 116 ? 12.883 6.238 -8.969 1 96.62 116 MET B C 1
ATOM 5417 O O . MET B 1 116 ? 13.117 7.223 -8.266 1 96.62 116 MET B O 1
ATOM 5421 N N . ALA B 1 117 ? 13.266 4.98 -8.625 1 96.88 117 ALA B N 1
ATOM 5422 C CA . ALA B 1 117 ? 14.062 4.723 -7.434 1 96.88 117 ALA B CA 1
ATOM 5423 C C . ALA B 1 117 ? 15.406 5.449 -7.504 1 96.88 117 ALA B C 1
ATOM 5425 O O . ALA B 1 117 ? 15.867 6.008 -6.508 1 96.88 117 ALA B O 1
ATOM 5426 N N . ALA B 1 118 ? 15.984 5.434 -8.688 1 96 118 ALA B N 1
ATOM 5427 C CA . ALA B 1 118 ? 17.266 6.102 -8.883 1 96 118 ALA B CA 1
ATOM 5428 C C . ALA B 1 118 ? 17.141 7.613 -8.719 1 96 118 ALA B C 1
ATOM 5430 O O . ALA B 1 118 ? 18 8.258 -8.125 1 96 118 ALA B O 1
ATOM 5431 N N . PHE B 1 119 ? 16.141 8.156 -9.281 1 96.75 119 PHE B N 1
ATOM 5432 C CA . PHE B 1 119 ? 15.914 9.594 -9.148 1 96.75 119 PHE B CA 1
ATOM 5433 C C . PHE B 1 119 ? 15.797 9.992 -7.688 1 96.75 119 PHE B C 1
ATOM 5435 O O . PHE B 1 119 ? 16.438 10.953 -7.246 1 96.75 119 PHE B O 1
ATOM 5442 N N . VAL B 1 120 ? 14.984 9.258 -6.887 1 98.19 120 VAL B N 1
ATOM 5443 C CA . VAL B 1 120 ? 14.742 9.562 -5.48 1 98.19 120 VAL B CA 1
ATOM 5444 C C . VAL B 1 120 ? 16.047 9.461 -4.695 1 98.19 120 VAL B C 1
ATOM 5446 O O . VAL B 1 120 ? 16.344 10.312 -3.857 1 98.19 120 VAL B O 1
ATOM 5449 N N . ARG B 1 121 ? 16.797 8.438 -4.961 1 97.56 121 ARG B N 1
ATOM 5450 C CA . ARG B 1 121 ? 18.062 8.258 -4.27 1 97.56 121 ARG B CA 1
ATOM 5451 C C . ARG B 1 121 ? 19.031 9.398 -4.582 1 97.56 121 ARG B C 1
ATOM 5453 O O . ARG B 1 121 ? 19.672 9.938 -3.682 1 97.56 121 ARG B O 1
ATOM 5460 N N . GLN B 1 122 ? 19.125 9.773 -5.855 1 97.25 122 GLN B N 1
ATOM 5461 C CA . GLN B 1 122 ? 20 10.867 -6.27 1 97.25 122 GLN B CA 1
ATOM 5462 C C . GLN B 1 122 ? 19.547 12.195 -5.66 1 97.25 122 GLN B C 1
ATOM 5464 O O . GLN B 1 122 ? 20.375 12.93 -5.109 1 97.25 122 GLN B O 1
ATOM 5469 N N . PHE B 1 123 ? 18.328 12.477 -5.812 1 98.38 123 PHE B N 1
ATOM 5470 C CA . PHE B 1 123 ? 17.797 13.703 -5.242 1 98.38 123 PHE B CA 1
ATOM 5471 C C . PHE B 1 123 ? 18.094 13.781 -3.75 1 98.38 123 PHE B C 1
ATOM 5473 O O . PHE B 1 123 ? 18.562 14.812 -3.258 1 98.38 123 PHE B O 1
ATOM 5480 N N . THR B 1 124 ? 17.844 12.688 -3.004 1 98.38 124 THR B N 1
ATOM 5481 C CA . THR B 1 124 ? 18.016 12.625 -1.557 1 98.38 124 THR B CA 1
ATOM 5482 C C . THR B 1 124 ? 19.484 12.82 -1.174 1 98.38 124 THR B C 1
ATOM 5484 O O . THR B 1 124 ? 19.797 13.656 -0.327 1 98.38 124 THR B O 1
ATOM 5487 N N . ARG B 1 125 ? 20.391 12.172 -1.84 1 97.62 125 ARG B N 1
ATOM 5488 C CA . ARG B 1 125 ? 21.781 12.117 -1.413 1 97.62 125 ARG B CA 1
ATOM 5489 C C . ARG B 1 125 ? 22.547 13.352 -1.884 1 97.62 125 ARG B C 1
ATOM 5491 O O . ARG B 1 125 ? 23.422 13.859 -1.17 1 97.62 125 ARG B O 1
ATOM 5498 N N . ARG B 1 126 ? 22.172 13.844 -3.051 1 97.5 126 ARG B N 1
ATOM 5499 C CA . ARG B 1 126 ? 23.016 14.859 -3.66 1 97.5 126 ARG B CA 1
ATOM 5500 C C . ARG B 1 126 ? 22.438 16.25 -3.459 1 97.5 126 ARG B C 1
ATOM 5502 O O . ARG B 1 126 ? 23.172 17.25 -3.461 1 97.5 126 ARG B O 1
ATOM 5509 N N . HIS B 1 127 ? 21.156 16.328 -3.281 1 98.06 127 HIS B N 1
ATOM 5510 C CA . HIS B 1 127 ? 20.531 17.656 -3.312 1 98.06 127 HIS B CA 1
ATOM 5511 C C . HIS B 1 127 ? 19.781 17.938 -2.02 1 98.06 127 HIS B C 1
ATOM 5513 O O . HIS B 1 127 ? 20.078 18.906 -1.324 1 98.06 127 HIS B O 1
ATOM 5519 N N . LEU B 1 128 ? 18.922 17.094 -1.576 1 97.88 128 LEU B N 1
ATOM 5520 C CA . LEU B 1 128 ? 18.078 17.375 -0.423 1 97.88 128 LEU B CA 1
ATOM 5521 C C . LEU B 1 128 ? 18.859 17.234 0.877 1 97.88 128 LEU B C 1
ATOM 5523 O O . LEU B 1 128 ? 18.703 18.047 1.793 1 97.88 128 LEU B O 1
ATOM 5527 N N . HIS B 1 129 ? 19.688 16.141 0.983 1 97.75 129 HIS B N 1
ATOM 5528 C CA . HIS B 1 129 ? 20.469 15.867 2.18 1 97.75 129 HIS B CA 1
ATOM 5529 C C . HIS B 1 129 ? 21.922 15.57 1.825 1 97.75 129 HIS B C 1
ATOM 5531 O O . HIS B 1 129 ? 22.438 14.492 2.141 1 97.75 129 HIS B O 1
ATOM 5537 N N . PRO B 1 130 ? 22.641 16.5 1.319 1 97 130 PRO B N 1
ATOM 5538 C CA . PRO B 1 130 ? 23.984 16.219 0.81 1 97 130 PRO B CA 1
ATOM 5539 C C . PRO B 1 130 ? 25.016 16.031 1.925 1 97 130 PRO B C 1
ATOM 5541 O O . PRO B 1 130 ? 26.141 15.594 1.667 1 97 130 PRO B O 1
ATOM 5544 N N . ASN B 1 131 ? 24.656 16.281 3.168 1 96.88 131 ASN B N 1
ATOM 5545 C CA . ASN B 1 131 ? 25.672 16.344 4.223 1 96.88 131 ASN B CA 1
ATOM 5546 C C . ASN B 1 131 ? 25.328 15.383 5.367 1 96.88 131 ASN B C 1
ATOM 5548 O O . ASN B 1 131 ? 25.531 15.711 6.535 1 96.88 131 ASN B O 1
ATOM 5552 N N . VAL B 1 132 ? 24.75 14.211 5.102 1 97.88 132 VAL B N 1
ATOM 5553 C CA . VAL B 1 132 ? 24.531 13.195 6.129 1 97.88 132 VAL B CA 1
ATOM 5554 C C . VAL B 1 132 ? 25.875 12.719 6.684 1 97.88 132 VAL B C 1
ATOM 5556 O O . VAL B 1 132 ? 26.766 12.336 5.922 1 97.88 132 VAL B O 1
ATOM 5559 N N . PRO B 1 133 ? 26.125 12.703 8.016 1 97.56 133 PRO B N 1
ATOM 5560 C CA . PRO B 1 133 ? 27.469 12.594 8.594 1 97.56 133 PRO B CA 1
ATOM 5561 C C . PRO B 1 133 ? 27.859 11.156 8.93 1 97.56 133 PRO B C 1
ATOM 5563 O O . PRO B 1 133 ? 28.469 10.898 9.969 1 97.56 133 PRO B O 1
ATOM 5566 N N . TYR B 1 134 ? 27.406 10.102 8.219 1 97.12 134 TYR B N 1
ATOM 5567 C CA . TYR B 1 134 ? 27.938 8.742 8.352 1 97.12 134 TYR B CA 1
ATOM 5568 C C . TYR B 1 134 ? 28.344 8.18 6.996 1 97.12 134 TYR B C 1
ATOM 5570 O O . TYR B 1 134 ? 27.922 8.695 5.957 1 97.12 134 TYR B O 1
ATOM 5578 N N . ALA B 1 135 ? 29.188 7.125 7.02 1 96.25 135 ALA B N 1
ATOM 5579 C CA . ALA B 1 135 ? 29.828 6.578 5.828 1 96.25 135 ALA B CA 1
ATOM 5580 C C . ALA B 1 135 ? 28.797 6.059 4.836 1 96.25 135 ALA B C 1
ATOM 5582 O O . ALA B 1 135 ? 27.797 5.438 5.23 1 96.25 135 ALA B O 1
ATOM 5583 N N . ARG B 1 136 ? 28.938 6.379 3.578 1 93.44 136 ARG B N 1
ATOM 5584 C CA . ARG B 1 136 ? 28.203 5.879 2.422 1 93.44 136 ARG B CA 1
ATOM 5585 C C . ARG B 1 136 ? 26.828 6.531 2.326 1 93.44 136 ARG B C 1
ATOM 5587 O O . ARG B 1 136 ? 26.109 6.34 1.34 1 93.44 136 ARG B O 1
ATOM 5594 N N . GLY B 1 137 ? 26.391 7.332 3.334 1 96.44 137 GLY B N 1
ATOM 5595 C CA . GLY B 1 137 ? 25.141 8.078 3.271 1 96.44 137 GLY B CA 1
ATOM 5596 C C . GLY B 1 137 ? 23.922 7.199 3.436 1 96.44 137 GLY B C 1
ATOM 5597 O O . GLY B 1 137 ? 24.031 5.992 3.66 1 96.44 137 GLY B O 1
ATOM 5598 N N . PRO B 1 138 ? 22.766 7.816 3.393 1 98.38 138 PRO B N 1
ATOM 5599 C CA . PRO B 1 138 ? 21.516 7.078 3.59 1 98.38 138 PRO B CA 1
ATOM 5600 C C . PRO B 1 138 ? 21.078 6.332 2.336 1 98.38 138 PRO B C 1
ATOM 5602 O O . PRO B 1 138 ? 21.578 6.602 1.24 1 98.38 138 PRO B O 1
ATOM 5605 N N . ASP B 1 139 ? 20.219 5.34 2.479 1 98.44 139 ASP B N 1
ATOM 5606 C CA . ASP B 1 139 ? 19.484 4.688 1.394 1 98.44 139 ASP B CA 1
ATOM 5607 C C . ASP B 1 139 ? 18.016 5.094 1.398 1 98.44 139 ASP B C 1
ATOM 5609 O O . ASP B 1 139 ? 17.547 5.742 2.336 1 98.44 139 ASP B O 1
ATOM 5613 N N . THR B 1 140 ? 17.359 4.781 0.272 1 98.69 140 THR B N 1
ATOM 5614 C CA . THR B 1 140 ? 15.953 5.148 0.136 1 98.69 140 THR B CA 1
ATOM 5615 C C . THR B 1 140 ? 15.125 3.949 -0.302 1 98.69 140 THR B C 1
ATOM 5617 O O . THR B 1 140 ? 15.656 2.982 -0.85 1 98.69 140 THR B O 1
ATOM 5620 N N . LEU B 1 141 ? 13.836 3.963 -0.018 1 98.69 141 LEU B N 1
ATOM 5621 C CA . LEU B 1 141 ? 12.844 2.986 -0.457 1 98.69 141 LEU B CA 1
ATOM 5622 C C . LEU B 1 141 ? 11.523 3.668 -0.801 1 98.69 141 LEU B C 1
ATOM 5624 O O . LEU B 1 141 ? 10.977 4.414 0.013 1 98.69 141 LEU B O 1
ATOM 5628 N N . LEU B 1 142 ? 11.047 3.445 -2.023 1 98.56 142 LEU B N 1
ATOM 5629 C CA . LEU B 1 142 ? 9.758 3.998 -2.414 1 98.56 142 LEU B CA 1
ATOM 5630 C C . LEU B 1 142 ? 8.633 3.395 -1.575 1 98.56 142 LEU B C 1
ATOM 5632 O O . LEU B 1 142 ? 8.703 2.23 -1.18 1 98.56 142 LEU B O 1
ATOM 5636 N N . THR B 1 143 ? 7.617 4.203 -1.298 1 98.44 143 THR B N 1
ATOM 5637 C CA . THR B 1 143 ? 6.461 3.773 -0.516 1 98.44 143 THR B CA 1
ATOM 5638 C C . THR B 1 143 ? 5.16 4.195 -1.195 1 98.44 143 THR B C 1
ATOM 5640 O O . THR B 1 143 ? 5.172 5.02 -2.111 1 98.44 143 THR B O 1
ATOM 5643 N N . CYS B 1 144 ? 4.043 3.588 -0.776 1 98.06 144 CYS B N 1
ATOM 5644 C CA . CYS B 1 144 ? 2.715 3.99 -1.224 1 98.06 144 CYS B CA 1
ATOM 5645 C C . CYS B 1 144 ? 2.219 5.195 -0.438 1 98.06 144 CYS B C 1
ATOM 5647 O O . CYS B 1 144 ? 1.098 5.191 0.075 1 98.06 144 CYS B O 1
ATOM 5649 N N . GLY B 1 145 ? 3.105 6.188 -0.283 1 96.94 145 GLY B N 1
ATOM 5650 C CA . GLY B 1 145 ? 2.822 7.371 0.513 1 96.94 145 GLY B CA 1
ATOM 5651 C C . GLY B 1 145 ? 3.438 7.32 1.899 1 96.94 145 GLY B C 1
ATOM 5652 O O . GLY B 1 145 ? 3.854 6.254 2.359 1 96.94 145 GLY B O 1
ATOM 5653 N N . SER B 1 146 ? 3.418 8.445 2.547 1 96.81 146 SER B N 1
ATOM 5654 C CA . SER B 1 146 ? 4.07 8.562 3.848 1 96.81 146 SER B CA 1
ATOM 5655 C C . SER B 1 146 ? 3.371 7.707 4.898 1 96.81 146 SER B C 1
ATOM 5657 O O . SER B 1 146 ? 4.016 7.195 5.816 1 96.81 146 SER B O 1
ATOM 5659 N N . THR B 1 147 ? 2.002 7.582 4.828 1 97.12 147 THR B N 1
ATOM 5660 C CA . THR B 1 147 ? 1.265 6.738 5.762 1 97.12 147 THR B CA 1
ATOM 5661 C C . THR B 1 147 ? 1.751 5.297 5.691 1 97.12 147 THR B C 1
ATOM 5663 O O . THR B 1 147 ? 1.936 4.645 6.723 1 97.12 147 THR B O 1
ATOM 5666 N N . ASP B 1 148 ? 1.968 4.793 4.477 1 98.06 148 ASP B N 1
ATOM 5667 C CA . ASP B 1 148 ? 2.518 3.459 4.27 1 98.06 148 ASP B CA 1
ATOM 5668 C C . ASP B 1 148 ? 3.918 3.342 4.867 1 98.06 148 ASP B C 1
ATOM 5670 O O . ASP B 1 148 ? 4.227 2.363 5.551 1 98.06 148 ASP B O 1
ATOM 5674 N N . GLY B 1 149 ? 4.809 4.363 4.562 1 98.62 149 GLY B N 1
ATOM 5675 C CA . GLY B 1 149 ? 6.145 4.371 5.133 1 98.62 149 GLY B CA 1
ATOM 5676 C C . GLY B 1 149 ? 6.145 4.359 6.652 1 98.62 149 GLY B C 1
ATOM 5677 O O . GLY B 1 149 ? 6.93 3.637 7.27 1 98.62 149 GLY B O 1
ATOM 5678 N N . PHE B 1 150 ? 5.258 5.113 7.273 1 98.81 150 PHE B N 1
ATOM 5679 C CA . PHE B 1 150 ? 5.16 5.191 8.727 1 98.81 150 PHE B CA 1
ATOM 5680 C C . PHE B 1 150 ? 4.695 3.863 9.312 1 98.81 150 PHE B C 1
ATOM 5682 O O . PHE B 1 150 ? 5.25 3.383 10.297 1 98.81 150 PHE B O 1
ATOM 5689 N N . CYS B 1 151 ? 3.686 3.311 8.727 1 98.56 151 CYS B N 1
ATOM 5690 C CA . CYS B 1 151 ? 3.168 2.023 9.18 1 98.56 151 CYS B CA 1
ATOM 5691 C C . CYS B 1 151 ? 4.266 0.967 9.188 1 98.56 151 CYS B C 1
ATOM 5693 O O . CYS B 1 151 ? 4.414 0.223 10.156 1 98.56 151 CYS B O 1
ATOM 5695 N N . LYS B 1 152 ? 5.051 0.896 8.125 1 98.81 152 LYS B N 1
ATOM 5696 C CA . LYS B 1 152 ? 6.129 -0.08 8.008 1 98.81 152 LYS B CA 1
ATOM 5697 C C . LYS B 1 152 ? 7.246 0.207 9.008 1 98.81 152 LYS B C 1
ATOM 5699 O O . LYS B 1 152 ? 7.875 -0.718 9.523 1 98.81 152 LYS B O 1
ATOM 5704 N N . THR B 1 153 ? 7.461 1.485 9.266 1 98.94 153 THR B N 1
ATOM 5705 C CA . THR B 1 153 ? 8.453 1.869 10.258 1 98.94 153 THR B CA 1
ATOM 5706 C C . THR B 1 153 ? 8.031 1.417 11.648 1 98.94 153 THR B C 1
ATOM 5708 O O . THR B 1 153 ? 8.844 0.889 12.414 1 98.94 153 THR B O 1
ATOM 5711 N N . ILE B 1 154 ? 6.762 1.614 11.992 1 98.81 154 ILE B N 1
ATOM 5712 C CA . ILE B 1 154 ? 6.242 1.192 13.289 1 98.81 154 ILE B CA 1
ATOM 5713 C C . ILE B 1 154 ? 6.336 -0.327 13.414 1 98.81 154 ILE B C 1
ATOM 5715 O O . ILE B 1 154 ? 6.715 -0.849 14.461 1 98.81 154 ILE B O 1
ATOM 5719 N N . GLU B 1 155 ? 6.004 -1.018 12.328 1 98.44 155 GLU B N 1
ATOM 5720 C CA . GLU B 1 155 ? 6.141 -2.471 12.336 1 98.44 155 GLU B CA 1
ATOM 5721 C C . GLU B 1 155 ? 7.59 -2.889 12.547 1 98.44 155 GLU B C 1
ATOM 5723 O O . GLU B 1 155 ? 7.863 -3.855 13.266 1 98.44 155 GLU B O 1
ATOM 5728 N N . ALA B 1 156 ? 8.516 -2.232 11.969 1 98.81 156 ALA B N 1
ATOM 5729 C CA . ALA B 1 156 ? 9.93 -2.58 12.016 1 98.81 156 ALA B CA 1
ATOM 5730 C C . ALA B 1 156 ? 10.484 -2.447 13.43 1 98.81 156 ALA B C 1
ATOM 5732 O O . ALA B 1 156 ? 11.359 -3.219 13.836 1 98.81 156 ALA B O 1
ATOM 5733 N N . PHE B 1 157 ? 9.891 -1.478 14.258 1 98.88 157 PHE B N 1
ATOM 5734 C CA . PHE B 1 157 ? 10.609 -1.099 15.469 1 98.88 157 PHE B CA 1
ATOM 5735 C C . PHE B 1 157 ? 9.773 -1.387 16.703 1 98.88 157 PHE B C 1
ATOM 5737 O O . PHE B 1 157 ? 10.164 -1.034 17.828 1 98.88 157 PHE B O 1
ATOM 5744 N N . THR B 1 158 ? 8.555 -2.004 16.578 1 98.44 158 THR B N 1
ATOM 5745 C CA . THR B 1 158 ? 7.746 -2.18 17.781 1 98.44 158 THR B CA 1
ATOM 5746 C C . THR B 1 158 ? 7.129 -3.576 17.828 1 98.44 158 THR B C 1
ATOM 5748 O O . THR B 1 158 ? 6.914 -4.191 16.781 1 98.44 158 THR B O 1
ATOM 5751 N N . ASN B 1 159 ? 6.949 -4.09 18.984 1 97.31 159 ASN B N 1
ATOM 5752 C CA . ASN B 1 159 ? 6.152 -5.273 19.281 1 97.31 159 ASN B CA 1
ATOM 5753 C C . ASN B 1 159 ? 4.82 -4.902 19.938 1 97.31 159 ASN B C 1
ATOM 5755 O O . ASN B 1 159 ? 4.785 -4.105 20.875 1 97.31 159 ASN B O 1
ATOM 5759 N N . PRO B 1 160 ? 3.697 -5.406 19.391 1 96.75 160 PRO B N 1
ATOM 5760 C CA . PRO B 1 160 ? 2.422 -5.117 20.047 1 96.75 160 PRO B CA 1
ATOM 5761 C C . PRO B 1 160 ? 2.385 -5.594 21.5 1 96.75 160 PRO B C 1
ATOM 5763 O O . PRO B 1 160 ? 3.072 -6.551 21.859 1 96.75 160 PRO B O 1
ATOM 5766 N N . TRP B 1 161 ? 1.572 -4.926 22.359 1 96.62 161 TRP B N 1
ATOM 5767 C CA . TRP B 1 161 ? 1.438 -5.219 23.781 1 96.62 161 TRP B CA 1
ATOM 5768 C C . TRP B 1 161 ? -0.024 -5.438 24.156 1 96.62 161 TRP B C 1
ATOM 5770 O O . TRP B 1 161 ? -0.895 -4.656 23.781 1 96.62 161 TRP B O 1
ATOM 5780 N N . ASP B 1 162 ? -0.267 -6.473 24.828 1 93.31 162 ASP B N 1
ATOM 5781 C CA . ASP B 1 162 ? -1.582 -6.863 25.312 1 93.31 162 ASP B CA 1
ATOM 5782 C C . ASP B 1 162 ? -1.538 -7.164 26.812 1 93.31 162 ASP B C 1
ATOM 5784 O O . ASP B 1 162 ? -0.919 -8.141 27.234 1 93.31 162 ASP B O 1
ATOM 5788 N N . PRO B 1 163 ? -2.299 -6.398 27.594 1 91.62 163 PRO B N 1
ATOM 5789 C CA . PRO B 1 163 ? -2.244 -6.605 29.047 1 91.62 163 PRO B CA 1
ATOM 5790 C C . PRO B 1 163 ? -2.744 -7.984 29.469 1 91.62 163 PRO B C 1
ATOM 5792 O O . PRO B 1 163 ? -2.432 -8.453 30.562 1 91.62 163 PRO B O 1
ATOM 5795 N N . ALA B 1 164 ? -3.51 -8.57 28.625 1 87.94 164 ALA B N 1
ATOM 5796 C CA . ALA B 1 164 ? -4 -9.906 28.938 1 87.94 164 ALA B CA 1
ATOM 5797 C C . ALA B 1 164 ? -2.902 -10.953 28.766 1 87.94 164 ALA B C 1
ATOM 5799 O O . ALA B 1 164 ? -2.984 -12.047 29.312 1 87.94 164 ALA B O 1
ATOM 5800 N N . ARG B 1 165 ? -1.83 -10.539 28.062 1 87.12 165 ARG B N 1
ATOM 5801 C CA . ARG B 1 165 ? -0.808 -11.516 27.688 1 87.12 165 ARG B CA 1
ATOM 5802 C C . ARG B 1 165 ? 0.572 -11.062 28.156 1 87.12 165 ARG B C 1
ATOM 5804 O O . ARG B 1 165 ? 1.464 -11.883 28.375 1 87.12 165 ARG B O 1
ATOM 5811 N N . ASP B 1 166 ? 0.717 -9.75 28.266 1 91.62 166 ASP B N 1
ATOM 5812 C CA . ASP B 1 166 ? 2.051 -9.18 28.453 1 91.62 166 ASP B CA 1
ATOM 5813 C C . ASP B 1 166 ? 2.143 -8.406 29.766 1 91.62 166 ASP B C 1
ATOM 5815 O O . ASP B 1 166 ? 1.183 -7.75 30.172 1 91.62 166 ASP B O 1
ATOM 5819 N N . GLY B 1 167 ? 3.322 -8.5 30.391 1 91.56 167 GLY B N 1
ATOM 5820 C CA . GLY B 1 167 ? 3.564 -7.684 31.578 1 91.56 167 GLY B CA 1
ATOM 5821 C C . GLY B 1 167 ? 3.762 -6.215 31.25 1 91.56 167 GLY B C 1
ATOM 5822 O O . GLY B 1 167 ? 4.18 -5.871 30.141 1 91.56 167 GLY B O 1
ATOM 5823 N N . PRO B 1 168 ? 3.477 -5.363 32.188 1 92.5 168 PRO B N 1
ATOM 5824 C CA . PRO B 1 168 ? 3.629 -3.926 31.953 1 92.5 168 PRO B CA 1
ATOM 5825 C C . PRO B 1 168 ? 5.059 -3.535 31.578 1 92.5 168 PRO B C 1
ATOM 5827 O O . PRO B 1 168 ? 5.262 -2.572 30.828 1 92.5 168 PRO B O 1
ATOM 5830 N N . SER B 1 169 ? 6.035 -4.281 32.031 1 93.94 169 SER B N 1
ATOM 5831 C CA . SER B 1 169 ? 7.438 -3.959 31.797 1 93.94 169 SER B CA 1
ATOM 5832 C C . SER B 1 169 ? 7.812 -4.164 30.328 1 93.94 169 SER B C 1
ATOM 5834 O O . SER B 1 169 ? 8.867 -3.713 29.891 1 93.94 169 SER B O 1
ATOM 5836 N N . GLN B 1 170 ? 6.965 -4.809 29.562 1 94.25 170 GLN B N 1
ATOM 5837 C CA . GLN B 1 170 ? 7.246 -5.09 28.156 1 94.25 170 GLN B CA 1
ATOM 5838 C C . GLN B 1 170 ? 6.602 -4.051 27.25 1 94.25 170 GLN B C 1
ATOM 5840 O O . GLN B 1 170 ? 6.84 -4.043 26.047 1 94.25 170 GLN B O 1
ATOM 5845 N N . ARG B 1 171 ? 5.75 -3.189 27.844 1 97.5 171 ARG B N 1
ATOM 5846 C CA . ARG B 1 171 ? 5.035 -2.189 27.062 1 97.5 171 ARG B CA 1
ATOM 5847 C C . ARG B 1 171 ? 5.988 -1.126 26.531 1 97.5 171 ARG B C 1
ATOM 5849 O O . ARG B 1 171 ? 6.695 -0.476 27.297 1 97.5 171 ARG B O 1
ATOM 5856 N N . GLU B 1 172 ? 6.055 -1.007 25.203 1 98.19 172 GLU B N 1
ATOM 5857 C CA . GLU B 1 172 ? 6.914 -0.028 24.547 1 98.19 172 GLU B CA 1
ATOM 5858 C C . GLU B 1 172 ? 6.207 1.315 24.391 1 98.19 172 GLU B C 1
ATOM 5860 O O . GLU B 1 172 ? 5.051 1.463 24.797 1 98.19 172 GLU B O 1
ATOM 5865 N N . GLY B 1 173 ? 6.938 2.324 23.906 1 98.44 173 GLY B N 1
ATOM 5866 C CA . GLY B 1 173 ? 6.332 3.645 23.828 1 98.44 173 GLY B CA 1
ATOM 5867 C C . GLY B 1 173 ? 6.906 4.496 22.703 1 98.44 173 GLY B C 1
ATOM 5868 O O . GLY B 1 173 ? 7.945 4.156 22.141 1 98.44 173 GLY B O 1
ATOM 5869 N N . ILE B 1 174 ? 6.156 5.512 22.391 1 98.88 174 ILE B N 1
ATOM 5870 C CA . ILE B 1 174 ? 6.539 6.473 21.359 1 98.88 174 ILE B CA 1
ATOM 5871 C C . ILE B 1 174 ? 6.27 7.895 21.859 1 98.88 174 ILE B C 1
ATOM 5873 O O . ILE B 1 174 ? 5.215 8.172 22.438 1 98.88 174 ILE B O 1
ATOM 5877 N N . LEU B 1 175 ? 7.34 8.758 21.734 1 98.88 175 LEU B N 1
ATOM 5878 C CA . LEU B 1 175 ? 7.215 10.188 22.016 1 98.88 175 LEU B CA 1
ATOM 5879 C C . LEU B 1 175 ? 6.605 10.922 20.812 1 98.88 175 LEU B C 1
ATOM 5881 O O . LEU B 1 175 ? 6.809 10.523 19.672 1 98.88 175 LEU B O 1
ATOM 5885 N N . CYS B 1 176 ? 5.832 11.953 21.062 1 98.81 176 CYS B N 1
ATOM 5886 C CA . CYS B 1 176 ? 5.305 12.828 20.016 1 98.81 176 CYS B CA 1
ATOM 5887 C C . CYS B 1 176 ? 5.074 14.234 20.562 1 98.81 176 CYS B C 1
ATOM 5889 O O . CYS B 1 176 ? 5.141 14.453 21.766 1 98.81 176 CYS B O 1
ATOM 5891 N N . GLU B 1 177 ? 4.855 15.18 19.703 1 98.5 177 GLU B N 1
ATOM 5892 C CA . GLU B 1 177 ? 4.496 16.531 20.109 1 98.5 177 GLU B CA 1
ATOM 5893 C C . GLU B 1 177 ? 3.158 16.562 20.828 1 98.5 177 GLU B C 1
ATOM 5895 O O . GLU B 1 177 ? 2.303 15.703 20.594 1 98.5 177 GLU B O 1
ATOM 5900 N N . GLU B 1 178 ? 2.975 17.562 21.719 1 97.56 178 GLU B N 1
ATOM 5901 C CA . GLU B 1 178 ? 1.75 17.688 22.5 1 97.56 178 GLU B CA 1
ATOM 5902 C C . GLU B 1 178 ? 0.531 17.859 21.609 1 97.56 178 GLU B C 1
ATOM 5904 O O . GLU B 1 178 ? -0.553 17.359 21.906 1 97.56 178 GLU B O 1
ATOM 5909 N N . PHE B 1 179 ? 0.6 18.641 20.5 1 97.75 179 PHE B N 1
ATOM 5910 C CA . PHE B 1 179 ? -0.359 18.688 19.406 1 97.75 179 PHE B CA 1
ATOM 5911 C C . PHE B 1 179 ? 0.23 18.062 18.156 1 97.75 179 PHE B C 1
ATOM 5913 O O . PHE B 1 179 ? 1.335 18.422 17.734 1 97.75 179 PHE B O 1
ATOM 5920 N N . VAL B 1 180 ? -0.499 17.109 17.594 1 97.19 180 VAL B N 1
ATOM 5921 C CA . VAL B 1 180 ? 0.178 16.328 16.578 1 97.19 180 VAL B CA 1
ATOM 5922 C C . VAL B 1 180 ? -0.84 15.828 15.547 1 97.19 180 VAL B C 1
ATOM 5924 O O . VAL B 1 180 ? -2.049 15.883 15.789 1 97.19 180 VAL B O 1
ATOM 5927 N N . TYR B 1 181 ? -0.369 15.469 14.383 1 95.5 181 TYR B N 1
ATOM 5928 C CA . TYR B 1 181 ? -1.157 14.797 13.359 1 95.5 181 TYR B CA 1
ATOM 5929 C C . TYR B 1 181 ? -1.677 13.453 13.867 1 95.5 181 TYR B C 1
ATOM 5931 O O . TYR B 1 181 ? -0.893 12.547 14.164 1 95.5 181 TYR B O 1
ATOM 5939 N N . MET B 1 182 ? -2.906 13.141 13.789 1 94.62 182 MET B N 1
ATOM 5940 C CA . MET B 1 182 ? -3.518 12.094 14.602 1 94.62 182 MET B CA 1
ATOM 5941 C C . MET B 1 182 ? -3.537 10.766 13.859 1 94.62 182 MET B C 1
ATOM 5943 O O . MET B 1 182 ? -3.746 9.711 14.461 1 94.62 182 MET B O 1
ATOM 5947 N N . ASN B 1 183 ? -3.396 10.727 12.562 1 93.31 183 ASN B N 1
ATOM 5948 C CA . ASN B 1 183 ? -3.312 9.438 11.883 1 93.31 183 ASN B CA 1
ATOM 5949 C C . ASN B 1 183 ? -2.084 8.648 12.328 1 93.31 183 ASN B C 1
ATOM 5951 O O . ASN B 1 183 ? -2.109 7.418 12.352 1 93.31 183 ASN B O 1
ATOM 5955 N N . ALA B 1 184 ? -1.025 9.367 12.625 1 96.12 184 ALA B N 1
ATOM 5956 C CA . ALA B 1 184 ? 0.144 8.688 13.188 1 96.12 184 ALA B CA 1
ATOM 5957 C C . ALA B 1 184 ? -0.193 8.008 14.508 1 96.12 184 ALA B C 1
ATOM 5959 O O . ALA B 1 184 ? 0.199 6.863 14.75 1 96.12 184 ALA B O 1
ATOM 5960 N N . ILE B 1 185 ? -0.948 8.68 15.367 1 96.5 185 ILE B N 1
ATOM 5961 C CA . ILE B 1 185 ? -1.339 8.156 16.672 1 96.5 185 ILE B CA 1
ATOM 5962 C C . ILE B 1 185 ? -2.293 6.98 16.484 1 96.5 185 ILE B C 1
ATOM 5964 O O . ILE B 1 185 ? -2.191 5.977 17.203 1 96.5 185 ILE B O 1
ATOM 5968 N N . ALA B 1 186 ? -3.195 7.121 15.492 1 95.38 186 ALA B N 1
ATOM 5969 C CA . ALA B 1 186 ? -4.145 6.051 15.195 1 95.38 186 ALA B CA 1
ATOM 5970 C C . ALA B 1 186 ? -3.42 4.793 14.719 1 95.38 186 ALA B C 1
ATOM 5972 O O . ALA B 1 186 ? -3.957 3.688 14.812 1 95.38 186 ALA B O 1
ATOM 5973 N N . THR B 1 187 ? -2.23 4.914 14.18 1 96.62 187 THR B N 1
ATOM 5974 C CA . THR B 1 187 ? -1.411 3.791 13.742 1 96.62 187 THR B CA 1
ATOM 5975 C C . THR B 1 187 ? -0.794 3.072 14.938 1 96.62 187 THR B C 1
ATOM 5977 O O . THR B 1 187 ? -0.725 1.842 14.961 1 96.62 187 THR B O 1
ATOM 5980 N N . VAL B 1 188 ? -0.427 3.797 16.016 1 97.75 188 VAL B N 1
ATOM 5981 C CA . VAL B 1 188 ? 0.414 3.254 17.078 1 97.75 188 VAL B CA 1
ATOM 5982 C C . VAL B 1 188 ? -0.457 2.801 18.25 1 97.75 188 VAL B C 1
ATOM 5984 O O . VAL B 1 188 ? -0.173 1.781 18.891 1 97.75 188 VAL B O 1
ATOM 5987 N N . LYS B 1 189 ? -1.521 3.514 18.531 1 96.81 189 LYS B N 1
ATOM 5988 C CA . LYS B 1 189 ? -2.328 3.299 19.734 1 96.81 189 LYS B CA 1
ATOM 5989 C C . LYS B 1 189 ? -2.898 1.884 19.766 1 96.81 189 LYS B C 1
ATOM 5991 O O . LYS B 1 189 ? -2.885 1.227 20.812 1 96.81 189 LYS B O 1
ATOM 5996 N N . PRO B 1 190 ? -3.383 1.362 18.625 1 97.75 190 PRO B N 1
ATOM 5997 C CA . PRO B 1 190 ? -3.975 0.022 18.656 1 97.75 190 PRO B CA 1
ATOM 5998 C C . PRO B 1 190 ? -2.953 -1.062 19 1 97.75 190 PRO B C 1
ATOM 6000 O O . PRO B 1 190 ? -3.33 -2.166 19.406 1 97.75 190 PRO B O 1
ATOM 6003 N N . ARG B 1 191 ? -1.702 -0.836 18.859 1 98.06 191 ARG B N 1
ATOM 6004 C CA . ARG B 1 191 ? -0.646 -1.804 19.141 1 98.06 191 ARG B CA 1
ATOM 6005 C C . ARG B 1 191 ? -0.35 -1.872 20.625 1 98.06 191 ARG B C 1
ATOM 6007 O O . ARG B 1 191 ? 0.459 -2.691 21.062 1 98.06 191 ARG B O 1
ATOM 6014 N N . GLY B 1 192 ? -0.958 -0.973 21.422 1 97.62 192 GLY B N 1
ATOM 6015 C CA . GLY B 1 192 ? -0.81 -0.997 22.859 1 97.62 192 GLY B CA 1
ATOM 6016 C C . GLY B 1 192 ? 0.406 -0.233 23.359 1 97.62 192 GLY B C 1
ATOM 6017 O O . GLY B 1 192 ? 0.836 -0.405 24.5 1 97.62 192 GLY B O 1
ATOM 6018 N N . LEU B 1 193 ? 0.98 0.643 22.531 1 98.12 193 LEU B N 1
ATOM 6019 C CA . LEU B 1 193 ? 2.148 1.432 22.906 1 98.12 193 LEU B CA 1
ATOM 6020 C C . LEU B 1 193 ? 1.75 2.615 23.781 1 98.12 193 LEU B C 1
ATOM 6022 O O . LEU B 1 193 ? 0.64 3.139 23.656 1 98.12 193 LEU B O 1
ATOM 6026 N N . ASN B 1 194 ? 2.699 2.994 24.703 1 97.94 194 ASN B N 1
ATOM 6027 C CA . ASN B 1 194 ? 2.545 4.285 25.359 1 97.94 194 ASN B CA 1
ATOM 6028 C C . ASN B 1 194 ? 2.717 5.441 24.375 1 97.94 194 ASN B C 1
ATOM 6030 O O . ASN B 1 194 ? 3.715 5.504 23.656 1 97.94 194 ASN B O 1
ATOM 6034 N N . VAL B 1 195 ? 1.709 6.273 24.25 1 98.38 195 VAL B N 1
ATOM 6035 C CA . VAL B 1 195 ? 1.842 7.531 23.531 1 98.38 195 VAL B CA 1
ATOM 6036 C C . VAL B 1 195 ? 2.197 8.656 24.5 1 98.38 195 VAL B C 1
ATOM 6038 O O . VAL B 1 195 ? 1.406 8.992 25.391 1 98.38 195 VAL B O 1
ATOM 6041 N N . VAL B 1 196 ? 3.352 9.273 24.328 1 98.69 196 VAL B N 1
ATOM 6042 C CA . VAL B 1 196 ? 3.891 10.172 25.344 1 98.69 196 VAL B CA 1
ATOM 6043 C C . VAL B 1 196 ? 4.098 11.562 24.75 1 98.69 196 VAL B C 1
ATOM 6045 O O . VAL B 1 196 ? 5.09 11.805 24.062 1 98.69 196 VAL B O 1
ATOM 6048 N N . PRO B 1 197 ? 3.254 12.477 25.062 1 98.56 197 PRO B N 1
ATOM 6049 C CA . PRO B 1 197 ? 3.385 13.836 24.516 1 98.56 197 PRO B CA 1
ATOM 6050 C C . PRO B 1 197 ? 4.547 14.609 25.141 1 98.56 197 PRO B C 1
ATOM 6052 O O . PRO B 1 197 ? 4.82 14.461 26.344 1 98.56 197 PRO B O 1
ATOM 6055 N N . VAL B 1 198 ? 5.219 15.367 24.375 1 98.88 198 VAL B N 1
ATOM 6056 C CA . VAL B 1 198 ? 6.277 16.281 24.781 1 98.88 198 VAL B CA 1
ATOM 6057 C C . VAL B 1 198 ? 5.844 17.719 24.531 1 98.88 198 VAL B C 1
ATOM 6059 O O . VAL B 1 198 ? 5.262 18.031 23.484 1 98.88 198 VAL B O 1
ATOM 6062 N N . ALA B 1 199 ? 6.168 18.594 25.422 1 98.31 199 ALA B N 1
ATOM 6063 C CA . ALA B 1 199 ? 5.758 20 25.344 1 98.31 199 ALA B CA 1
ATOM 6064 C C . ALA B 1 199 ? 6.367 20.672 24.125 1 98.31 199 ALA B C 1
ATOM 6066 O O . ALA B 1 199 ? 7.434 20.281 23.656 1 98.31 199 ALA B O 1
ATOM 6067 N N . MET B 1 200 ? 5.641 21.672 23.656 1 97.69 200 MET B N 1
ATOM 6068 C CA . MET B 1 200 ? 6.051 22.391 22.453 1 97.69 200 MET B CA 1
ATOM 6069 C C . MET B 1 200 ? 6.16 23.891 22.719 1 97.69 200 MET B C 1
ATOM 6071 O O . MET B 1 200 ? 5.617 24.391 23.719 1 97.69 200 MET B O 1
ATOM 6075 N N . ASP B 1 201 ? 6.906 24.594 22 1 96.06 201 ASP B N 1
ATOM 6076 C CA . ASP B 1 201 ? 6.871 26.047 21.859 1 96.06 201 ASP B CA 1
ATOM 6077 C C . ASP B 1 201 ? 6.668 26.469 20.406 1 96.06 201 ASP B C 1
ATOM 6079 O O . ASP B 1 201 ? 6.172 25.688 19.594 1 96.06 201 ASP B O 1
ATOM 6083 N N . ALA B 1 202 ? 6.945 27.672 20.078 1 91.5 202 ALA B N 1
ATOM 6084 C CA . ALA B 1 202 ? 6.633 28.219 18.766 1 91.5 202 ALA B CA 1
ATOM 6085 C C . ALA B 1 202 ? 7.395 27.469 17.672 1 91.5 202 ALA B C 1
ATOM 6087 O O . ALA B 1 202 ? 6.949 27.406 16.516 1 91.5 202 ALA B O 1
ATOM 6088 N N . GLN B 1 203 ? 8.492 26.844 18.016 1 93.56 203 GLN B N 1
ATOM 6089 C CA . GLN B 1 203 ? 9.297 26.125 17.031 1 93.56 203 GLN B CA 1
ATOM 6090 C C . GLN B 1 203 ? 8.828 24.688 16.875 1 93.56 203 GLN B C 1
ATOM 6092 O O . GLN B 1 203 ? 9.031 24.062 15.82 1 93.56 203 GLN B O 1
ATOM 6097 N N . GLY B 1 204 ? 8.32 24.141 17.875 1 96.38 204 GLY B N 1
ATOM 6098 C CA . GLY B 1 204 ? 7.992 22.719 17.922 1 96.38 204 GLY B CA 1
ATOM 6099 C C . GLY B 1 204 ? 8.352 22.062 19.234 1 96.38 204 GLY B C 1
ATOM 6100 O O . GLY B 1 204 ? 8.195 22.672 20.297 1 96.38 204 GLY B O 1
ATOM 6101 N N . MET B 1 205 ? 8.766 20.875 19.188 1 98.44 205 MET B N 1
ATOM 6102 C CA . MET B 1 205 ? 9.086 20.062 20.375 1 98.44 205 MET B CA 1
ATOM 6103 C C . MET B 1 205 ? 10.172 20.734 21.203 1 98.44 205 MET B C 1
ATOM 6105 O O . MET B 1 205 ? 11.211 21.141 20.672 1 98.44 205 MET B O 1
ATOM 6109 N N . ARG B 1 206 ? 9.969 20.828 22.516 1 98.44 206 ARG B N 1
ATOM 6110 C CA . ARG B 1 206 ? 10.969 21.391 23.406 1 98.44 206 ARG B CA 1
ATOM 6111 C C . ARG B 1 206 ? 11.977 20.328 23.859 1 98.44 206 ARG B C 1
ATOM 6113 O O . ARG B 1 206 ? 11.594 19.203 24.188 1 98.44 206 ARG B O 1
ATOM 6120 N N . ALA B 1 207 ? 13.234 20.719 23.859 1 98.62 207 ALA B N 1
ATOM 6121 C CA . ALA B 1 207 ? 14.273 19.812 24.359 1 98.62 207 ALA B CA 1
ATOM 6122 C C . ALA B 1 207 ? 14.312 19.797 25.875 1 98.62 207 ALA B C 1
ATOM 6124 O O . ALA B 1 207 ? 14.469 18.734 26.484 1 98.62 207 ALA B O 1
ATOM 6125 N N . HIS B 1 208 ? 14.172 20.984 26.422 1 98.12 208 HIS B N 1
ATOM 6126 C CA . HIS B 1 208 ? 14.32 21.156 27.859 1 98.12 208 HIS B CA 1
ATOM 6127 C C . HIS B 1 208 ? 13.133 21.891 28.469 1 98.12 208 HIS B C 1
ATOM 6129 O O . HIS B 1 208 ? 12.211 22.281 27.75 1 98.12 208 HIS B O 1
ATOM 6135 N N . GLY B 1 209 ? 13.109 21.969 29.828 1 97.94 209 GLY B N 1
ATOM 6136 C CA . GLY B 1 209 ? 12 22.609 30.516 1 97.94 209 GLY B CA 1
ATOM 6137 C C . GLY B 1 209 ? 10.922 21.641 30.953 1 97.94 209 GLY B C 1
ATOM 6138 O O . GLY B 1 209 ? 10.992 20.453 30.641 1 97.94 209 GLY B O 1
ATOM 6139 N N . THR B 1 210 ? 9.961 22.188 31.641 1 97.5 210 THR B N 1
ATOM 6140 C CA . THR B 1 210 ? 8.867 21.344 32.156 1 97.5 210 THR B CA 1
ATOM 6141 C C . THR B 1 210 ? 8.086 20.734 30.984 1 97.5 210 THR B C 1
ATOM 6143 O O . THR B 1 210 ? 7.555 21.438 30.141 1 97.5 210 THR B O 1
ATOM 6146 N N . GLY B 1 211 ? 8.055 19.422 31 1 98 211 GLY B N 1
ATOM 6147 C CA . GLY B 1 211 ? 7.332 18.703 29.969 1 98 211 GLY B CA 1
ATOM 6148 C C . GLY B 1 211 ? 8.141 18.516 28.703 1 98 211 GLY B C 1
ATOM 6149 O O . GLY B 1 211 ? 7.691 17.844 27.766 1 98 211 GLY B O 1
ATOM 6150 N N . GLY B 1 212 ? 9.289 19.125 28.609 1 98.69 212 GLY B N 1
ATOM 6151 C CA . GLY B 1 212 ? 10.172 18.922 27.469 1 98.69 212 GLY B CA 1
ATOM 6152 C C . GLY B 1 212 ? 10.734 17.516 27.406 1 98.69 212 GLY B C 1
ATOM 6153 O O . GLY B 1 212 ? 10.5 16.703 28.312 1 98.69 212 GLY B O 1
ATOM 6154 N N . LEU B 1 213 ? 11.453 17.234 26.344 1 98.88 213 LEU B N 1
ATOM 6155 C CA . LEU B 1 213 ? 11.945 15.891 26.078 1 98.88 213 LEU B CA 1
ATOM 6156 C C . LEU B 1 213 ? 12.812 15.391 27.219 1 98.88 213 LEU B C 1
ATOM 6158 O O . LEU B 1 213 ? 12.633 14.266 27.688 1 98.88 213 LEU B O 1
ATOM 6162 N N . ALA B 1 214 ? 13.773 16.203 27.672 1 98.88 214 ALA B N 1
ATOM 6163 C CA . ALA B 1 214 ? 14.664 15.797 28.766 1 98.88 214 ALA B CA 1
ATOM 6164 C C . ALA B 1 214 ? 13.867 15.492 30.031 1 98.88 214 ALA B C 1
ATOM 6166 O O . ALA B 1 214 ? 14.156 14.516 30.719 1 98.88 214 ALA B O 1
ATOM 6167 N N . ASP B 1 215 ? 12.977 16.359 30.328 1 98.75 215 ASP B N 1
ATOM 6168 C CA . ASP B 1 215 ? 12.141 16.203 31.516 1 98.75 215 ASP B CA 1
ATOM 6169 C C . ASP B 1 215 ? 11.352 14.891 31.469 1 98.75 215 ASP B C 1
ATOM 6171 O O . ASP B 1 215 ? 11.344 14.125 32.438 1 98.75 215 ASP B O 1
ATOM 6175 N N . VAL B 1 216 ? 10.719 14.641 30.359 1 98.69 216 VAL B N 1
ATOM 6176 C CA . VAL B 1 216 ? 9.891 13.461 30.172 1 98.69 216 VAL B CA 1
ATOM 6177 C C . VAL B 1 216 ? 10.742 12.203 30.312 1 98.69 216 VAL B C 1
ATOM 6179 O O . VAL B 1 216 ? 10.344 11.242 30.984 1 98.69 216 VAL B O 1
ATOM 6182 N N . LEU B 1 217 ? 11.914 12.195 29.688 1 98.69 217 LEU B N 1
ATOM 6183 C CA . LEU B 1 217 ? 12.781 11.016 29.672 1 98.69 217 LEU B CA 1
ATOM 6184 C C . LEU B 1 217 ? 13.406 10.781 31.047 1 98.69 217 LEU B C 1
ATOM 6186 O O . LEU B 1 217 ? 13.469 9.641 31.516 1 98.69 217 LEU B O 1
ATOM 6190 N N . ARG B 1 218 ? 13.867 11.828 31.703 1 98.06 218 ARG B N 1
ATOM 6191 C CA . ARG B 1 218 ? 14.516 11.727 33 1 98.06 218 ARG B CA 1
ATOM 6192 C C . ARG B 1 218 ? 13.539 11.242 34.062 1 98.06 218 ARG B C 1
ATOM 6194 O O . ARG B 1 218 ? 13.914 10.477 34.969 1 98.06 218 ARG B O 1
ATOM 6201 N N . ASN B 1 219 ? 12.328 11.602 33.938 1 98.06 219 ASN B N 1
ATOM 6202 C CA . ASN B 1 219 ? 11.336 11.328 34.969 1 98.06 219 ASN B CA 1
ATOM 6203 C C . ASN B 1 219 ? 10.398 10.203 34.562 1 98.06 219 ASN B C 1
ATOM 6205 O O . ASN B 1 219 ? 9.312 10.047 35.125 1 98.06 219 ASN B O 1
ATOM 6209 N N . TRP B 1 220 ? 10.797 9.453 33.594 1 97.88 220 TRP B N 1
ATOM 6210 C CA . TRP B 1 220 ? 9.945 8.359 33.125 1 97.88 220 TRP B CA 1
ATOM 6211 C C . TRP B 1 220 ? 9.68 7.363 34.25 1 97.88 220 TRP B C 1
ATOM 6213 O O . TRP B 1 220 ? 10.609 6.926 34.938 1 97.88 220 TRP B O 1
ATOM 6223 N N . ASP B 1 221 ? 8.391 7.016 34.406 1 96.62 221 ASP B N 1
ATOM 6224 C CA . ASP B 1 221 ? 7.965 6.02 35.375 1 96.62 221 ASP B CA 1
ATOM 6225 C C . ASP B 1 221 ? 7.965 4.617 34.781 1 96.62 221 ASP B C 1
ATOM 6227 O O . ASP B 1 221 ? 7.066 4.266 34.031 1 96.62 221 ASP B O 1
ATOM 6231 N N . LEU B 1 222 ? 8.75 3.766 35.156 1 94.31 222 LEU B N 1
ATOM 6232 C CA . LEU B 1 222 ? 8.93 2.43 34.594 1 94.31 222 LEU B CA 1
ATOM 6233 C C . LEU B 1 222 ? 7.695 1.565 34.844 1 94.31 222 LEU B C 1
ATOM 6235 O O . LEU B 1 222 ? 7.52 0.53 34.188 1 94.31 222 LEU B O 1
ATOM 6239 N N . ARG B 1 223 ? 6.762 1.996 35.812 1 94.25 223 ARG B N 1
ATOM 6240 C CA . ARG B 1 223 ? 5.504 1.287 36.031 1 94.25 223 ARG B CA 1
ATOM 6241 C C . ARG B 1 223 ? 4.602 1.384 34.781 1 94.25 223 ARG B C 1
ATOM 6243 O O . ARG B 1 223 ? 3.691 0.572 34.625 1 94.25 223 ARG B O 1
ATOM 6250 N N . ASN B 1 224 ? 4.961 2.383 33.906 1 95.25 224 ASN B N 1
ATOM 6251 C CA . ASN B 1 224 ? 4.188 2.572 32.688 1 95.25 224 ASN B CA 1
ATOM 6252 C C . ASN B 1 224 ? 4.762 1.767 31.547 1 95.25 224 ASN B C 1
ATOM 6254 O O . ASN B 1 224 ? 4.184 1.739 30.453 1 95.25 224 ASN B O 1
ATOM 6258 N N . GLY B 1 225 ? 5.793 1.064 31.766 1 96.94 225 GLY B N 1
ATOM 6259 C CA . GLY B 1 225 ? 6.461 0.302 30.719 1 96.94 225 GLY B CA 1
ATOM 6260 C C . GLY B 1 225 ? 7.879 0.774 30.453 1 96.94 225 GLY B C 1
ATOM 6261 O O . GLY B 1 225 ? 8.484 1.453 31.281 1 96.94 225 GLY B O 1
ATOM 6262 N N . LYS B 1 226 ? 8.367 0.339 29.359 1 97.56 226 LYS B N 1
ATOM 6263 C CA . LYS B 1 226 ? 9.703 0.742 28.938 1 97.56 226 LYS B CA 1
ATOM 6264 C C . LYS B 1 226 ? 9.766 2.236 28.641 1 97.56 226 LYS B C 1
ATOM 6266 O O . LYS B 1 226 ? 8.773 2.824 28.203 1 97.56 226 LYS B O 1
ATOM 6271 N N . ARG B 1 227 ? 10.961 2.826 28.922 1 98.19 227 ARG B N 1
ATOM 6272 C CA . ARG B 1 227 ? 11.172 4.172 28.391 1 98.19 227 ARG B CA 1
ATOM 6273 C C . ARG B 1 227 ? 10.984 4.203 26.891 1 98.19 227 ARG B C 1
ATOM 6275 O O . ARG B 1 227 ? 11.43 3.301 26.172 1 98.19 227 ARG B O 1
ATOM 6282 N N . PRO B 1 228 ? 10.258 5.238 26.391 1 98.56 228 PRO B N 1
ATOM 6283 C CA . PRO B 1 228 ? 10.016 5.281 24.953 1 98.56 228 PRO B CA 1
ATOM 6284 C C . PRO B 1 228 ? 11.305 5.207 24.141 1 98.56 228 PRO B C 1
ATOM 6286 O O . PRO B 1 228 ? 12.289 5.875 24.469 1 98.56 228 PRO B O 1
ATOM 6289 N N . HIS B 1 229 ? 11.312 4.379 23.109 1 98.75 229 HIS B N 1
ATOM 6290 C CA . HIS B 1 229 ? 12.5 4.195 22.281 1 98.75 229 HIS B CA 1
ATOM 6291 C C . HIS B 1 229 ? 12.281 4.75 20.875 1 98.75 229 HIS B C 1
ATOM 6293 O O . HIS B 1 229 ? 13.164 4.637 20.016 1 98.75 229 HIS B O 1
ATOM 6299 N N . LEU B 1 230 ? 11.086 5.309 20.562 1 98.88 230 LEU B N 1
ATOM 6300 C CA . LEU B 1 230 ? 10.75 5.965 19.297 1 98.88 230 LEU B CA 1
ATOM 6301 C C . LEU B 1 230 ? 10.266 7.391 19.547 1 98.88 230 LEU B C 1
ATOM 6303 O O . LEU B 1 230 ? 9.703 7.688 20.594 1 98.88 230 LEU B O 1
ATOM 6307 N N . MET B 1 231 ? 10.492 8.227 18.609 1 98.94 231 MET B N 1
ATOM 6308 C CA . MET B 1 231 ? 9.953 9.586 18.594 1 98.94 231 MET B CA 1
ATOM 6309 C C . MET B 1 231 ? 9.398 9.953 17.219 1 98.94 231 MET B C 1
ATOM 6311 O O . MET B 1 231 ? 10.117 9.867 16.219 1 98.94 231 MET B O 1
ATOM 6315 N N . TYR B 1 232 ? 8.156 10.242 17.188 1 98.81 232 TYR B N 1
ATOM 6316 C CA . TYR B 1 232 ? 7.512 10.797 16 1 98.81 232 TYR B CA 1
ATOM 6317 C C . TYR B 1 232 ? 7.477 12.32 16.047 1 98.81 232 TYR B C 1
ATOM 6319 O O . TYR B 1 232 ? 6.996 12.898 17.031 1 98.81 232 TYR B O 1
ATOM 6327 N N . THR B 1 233 ? 7.93 13 14.969 1 98.62 233 THR B N 1
ATOM 6328 C CA . THR B 1 233 ? 7.98 14.453 15 1 98.62 233 THR B CA 1
ATOM 6329 C C . THR B 1 233 ? 7.793 15.039 13.602 1 98.62 233 THR B C 1
ATOM 6331 O O . THR B 1 233 ? 8.219 14.438 12.609 1 98.62 233 THR B O 1
ATOM 6334 N N . ILE B 1 234 ? 7.102 16.078 13.484 1 98.25 234 ILE B N 1
ATOM 6335 C CA . ILE B 1 234 ? 6.973 16.906 12.289 1 98.25 234 ILE B CA 1
ATOM 6336 C C . ILE B 1 234 ? 7.781 18.203 12.461 1 98.25 234 ILE B C 1
ATOM 6338 O O . ILE B 1 234 ? 7.383 19.094 13.211 1 98.25 234 ILE B O 1
ATOM 6342 N N . THR B 1 235 ? 8.836 18.391 11.688 1 97.62 235 THR B N 1
ATOM 6343 C CA . THR B 1 235 ? 9.852 19.375 12.07 1 97.62 235 THR B CA 1
ATOM 6344 C C . THR B 1 235 ? 9.68 20.656 11.281 1 97.62 235 THR B C 1
ATOM 6346 O O . THR B 1 235 ? 10.211 21.703 11.664 1 97.62 235 THR B O 1
ATOM 6349 N N . ILE B 1 236 ? 9.047 20.578 10.125 1 96.94 236 ILE B N 1
ATOM 6350 C CA . ILE B 1 236 ? 8.836 21.766 9.297 1 96.94 236 ILE B CA 1
ATOM 6351 C C . ILE B 1 236 ? 7.34 21.969 9.078 1 96.94 236 ILE B C 1
ATOM 6353 O O . ILE B 1 236 ? 6.641 21.078 8.609 1 96.94 236 ILE B O 1
ATOM 6357 N N . GLY B 1 237 ? 6.934 23.219 9.359 1 97 237 GLY B N 1
ATOM 6358 C CA . GLY B 1 237 ? 5.5 23.438 9.219 1 97 237 GLY B CA 1
ATOM 6359 C C . GLY B 1 237 ? 4.664 22.469 10.031 1 97 237 GLY B C 1
ATOM 6360 O O . GLY B 1 237 ? 3.721 21.875 9.516 1 97 237 GLY B O 1
ATOM 6361 N N . GLN B 1 238 ? 5.039 22.359 11.266 1 97.75 238 GLN B N 1
ATOM 6362 C CA . GLN B 1 238 ? 4.48 21.344 12.148 1 97.75 238 GLN B CA 1
ATOM 6363 C C . GLN B 1 238 ? 2.955 21.359 12.117 1 97.75 238 GLN B C 1
ATOM 6365 O O . GLN B 1 238 ? 2.342 22.422 12.211 1 97.75 238 GLN B O 1
ATOM 6370 N N . ASN B 1 239 ? 2.305 20.266 11.805 1 97 239 ASN B N 1
ATOM 6371 C CA . ASN B 1 239 ? 0.858 20.078 11.852 1 97 239 ASN B CA 1
ATOM 6372 C C . ASN B 1 239 ? 0.39 19.703 13.25 1 97 239 ASN B C 1
ATOM 6374 O O . ASN B 1 239 ? 0.636 18.594 13.711 1 97 239 ASN B O 1
ATOM 6378 N N . PRO B 1 240 ? -0.228 20.688 13.922 1 96.69 240 PRO B N 1
ATOM 6379 C CA . PRO B 1 240 ? -1.063 21.75 13.367 1 96.69 240 PRO B CA 1
ATOM 6380 C C . PRO B 1 240 ? -0.455 23.141 13.562 1 96.69 240 PRO B C 1
ATOM 6382 O O . PRO B 1 240 ? -1.037 24.141 13.133 1 96.69 240 PRO B O 1
ATOM 6385 N N . THR B 1 241 ? 0.716 23.328 14.133 1 97.25 241 THR B N 1
ATOM 6386 C CA . THR B 1 241 ? 1.093 24.594 14.742 1 97.25 241 THR B CA 1
ATOM 6387 C C . THR B 1 241 ? 1.777 25.5 13.719 1 97.25 241 THR B C 1
ATOM 6389 O O . THR B 1 241 ? 1.892 26.703 13.938 1 97.25 241 THR B O 1
ATOM 6392 N N . GLY B 1 242 ? 2.342 24.875 12.633 1 97.31 242 GLY B N 1
ATOM 6393 C CA . GLY B 1 242 ? 2.998 25.672 11.609 1 97.31 242 GLY B CA 1
ATOM 6394 C C . GLY B 1 242 ? 4.426 26.047 11.969 1 97.31 242 GLY B C 1
ATOM 6395 O O . GLY B 1 242 ? 5.113 26.719 11.188 1 97.31 242 GLY B O 1
ATOM 6396 N N . GLY B 1 243 ? 4.91 25.547 13.055 1 96.81 243 GLY B N 1
ATOM 6397 C CA . GLY B 1 243 ? 6.258 25.859 13.508 1 96.81 243 GLY B CA 1
ATOM 6398 C C . GLY B 1 243 ? 7.328 25.062 12.789 1 96.81 243 GLY B C 1
ATOM 6399 O O . GLY B 1 243 ? 7.059 23.984 12.266 1 96.81 243 GLY B O 1
ATOM 6400 N N . THR B 1 244 ? 8.547 25.578 12.703 1 97.25 244 THR B N 1
ATOM 6401 C CA . THR B 1 244 ? 9.719 24.922 12.141 1 97.25 244 THR B CA 1
ATOM 6402 C C . THR B 1 244 ? 10.82 24.797 13.195 1 97.25 244 THR B C 1
ATOM 6404 O O . THR B 1 244 ? 11.219 25.797 13.805 1 97.25 244 THR B O 1
ATOM 6407 N N . LEU B 1 245 ? 11.227 23.641 13.391 1 97.25 245 LEU B N 1
ATOM 6408 C CA . LEU B 1 245 ? 12.297 23.359 14.352 1 97.25 245 LEU B CA 1
ATOM 6409 C C . LEU B 1 245 ? 13.633 23.875 13.828 1 97.25 245 LEU B C 1
ATOM 6411 O O . LEU B 1 245 ? 14.039 23.531 12.711 1 97.25 245 LEU B O 1
ATOM 6415 N N . SER B 1 246 ? 14.398 24.672 14.602 1 96.31 246 SER B N 1
ATOM 6416 C CA . SER B 1 246 ? 15.695 25.203 14.203 1 96.31 246 SER B CA 1
ATOM 6417 C C . SER B 1 246 ? 16.766 24.109 14.227 1 96.31 246 SER B C 1
ATOM 6419 O O . SER B 1 246 ? 16.562 23.047 14.82 1 96.31 246 SER B O 1
ATOM 6421 N N . VAL B 1 247 ? 17.891 24.359 13.578 1 96.44 247 VAL B N 1
ATOM 6422 C CA . VAL B 1 247 ? 19.016 23.422 13.562 1 96.44 247 VAL B CA 1
ATOM 6423 C C . VAL B 1 247 ? 19.547 23.234 14.984 1 96.44 247 VAL B C 1
ATOM 6425 O O . VAL B 1 247 ? 19.875 22.109 15.375 1 96.44 247 VAL B O 1
ATOM 6428 N N . ASP B 1 248 ? 19.609 24.312 15.789 1 97.12 248 ASP B N 1
ATOM 6429 C CA . ASP B 1 248 ? 20.094 24.234 17.172 1 97.12 248 ASP B CA 1
ATOM 6430 C C . ASP B 1 248 ? 19.188 23.328 18.016 1 97.12 248 ASP B C 1
ATOM 6432 O O . ASP B 1 248 ? 19.688 22.484 18.766 1 97.12 248 ASP B O 1
ATOM 6436 N N . ARG B 1 249 ? 17.891 23.578 17.922 1 97.94 249 ARG B N 1
ATOM 6437 C CA . ARG B 1 249 ? 16.953 22.734 18.641 1 97.94 249 ARG B CA 1
ATOM 6438 C C . ARG B 1 249 ? 17.078 21.281 18.219 1 97.94 249 ARG B C 1
ATOM 6440 O O . ARG B 1 249 ? 16.984 20.375 19.047 1 97.94 249 ARG B O 1
ATOM 6447 N N . ARG B 1 250 ? 17.297 20.953 16.922 1 98.31 250 ARG B N 1
ATOM 6448 C CA . ARG B 1 250 ? 17.5 19.609 16.422 1 98.31 250 ARG B CA 1
ATOM 6449 C C . ARG B 1 250 ? 18.734 18.953 17.062 1 98.31 250 ARG B C 1
ATOM 6451 O O . ARG B 1 250 ? 18.703 17.766 17.406 1 98.31 250 ARG B O 1
ATOM 6458 N N . ARG B 1 251 ? 19.766 19.719 17.188 1 98.38 251 ARG B N 1
ATOM 6459 C CA . ARG B 1 251 ? 20.984 19.203 17.797 1 98.38 251 ARG B CA 1
ATOM 6460 C C . ARG B 1 251 ? 20.734 18.812 19.25 1 98.38 251 ARG B C 1
ATOM 6462 O O . ARG B 1 251 ? 21.203 17.781 19.703 1 98.38 251 ARG B O 1
ATOM 6469 N N . GLU B 1 252 ? 20 19.672 19.984 1 98.62 252 GLU B N 1
ATOM 6470 C CA . GLU B 1 252 ? 19.672 19.391 21.375 1 98.62 252 GLU B CA 1
ATOM 6471 C C . GLU B 1 252 ? 18.844 18.109 21.5 1 98.62 252 GLU B C 1
ATOM 6473 O O . GLU B 1 252 ? 19.156 17.234 22.328 1 98.62 252 GLU B O 1
ATOM 6478 N N . ILE B 1 253 ? 17.859 18.016 20.672 1 98.88 253 ILE B N 1
ATOM 6479 C CA . ILE B 1 253 ? 16.969 16.875 20.734 1 98.88 253 ILE B CA 1
ATOM 6480 C C . ILE B 1 253 ? 17.703 15.617 20.297 1 98.88 253 ILE B C 1
ATOM 6482 O O . ILE B 1 253 ? 17.562 14.562 20.922 1 98.88 253 ILE B O 1
ATOM 6486 N N . TYR B 1 254 ? 18.531 15.719 19.219 1 98.88 254 TYR B N 1
ATOM 6487 C CA . TYR B 1 254 ? 19.312 14.578 18.75 1 98.88 254 TYR B CA 1
ATOM 6488 C C . TYR B 1 254 ? 20.234 14.062 19.844 1 98.88 254 TYR B C 1
ATOM 6490 O O . TYR B 1 254 ? 20.391 12.859 20.016 1 98.88 254 TYR B O 1
ATOM 6498 N N . ALA B 1 255 ? 20.859 15 20.578 1 98.81 255 ALA B N 1
ATOM 6499 C CA . ALA B 1 255 ? 21.75 14.617 21.672 1 98.81 255 ALA B CA 1
ATOM 6500 C C . ALA B 1 255 ? 21 13.82 22.734 1 98.81 255 ALA B C 1
ATOM 6502 O O . ALA B 1 255 ? 21.516 12.836 23.266 1 98.81 255 ALA B O 1
ATOM 6503 N N . LEU B 1 256 ? 19.828 14.289 23.078 1 98.88 256 LEU B N 1
ATOM 6504 C CA . LEU B 1 256 ? 19 13.562 24.031 1 98.88 256 LEU B CA 1
ATOM 6505 C C . LEU B 1 256 ? 18.625 12.18 23.5 1 98.88 256 LEU B C 1
ATOM 6507 O O . LEU B 1 256 ? 18.641 11.195 24.234 1 98.88 256 LEU B O 1
ATOM 6511 N N . CYS B 1 257 ? 18.281 12.078 22.203 1 98.88 257 CYS B N 1
ATOM 6512 C CA . CYS B 1 257 ? 17.922 10.805 21.594 1 98.88 257 CYS B CA 1
ATOM 6513 C C . CYS B 1 257 ? 19.094 9.844 21.578 1 98.88 257 CYS B C 1
ATOM 6515 O O . CYS B 1 257 ? 18.922 8.633 21.734 1 98.88 257 CYS B O 1
ATOM 6517 N N . ARG B 1 258 ? 20.297 10.359 21.359 1 98.44 258 ARG B N 1
ATOM 6518 C CA . ARG B 1 258 ? 21.5 9.539 21.469 1 98.44 258 ARG B CA 1
ATOM 6519 C C . ARG B 1 258 ? 21.703 9.023 22.891 1 98.44 258 ARG B C 1
ATOM 6521 O O . ARG B 1 258 ? 21.969 7.836 23.094 1 98.44 258 ARG B O 1
ATOM 6528 N N . GLN B 1 259 ? 21.516 9.945 23.828 1 98.56 259 GLN B N 1
ATOM 6529 C CA . GLN B 1 259 ? 21.734 9.609 25.234 1 98.56 259 GLN B CA 1
ATOM 6530 C C . GLN B 1 259 ? 20.75 8.523 25.688 1 98.56 259 GLN B C 1
ATOM 6532 O O . GLN B 1 259 ? 21.141 7.617 26.438 1 98.56 259 GLN B O 1
ATOM 6537 N N . TYR B 1 260 ? 19.531 8.602 25.25 1 98.69 260 TYR B N 1
ATOM 6538 C CA . TYR B 1 260 ? 18.5 7.707 25.75 1 98.69 260 TYR B CA 1
ATOM 6539 C C . TYR B 1 260 ? 18.188 6.621 24.734 1 98.69 260 TYR B C 1
ATOM 6541 O O . TYR B 1 260 ? 17.203 5.883 24.906 1 98.69 260 TYR B O 1
ATOM 6549 N N . ASP B 1 261 ? 18.938 6.512 23.594 1 98.69 261 ASP B N 1
ATOM 6550 C CA . ASP B 1 261 ? 18.859 5.461 22.578 1 98.69 261 ASP B CA 1
ATOM 6551 C C . ASP B 1 261 ? 17.469 5.426 21.922 1 98.69 261 ASP B C 1
ATOM 6553 O O . ASP B 1 261 ? 16.812 4.387 21.906 1 98.69 261 ASP B O 1
ATOM 6557 N N . ILE B 1 262 ? 17.109 6.555 21.375 1 98.88 262 ILE B N 1
ATOM 6558 C CA . ILE B 1 262 ? 15.789 6.738 20.766 1 98.88 262 ILE B CA 1
ATOM 6559 C C . ILE B 1 262 ? 15.93 6.855 19.25 1 98.88 262 ILE B C 1
ATOM 6561 O O . ILE B 1 262 ? 16.812 7.57 18.75 1 98.88 262 ILE B O 1
ATOM 6565 N N . ILE B 1 263 ? 15.141 6.094 18.438 1 98.94 263 ILE B N 1
ATOM 6566 C CA . ILE B 1 263 ? 15.016 6.254 17 1 98.94 263 ILE B CA 1
ATOM 6567 C C . ILE B 1 263 ? 14.109 7.441 16.688 1 98.94 263 ILE B C 1
ATOM 6569 O O . ILE B 1 263 ? 13.023 7.57 17.266 1 98.94 263 ILE B O 1
ATOM 6573 N N . ILE B 1 264 ? 14.531 8.344 15.812 1 98.94 264 ILE B N 1
ATOM 6574 C CA . ILE B 1 264 ? 13.75 9.516 15.422 1 98.94 264 ILE B CA 1
ATOM 6575 C C . ILE B 1 264 ? 13.023 9.234 14.109 1 98.94 264 ILE B C 1
ATOM 6577 O O . ILE B 1 264 ? 13.656 8.977 13.078 1 98.94 264 ILE B O 1
ATOM 6581 N N . ILE B 1 265 ? 11.742 9.211 14.117 1 98.94 265 ILE B N 1
ATOM 6582 C CA . ILE B 1 265 ? 10.922 9.164 12.914 1 98.94 265 ILE B CA 1
ATOM 6583 C C . ILE B 1 265 ? 10.5 10.578 12.523 1 98.94 265 ILE B C 1
ATOM 6585 O O . ILE B 1 265 ? 9.617 11.164 13.156 1 98.94 265 ILE B O 1
ATOM 6589 N N . GLU B 1 266 ? 11.125 11.133 11.508 1 98.81 266 GLU B N 1
ATOM 6590 C CA . GLU B 1 266 ? 10.859 12.492 11.039 1 98.81 266 GLU B CA 1
ATOM 6591 C C . GLU B 1 266 ? 9.867 12.5 9.875 1 98.81 266 GLU B C 1
ATOM 6593 O O . GLU B 1 266 ? 10.195 12.055 8.773 1 98.81 266 GLU B O 1
ATOM 6598 N N . ASP B 1 267 ? 8.656 12.922 10.133 1 98.12 267 ASP B N 1
ATOM 6599 C CA . ASP B 1 267 ? 7.594 13.062 9.141 1 98.12 267 ASP B CA 1
ATOM 6600 C C . ASP B 1 267 ? 7.57 14.469 8.555 1 98.12 267 ASP B C 1
ATOM 6602 O O . ASP B 1 267 ? 7.051 15.398 9.172 1 98.12 267 ASP B O 1
ATOM 6606 N N . ASP B 1 268 ? 8.023 14.617 7.297 1 94.88 268 ASP B N 1
ATOM 6607 C CA . ASP B 1 268 ? 8.195 15.992 6.824 1 94.88 268 ASP B CA 1
ATOM 6608 C C . ASP B 1 268 ? 7.559 16.188 5.449 1 94.88 268 ASP B C 1
ATOM 6610 O O . ASP B 1 268 ? 8.25 16.5 4.48 1 94.88 268 ASP B O 1
ATOM 6614 N N . PRO B 1 269 ? 6.215 16.188 5.395 1 96.81 269 PRO B N 1
ATOM 6615 C CA . PRO B 1 269 ? 5.547 16.391 4.105 1 96.81 269 PRO B CA 1
ATOM 6616 C C . PRO B 1 269 ? 5.621 17.844 3.633 1 96.81 269 PRO B C 1
ATOM 6618 O O . PRO B 1 269 ? 5.312 18.141 2.477 1 96.81 269 PRO B O 1
ATOM 6621 N N . TYR B 1 270 ? 6.125 18.828 4.484 1 97.56 270 TYR B N 1
ATOM 6622 C CA . TYR B 1 270 ? 6.059 20.25 4.188 1 97.56 270 TYR B CA 1
ATOM 6623 C C . TYR B 1 270 ? 7.457 20.844 4.02 1 97.56 270 TYR B C 1
ATOM 6625 O O . TYR B 1 270 ? 7.633 22.062 4.062 1 97.56 270 TYR B O 1
ATOM 6633 N N . TRP B 1 271 ? 8.469 20.031 3.828 1 97.44 271 TRP B N 1
ATOM 6634 C CA . TRP B 1 271 ? 9.859 20.469 3.932 1 97.44 271 TRP B CA 1
ATOM 6635 C C . TRP B 1 271 ? 10.141 21.609 2.959 1 97.44 271 TRP B C 1
ATOM 6637 O O . TRP B 1 271 ? 10.945 22.5 3.252 1 97.44 271 TRP B O 1
ATOM 6647 N N . ASN B 1 272 ? 9.5 21.656 1.785 1 97.56 272 ASN B N 1
ATOM 6648 C CA . ASN B 1 272 ? 9.758 22.703 0.794 1 97.56 272 ASN B CA 1
ATOM 6649 C C . ASN B 1 272 ? 8.914 23.938 1.054 1 97.56 272 ASN B C 1
ATOM 6651 O O . ASN B 1 272 ? 9.164 25 0.477 1 97.56 272 ASN B O 1
ATOM 6655 N N . LEU B 1 273 ? 7.945 23.875 1.938 1 97.56 273 LEU B N 1
ATOM 6656 C CA . LEU B 1 273 ? 7.02 24.969 2.215 1 97.56 273 LEU B CA 1
ATOM 6657 C C . LEU B 1 273 ? 7.473 25.766 3.432 1 97.56 273 LEU B C 1
ATOM 6659 O O . LEU B 1 273 ? 6.727 25.906 4.406 1 97.56 273 LEU B O 1
ATOM 6663 N N . GLN B 1 274 ? 8.648 26.312 3.428 1 96.75 274 GLN B N 1
ATOM 6664 C CA . GLN B 1 274 ? 9.172 27.234 4.438 1 96.75 274 GLN B CA 1
ATOM 6665 C C . GLN B 1 274 ? 9.016 28.688 4.004 1 96.75 274 GLN B C 1
ATOM 6667 O O . GLN B 1 274 ? 9.297 29.031 2.855 1 96.75 274 GLN B O 1
ATOM 6672 N N . TYR B 1 275 ? 8.555 29.547 4.883 1 96.06 275 TYR B N 1
ATOM 6673 C CA . TYR B 1 275 ? 8.164 30.906 4.539 1 96.06 275 TYR B CA 1
ATOM 6674 C C . TYR B 1 275 ? 9.102 31.922 5.188 1 96.06 275 TYR B C 1
ATOM 6676 O O . TYR B 1 275 ? 8.859 32.375 6.309 1 96.06 275 TYR B O 1
ATOM 6684 N N . PRO B 1 276 ? 10.047 32.375 4.484 1 91.44 276 PRO B N 1
ATOM 6685 C CA . PRO B 1 276 ? 11.016 33.312 5.055 1 91.44 276 PRO B CA 1
ATOM 6686 C C . PRO B 1 276 ? 10.367 34.625 5.5 1 91.44 276 PRO B C 1
ATOM 6688 O O . PRO B 1 276 ? 10.914 35.312 6.359 1 91.44 276 PRO B O 1
ATOM 6691 N N . SER B 1 277 ? 9.219 34.969 5.012 1 92.62 277 SER B N 1
ATOM 6692 C CA . SER B 1 277 ? 8.586 36.25 5.316 1 92.62 277 SER B CA 1
ATOM 6693 C C . SER B 1 277 ? 7.898 36.219 6.676 1 92.62 277 SER B C 1
ATOM 6695 O O . SER B 1 277 ? 7.586 37.25 7.242 1 92.62 277 SER B O 1
ATOM 6697 N N . ALA B 1 278 ? 7.578 35.062 7.172 1 94.38 278 ALA B N 1
ATOM 6698 C CA . ALA B 1 278 ? 6.703 34.906 8.328 1 94.38 278 ALA B CA 1
ATOM 6699 C C . ALA B 1 278 ? 7.238 35.688 9.531 1 94.38 278 ALA B C 1
ATOM 6701 O O . ALA B 1 278 ? 6.535 36.531 10.109 1 94.38 278 ALA B O 1
ATOM 6702 N N . ALA B 1 279 ? 8.484 35.469 9.883 1 89.56 279 ALA B N 1
ATOM 6703 C CA . ALA B 1 279 ? 9.07 36.125 11.062 1 89.56 279 ALA B CA 1
ATOM 6704 C C . ALA B 1 279 ? 9.148 37.625 10.898 1 89.56 279 ALA B C 1
ATOM 6706 O O . ALA B 1 279 ? 8.867 38.375 11.828 1 89.56 279 ALA B O 1
ATOM 6707 N N . ALA B 1 280 ? 9.547 38.062 9.773 1 90.44 280 ALA B N 1
ATOM 6708 C CA . ALA B 1 280 ? 9.688 39.5 9.5 1 90.44 280 ALA B CA 1
ATOM 6709 C C . ALA B 1 280 ? 8.336 40.188 9.57 1 90.44 280 ALA B C 1
ATOM 6711 O O . ALA B 1 280 ? 8.227 41.281 10.156 1 90.44 280 ALA B O 1
ATOM 6712 N N . LEU B 1 281 ? 7.359 39.594 8.938 1 93.44 281 LEU B N 1
ATOM 6713 C CA . LEU B 1 281 ? 6.035 40.219 8.898 1 93.44 281 LEU B CA 1
ATOM 6714 C C . LEU B 1 281 ? 5.402 40.219 10.289 1 93.44 281 LEU B C 1
ATOM 6716 O O . LEU B 1 281 ? 4.723 41.188 10.656 1 93.44 281 LEU B O 1
ATOM 6720 N N . GLU B 1 282 ? 5.598 39.188 11.023 1 93.5 282 GLU B N 1
ATOM 6721 C CA . GLU B 1 282 ? 5.105 39.156 12.398 1 93.5 282 GLU B CA 1
ATOM 6722 C C . GLU B 1 282 ? 5.734 40.281 13.234 1 93.5 282 GLU B C 1
ATOM 6724 O O . GLU B 1 282 ? 5.031 41 13.961 1 93.5 282 GLU B O 1
ATOM 6729 N N . ALA B 1 283 ? 7.039 40.438 13.133 1 91.44 283 ALA B N 1
ATOM 6730 C CA . ALA B 1 283 ? 7.754 41.469 13.875 1 91.44 283 ALA B CA 1
ATOM 6731 C C . ALA B 1 283 ? 7.285 42.875 13.469 1 91.44 283 ALA B C 1
ATOM 6733 O O . ALA B 1 283 ? 7.113 43.75 14.32 1 91.44 283 ALA B O 1
ATOM 6734 N N . GLN B 1 284 ? 7.148 43 12.25 1 91.12 284 GLN B N 1
ATOM 6735 C CA . GLN B 1 284 ? 6.703 44.312 11.734 1 91.12 284 GLN B CA 1
ATOM 6736 C C . GLN B 1 284 ? 5.34 44.688 12.305 1 91.12 284 GLN B C 1
ATOM 6738 O O . GLN B 1 284 ? 5.109 45.844 12.656 1 91.12 284 GLN B O 1
ATOM 6743 N N . ASN B 1 285 ? 4.473 43.781 12.383 1 92.06 285 ASN B N 1
ATOM 6744 C CA . ASN B 1 285 ? 3.109 44.031 12.828 1 92.06 285 ASN B CA 1
ATOM 6745 C C . ASN B 1 285 ? 3.035 44.188 14.352 1 92.06 285 ASN B C 1
ATOM 6747 O O . ASN B 1 285 ? 2.123 44.844 14.867 1 92.06 285 ASN B O 1
ATOM 6751 N N . ARG B 1 286 ? 3.979 43.719 15.039 1 91.38 286 ARG B N 1
ATOM 6752 C CA . ARG B 1 286 ? 3.881 43.719 16.5 1 91.38 286 ARG B CA 1
ATOM 6753 C C . ARG B 1 286 ? 4.949 44.594 17.125 1 91.38 286 ARG B C 1
ATOM 6755 O O . ARG B 1 286 ? 5.184 44.531 18.328 1 91.38 286 ARG B O 1
ATOM 6762 N N . GLY B 1 287 ? 5.465 45.5 16.391 1 82.38 287 GLY B N 1
ATOM 6763 C CA . GLY B 1 287 ? 6.383 46.531 16.875 1 82.38 287 GLY B CA 1
ATOM 6764 C C . GLY B 1 287 ? 7.742 45.969 17.25 1 82.38 287 GLY B C 1
ATOM 6765 O O . GLY B 1 287 ? 8.469 46.594 18.031 1 82.38 287 GLY B O 1
ATOM 6766 N N . GLY B 1 288 ? 8 44.844 16.984 1 70.75 288 GLY B N 1
ATOM 6767 C CA . GLY B 1 288 ? 9.312 44.312 17.297 1 70.75 288 GLY B CA 1
ATOM 6768 C C . GLY B 1 288 ? 10.352 44.594 16.234 1 70.75 288 GLY B C 1
ATOM 6769 O O . GLY B 1 288 ? 10.016 45.094 15.156 1 70.75 288 GLY B O 1
ATOM 6770 N N . SER B 1 289 ? 11.695 44.938 16.609 1 60.12 289 SER B N 1
ATOM 6771 C CA . SER B 1 289 ? 12.805 45.125 15.695 1 60.12 289 SER B CA 1
ATOM 6772 C C . SER B 1 289 ? 13.062 43.844 14.875 1 60.12 289 SER B C 1
ATOM 6774 O O . SER B 1 289 ? 13.102 42.75 15.414 1 60.12 289 SER B O 1
ATOM 6776 N N . SER B 1 290 ? 12.547 43.875 13.75 1 54.56 290 SER B N 1
ATOM 6777 C CA . SER B 1 290 ? 12.844 42.719 12.906 1 54.56 290 SER B CA 1
ATOM 6778 C C . SER B 1 290 ? 14.328 42.656 12.562 1 54.56 290 SER B C 1
ATOM 6780 O O . SER B 1 290 ? 14.836 43.469 11.812 1 54.56 290 SER B O 1
ATOM 6782 N N . ASN B 1 291 ? 15.195 42.844 13.484 1 48.53 291 ASN B N 1
ATOM 6783 C CA . ASN B 1 291 ? 16.578 42.688 13.008 1 48.53 291 ASN B CA 1
ATOM 6784 C C . ASN B 1 291 ? 16.688 41.594 11.953 1 48.53 291 ASN B C 1
ATOM 6786 O O . ASN B 1 291 ? 17.766 41.031 11.758 1 48.53 291 ASN B O 1
ATOM 6790 N N . THR B 1 292 ? 15.641 41 11.695 1 49.94 292 THR B N 1
ATOM 6791 C CA . THR B 1 292 ? 15.828 39.719 11.023 1 49.94 292 THR B CA 1
ATOM 6792 C C . THR B 1 292 ? 15.969 39.906 9.516 1 49.94 292 THR B C 1
ATOM 6794 O O . THR B 1 292 ? 14.969 40.062 8.812 1 49.94 292 THR B O 1
ATOM 6797 N N . ALA B 1 293 ? 16.781 40.875 9.219 1 45.53 293 ALA B N 1
ATOM 6798 C CA . ALA B 1 293 ? 17.156 40.812 7.812 1 45.53 293 ALA B CA 1
ATOM 6799 C C . ALA B 1 293 ? 17.062 39.375 7.289 1 45.53 293 ALA B C 1
ATOM 6801 O O . ALA B 1 293 ? 17.625 38.469 7.883 1 45.53 293 ALA B O 1
ATOM 6802 N N . SER B 1 294 ? 16.141 39.062 6.57 1 50.22 294 SER B N 1
ATOM 6803 C CA . SER B 1 294 ? 15.906 37.781 5.867 1 50.22 294 SER B CA 1
ATOM 6804 C C . SER B 1 294 ? 17.172 37.312 5.184 1 50.22 294 SER B C 1
ATOM 6806 O O . SER B 1 294 ? 17.5 37.75 4.074 1 50.22 294 SER B O 1
ATOM 6808 N N . VAL B 1 295 ? 18.281 37.344 5.82 1 52.34 295 VAL B N 1
ATOM 6809 C CA . VAL B 1 295 ? 19.516 36.812 5.219 1 52.34 295 VAL B CA 1
ATOM 6810 C C . VAL B 1 295 ? 19.266 35.406 4.676 1 52.34 295 VAL B C 1
ATOM 6812 O O . VAL B 1 295 ? 18.781 34.531 5.395 1 52.34 295 VAL B O 1
ATOM 6815 N N . ARG B 1 296 ? 19.188 35.375 3.334 1 65.75 296 ARG B N 1
ATOM 6816 C CA . ARG B 1 296 ? 19.266 34.094 2.689 1 65.75 296 ARG B CA 1
ATOM 6817 C C . ARG B 1 296 ? 20.328 33.219 3.328 1 65.75 296 ARG B C 1
ATOM 6819 O O . ARG B 1 296 ? 21.531 33.375 3.055 1 65.75 296 ARG B O 1
ATOM 6826 N N . ARG B 1 297 ? 19.875 32.5 4.289 1 83.94 297 ARG B N 1
ATOM 6827 C CA . ARG B 1 297 ? 20.797 31.594 4.969 1 83.94 297 ARG B CA 1
ATOM 6828 C C . ARG B 1 297 ? 21.141 30.406 4.082 1 83.94 297 ARG B C 1
ATOM 6830 O O . ARG B 1 297 ? 20.281 29.906 3.35 1 83.94 297 ARG B O 1
ATOM 6837 N N . ASN B 1 298 ? 22.328 30.125 3.926 1 92.62 298 ASN B N 1
ATOM 6838 C CA . ASN B 1 298 ? 22.828 28.906 3.295 1 92.62 298 ASN B CA 1
ATOM 6839 C C . ASN B 1 298 ? 23.25 27.875 4.336 1 92.62 298 ASN B C 1
ATOM 6841 O O . ASN B 1 298 ? 24.328 27.969 4.902 1 92.62 298 ASN B O 1
ATOM 6845 N N . TYR B 1 299 ? 22.438 26.938 4.547 1 93.81 299 TYR B N 1
ATOM 6846 C CA . TYR B 1 299 ? 22.656 25.953 5.605 1 93.81 299 TYR B CA 1
ATOM 6847 C C . TYR B 1 299 ? 23.734 24.953 5.195 1 93.81 299 TYR B C 1
ATOM 6849 O O . TYR B 1 299 ? 24.219 24.188 6.031 1 93.81 299 TYR B O 1
ATOM 6857 N N . ASN B 1 300 ? 24.125 24.969 3.928 1 92.5 300 ASN B N 1
ATOM 6858 C CA . ASN B 1 300 ? 25.156 24.047 3.443 1 92.5 300 ASN B CA 1
ATOM 6859 C C . ASN B 1 300 ? 26.469 24.781 3.18 1 92.5 300 ASN B C 1
ATOM 6861 O O . ASN B 1 300 ? 27.344 24.25 2.484 1 92.5 300 ASN B O 1
ATOM 6865 N N . ALA B 1 301 ? 26.672 25.906 3.656 1 87.44 301 ALA B N 1
ATOM 6866 C CA . ALA B 1 301 ? 27.844 26.75 3.4 1 87.44 301 ALA B CA 1
ATOM 6867 C C . ALA B 1 301 ? 29.125 26.047 3.793 1 87.44 301 ALA B C 1
ATOM 6869 O O . ALA B 1 301 ? 30.172 26.25 3.174 1 87.44 301 ALA B O 1
ATOM 6870 N N . HIS B 1 302 ? 29.125 25.266 4.809 1 87.38 302 HIS B N 1
ATOM 6871 C CA . HIS B 1 302 ? 30.344 24.625 5.309 1 87.38 302 HIS B CA 1
ATOM 6872 C C . HIS B 1 302 ? 30.391 23.156 4.895 1 87.38 302 HIS B C 1
ATOM 6874 O O . HIS B 1 302 ? 31.219 22.406 5.402 1 87.38 302 HIS B O 1
ATOM 6880 N N . GLY B 1 303 ? 29.594 22.766 4.035 1 92.44 303 GLY B N 1
ATOM 6881 C CA . GLY B 1 303 ? 29.562 21.406 3.518 1 92.44 303 GLY B CA 1
ATOM 6882 C C . GLY B 1 303 ? 29.359 21.344 2.014 1 92.44 303 GLY B C 1
ATOM 6883 O O . GLY B 1 303 ? 29.828 22.219 1.283 1 92.44 303 GLY B O 1
ATOM 6884 N N . LYS B 1 304 ? 28.859 20.188 1.676 1 94.94 304 LYS B N 1
ATOM 6885 C CA . LYS B 1 304 ? 28.531 20.016 0.263 1 94.94 304 LYS B CA 1
ATOM 6886 C C . LYS B 1 304 ? 27.266 20.797 -0.107 1 94.94 304 LYS B C 1
ATOM 6888 O O . LYS B 1 304 ? 26.266 20.734 0.603 1 94.94 304 LYS B O 1
ATOM 6893 N N . SER B 1 305 ? 27.375 21.5 -1.122 1 96.19 305 SER B N 1
ATOM 6894 C CA . SER B 1 305 ? 26.219 22.25 -1.62 1 96.19 305 SER B CA 1
ATOM 6895 C C . SER B 1 305 ? 25.188 21.297 -2.227 1 96.19 305 SER B C 1
ATOM 6897 O O . SER B 1 305 ? 25.531 20.25 -2.752 1 96.19 305 SER B O 1
ATOM 6899 N N . SER B 1 306 ? 23.953 21.75 -2.166 1 97 306 SER B N 1
ATOM 6900 C CA . SER B 1 306 ? 22.891 21.016 -2.836 1 97 306 SER B CA 1
ATOM 6901 C C . SER B 1 306 ? 22.922 21.234 -4.344 1 97 306 SER B C 1
ATOM 6903 O O . SER B 1 306 ? 22.328 20.469 -5.105 1 97 306 SER B O 1
ATOM 6905 N N . GLY B 1 307 ? 23.531 22.25 -4.777 1 97.5 307 GLY B N 1
ATOM 6906 C CA . GLY B 1 307 ? 23.531 22.656 -6.176 1 97.5 307 GLY B CA 1
ATOM 6907 C C . GLY B 1 307 ? 22.453 23.672 -6.5 1 97.5 307 GLY B C 1
ATOM 6908 O O . GLY B 1 307 ? 22.422 24.203 -7.613 1 97.5 307 GLY B O 1
ATOM 6909 N N . TYR B 1 308 ? 21.578 24.078 -5.562 1 97.5 308 TYR B N 1
ATOM 6910 C CA . TYR B 1 308 ? 20.484 25 -5.77 1 97.5 308 TYR B CA 1
ATOM 6911 C C . TYR B 1 308 ? 20.344 25.953 -4.586 1 97.5 308 TYR B C 1
ATOM 6913 O O . TYR B 1 308 ? 20.219 25.5 -3.439 1 97.5 308 TYR B O 1
ATOM 6921 N N . GLU B 1 309 ? 20.281 27.219 -4.812 1 96.06 309 GLU B N 1
ATOM 6922 C CA . GLU B 1 309 ? 20.141 28.234 -3.77 1 96.06 309 GLU B CA 1
ATOM 6923 C C . GLU B 1 309 ? 18.875 28 -2.943 1 96.06 309 GLU B C 1
ATOM 6925 O O . GLU B 1 309 ? 18.891 28.156 -1.72 1 96.06 309 GLU B O 1
ATOM 6930 N N . PHE B 1 310 ? 17.844 27.656 -3.537 1 96.12 310 PHE B N 1
ATOM 6931 C CA . PHE B 1 310 ? 16.578 27.422 -2.85 1 96.12 310 PHE B CA 1
ATOM 6932 C C . PHE B 1 310 ? 16.734 26.297 -1.818 1 96.12 310 PHE B C 1
ATOM 6934 O O . PHE B 1 310 ? 16.375 26.484 -0.652 1 96.12 310 PHE B O 1
ATOM 6941 N N . LEU B 1 311 ? 17.25 25.156 -2.279 1 97.62 311 LEU B N 1
ATOM 6942 C CA . LEU B 1 311 ? 17.406 24.031 -1.382 1 97.62 311 LEU B CA 1
ATOM 6943 C C . LEU B 1 311 ? 18.375 24.359 -0.252 1 97.62 311 LEU B C 1
ATOM 6945 O O . LEU B 1 311 ? 18.156 23.953 0.894 1 97.62 311 LEU B O 1
ATOM 6949 N N . ASP B 1 312 ? 19.422 25.141 -0.533 1 97.06 312 ASP B N 1
ATOM 6950 C CA . ASP B 1 312 ? 20.422 25.5 0.467 1 97.06 312 ASP B CA 1
ATOM 6951 C C . ASP B 1 312 ? 19.828 26.438 1.512 1 97.06 312 ASP B C 1
ATOM 6953 O O . ASP B 1 312 ? 20.391 26.594 2.605 1 97.06 312 ASP B O 1
ATOM 6957 N N . SER B 1 313 ? 18.75 27.109 1.144 1 95.75 313 SER B N 1
ATOM 6958 C CA . SER B 1 313 ? 18.125 28.078 2.041 1 95.75 313 SER B CA 1
ATOM 6959 C C . SER B 1 313 ? 17.172 27.406 3.016 1 95.75 313 SER B C 1
ATOM 6961 O O . SER B 1 313 ? 16.719 28.031 3.977 1 95.75 313 SER B O 1
ATOM 6963 N N . LEU B 1 314 ? 16.828 26.156 2.824 1 96.5 314 LEU B N 1
ATOM 6964 C CA . LEU B 1 314 ? 15.867 25.453 3.652 1 96.5 314 LEU B CA 1
ATOM 6965 C C . LEU B 1 314 ? 16.531 24.891 4.906 1 96.5 314 LEU B C 1
ATOM 6967 O O . LEU B 1 314 ? 17.656 24.406 4.852 1 96.5 314 LEU B O 1
ATOM 6971 N N . VAL B 1 315 ? 15.844 25.047 6.09 1 96.44 315 VAL B N 1
ATOM 6972 C CA . VAL B 1 315 ? 16.328 24.422 7.312 1 96.44 315 VAL B CA 1
ATOM 6973 C C . VAL B 1 315 ? 16.516 22.922 7.09 1 96.44 315 VAL B C 1
ATOM 6975 O O . VAL B 1 315 ? 15.594 22.234 6.637 1 96.44 315 VAL B O 1
ATOM 6978 N N . PRO B 1 316 ? 17.656 22.359 7.352 1 96 316 PRO B N 1
ATOM 6979 C CA . PRO B 1 316 ? 17.922 20.953 7.02 1 96 316 PRO B CA 1
ATOM 6980 C C . PRO B 1 316 ? 17.234 19.984 7.977 1 96 316 PRO B C 1
ATOM 6982 O O . PRO B 1 316 ? 16.859 20.359 9.086 1 96 316 PRO B O 1
ATOM 6985 N N . SER B 1 317 ? 17.125 18.703 7.586 1 97.31 317 SER B N 1
ATOM 6986 C CA . SER B 1 317 ? 16.562 17.594 8.32 1 97.31 317 SER B CA 1
ATOM 6987 C C . SER B 1 317 ? 17.469 17.156 9.469 1 97.31 317 SER B C 1
ATOM 6989 O O . SER B 1 317 ? 18.641 17.516 9.5 1 97.31 317 SER B O 1
ATOM 6991 N N . TYR B 1 318 ? 16.891 16.375 10.469 1 98.56 318 TYR B N 1
ATOM 6992 C CA . TYR B 1 318 ? 17.703 15.688 11.461 1 98.56 318 TYR B CA 1
ATOM 6993 C C . TYR B 1 318 ? 18.828 14.906 10.797 1 98.56 318 TYR B C 1
ATOM 6995 O O . TYR B 1 318 ? 19.891 14.68 11.398 1 98.56 318 TYR B O 1
ATOM 7003 N N . LEU B 1 319 ? 18.641 14.477 9.547 1 98.44 319 LEU B N 1
ATOM 7004 C CA . LEU B 1 319 ? 19.641 13.711 8.812 1 98.44 319 LEU B CA 1
ATOM 7005 C C . LEU B 1 319 ? 20.969 14.461 8.773 1 98.44 319 LEU B C 1
ATOM 7007 O O . LEU B 1 319 ? 22.031 13.836 8.734 1 98.44 319 LEU B O 1
ATOM 7011 N N . SER B 1 320 ? 20.984 15.797 8.828 1 97.38 320 SER B N 1
ATOM 7012 C CA . SER B 1 320 ? 22.188 16.609 8.711 1 97.38 320 SER B CA 1
ATOM 7013 C C . SER B 1 320 ? 23.047 16.5 9.969 1 97.38 320 SER B C 1
ATOM 7015 O O . SER B 1 320 ? 24.234 16.812 9.938 1 97.38 320 SER B O 1
ATOM 7017 N N . VAL B 1 321 ? 22.469 16.031 11.102 1 97.88 321 VAL B N 1
ATOM 7018 C CA . VAL B 1 321 ? 23.219 15.906 12.344 1 97.88 321 VAL B CA 1
ATOM 7019 C C . VAL B 1 321 ? 23.234 14.445 12.789 1 97.88 321 VAL B C 1
ATOM 7021 O O . VAL B 1 321 ? 23.625 14.141 13.922 1 97.88 321 VAL B O 1
ATOM 7024 N N . ASP B 1 322 ? 22.797 13.5 11.969 1 98.56 322 ASP B N 1
ATOM 7025 C CA . ASP B 1 322 ? 22.547 12.109 12.32 1 98.56 322 ASP B CA 1
ATOM 7026 C C . ASP B 1 322 ? 23.844 11.281 12.211 1 98.56 322 ASP B C 1
ATOM 7028 O O . ASP B 1 322 ? 23.938 10.391 11.367 1 98.56 322 ASP B O 1
ATOM 7032 N N . THR B 1 323 ? 24.672 11.414 13.188 1 97.94 323 THR B N 1
ATOM 7033 C CA . THR B 1 323 ? 25.969 10.719 13.172 1 97.94 323 THR B CA 1
ATOM 7034 C C . THR B 1 323 ? 25.766 9.219 13.367 1 97.94 323 THR B C 1
ATOM 7036 O O . THR B 1 323 ? 26.547 8.414 12.859 1 97.94 323 THR B O 1
ATOM 7039 N N . ASP B 1 324 ? 24.734 8.797 14.055 1 98.38 324 ASP B N 1
ATOM 7040 C CA . ASP B 1 324 ? 24.547 7.398 14.438 1 98.38 324 ASP B CA 1
ATOM 7041 C C . ASP B 1 324 ? 23.688 6.656 13.406 1 98.38 324 ASP B C 1
ATOM 7043 O O . ASP B 1 324 ? 23.625 5.426 13.422 1 98.38 324 ASP B O 1
ATOM 7047 N N . GLY B 1 325 ? 23.016 7.32 12.562 1 98.69 325 GLY B N 1
ATOM 7048 C CA . GLY B 1 325 ? 22.078 6.68 11.648 1 98.69 325 GLY B CA 1
ATOM 7049 C C . GLY B 1 325 ? 20.781 6.277 12.32 1 98.69 325 GLY B C 1
ATOM 7050 O O . GLY B 1 325 ? 20.234 5.207 12.039 1 98.69 325 GLY B O 1
ATOM 7051 N N . ARG B 1 326 ? 20.281 7.176 13.297 1 98.75 326 ARG B N 1
ATOM 7052 C CA . ARG B 1 326 ? 19.109 6.809 14.07 1 98.75 326 ARG B CA 1
ATOM 7053 C C . ARG B 1 326 ? 17.859 7.508 13.531 1 98.75 326 ARG B C 1
ATOM 7055 O O . ARG B 1 326 ? 16.766 7.336 14.07 1 98.75 326 ARG B O 1
ATOM 7062 N N . VAL B 1 327 ? 17.938 8.25 12.383 1 98.94 327 VAL B N 1
ATOM 7063 C CA . VAL B 1 327 ? 16.828 8.992 11.812 1 98.94 327 VAL B CA 1
ATOM 7064 C C . VAL B 1 327 ? 16.172 8.18 10.695 1 98.94 327 VAL B C 1
ATOM 7066 O O . VAL B 1 327 ? 16.875 7.672 9.812 1 98.94 327 VAL B O 1
ATOM 7069 N N . VAL B 1 328 ? 14.898 7.953 10.758 1 98.94 328 VAL B N 1
ATOM 7070 C CA . VAL B 1 328 ? 14.039 7.465 9.68 1 98.94 328 VAL B CA 1
ATOM 7071 C C . VAL B 1 328 ? 13.148 8.602 9.172 1 98.94 328 VAL B C 1
ATOM 7073 O O . VAL B 1 328 ? 12.219 9.016 9.867 1 98.94 328 VAL B O 1
ATOM 7076 N N . ARG B 1 329 ? 13.422 9.062 8.008 1 98.88 329 ARG B N 1
ATOM 7077 C CA . ARG B 1 329 ? 12.695 10.203 7.473 1 98.88 329 ARG B CA 1
ATOM 7078 C C . ARG B 1 329 ? 11.648 9.758 6.453 1 98.88 329 ARG B C 1
ATOM 7080 O O . ARG B 1 329 ? 11.93 8.898 5.609 1 98.88 329 ARG B O 1
ATOM 7087 N N . LEU B 1 330 ? 10.484 10.289 6.586 1 98.69 330 LEU B N 1
ATOM 7088 C CA . LEU B 1 330 ? 9.375 10.016 5.676 1 98.69 330 LEU B CA 1
ATOM 7089 C C . LEU B 1 330 ? 9.109 11.211 4.766 1 98.69 330 LEU B C 1
ATOM 7091 O O . LEU B 1 330 ? 8.859 12.32 5.242 1 98.69 330 LEU B O 1
ATOM 7095 N N . ASP B 1 331 ? 9.188 10.984 3.477 1 98.12 331 ASP B N 1
ATOM 7096 C CA . ASP B 1 331 ? 8.867 11.984 2.465 1 98.12 331 ASP B CA 1
ATOM 7097 C C . ASP B 1 331 ? 7.703 11.531 1.59 1 98.12 331 ASP B C 1
ATOM 7099 O O . ASP B 1 331 ? 7.352 10.344 1.585 1 98.12 331 ASP B O 1
ATOM 7103 N N . THR B 1 332 ? 7.074 12.461 0.917 1 97.69 332 THR B N 1
ATOM 7104 C CA . THR B 1 332 ? 5.91 12.148 0.093 1 97.69 332 THR B CA 1
ATOM 7105 C C . THR B 1 332 ? 5.82 13.109 -1.094 1 97.69 332 THR B C 1
ATOM 7107 O O . THR B 1 332 ? 6.332 14.227 -1.036 1 97.69 332 THR B O 1
ATOM 7110 N N . PHE B 1 333 ? 5.207 12.703 -2.182 1 98.06 333 PHE B N 1
ATOM 7111 C CA . PHE B 1 333 ? 4.887 13.555 -3.318 1 98.06 333 PHE B CA 1
ATOM 7112 C C . PHE B 1 333 ? 3.504 14.172 -3.154 1 98.06 333 PHE B C 1
ATOM 7114 O O . PHE B 1 333 ? 3.029 14.891 -4.043 1 98.06 333 PHE B O 1
ATOM 7121 N N . SER B 1 334 ? 2.859 13.992 -2.006 1 96.62 334 SER B N 1
ATOM 7122 C CA . SER B 1 334 ? 1.479 14.406 -1.777 1 96.62 334 SER B CA 1
ATOM 7123 C C . SER B 1 334 ? 1.34 15.922 -1.845 1 96.62 334 SER B C 1
ATOM 7125 O O . SER B 1 334 ? 0.302 16.438 -2.266 1 96.62 334 SER B O 1
ATOM 7127 N N . LYS B 1 335 ? 2.379 16.656 -1.374 1 96.56 335 LYS B N 1
ATOM 7128 C CA . LYS B 1 335 ? 2.299 18.109 -1.301 1 96.56 335 LYS B CA 1
ATOM 7129 C C . LYS B 1 335 ? 3.047 18.766 -2.461 1 96.56 335 LYS B C 1
ATOM 7131 O O . LYS B 1 335 ? 2.924 19.969 -2.688 1 96.56 335 LYS B O 1
ATOM 7136 N N . THR B 1 336 ? 3.766 17.953 -3.207 1 97.44 336 THR B N 1
ATOM 7137 C CA . THR B 1 336 ? 4.59 18.5 -4.281 1 97.44 336 THR B CA 1
ATOM 7138 C C . THR B 1 336 ? 4 18.141 -5.645 1 97.44 336 THR B C 1
ATOM 7140 O O . THR B 1 336 ? 4.223 18.859 -6.621 1 97.44 336 THR B O 1
ATOM 7143 N N . ILE B 1 337 ? 3.297 17 -5.754 1 97.5 337 ILE B N 1
ATOM 7144 C CA . ILE B 1 337 ? 2.607 16.594 -6.977 1 97.5 337 ILE B CA 1
ATOM 7145 C C . ILE B 1 337 ? 1.108 16.484 -6.707 1 97.5 337 ILE B C 1
ATOM 7147 O O . ILE B 1 337 ? 0.325 17.328 -7.141 1 97.5 337 ILE B O 1
ATOM 7151 N N . ALA B 1 338 ? 0.715 15.469 -5.926 1 97.06 338 ALA B N 1
ATOM 7152 C CA . ALA B 1 338 ? -0.687 15.297 -5.555 1 97.06 338 ALA B CA 1
ATOM 7153 C C . ALA B 1 338 ? -0.85 14.18 -4.531 1 97.06 338 ALA B C 1
ATOM 7155 O O . ALA B 1 338 ? -0.182 13.141 -4.621 1 97.06 338 ALA B O 1
ATOM 7156 N N . PRO B 1 339 ? -1.761 14.398 -3.57 1 96 339 PRO B N 1
ATOM 7157 C CA . PRO B 1 339 ? -1.948 13.375 -2.535 1 96 339 PRO B CA 1
ATOM 7158 C C . PRO B 1 339 ? -2.393 12.031 -3.104 1 96 339 PRO B C 1
ATOM 7160 O O . PRO B 1 339 ? -1.952 10.984 -2.631 1 96 339 PRO B O 1
ATOM 7163 N N . GLY B 1 340 ? -3.221 12.039 -4.125 1 95.94 340 GLY B N 1
ATOM 7164 C CA . GLY B 1 340 ? -3.758 10.812 -4.699 1 95.94 340 GLY B CA 1
ATOM 7165 C C . GLY B 1 340 ? -2.711 9.977 -5.41 1 95.94 340 GLY B C 1
ATOM 7166 O O . GLY B 1 340 ? -2.961 8.82 -5.762 1 95.94 340 GLY B O 1
ATOM 7167 N N . CYS B 1 341 ? -1.55 10.5 -5.605 1 96.25 341 CYS B N 1
ATOM 7168 C CA . CYS B 1 341 ? -0.466 9.695 -6.164 1 96.25 341 CYS B CA 1
ATOM 7169 C C . CYS B 1 341 ? -0.192 8.469 -5.301 1 96.25 341 CYS B C 1
ATOM 7171 O O . CYS B 1 341 ? 0.103 7.391 -5.816 1 96.25 341 CYS B O 1
ATOM 7173 N N . ARG B 1 342 ? -0.366 8.68 -3.994 1 97.38 342 ARG B N 1
ATOM 7174 C CA . ARG B 1 342 ? 0.034 7.645 -3.047 1 97.38 342 ARG B CA 1
ATOM 7175 C C . ARG B 1 342 ? 1.451 7.16 -3.334 1 97.38 342 ARG B C 1
ATOM 7177 O O . ARG B 1 342 ? 1.688 5.957 -3.463 1 97.38 342 ARG B O 1
ATOM 7184 N N . LEU B 1 343 ? 2.363 8.07 -3.42 1 98.44 343 LEU B N 1
ATOM 7185 C CA . LEU B 1 343 ? 3.775 7.824 -3.695 1 98.44 343 LEU B CA 1
ATOM 7186 C C . LEU B 1 343 ? 4.664 8.648 -2.771 1 98.44 343 LEU B C 1
ATOM 7188 O O . LEU B 1 343 ? 4.43 9.844 -2.586 1 98.44 343 LEU B O 1
ATOM 7192 N N . GLY B 1 344 ? 5.531 8.07 -2.107 1 98.31 344 GLY B N 1
ATOM 7193 C CA . GLY B 1 344 ? 6.535 8.672 -1.245 1 98.31 344 GLY B CA 1
ATOM 7194 C C . GLY B 1 344 ? 7.793 7.832 -1.123 1 98.31 344 GLY B C 1
ATOM 7195 O O . GLY B 1 344 ? 8.07 6.992 -1.979 1 98.31 344 GLY B O 1
ATOM 7196 N N . TRP B 1 345 ? 8.625 8.117 -0.16 1 98.69 345 TRP B N 1
ATOM 7197 C CA . TRP B 1 345 ? 9.805 7.297 0.1 1 98.69 345 TRP B CA 1
ATOM 7198 C C . TRP B 1 345 ? 10.289 7.48 1.534 1 98.69 345 TRP B C 1
ATOM 7200 O O . TRP B 1 345 ? 9.93 8.461 2.195 1 98.69 345 TRP B O 1
ATOM 7210 N N . VAL B 1 346 ? 10.984 6.508 2.025 1 98.81 346 VAL B N 1
ATOM 7211 C CA . VAL B 1 346 ? 11.656 6.531 3.32 1 98.81 346 VAL B CA 1
ATOM 7212 C C . VAL B 1 346 ? 13.164 6.668 3.115 1 98.81 346 VAL B C 1
ATOM 7214 O O . VAL B 1 346 ? 13.734 6.059 2.205 1 98.81 346 VAL B O 1
ATOM 7217 N N . THR B 1 347 ? 13.789 7.516 3.873 1 98.88 347 THR B N 1
ATOM 7218 C CA . THR B 1 347 ? 15.242 7.68 3.924 1 98.88 347 THR B CA 1
ATOM 7219 C C . THR B 1 347 ? 15.781 7.273 5.289 1 98.88 347 THR B C 1
ATOM 7221 O O . THR B 1 347 ? 15.32 7.766 6.32 1 98.88 347 THR B O 1
ATOM 7224 N N . ALA B 1 348 ? 16.75 6.379 5.398 1 98.88 348 ALA B N 1
ATOM 7225 C CA . ALA B 1 348 ? 17.375 5.91 6.625 1 98.88 348 ALA B CA 1
ATOM 7226 C C . ALA B 1 348 ? 18.719 5.23 6.328 1 98.88 348 ALA B C 1
ATOM 7228 O O . ALA B 1 348 ? 19.109 5.121 5.168 1 98.88 348 ALA B O 1
ATOM 7229 N N . GLN B 1 349 ? 19.438 4.871 7.387 1 98.75 349 GLN B N 1
ATOM 7230 C CA . GLN B 1 349 ? 20.672 4.105 7.164 1 98.75 349 GLN B CA 1
ATOM 7231 C C . GLN B 1 349 ? 20.375 2.805 6.426 1 98.75 349 GLN B C 1
ATOM 7233 O O . GLN B 1 349 ? 19.266 2.271 6.504 1 98.75 349 GLN B O 1
ATOM 7238 N N . PRO B 1 350 ? 21.328 2.217 5.707 1 98.25 350 PRO B N 1
ATOM 7239 C CA . PRO B 1 350 ? 21.109 1.071 4.82 1 98.25 350 PRO B CA 1
ATOM 7240 C C . PRO B 1 350 ? 20.547 -0.141 5.551 1 98.25 350 PRO B C 1
ATOM 7242 O O . PRO B 1 350 ? 19.672 -0.837 5.016 1 98.25 350 PRO B O 1
ATOM 7245 N N . ALA B 1 351 ? 20.922 -0.398 6.766 1 98.38 351 ALA B N 1
ATOM 7246 C CA . ALA B 1 351 ? 20.438 -1.565 7.504 1 98.38 351 ALA B CA 1
ATOM 7247 C C . ALA B 1 351 ? 18.938 -1.467 7.781 1 98.38 351 ALA B C 1
ATOM 7249 O O . ALA B 1 351 ? 18.234 -2.471 7.723 1 98.38 351 ALA B O 1
ATOM 7250 N N . VAL B 1 352 ? 18.469 -0.266 8.117 1 98.81 352 VAL B N 1
ATOM 7251 C CA . VAL B 1 352 ? 17.062 -0.042 8.367 1 98.81 352 VAL B CA 1
ATOM 7252 C C . VAL B 1 352 ? 16.266 -0.193 7.066 1 98.81 352 VAL B C 1
ATOM 7254 O O . VAL B 1 352 ? 15.203 -0.815 7.043 1 98.81 352 VAL B O 1
ATOM 7257 N N . ILE B 1 353 ? 16.812 0.335 5.945 1 98.69 353 ILE B N 1
ATOM 7258 C CA . ILE B 1 353 ? 16.141 0.259 4.648 1 98.69 353 ILE B CA 1
ATOM 7259 C C . ILE B 1 353 ? 16.031 -1.2 4.211 1 98.69 353 ILE B C 1
ATOM 7261 O O . ILE B 1 353 ? 15.031 -1.603 3.617 1 98.69 353 ILE B O 1
ATOM 7265 N N . GLU B 1 354 ? 17.047 -2 4.477 1 97.88 354 GLU B N 1
ATOM 7266 C CA . GLU B 1 354 ? 17 -3.422 4.145 1 97.88 354 GLU B CA 1
ATOM 7267 C C . GLU B 1 354 ? 15.836 -4.109 4.84 1 97.88 354 GLU B C 1
ATOM 7269 O O . GLU B 1 354 ? 15.117 -4.898 4.219 1 97.88 354 GLU B O 1
ATOM 7274 N N . ARG B 1 355 ? 15.594 -3.822 6.086 1 98.44 355 ARG B N 1
ATOM 7275 C CA . ARG B 1 355 ? 14.492 -4.426 6.824 1 98.44 355 ARG B CA 1
ATOM 7276 C C . ARG B 1 355 ? 13.148 -3.922 6.305 1 98.44 355 ARG B C 1
ATOM 7278 O O . ARG B 1 355 ? 12.195 -4.691 6.191 1 98.44 355 ARG B O 1
ATOM 7285 N N . LEU B 1 356 ? 13.133 -2.627 6.035 1 98.69 356 LEU B N 1
ATOM 7286 C CA . LEU B 1 356 ? 11.898 -2.072 5.488 1 98.69 356 LEU B CA 1
ATOM 7287 C C . LEU B 1 356 ? 11.578 -2.688 4.129 1 98.69 356 LEU B C 1
ATOM 7289 O O . LEU B 1 356 ? 10.414 -2.871 3.783 1 98.69 356 LEU B O 1
ATOM 7293 N N . THR B 1 357 ? 12.602 -3.027 3.359 1 97.62 357 THR B N 1
ATOM 7294 C CA . THR B 1 357 ? 12.422 -3.682 2.068 1 97.62 357 THR B CA 1
ATOM 7295 C C . THR B 1 357 ? 11.781 -5.059 2.244 1 97.62 357 THR B C 1
ATOM 7297 O O . THR B 1 357 ? 10.867 -5.418 1.503 1 97.62 357 THR B O 1
ATOM 7300 N N . ARG B 1 358 ? 12.211 -5.84 3.238 1 97 358 ARG B N 1
ATOM 7301 C CA . ARG B 1 358 ? 11.625 -7.145 3.518 1 97 358 ARG B CA 1
ATOM 7302 C C . ARG B 1 358 ? 10.156 -7.02 3.902 1 97 358 ARG B C 1
ATOM 7304 O O . ARG B 1 358 ? 9.328 -7.828 3.484 1 97 358 ARG B O 1
ATOM 7311 N N . ILE B 1 359 ? 9.812 -6.004 4.707 1 98.19 359 ILE B N 1
ATOM 7312 C CA . ILE B 1 359 ? 8.43 -5.754 5.086 1 98.19 359 ILE B CA 1
ATOM 7313 C C . ILE B 1 359 ? 7.605 -5.41 3.848 1 98.19 359 ILE B C 1
ATOM 7315 O O . ILE B 1 359 ? 6.496 -5.918 3.672 1 98.19 359 ILE B O 1
ATOM 7319 N N . THR B 1 360 ? 8.188 -4.598 2.98 1 97.56 360 THR B N 1
ATOM 7320 C CA . THR B 1 360 ? 7.504 -4.145 1.771 1 97.56 360 THR B CA 1
ATOM 7321 C C . THR B 1 360 ? 7.211 -5.32 0.846 1 97.56 360 THR B C 1
ATOM 7323 O O . THR B 1 360 ? 6.141 -5.387 0.237 1 97.56 360 THR B O 1
ATOM 7326 N N . GLU B 1 361 ? 8.062 -6.309 0.754 1 95.06 361 GLU B N 1
ATOM 7327 C CA . GLU B 1 361 ? 7.934 -7.461 -0.13 1 95.06 361 GLU B CA 1
ATOM 7328 C C . GLU B 1 361 ? 6.695 -8.281 0.209 1 95.06 361 GLU B C 1
ATOM 7330 O O . GLU B 1 361 ? 6.133 -8.961 -0.658 1 95.06 361 GLU B O 1
ATOM 7335 N N . THR B 1 362 ? 6.199 -8.195 1.425 1 96.12 362 THR B N 1
ATOM 7336 C CA . THR B 1 362 ? 5.086 -9.031 1.855 1 96.12 362 THR B CA 1
ATOM 7337 C C . THR B 1 362 ? 3.879 -8.18 2.234 1 96.12 362 THR B C 1
ATOM 7339 O O . THR B 1 362 ? 2.955 -8.656 2.893 1 96.12 362 THR B O 1
ATOM 7342 N N . SER B 1 363 ? 3.887 -6.883 1.922 1 96.94 363 SER B N 1
ATOM 7343 C CA . SER B 1 363 ? 2.762 -6 2.211 1 96.94 363 SER B CA 1
ATOM 7344 C C . SER B 1 363 ? 2.25 -5.324 0.942 1 96.94 363 SER B C 1
ATOM 7346 O O . SER B 1 363 ? 1.375 -5.859 0.258 1 96.94 363 SER B O 1
ATOM 7348 N N . THR B 1 364 ? 3.029 -4.328 0.464 1 96.94 364 THR B N 1
ATOM 7349 C CA . THR B 1 364 ? 2.547 -3.615 -0.714 1 96.94 364 THR B CA 1
ATOM 7350 C C . THR B 1 364 ? 3.33 -4.031 -1.955 1 96.94 364 THR B C 1
ATOM 7352 O O . THR B 1 364 ? 2.922 -3.738 -3.08 1 96.94 364 THR B O 1
ATOM 7355 N N . GLN B 1 365 ? 4.438 -4.73 -1.817 1 94.19 365 GLN B N 1
ATOM 7356 C CA . GLN B 1 365 ? 5.359 -5.137 -2.873 1 94.19 365 GLN B CA 1
ATOM 7357 C C . GLN B 1 365 ? 6.043 -3.93 -3.504 1 94.19 365 GLN B C 1
ATOM 7359 O O . GLN B 1 365 ? 7.273 -3.848 -3.527 1 94.19 365 GLN B O 1
ATOM 7364 N N . ALA B 1 366 ? 5.32 -3 -4.051 1 94.81 366 ALA B N 1
ATOM 7365 C CA . ALA B 1 366 ? 5.789 -1.739 -4.621 1 94.81 366 ALA B CA 1
ATOM 7366 C C . ALA B 1 366 ? 4.625 -0.785 -4.871 1 94.81 366 ALA B C 1
ATOM 7368 O O . ALA B 1 366 ? 3.465 -1.205 -4.898 1 94.81 366 ALA B O 1
ATOM 7369 N N . PRO B 1 367 ? 4.93 0.52 -5.02 1 97.38 367 PRO B N 1
ATOM 7370 C CA . PRO B 1 367 ? 3.859 1.403 -5.492 1 97.38 367 PRO B CA 1
ATOM 7371 C C . PRO B 1 367 ? 3.361 1.032 -6.887 1 97.38 367 PRO B C 1
ATOM 7373 O O . PRO B 1 367 ? 4.062 0.345 -7.633 1 97.38 367 PRO B O 1
ATOM 7376 N N . SER B 1 368 ? 2.172 1.461 -7.254 1 97.94 368 SER B N 1
ATOM 7377 C CA . SER B 1 368 ? 1.58 1.171 -8.555 1 97.94 368 SER B CA 1
ATOM 7378 C C . SER B 1 368 ? 2.518 1.569 -9.695 1 97.94 368 SER B C 1
ATOM 7380 O O . SER B 1 368 ? 3.145 2.629 -9.641 1 97.94 368 SER B O 1
ATOM 7382 N N . GLY B 1 369 ? 2.609 0.68 -10.688 1 97.62 369 GLY B N 1
ATOM 7383 C CA . GLY B 1 369 ? 3.406 0.99 -11.867 1 97.62 369 GLY B CA 1
ATOM 7384 C C . GLY B 1 369 ? 2.9 2.199 -12.625 1 97.62 369 GLY B C 1
ATOM 7385 O O . GLY B 1 369 ? 3.684 2.926 -13.242 1 97.62 369 GLY B O 1
ATOM 7386 N N . PHE B 1 370 ? 1.586 2.51 -12.625 1 97.62 370 PHE B N 1
ATOM 7387 C CA . PHE B 1 370 ? 1.001 3.664 -13.297 1 97.62 370 PHE B CA 1
ATOM 7388 C C . PHE B 1 370 ? 1.569 4.961 -12.734 1 97.62 370 PHE B C 1
ATOM 7390 O O . PHE B 1 370 ? 2.029 5.824 -13.492 1 97.62 370 PHE B O 1
ATOM 7397 N N . VAL B 1 371 ? 1.555 5.086 -11.414 1 98.19 371 VAL B N 1
ATOM 7398 C CA . VAL B 1 371 ? 1.99 6.34 -10.805 1 98.19 371 VAL B CA 1
ATOM 7399 C C . VAL B 1 371 ? 3.5 6.496 -10.961 1 98.19 371 VAL B C 1
ATOM 7401 O O . VAL B 1 371 ? 3.992 7.598 -11.219 1 98.19 371 VAL B O 1
ATOM 7404 N N . GLN B 1 372 ? 4.23 5.383 -10.781 1 97.94 372 GLN B N 1
ATOM 7405 C CA . GLN B 1 372 ? 5.684 5.48 -10.914 1 97.94 372 GLN B CA 1
ATOM 7406 C C . GLN B 1 372 ? 6.078 5.898 -12.328 1 97.94 372 GLN B C 1
ATOM 7408 O O . GLN B 1 372 ? 6.941 6.762 -12.508 1 97.94 372 GLN B O 1
ATOM 7413 N N . ALA B 1 373 ? 5.434 5.297 -13.344 1 97.12 373 ALA B N 1
ATOM 7414 C CA . ALA B 1 373 ? 5.738 5.633 -14.734 1 97.12 373 ALA B CA 1
ATOM 7415 C C . ALA B 1 373 ? 5.355 7.074 -15.047 1 97.12 373 ALA B C 1
ATOM 7417 O O . ALA B 1 373 ? 6.117 7.801 -15.695 1 97.12 373 ALA B O 1
ATOM 7418 N N . MET B 1 374 ? 4.219 7.512 -14.578 1 97.56 374 MET B N 1
ATOM 7419 C CA . MET B 1 374 ? 3.719 8.852 -14.867 1 97.56 374 MET B CA 1
ATOM 7420 C C . MET B 1 374 ? 4.594 9.914 -14.211 1 97.56 374 MET B C 1
ATOM 7422 O O . MET B 1 374 ? 4.934 10.922 -14.828 1 97.56 374 MET B O 1
ATOM 7426 N N . VAL B 1 375 ? 4.941 9.703 -12.93 1 98.12 375 VAL B N 1
ATOM 7427 C CA . VAL B 1 375 ? 5.773 10.664 -12.211 1 98.12 375 VAL B CA 1
ATOM 7428 C C . VAL B 1 375 ? 7.191 10.641 -12.773 1 98.12 375 VAL B C 1
ATOM 7430 O O . VAL B 1 375 ? 7.816 11.688 -12.953 1 98.12 375 VAL B O 1
ATOM 7433 N N . ALA B 1 376 ? 7.715 9.422 -13.062 1 97.19 376 ALA B N 1
ATOM 7434 C CA . ALA B 1 376 ? 9.047 9.312 -13.656 1 97.19 376 ALA B CA 1
ATOM 7435 C C . ALA B 1 376 ? 9.109 10.039 -15 1 97.19 376 ALA B C 1
ATOM 7437 O O . ALA B 1 376 ? 10.078 10.742 -15.281 1 97.19 376 ALA B O 1
ATOM 7438 N N . GLU B 1 377 ? 8.102 9.789 -15.828 1 96.38 377 GLU B N 1
ATOM 7439 C CA . GLU B 1 377 ? 8.086 10.438 -17.141 1 96.38 377 GLU B CA 1
ATOM 7440 C C . GLU B 1 377 ? 8 11.953 -17 1 96.38 377 GLU B C 1
ATOM 7442 O O . GLU B 1 377 ? 8.633 12.688 -17.766 1 96.38 377 GLU B O 1
ATOM 7447 N N . LEU B 1 378 ? 7.223 12.461 -16.078 1 97 378 LEU B N 1
ATOM 7448 C CA . LEU B 1 378 ? 7.121 13.891 -15.797 1 97 378 LEU B CA 1
ATOM 7449 C C . LEU B 1 378 ? 8.484 14.469 -15.438 1 97 378 LEU B C 1
ATOM 7451 O O . LEU B 1 378 ? 8.875 15.516 -15.969 1 97 378 LEU B O 1
ATOM 7455 N N . LEU B 1 379 ? 9.219 13.812 -14.617 1 97.19 379 LEU B N 1
ATOM 7456 C CA . LEU B 1 379 ? 10.453 14.328 -14.039 1 97.19 379 LEU B CA 1
ATOM 7457 C C . LEU B 1 379 ? 11.633 14.086 -14.977 1 97.19 379 LEU B C 1
ATOM 7459 O O . LEU B 1 379 ? 12.484 14.961 -15.156 1 97.19 379 LEU B O 1
ATOM 7463 N N . LEU B 1 380 ? 11.688 12.844 -15.617 1 95.19 380 LEU B N 1
ATOM 7464 C CA . LEU B 1 380 ? 12.891 12.398 -16.297 1 95.19 380 LEU B CA 1
ATOM 7465 C C . LEU B 1 380 ? 12.703 12.43 -17.812 1 95.19 380 LEU B C 1
ATOM 7467 O O . LEU B 1 380 ? 13.672 12.586 -18.562 1 95.19 380 LEU B O 1
ATOM 7471 N N . GLY B 1 381 ? 11.469 12.273 -18.297 1 93.06 381 GLY B N 1
ATOM 7472 C CA . GLY B 1 381 ? 11.234 12.102 -19.734 1 93.06 381 GLY B CA 1
ATOM 7473 C C . GLY B 1 381 ? 11.805 10.805 -20.266 1 93.06 381 GLY B C 1
ATOM 7474 O O . GLY B 1 381 ? 12.352 9.992 -19.516 1 93.06 381 GLY B O 1
ATOM 7475 N N . GLN B 1 382 ? 11.555 10.523 -21.594 1 87.81 382 GLN B N 1
ATOM 7476 C CA . GLN B 1 382 ? 12.133 9.352 -22.25 1 87.81 382 GLN B CA 1
ATOM 7477 C C . GLN B 1 382 ? 13.641 9.5 -22.406 1 87.81 382 GLN B C 1
ATOM 7479 O O . GLN B 1 382 ? 14.125 10.516 -22.906 1 87.81 382 GLN B O 1
ATOM 7484 N N . GLN B 1 383 ? 14.312 8.484 -21.844 1 78.38 383 GLN B N 1
ATOM 7485 C CA . GLN B 1 383 ? 15.766 8.539 -21.891 1 78.38 383 GLN B CA 1
ATOM 7486 C C . GLN B 1 383 ? 16.312 7.754 -23.078 1 78.38 383 GLN B C 1
ATOM 7488 O O . GLN B 1 383 ? 15.844 6.66 -23.375 1 78.38 383 GLN B O 1
ATOM 7493 N N . VAL B 1 384 ? 16.953 8.328 -24.047 1 67.94 384 VAL B N 1
ATOM 7494 C CA . VAL B 1 384 ? 17.484 7.672 -25.234 1 67.94 384 VAL B CA 1
ATOM 7495 C C . VAL B 1 384 ? 18.969 7.398 -25.078 1 67.94 384 VAL B C 1
ATOM 7497 O O . VAL B 1 384 ? 19.688 8.203 -24.484 1 67.94 384 VAL B O 1
ATOM 7500 N N . ASP B 1 385 ? 19.359 6.152 -25.266 1 63.38 385 ASP B N 1
ATOM 7501 C CA . ASP B 1 385 ? 20.75 5.719 -25.125 1 63.38 385 ASP B CA 1
ATOM 7502 C C . ASP B 1 385 ? 21.672 6.531 -26.047 1 63.38 385 ASP B C 1
ATOM 7504 O O . ASP B 1 385 ? 22.828 6.805 -25.688 1 63.38 385 ASP B O 1
ATOM 7508 N N . ASP B 1 386 ? 21.406 6.699 -27.297 1 55.41 386 ASP B N 1
ATOM 7509 C CA . ASP B 1 386 ? 22.359 7.32 -28.219 1 55.41 386 ASP B CA 1
ATOM 7510 C C . ASP B 1 386 ? 22.438 8.828 -27.984 1 55.41 386 ASP B C 1
ATOM 7512 O O . ASP B 1 386 ? 21.438 9.539 -28.125 1 55.41 386 ASP B O 1
ATOM 7516 N N . ALA B 1 387 ? 23.641 9.219 -27.484 1 49.66 387 ALA B N 1
ATOM 7517 C CA . ALA B 1 387 ? 23.922 10.633 -27.25 1 49.66 387 ALA B CA 1
ATOM 7518 C C . ALA B 1 387 ? 23.562 11.461 -28.484 1 49.66 387 ALA B C 1
ATOM 7520 O O . ALA B 1 387 ? 23.156 12.625 -28.375 1 49.66 387 ALA B O 1
ATOM 7521 N N . ALA B 1 388 ? 23.922 11.023 -29.578 1 47.09 388 ALA B N 1
ATOM 7522 C CA . ALA B 1 388 ? 23.688 11.75 -30.828 1 47.09 388 ALA B CA 1
ATOM 7523 C C . ALA B 1 388 ? 22.203 11.906 -31.109 1 47.09 388 ALA B C 1
ATOM 7525 O O . ALA B 1 388 ? 21.75 12.953 -31.578 1 47.09 388 ALA B O 1
ATOM 7526 N N . ALA B 1 389 ? 21.453 10.906 -30.859 1 46.34 389 ALA B N 1
ATOM 7527 C CA . ALA B 1 389 ? 20 10.977 -31.062 1 46.34 389 ALA B CA 1
ATOM 7528 C C . ALA B 1 389 ? 19.359 11.938 -30.062 1 46.34 389 ALA B C 1
ATOM 7530 O O . ALA B 1 389 ? 18.359 12.602 -30.391 1 46.34 389 ALA B O 1
ATOM 7531 N N . ALA B 1 390 ? 19.922 11.914 -28.891 1 47.47 390 ALA B N 1
ATOM 7532 C CA . ALA B 1 390 ? 19.469 12.852 -27.859 1 47.47 390 ALA B CA 1
ATOM 7533 C C . ALA B 1 390 ? 19.641 14.297 -28.328 1 47.47 390 ALA B C 1
ATOM 7535 O O . ALA B 1 390 ? 18.844 15.172 -27.984 1 47.47 390 ALA B O 1
ATOM 7536 N N . ARG B 1 391 ? 20.781 14.547 -29.016 1 46.62 391 ARG B N 1
ATOM 7537 C CA . ARG B 1 391 ? 21.078 15.875 -29.547 1 46.62 391 ARG B CA 1
ATOM 7538 C C . ARG B 1 391 ? 20.156 16.234 -30.703 1 46.62 391 ARG B C 1
ATOM 7540 O O . ARG B 1 391 ? 19.875 17.406 -30.938 1 46.62 391 ARG B O 1
ATOM 7547 N N . ASN B 1 392 ? 20.078 15.344 -31.625 1 41.88 392 ASN B N 1
ATOM 7548 C CA . ASN B 1 392 ? 19.328 15.633 -32.844 1 41.88 392 ASN B CA 1
ATOM 7549 C C . ASN B 1 392 ? 17.828 15.789 -32.531 1 41.88 392 ASN B C 1
ATOM 7551 O O . ASN B 1 392 ? 17.062 16.188 -33.406 1 41.88 392 ASN B O 1
ATOM 7555 N N . LYS B 1 393 ? 17.422 14.961 -31.719 1 41.38 393 LYS B N 1
ATOM 7556 C CA . LYS B 1 393 ? 15.992 15.18 -31.469 1 41.38 393 LYS B CA 1
ATOM 7557 C C . LYS B 1 393 ? 15.758 16.484 -30.734 1 41.38 393 LYS B C 1
ATOM 7559 O O . LYS B 1 393 ? 16.281 16.672 -29.625 1 41.38 393 LYS B O 1
ATOM 7564 N N . GLY B 1 394 ? 15.828 17.578 -31.234 1 35.31 394 GLY B N 1
ATOM 7565 C CA . GLY B 1 394 ? 15.438 18.938 -30.922 1 35.31 394 GLY B CA 1
ATOM 7566 C C . GLY B 1 394 ? 14.273 19.031 -29.953 1 35.31 394 GLY B C 1
ATOM 7567 O O . GLY B 1 394 ? 13.75 20.109 -29.703 1 35.31 394 GLY B O 1
ATOM 7568 N N . VAL B 1 395 ? 13.281 18.156 -29.938 1 40.38 395 VAL B N 1
ATOM 7569 C CA . VAL B 1 395 ? 12 18.531 -29.359 1 40.38 395 VAL B CA 1
ATOM 7570 C C . VAL B 1 395 ? 12.07 18.438 -27.828 1 40.38 395 VAL B C 1
ATOM 7572 O O . VAL B 1 395 ? 12.336 17.359 -27.281 1 40.38 395 VAL B O 1
ATOM 7575 N N . ALA B 1 396 ? 12.195 19.469 -27.172 1 42.22 396 ALA B N 1
ATOM 7576 C CA . ALA B 1 396 ? 12.078 19.828 -25.766 1 42.22 396 ALA B CA 1
ATOM 7577 C C . ALA B 1 396 ? 11.117 18.906 -25.031 1 42.22 396 ALA B C 1
ATOM 7579 O O . ALA B 1 396 ? 11.289 18.625 -23.844 1 42.22 396 ALA B O 1
ATOM 7580 N N . ALA B 1 397 ? 9.992 18.547 -25.766 1 48.22 397 ALA B N 1
ATOM 7581 C CA . ALA B 1 397 ? 8.852 17.859 -25.141 1 48.22 397 ALA B CA 1
ATOM 7582 C C . ALA B 1 397 ? 9.234 16.469 -24.656 1 48.22 397 ALA B C 1
ATOM 7584 O O . ALA B 1 397 ? 8.547 15.891 -23.812 1 48.22 397 ALA B O 1
ATOM 7585 N N . ASP B 1 398 ? 10.492 15.938 -24.891 1 61.91 398 ASP B N 1
ATOM 7586 C CA . ASP B 1 398 ? 10.812 14.57 -24.516 1 61.91 398 ASP B CA 1
ATOM 7587 C C . ASP B 1 398 ? 11.758 14.539 -23.312 1 61.91 398 ASP B C 1
ATOM 7589 O O . ASP B 1 398 ? 12.133 13.469 -22.828 1 61.91 398 ASP B O 1
ATOM 7593 N N . ARG B 1 399 ? 11.953 15.742 -22.75 1 78.12 399 ARG B N 1
ATOM 7594 C CA . ARG B 1 399 ? 13.031 15.742 -21.766 1 78.12 399 ARG B CA 1
ATOM 7595 C C . ARG B 1 399 ? 12.477 15.797 -20.344 1 78.12 399 ARG B C 1
ATOM 7597 O O . ARG B 1 399 ? 13.219 15.656 -19.375 1 78.12 399 ARG B O 1
ATOM 7604 N N . GLY B 1 400 ? 11.266 15.805 -20.062 1 90.88 400 GLY B N 1
ATOM 7605 C CA . GLY B 1 400 ? 10.727 15.922 -18.719 1 90.88 400 GLY B CA 1
ATOM 7606 C C . GLY B 1 400 ? 11.227 17.156 -17.984 1 90.88 400 GLY B C 1
ATOM 7607 O O . GLY B 1 400 ? 11.875 18.016 -18.578 1 90.88 400 GLY B O 1
ATOM 7608 N N . TRP B 1 401 ? 11.031 17.328 -16.688 1 95.56 401 TRP B N 1
ATOM 7609 C CA . TRP B 1 401 ? 11.414 18.5 -15.891 1 95.56 401 TRP B CA 1
ATOM 7610 C C . TRP B 1 401 ? 12.906 18.469 -15.578 1 95.56 401 TRP B C 1
ATOM 7612 O O . TRP B 1 401 ? 13.531 19.516 -15.406 1 95.56 401 TRP B O 1
ATOM 7622 N N . GLN B 1 402 ? 13.469 17.266 -15.516 1 95 402 GLN B N 1
ATOM 7623 C CA . GLN B 1 402 ? 14.82 17.078 -15 1 95 402 GLN B CA 1
ATOM 7624 C C . GLN B 1 402 ? 14.961 17.672 -13.602 1 95 402 GLN B C 1
ATOM 7626 O O . GLN B 1 402 ? 13.992 18.172 -13.031 1 95 402 GLN B O 1
ATOM 7631 N N . MET B 1 403 ? 16.141 17.578 -12.984 1 96.75 403 MET B N 1
ATOM 7632 C CA . MET B 1 403 ? 16.359 18.031 -11.609 1 96.75 403 MET B CA 1
ATOM 7633 C C . MET B 1 403 ? 16.109 19.531 -11.484 1 96.75 403 MET B C 1
ATOM 7635 O O . MET B 1 403 ? 15.484 19.984 -10.523 1 96.75 403 MET B O 1
ATOM 7639 N N . ASP B 1 404 ? 16.547 20.312 -12.438 1 96.94 404 ASP B N 1
ATOM 7640 C CA . ASP B 1 404 ? 16.375 21.766 -12.406 1 96.94 404 ASP B CA 1
ATOM 7641 C C . ASP B 1 404 ? 14.898 22.141 -12.375 1 96.94 404 ASP B C 1
ATOM 7643 O O . ASP B 1 404 ? 14.492 23 -11.586 1 96.94 404 ASP B O 1
ATOM 7647 N N . GLY B 1 405 ? 14.141 21.516 -13.336 1 96.88 405 GLY B N 1
ATOM 7648 C CA . GLY B 1 405 ? 12.711 21.781 -13.367 1 96.88 405 GLY B CA 1
ATOM 7649 C C . GLY B 1 405 ? 11.992 21.359 -12.102 1 96.88 405 GLY B C 1
ATOM 7650 O O . GLY B 1 405 ? 11.07 22.031 -11.648 1 96.88 405 GLY B O 1
ATOM 7651 N N . TRP B 1 406 ? 12.422 20.25 -11.531 1 98.06 406 TRP B N 1
ATOM 7652 C CA . TRP B 1 406 ? 11.852 19.766 -10.281 1 98.06 406 TRP B CA 1
ATOM 7653 C C . TRP B 1 406 ? 12.055 20.797 -9.164 1 98.06 406 TRP B C 1
ATOM 7655 O O . TRP B 1 406 ? 11.102 21.156 -8.477 1 98.06 406 TRP B O 1
ATOM 7665 N N . VAL B 1 407 ? 13.242 21.297 -8.961 1 98.06 407 VAL B N 1
ATOM 7666 C CA . VAL B 1 407 ? 13.562 22.25 -7.91 1 98.06 407 VAL B CA 1
ATOM 7667 C C . VAL B 1 407 ? 12.812 23.562 -8.156 1 98.06 407 VAL B C 1
ATOM 7669 O O . VAL B 1 407 ? 12.297 24.172 -7.219 1 98.06 407 VAL B O 1
ATOM 7672 N N . ARG B 1 408 ? 12.734 23.953 -9.438 1 96.69 408 ARG B N 1
ATOM 7673 C CA . ARG B 1 408 ? 12 25.172 -9.781 1 96.69 408 ARG B CA 1
ATOM 7674 C C . ARG B 1 408 ? 10.523 25.031 -9.422 1 96.69 408 ARG B C 1
ATOM 7676 O O . ARG B 1 408 ? 9.906 26 -8.961 1 96.69 408 ARG B O 1
ATOM 7683 N N . TRP B 1 409 ? 9.938 23.891 -9.711 1 97.06 409 TRP B N 1
ATOM 7684 C CA . TRP B 1 409 ? 8.547 23.609 -9.359 1 97.06 409 TRP B CA 1
ATOM 7685 C C . TRP B 1 409 ? 8.328 23.734 -7.859 1 97.06 409 TRP B C 1
ATOM 7687 O O . TRP B 1 409 ? 7.371 24.375 -7.418 1 97.06 409 TRP B O 1
ATOM 7697 N N . LEU B 1 410 ? 9.219 23.172 -7.051 1 97.81 410 LEU B N 1
ATOM 7698 C CA . LEU B 1 410 ? 9.148 23.234 -5.594 1 97.81 410 LEU B CA 1
ATOM 7699 C C . LEU B 1 410 ? 9.156 24.688 -5.109 1 97.81 410 LEU B C 1
ATOM 7701 O O . LEU B 1 410 ? 8.383 25.047 -4.223 1 97.81 410 LEU B O 1
ATOM 7705 N N . GLU B 1 411 ? 10.023 25.438 -5.668 1 96.88 411 GLU B N 1
ATOM 7706 C CA . GLU B 1 411 ? 10.133 26.844 -5.305 1 96.88 411 GLU B CA 1
ATOM 7707 C C . GLU B 1 411 ? 8.852 27.609 -5.648 1 96.88 411 GLU B C 1
ATOM 7709 O O . GLU B 1 411 ? 8.414 28.469 -4.887 1 96.88 411 GLU B O 1
ATOM 7714 N N . GLY B 1 412 ? 8.305 27.266 -6.785 1 95.62 412 GLY B N 1
ATOM 7715 C CA . GLY B 1 412 ? 7.043 27.875 -7.18 1 95.62 412 GLY B CA 1
ATOM 7716 C C . GLY B 1 412 ? 5.902 27.562 -6.23 1 95.62 412 GLY B C 1
ATOM 7717 O O . GLY B 1 412 ? 5.098 28.438 -5.906 1 95.62 412 GLY B O 1
ATOM 7718 N N . LEU B 1 413 ? 5.82 26.312 -5.848 1 96.56 413 LEU B N 1
ATOM 7719 C CA . LEU B 1 413 ? 4.809 25.922 -4.875 1 96.56 413 LEU B CA 1
ATOM 7720 C C . LEU B 1 413 ? 4.953 26.719 -3.582 1 96.56 413 LEU B C 1
ATOM 7722 O O . LEU B 1 413 ? 3.965 27.203 -3.035 1 96.56 413 LEU B O 1
ATOM 7726 N N . ARG B 1 414 ? 6.176 26.828 -3.098 1 96.81 414 ARG B N 1
ATOM 7727 C CA . ARG B 1 414 ? 6.449 27.594 -1.886 1 96.81 414 ARG B CA 1
ATOM 7728 C C . ARG B 1 414 ? 5.938 29.016 -2.014 1 96.81 414 ARG B C 1
ATOM 7730 O O . ARG B 1 414 ? 5.297 29.531 -1.098 1 96.81 414 ARG B O 1
ATOM 7737 N N . GLY B 1 415 ? 6.23 29.672 -3.092 1 95.69 415 GLY B N 1
ATOM 7738 C CA . GLY B 1 415 ? 5.758 31.016 -3.318 1 95.69 415 GLY B CA 1
ATOM 7739 C C . GLY B 1 415 ? 4.242 31.141 -3.295 1 95.69 415 GLY B C 1
ATOM 7740 O O . GLY B 1 415 ? 3.695 32.062 -2.711 1 95.69 415 GLY B O 1
ATOM 7741 N N . GLY B 1 416 ? 3.582 30.203 -3.969 1 95.06 416 GLY B N 1
ATOM 7742 C CA . GLY B 1 416 ? 2.129 30.188 -4.008 1 95.06 416 GLY B CA 1
ATOM 7743 C C . GLY B 1 416 ? 1.497 30.047 -2.635 1 95.06 416 GLY B C 1
ATOM 7744 O O . GLY B 1 416 ? 0.588 30.797 -2.279 1 95.06 416 GLY B O 1
ATOM 7745 N N . TYR B 1 417 ? 1.931 29.141 -1.827 1 96.38 417 TYR B N 1
ATOM 7746 C CA . TYR B 1 417 ? 1.365 28.906 -0.503 1 96.38 417 TYR B CA 1
ATOM 7747 C C . TYR B 1 417 ? 1.765 30.016 0.463 1 96.38 417 TYR B C 1
ATOM 7749 O O . TYR B 1 417 ? 1.001 30.359 1.365 1 96.38 417 TYR B O 1
ATOM 7757 N N . GLU B 1 418 ? 2.98 30.578 0.285 1 96.75 418 GLU B N 1
ATOM 7758 C CA . GLU B 1 418 ? 3.402 31.688 1.133 1 96.75 418 GLU B CA 1
ATOM 7759 C C . GLU B 1 418 ? 2.471 32.906 0.98 1 96.75 418 GLU B C 1
ATOM 7761 O O . GLU B 1 418 ? 2.143 33.562 1.963 1 96.75 418 GLU B O 1
ATOM 7766 N N . ARG B 1 419 ? 2.045 33.188 -0.197 1 96.12 419 ARG B N 1
ATOM 7767 C CA . ARG B 1 419 ? 1.122 34.281 -0.43 1 96.12 419 ARG B CA 1
ATOM 7768 C C . ARG B 1 419 ? -0.219 34.031 0.252 1 96.12 419 ARG B C 1
ATOM 7770 O O . ARG B 1 419 ? -0.813 34.969 0.822 1 96.12 419 ARG B O 1
ATOM 7777 N N . ARG B 1 420 ? -0.71 32.781 0.173 1 96.44 420 ARG B N 1
ATOM 7778 C CA . ARG B 1 420 ? -1.939 32.438 0.879 1 96.44 420 ARG B CA 1
ATOM 7779 C C . ARG B 1 420 ? -1.779 32.625 2.383 1 96.44 420 ARG B C 1
ATOM 7781 O O . ARG B 1 420 ? -2.676 33.156 3.047 1 96.44 420 ARG B O 1
ATOM 7788 N N . MET B 1 421 ? -0.649 32.188 2.879 1 97.5 421 MET B N 1
ATOM 7789 C CA . MET B 1 421 ? -0.326 32.375 4.293 1 97.5 421 MET B CA 1
ATOM 7790 C C . MET B 1 421 ? -0.329 33.844 4.676 1 97.5 421 MET B C 1
ATOM 7792 O O . MET B 1 421 ? -0.934 34.219 5.68 1 97.5 421 MET B O 1
ATOM 7796 N N . GLN B 1 422 ? 0.291 34.719 3.91 1 97.31 422 GLN B N 1
ATOM 7797 C CA . GLN B 1 422 ? 0.354 36.156 4.172 1 97.31 422 GLN B CA 1
ATOM 7798 C C . GLN B 1 422 ? -1.042 36.781 4.203 1 97.31 422 GLN B C 1
ATOM 7800 O O . GLN B 1 422 ? -1.36 37.562 5.102 1 97.31 422 GLN B O 1
ATOM 7805 N N . ASP B 1 423 ? -1.826 36.375 3.236 1 97.5 423 ASP B N 1
ATOM 7806 C CA . ASP B 1 423 ? -3.174 36.906 3.135 1 97.5 423 ASP B CA 1
ATOM 7807 C C . ASP B 1 423 ? -4 36.562 4.375 1 97.5 423 ASP B C 1
ATOM 7809 O O . ASP B 1 423 ? -4.676 37.438 4.926 1 97.5 423 ASP B O 1
ATOM 7813 N N . MET B 1 424 ? -3.961 35.375 4.785 1 98.56 424 MET B N 1
ATOM 7814 C CA . MET B 1 424 ? -4.73 34.938 5.957 1 98.56 424 MET B CA 1
ATOM 7815 C C . MET B 1 424 ? -4.191 35.625 7.223 1 98.56 424 MET B C 1
ATOM 7817 O O . MET B 1 424 ? -4.957 36.156 8.016 1 98.56 424 MET B O 1
ATOM 7821 N N . CYS B 1 425 ? -2.908 35.656 7.441 1 98.5 425 CYS B N 1
ATOM 7822 C CA . CYS B 1 425 ? -2.291 36.094 8.68 1 98.5 425 CYS B CA 1
ATOM 7823 C C . CYS B 1 425 ? -2.398 37.625 8.812 1 98.5 425 CYS B C 1
ATOM 7825 O O . CYS B 1 425 ? -2.527 38.125 9.922 1 98.5 425 CYS B O 1
ATOM 7827 N N . ARG B 1 426 ? -2.355 38.312 7.707 1 97.94 426 ARG B N 1
ATOM 7828 C CA . ARG B 1 426 ? -2.537 39.75 7.773 1 97.94 426 ARG B CA 1
ATOM 7829 C C . ARG B 1 426 ? -3.91 40.125 8.336 1 97.94 426 ARG B C 1
ATOM 7831 O O . ARG B 1 426 ? -4.027 41 9.203 1 97.94 426 ARG B O 1
ATOM 7838 N N . VAL B 1 427 ? -4.922 39.438 7.781 1 98.31 427 VAL B N 1
ATOM 7839 C CA . VAL B 1 427 ? -6.281 39.688 8.242 1 98.31 427 VAL B CA 1
ATOM 7840 C C . VAL B 1 427 ? -6.406 39.312 9.719 1 98.31 427 VAL B C 1
ATOM 7842 O O . VAL B 1 427 ? -6.969 40.062 10.516 1 98.31 427 VAL B O 1
ATOM 7845 N N . LEU B 1 428 ? -5.887 38.188 10.125 1 98.5 428 LEU B N 1
ATOM 7846 C CA . LEU B 1 428 ? -5.953 37.719 11.508 1 98.5 428 LEU B CA 1
ATOM 7847 C C . LEU B 1 428 ? -5.203 38.656 12.43 1 98.5 428 LEU B C 1
ATOM 7849 O O . LEU B 1 428 ? -5.68 38.969 13.531 1 98.5 428 LEU B O 1
ATOM 7853 N N . GLU B 1 429 ? -4.039 39.062 12 1 97.62 429 GLU B N 1
ATOM 7854 C CA . GLU B 1 429 ? -3.201 39.969 12.797 1 97.62 429 GLU B CA 1
ATOM 7855 C C . GLU B 1 429 ? -3.945 41.25 13.164 1 97.62 429 GLU B C 1
ATOM 7857 O O . GLU B 1 429 ? -3.939 41.656 14.32 1 97.62 429 GLU B O 1
ATOM 7862 N N . GLU B 1 430 ? -4.645 41.781 12.297 1 96.06 430 GLU B N 1
ATOM 7863 C CA . GLU B 1 430 ? -5.363 43.031 12.484 1 96.06 430 GLU B CA 1
ATOM 7864 C C . GLU B 1 430 ? -6.59 42.844 13.375 1 96.06 430 GLU B C 1
ATOM 7866 O O . GLU B 1 430 ? -7.074 43.812 13.984 1 96.06 430 GLU B O 1
ATOM 7871 N N . ALA B 1 431 ? -7 41.625 13.43 1 96.88 431 ALA B N 1
ATOM 7872 C CA . ALA B 1 431 ? -8.297 41.406 14.047 1 96.88 431 ALA B CA 1
ATOM 7873 C C . ALA B 1 431 ? -8.141 40.75 15.43 1 96.88 431 ALA B C 1
ATOM 7875 O O . ALA B 1 431 ? -9.133 40.344 16.047 1 96.88 431 ALA B O 1
ATOM 7876 N N . ARG B 1 432 ? -6.996 40.688 16.016 1 97.06 432 ARG B N 1
ATOM 7877 C CA . ARG B 1 432 ? -6.742 39.969 17.25 1 97.06 432 ARG B CA 1
ATOM 7878 C C . ARG B 1 432 ? -7.547 40.562 18.406 1 97.06 432 ARG B C 1
ATOM 7880 O O . ARG B 1 432 ? -7.871 39.844 19.359 1 97.06 432 ARG B O 1
ATOM 7887 N N . PHE B 1 433 ? -7.945 41.844 18.297 1 95.69 433 PHE B N 1
ATOM 7888 C CA . PHE B 1 433 ? -8.578 42.562 19.406 1 95.69 433 PHE B CA 1
ATOM 7889 C C . PHE B 1 433 ? -9.938 43.125 18.984 1 95.69 433 PHE B C 1
ATOM 7891 O O . PHE B 1 433 ? -10.102 43.594 17.859 1 95.69 433 PHE B O 1
ATOM 7898 N N . LEU B 1 434 ? -10.883 42.969 19.828 1 93.81 434 LEU B N 1
ATOM 7899 C CA . LEU B 1 434 ? -12.156 43.656 19.688 1 93.81 434 LEU B CA 1
ATOM 7900 C C . LEU B 1 434 ? -12.102 45.031 20.391 1 93.81 434 LEU B C 1
ATOM 7902 O O . LEU B 1 434 ? -11.719 45.094 21.562 1 93.81 434 LEU B O 1
ATOM 7906 N N . VAL B 1 435 ? -12.438 46.125 19.672 1 88.38 435 VAL B N 1
ATOM 7907 C CA . VAL B 1 435 ? -12.43 47.469 20.234 1 88.38 435 VAL B CA 1
ATOM 7908 C C . VAL B 1 435 ? -13.867 47.938 20.484 1 88.38 435 VAL B C 1
ATOM 7910 O O . VAL B 1 435 ? -14.688 47.969 19.562 1 88.38 435 VAL B O 1
ATOM 7913 N N . ASP B 1 436 ? -14.305 48 21.609 1 74.88 436 ASP B N 1
ATOM 7914 C CA . ASP B 1 436 ? -15.625 48.531 21.969 1 74.88 436 ASP B CA 1
ATOM 7915 C C . ASP B 1 436 ? -15.602 50.031 22.156 1 74.88 436 ASP B C 1
ATOM 7917 O O . ASP B 1 436 ? -14.805 50.562 22.938 1 74.88 436 ASP B O 1
ATOM 7921 N N . ALA B 1 437 ? -16.172 50.875 21.172 1 58.94 437 ALA B N 1
ATOM 7922 C CA . ALA B 1 437 ? -16.281 52.344 21.281 1 58.94 437 ALA B CA 1
ATOM 7923 C C . ALA B 1 437 ? -17.438 52.719 22.203 1 58.94 437 ALA B C 1
ATOM 7925 O O . ALA B 1 437 ? -17.75 53.906 22.344 1 58.94 437 ALA B O 1
ATOM 7926 N N . ASP B 1 438 ? -18.203 51.969 22.797 1 49.22 438 ASP B N 1
ATOM 7927 C CA . ASP B 1 438 ? -19.453 52.469 23.359 1 49.22 438 ASP B CA 1
ATOM 7928 C C . ASP B 1 438 ? -19.219 53.719 24.172 1 49.22 438 ASP B C 1
ATOM 7930 O O . ASP B 1 438 ? -20.141 54.531 24.375 1 49.22 438 ASP B O 1
ATOM 7934 N N . ASN B 1 439 ? -18.422 53.719 25.234 1 45.38 439 ASN B N 1
ATOM 7935 C CA . ASN B 1 439 ? -18.844 54.594 26.312 1 45.38 439 ASN B CA 1
ATOM 7936 C C . ASN B 1 439 ? -18.641 56.062 25.953 1 45.38 439 ASN B C 1
ATOM 7938 O O . ASN B 1 439 ? -18 56.812 26.703 1 45.38 439 ASN B O 1
ATOM 7942 N N . ALA B 1 440 ? -18.75 56.469 24.781 1 42.06 440 ALA B N 1
ATOM 7943 C CA . ALA B 1 440 ? -18.609 57.906 24.484 1 42.06 440 ALA B CA 1
ATOM 7944 C C . ALA B 1 440 ? -19.859 58.656 24.922 1 42.06 440 ALA B C 1
ATOM 7946 O O . ALA B 1 440 ? -20.016 59.844 24.609 1 42.06 440 ALA B O 1
ATOM 7947 N N . VAL B 1 441 ? -20.984 58.062 25.172 1 36.53 441 VAL B N 1
ATOM 7948 C CA . VAL B 1 441 ? -22.078 59.031 25.203 1 36.53 441 VAL B CA 1
ATOM 7949 C C . VAL B 1 441 ? -21.766 60.125 26.234 1 36.53 441 VAL B C 1
ATOM 7951 O O . VAL B 1 441 ? -21.922 61.312 25.953 1 36.53 441 VAL B O 1
ATOM 7954 N N . ALA B 1 442 ? -22.625 59.875 27.578 1 39.34 442 ALA B N 1
ATOM 7955 C CA . ALA B 1 442 ? -23.375 60.969 28.203 1 39.34 442 ALA B CA 1
ATOM 7956 C C . ALA B 1 442 ? -22.453 62.062 28.734 1 39.34 442 ALA B C 1
ATOM 7958 O O . ALA B 1 442 ? -22.906 63.031 29.312 1 39.34 442 ALA B O 1
ATOM 7959 N N . SER B 1 443 ? -21.25 61.812 29.484 1 32.5 443 SER B N 1
ATOM 7960 C CA . SER B 1 443 ? -21.047 63 30.312 1 32.5 443 SER B CA 1
ATOM 7961 C C . SER B 1 443 ? -20.625 64.188 29.469 1 32.5 443 SER B C 1
ATOM 7963 O O . SER B 1 443 ? -20.047 64 28.391 1 32.5 443 SER B O 1
ATOM 7965 N N . THR B 1 444 ? -21.172 65.438 29.688 1 36.53 444 THR B N 1
ATOM 7966 C CA . THR B 1 444 ? -20.906 66.812 29.266 1 36.53 444 THR B CA 1
ATOM 7967 C C . THR B 1 444 ? -19.406 67.062 29.094 1 36.53 444 THR B C 1
ATOM 7969 O O . THR B 1 444 ? -18.969 67.5 28.031 1 36.53 444 THR B O 1
ATOM 7972 N N . ALA B 1 445 ? -18.953 68.125 30.078 1 39.53 445 ALA B N 1
ATOM 7973 C CA . ALA B 1 445 ? -17.844 69.062 30 1 39.53 445 ALA B CA 1
ATOM 7974 C C . ALA B 1 445 ? -16.5 68.375 29.906 1 39.53 445 ALA B C 1
ATOM 7976 O O . ALA B 1 445 ? -15.562 68.875 29.297 1 39.53 445 ALA B O 1
ATOM 7977 N N . ASP B 1 446 ? -16.031 67.625 31.062 1 36.38 446 ASP B N 1
ATOM 7978 C CA . ASP B 1 446 ? -14.617 67.375 31.266 1 36.38 446 ASP B CA 1
ATOM 7979 C C . ASP B 1 446 ? -14.125 66.312 30.266 1 36.38 446 ASP B C 1
ATOM 7981 O O . ASP B 1 446 ? -14.914 65.562 29.703 1 36.38 446 ASP B O 1
ATOM 7985 N N . GLU B 1 447 ? -12.734 66.312 29.938 1 39.19 447 GLU B N 1
ATOM 7986 C CA . GLU B 1 447 ? -11.844 65.438 29.109 1 39.19 447 GLU B CA 1
ATOM 7987 C C . GLU B 1 447 ? -12.141 63.969 29.297 1 39.19 447 GLU B C 1
ATOM 7989 O O . GLU B 1 447 ? -11.648 63.375 30.25 1 39.19 447 GLU B O 1
ATOM 7994 N N . VAL B 1 448 ? -13.391 63.469 29.281 1 39.5 448 VAL B N 1
ATOM 7995 C CA . VAL B 1 448 ? -13.562 62.031 29.453 1 39.5 448 VAL B CA 1
ATOM 7996 C C . VAL B 1 448 ? -12.664 61.281 28.484 1 39.5 448 VAL B C 1
ATOM 7998 O O . VAL B 1 448 ? -12.844 61.375 27.266 1 39.5 448 VAL B O 1
ATOM 8001 N N . TRP B 1 449 ? -11.383 61.094 28.844 1 42.91 449 TRP B N 1
ATOM 8002 C CA . TRP B 1 449 ? -10.531 60.062 28.234 1 42.91 449 TRP B CA 1
ATOM 8003 C C . TRP B 1 449 ? -11.336 58.812 27.906 1 42.91 449 TRP B C 1
ATOM 8005 O O . TRP B 1 449 ? -11.961 58.219 28.781 1 42.91 449 TRP B O 1
ATOM 8015 N N . GLU B 1 450 ? -12.023 58.688 26.828 1 47.09 450 GLU B N 1
ATOM 8016 C CA . GLU B 1 450 ? -12.641 57.531 26.219 1 47.09 450 GLU B CA 1
ATOM 8017 C C . GLU B 1 450 ? -11.781 56.281 26.438 1 47.09 450 GLU B C 1
ATOM 8019 O O . GLU B 1 450 ? -10.656 56.188 25.938 1 47.09 450 GLU B O 1
ATOM 8024 N N . VAL B 1 451 ? -11.852 55.688 27.625 1 50.84 451 VAL B N 1
ATOM 8025 C CA . VAL B 1 451 ? -11.141 54.406 27.844 1 50.84 451 VAL B CA 1
ATOM 8026 C C . VAL B 1 451 ? -11.625 53.375 26.828 1 50.84 451 VAL B C 1
ATOM 8028 O O . VAL B 1 451 ? -12.789 52.969 26.844 1 50.84 451 VAL B O 1
ATOM 8031 N N . VAL B 1 452 ? -11.133 53.281 25.625 1 62.47 452 VAL B N 1
ATOM 8032 C CA . VAL B 1 452 ? -11.273 52.188 24.641 1 62.47 452 VAL B CA 1
ATOM 8033 C C . VAL B 1 452 ? -10.812 50.875 25.25 1 62.47 452 VAL B C 1
ATOM 8035 O O . VAL B 1 452 ? -9.641 50.719 25.609 1 62.47 452 VAL B O 1
ATOM 8038 N N . GLU B 1 453 ? -11.82 50.062 25.719 1 78.62 453 GLU B N 1
ATOM 8039 C CA . GLU B 1 453 ? -11.453 48.719 26.234 1 78.62 453 GLU B CA 1
ATOM 8040 C C . GLU B 1 453 ? -11.148 47.75 25.094 1 78.62 453 GLU B C 1
ATOM 8042 O O . GLU B 1 453 ? -11.969 47.594 24.188 1 78.62 453 GLU B O 1
ATOM 8047 N N . LYS B 1 454 ? -9.883 47.375 24.969 1 89.19 454 LYS B N 1
ATOM 8048 C CA . LYS B 1 454 ? -9.398 46.375 24 1 89.19 454 LYS B CA 1
ATOM 8049 C C . LYS B 1 454 ? -9.375 44.969 24.594 1 89.19 454 LYS B C 1
ATOM 8051 O O . LYS B 1 454 ? -8.75 44.75 25.641 1 89.19 454 LYS B O 1
ATOM 8056 N N . ARG B 1 455 ? -10.234 44.125 24.047 1 94.12 455 ARG B N 1
ATOM 8057 C CA . ARG B 1 455 ? -10.25 42.75 24.453 1 94.12 455 ARG B CA 1
ATOM 8058 C C . ARG B 1 455 ? -9.617 41.844 23.391 1 94.12 455 ARG B C 1
ATOM 8060 O O . ARG B 1 455 ? -10.039 41.875 22.234 1 94.12 455 ARG B O 1
ATOM 8067 N N . GLN B 1 456 ? -8.641 41.094 23.766 1 96.56 456 GLN B N 1
ATOM 8068 C CA . GLN B 1 456 ? -8.008 40.156 22.844 1 96.56 456 GLN B CA 1
ATOM 8069 C C . GLN B 1 456 ? -8.891 38.938 22.578 1 96.56 456 GLN B C 1
ATOM 8071 O O . GLN B 1 456 ? -9.289 38.25 23.516 1 96.56 456 GLN B O 1
ATOM 8076 N N . MET B 1 457 ? -9.219 38.688 21.344 1 97.56 457 MET B N 1
ATOM 8077 C CA . MET B 1 457 ? -10.102 37.562 21 1 97.56 457 MET B CA 1
ATOM 8078 C C . MET B 1 457 ? -9.312 36.281 20.812 1 97.56 457 MET B C 1
ATOM 8080 O O . MET B 1 457 ? -9.773 35.188 21.188 1 97.56 457 MET B O 1
ATOM 8084 N N . PHE B 1 458 ? -8.18 36.375 20.188 1 98.06 458 PHE B N 1
ATOM 8085 C CA . PHE B 1 458 ? -7.352 35.219 19.922 1 98.06 458 PHE B CA 1
ATOM 8086 C C . PHE B 1 458 ? -5.887 35.625 19.766 1 98.06 458 PHE B C 1
ATOM 8088 O O . PHE B 1 458 ? -5.57 36.812 19.688 1 98.06 458 PHE B O 1
ATOM 8095 N N . GLU B 1 459 ? -5.023 34.688 19.859 1 97.25 459 GLU B N 1
ATOM 8096 C CA . GLU B 1 459 ? -3.596 34.844 19.594 1 97.25 459 GLU B CA 1
ATOM 8097 C C . GLU B 1 459 ? -3.088 33.75 18.656 1 97.25 459 GLU B C 1
ATOM 8099 O O . GLU B 1 459 ? -3.688 32.656 18.562 1 97.25 459 GLU B O 1
ATOM 8104 N N . PHE B 1 460 ? -2.061 34.031 17.922 1 97.31 460 PHE B N 1
ATOM 8105 C CA . PHE B 1 460 ? -1.418 33.062 17.047 1 97.31 460 PHE B CA 1
ATOM 8106 C C . PHE B 1 460 ? -0.005 33.5 16.688 1 97.31 460 PHE B C 1
ATOM 8108 O O . PHE B 1 460 ? 0.383 34.656 16.984 1 97.31 460 PHE B O 1
ATOM 8115 N N . THR B 1 461 ? 0.788 32.594 16.219 1 95.88 461 THR B N 1
ATOM 8116 C CA . THR B 1 461 ? 2.08 32.875 15.594 1 95.88 461 THR B CA 1
ATOM 8117 C C . THR B 1 461 ? 2.012 32.656 14.086 1 95.88 461 THR B C 1
ATOM 8119 O O . THR B 1 461 ? 1.36 31.734 13.602 1 95.88 461 THR B O 1
ATOM 8122 N N . TRP B 1 462 ? 2.654 33.656 13.391 1 97.31 462 TRP B N 1
ATOM 8123 C CA . TRP B 1 462 ? 2.74 33.438 11.953 1 97.31 462 TRP B CA 1
ATOM 8124 C C . TRP B 1 462 ? 3.445 32.125 11.641 1 97.31 462 TRP B C 1
ATOM 8126 O O . TRP B 1 462 ? 4.555 31.875 12.125 1 97.31 462 TRP B O 1
ATOM 8136 N N . PRO B 1 463 ? 2.77 31.219 10.875 1 97.88 463 PRO B N 1
ATOM 8137 C CA . PRO B 1 463 ? 3.438 29.938 10.578 1 97.88 463 PRO B CA 1
ATOM 8138 C C . PRO B 1 463 ? 4.691 30.125 9.727 1 97.88 463 PRO B C 1
ATOM 8140 O O . PRO B 1 463 ? 4.66 30.828 8.719 1 97.88 463 PRO B O 1
ATOM 8143 N N . THR B 1 464 ? 5.75 29.484 10.062 1 97.31 464 THR B N 1
ATOM 8144 C CA . THR B 1 464 ? 7.012 29.594 9.344 1 97.31 464 THR B CA 1
ATOM 8145 C C . THR B 1 464 ? 7.086 28.578 8.211 1 97.31 464 THR B C 1
ATOM 8147 O O . THR B 1 464 ? 8.008 28.609 7.398 1 97.31 464 THR B O 1
ATOM 8150 N N . GLY B 1 465 ? 6.121 27.688 8.102 1 97.25 465 GLY B N 1
ATOM 8151 C CA . GLY B 1 465 ? 5.996 26.688 7.047 1 97.25 465 GLY B CA 1
ATOM 8152 C C . GLY B 1 465 ? 4.691 25.922 7.105 1 97.25 465 GLY B C 1
ATOM 8153 O O . GLY B 1 465 ? 3.865 26.156 7.988 1 97.25 465 GLY B O 1
ATOM 8154 N N . GLY B 1 466 ? 4.48 25.109 6.121 1 97.19 466 GLY B N 1
ATOM 8155 C CA . GLY B 1 466 ? 3.338 24.203 6.113 1 97.19 466 GLY B CA 1
ATOM 8156 C C . GLY B 1 466 ? 2.107 24.812 5.469 1 97.19 466 GLY B C 1
ATOM 8157 O O . GLY B 1 466 ? 2.213 25.547 4.477 1 97.19 466 GLY B O 1
ATOM 8158 N N . MET B 1 467 ? 0.941 24.422 5.996 1 97.75 467 MET B N 1
ATOM 8159 C CA . MET B 1 467 ? -0.288 24.766 5.285 1 97.75 467 MET B CA 1
ATOM 8160 C C . MET B 1 467 ? -1.332 25.328 6.242 1 97.75 467 MET B C 1
ATOM 8162 O O . MET B 1 467 ? -2.488 25.531 5.863 1 97.75 467 MET B O 1
ATOM 8166 N N . PHE B 1 468 ? -0.875 25.656 7.578 1 97.62 468 PHE B N 1
ATOM 8167 C CA . PHE B 1 468 ? -1.893 25.875 8.602 1 97.62 468 PHE B CA 1
ATOM 8168 C C . PHE B 1 468 ? -1.534 27.062 9.477 1 97.62 468 PHE B C 1
ATOM 8170 O O . PHE B 1 468 ? -0.362 27.422 9.594 1 97.62 468 PHE B O 1
ATOM 8177 N N . VAL B 1 469 ? -2.551 27.625 10.039 1 98.12 469 VAL B N 1
ATOM 8178 C CA . VAL B 1 469 ? -2.43 28.594 11.141 1 98.12 469 VAL B CA 1
ATOM 8179 C C . VAL B 1 469 ? -3.105 28.031 12.391 1 98.12 469 VAL B C 1
ATOM 8181 O O . VAL B 1 469 ? -4.246 27.562 12.328 1 98.12 469 VAL B O 1
ATOM 8184 N N . TRP B 1 470 ? -2.381 28 13.438 1 98.06 470 TRP B N 1
ATOM 8185 C CA . TRP B 1 470 ? -2.836 27.5 14.734 1 98.06 470 TRP B CA 1
ATOM 8186 C C . TRP B 1 470 ? -3.193 28.672 15.664 1 98.06 470 TRP B C 1
ATOM 8188 O O . T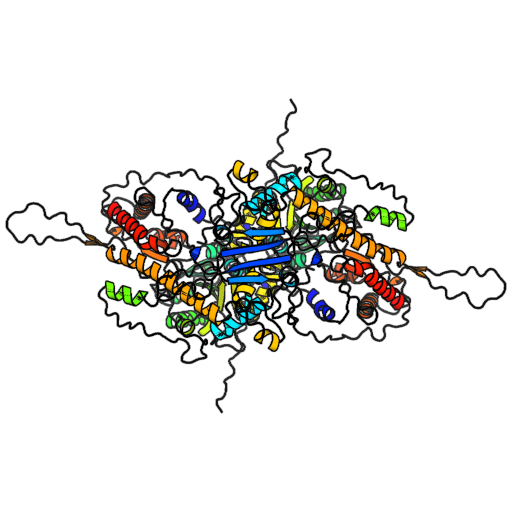RP B 1 470 ? -2.332 29.469 16.016 1 98.06 470 TRP B O 1
ATOM 8198 N N . ILE B 1 471 ? -4.473 28.75 16.078 1 98.06 471 ILE B N 1
ATOM 8199 C CA . ILE B 1 471 ? -4.883 29.906 16.844 1 98.06 471 ILE B CA 1
ATOM 8200 C C . ILE B 1 471 ? -5.41 29.469 18.219 1 98.06 471 ILE B C 1
ATOM 8202 O O . ILE B 1 471 ? -6.07 28.422 18.312 1 98.06 471 ILE B O 1
ATOM 8206 N N . ARG B 1 472 ? -5.102 30.109 19.234 1 98.06 472 ARG B N 1
ATOM 8207 C CA . ARG B 1 472 ? -5.672 29.953 20.562 1 98.06 472 ARG B CA 1
ATOM 8208 C C . ARG B 1 472 ? -6.742 31 20.828 1 98.06 472 ARG B C 1
ATOM 8210 O O . ARG B 1 472 ? -6.477 32.219 20.734 1 98.06 472 ARG B O 1
ATOM 8217 N N . MET B 1 473 ? -7.926 30.578 21.188 1 97.81 473 MET B N 1
ATOM 8218 C CA . MET B 1 473 ? -9 31.5 21.516 1 97.81 473 MET B CA 1
ATOM 8219 C C . MET B 1 473 ? -8.867 32 22.953 1 97.81 473 MET B C 1
ATOM 8221 O O . MET B 1 473 ? -8.719 31.188 23.875 1 97.81 473 MET B O 1
ATOM 8225 N N . CYS B 1 474 ? -8.898 33.312 23.062 1 97.56 474 CYS B N 1
ATOM 8226 C CA . CYS B 1 474 ? -8.836 33.906 24.391 1 97.56 474 CYS B CA 1
ATOM 8227 C C . CYS B 1 474 ? -10.219 34 25.016 1 97.56 474 CYS B C 1
ATOM 8229 O O . CYS B 1 474 ? -10.703 35.094 25.297 1 97.56 474 CYS B O 1
ATOM 8231 N N . LEU B 1 475 ? -10.727 32.875 25.328 1 96.19 475 LEU B N 1
ATOM 8232 C CA . LEU B 1 475 ? -12.094 32.781 25.828 1 96.19 475 LEU B CA 1
ATOM 8233 C C . LEU B 1 475 ? -12.242 33.5 27.172 1 96.19 475 LEU B C 1
ATOM 8235 O O . LEU B 1 475 ? -13.344 33.875 27.562 1 96.19 475 LEU B O 1
ATOM 8239 N N . GLU B 1 476 ? -11.156 33.625 27.906 1 95.69 476 GLU B N 1
ATOM 8240 C CA . GLU B 1 476 ? -11.172 34.281 29.203 1 95.69 476 GLU B CA 1
ATOM 8241 C C . GLU B 1 476 ? -11.547 35.75 29.094 1 95.69 476 GLU B C 1
ATOM 8243 O O . GLU B 1 476 ? -11.93 36.375 30.078 1 95.69 476 GLU B O 1
ATOM 8248 N N . THR B 1 477 ? -11.453 36.312 27.875 1 95.56 477 THR B N 1
ATOM 8249 C CA . THR B 1 477 ? -11.805 37.719 27.672 1 95.56 477 THR B CA 1
ATOM 8250 C C . THR B 1 477 ? -13.25 37.844 27.188 1 95.56 477 THR B C 1
ATOM 8252 O O . THR B 1 477 ? -13.758 38.938 27.016 1 95.56 477 THR B O 1
ATOM 8255 N N . HIS B 1 478 ? -13.891 36.719 26.875 1 95.06 478 HIS B N 1
ATOM 8256 C CA . HIS B 1 478 ? -15.289 36.719 26.453 1 95.06 478 HIS B CA 1
ATOM 8257 C C . HIS B 1 478 ? -16.203 37.156 27.609 1 95.06 478 HIS B C 1
ATOM 8259 O O . HIS B 1 478 ? -16 36.719 28.75 1 95.06 478 HIS B O 1
ATOM 8265 N N . PRO B 1 479 ? -17.266 37.875 27.312 1 93 479 PRO B N 1
ATOM 8266 C CA . PRO B 1 479 ? -18.156 38.344 28.375 1 93 479 PRO B CA 1
ATOM 8267 C C . PRO B 1 479 ? -18.891 37.219 29.078 1 93 479 PRO B C 1
ATOM 8269 O O . PRO B 1 479 ? -19.281 37.344 30.234 1 93 479 PRO B O 1
ATOM 8272 N N . LEU B 1 480 ? -19.016 36.125 28.391 1 94.62 480 LEU B N 1
ATOM 8273 C CA . LEU B 1 480 ? -19.766 35 28.938 1 94.62 480 LEU B CA 1
ATOM 8274 C C . LEU B 1 480 ? -18.828 34.031 29.688 1 94.62 480 LEU B C 1
ATOM 8276 O O . LEU B 1 480 ? -19.266 33 30.188 1 94.62 480 LEU B O 1
ATOM 8280 N N . TYR B 1 481 ? -17.578 34.438 29.703 1 94.19 481 TYR B N 1
ATOM 8281 C CA . TYR B 1 481 ? -16.641 33.625 30.469 1 94.19 481 TYR B CA 1
ATOM 8282 C C . TYR B 1 481 ? -17.031 33.594 31.938 1 94.19 481 TYR B C 1
ATOM 8284 O O . TYR B 1 481 ? -17.344 34.625 32.531 1 94.19 481 TYR B O 1
ATOM 8292 N N . GLY B 1 482 ? -17.062 32.469 32.719 1 93.38 482 GLY B N 1
ATOM 8293 C CA . GLY B 1 482 ? -17.531 32.344 34.094 1 93.38 482 GLY B CA 1
ATOM 8294 C C . GLY B 1 482 ? -18.969 31.859 34.188 1 93.38 482 GLY B C 1
ATOM 8295 O O . GLY B 1 482 ? -19.312 31.078 35.062 1 93.38 482 GLY B O 1
ATOM 8296 N N . LYS B 1 483 ? -19.719 32.375 33.25 1 94.56 483 LYS B N 1
ATOM 8297 C CA . LYS B 1 483 ? -21.109 31.922 33.219 1 94.56 483 LYS B CA 1
ATOM 8298 C C . LYS B 1 483 ? -21.203 30.516 32.656 1 94.56 483 LYS B C 1
ATOM 8300 O O . LYS B 1 483 ? -22.047 29.719 33.094 1 94.56 483 LYS B O 1
ATOM 8305 N N . TYR B 1 484 ? -20.469 30.188 31.625 1 93.44 484 TYR B N 1
ATOM 8306 C CA . TYR B 1 484 ? -20.406 28.875 31 1 93.44 484 TYR B CA 1
ATOM 8307 C C . TYR B 1 484 ? -19.031 28.266 31.156 1 93.44 484 TYR B C 1
ATOM 8309 O O . TYR B 1 484 ? -18.031 28.984 31.297 1 93.44 484 TYR B O 1
ATOM 8317 N N . ALA B 1 485 ? -19.062 26.922 31.109 1 92.75 485 ALA B N 1
ATOM 8318 C CA . ALA B 1 485 ? -17.766 26.234 31.078 1 92.75 485 ALA B CA 1
ATOM 8319 C C . ALA B 1 485 ? -16.984 26.594 29.812 1 92.75 485 ALA B C 1
ATOM 8321 O O . ALA B 1 485 ? -17.578 26.719 28.734 1 92.75 485 ALA B O 1
ATOM 8322 N N . PRO B 1 486 ? -15.727 26.812 29.953 1 91.62 486 PRO B N 1
ATOM 8323 C CA . PRO B 1 486 ? -14.93 27.25 28.797 1 91.62 486 PRO B CA 1
ATOM 8324 C C . PRO B 1 486 ? -15.039 26.312 27.609 1 91.62 486 PRO B C 1
ATOM 8326 O O . PRO B 1 486 ? -15.07 26.75 26.453 1 91.62 486 PRO B O 1
ATOM 8329 N N . ASP B 1 487 ? -14.992 25 27.828 1 91.25 487 ASP B N 1
ATOM 8330 C CA . ASP B 1 487 ? -15.117 24.047 26.734 1 91.25 487 ASP B CA 1
ATOM 8331 C C . ASP B 1 487 ? -16.469 24.172 26.031 1 91.25 487 ASP B C 1
ATOM 8333 O O . ASP B 1 487 ? -16.578 23.984 24.828 1 91.25 487 ASP B O 1
ATOM 8337 N N . ARG B 1 488 ? -17.438 24.5 26.797 1 92.19 488 ARG B N 1
ATOM 8338 C CA . ARG B 1 488 ? -18.766 24.75 26.219 1 92.19 488 ARG B CA 1
ATOM 8339 C C . ARG B 1 488 ? -18.766 26.016 25.375 1 92.19 488 ARG B C 1
ATOM 8341 O O . ARG B 1 488 ? -19.375 26.047 24.297 1 92.19 488 ARG B O 1
ATOM 8348 N N . LEU B 1 489 ? -18.172 27.062 25.922 1 94.06 489 LEU B N 1
ATOM 8349 C CA . LEU B 1 489 ? -18.031 28.312 25.172 1 94.06 489 LEU B CA 1
ATOM 8350 C C . LEU B 1 489 ? -17.312 28.078 23.859 1 94.06 489 LEU B C 1
ATOM 8352 O O . LEU B 1 489 ? -17.703 28.625 22.828 1 94.06 489 LEU B O 1
ATOM 8356 N N . SER B 1 490 ? -16.25 27.281 23.906 1 94.75 490 SER B N 1
ATOM 8357 C CA . SER B 1 490 ? -15.484 26.953 22.703 1 94.75 490 SER B CA 1
ATOM 8358 C C . SER B 1 490 ? -16.344 26.219 21.672 1 94.75 490 SER B C 1
ATOM 8360 O O . SER B 1 490 ? -16.312 26.531 20.484 1 94.75 490 SER B O 1
ATOM 8362 N N . ARG B 1 491 ? -17.078 25.25 22.078 1 92.31 491 ARG B N 1
ATOM 8363 C CA . ARG B 1 491 ? -17.969 24.5 21.188 1 92.31 491 ARG B CA 1
ATOM 8364 C C . ARG B 1 491 ? -19.031 25.391 20.578 1 92.31 491 ARG B C 1
ATOM 8366 O O . ARG B 1 491 ? -19.359 25.25 19.406 1 92.31 491 ARG B O 1
ATOM 8373 N N . ALA B 1 492 ? -19.594 26.25 21.406 1 94.88 492 ALA B N 1
ATOM 8374 C CA . ALA B 1 492 ? -20.594 27.188 20.922 1 94.88 492 ALA B CA 1
ATOM 8375 C C . ALA B 1 492 ? -20.016 28.094 19.828 1 94.88 492 ALA B C 1
ATOM 8377 O O . ALA B 1 492 ? -20.703 28.391 18.844 1 94.88 492 ALA B O 1
ATOM 8378 N N . LEU B 1 493 ? -18.812 28.578 20.078 1 96.5 493 LEU B N 1
ATOM 8379 C CA . LEU B 1 493 ? -18.141 29.375 19.062 1 96.5 493 LEU B CA 1
ATOM 8380 C C . LEU B 1 493 ? -18.016 28.609 17.75 1 96.5 493 LEU B C 1
ATOM 8382 O O . LEU B 1 493 ? -18.297 29.156 16.688 1 96.5 493 LEU B O 1
ATOM 8386 N N . TRP B 1 494 ? -17.578 27.391 17.875 1 94.88 494 TRP B N 1
ATOM 8387 C CA . TRP B 1 494 ? -17.391 26.547 16.688 1 94.88 494 TRP B CA 1
ATOM 8388 C C . TRP B 1 494 ? -18.703 26.391 15.922 1 94.88 494 TRP B C 1
ATOM 8390 O O . TRP B 1 494 ? -18.734 26.547 14.695 1 94.88 494 TRP B O 1
ATOM 8400 N N . VAL B 1 495 ? -19.781 26.125 16.625 1 93.06 495 VAL B N 1
ATOM 8401 C CA . VAL B 1 495 ? -21.094 25.984 16 1 93.06 495 VAL B CA 1
ATOM 8402 C C . VAL B 1 495 ? -21.516 27.312 15.383 1 93.06 495 VAL B C 1
ATOM 8404 O O . VAL B 1 495 ? -22.016 27.344 14.25 1 93.06 495 VAL B O 1
ATOM 8407 N N . HIS B 1 496 ? -21.344 28.391 16.109 1 95.5 496 HIS B N 1
ATOM 8408 C CA . HIS B 1 496 ? -21.641 29.734 15.648 1 95.5 496 HIS B CA 1
ATOM 8409 C C . HIS B 1 496 ? -21 30.016 14.297 1 95.5 496 HIS B C 1
ATOM 8411 O O . HIS B 1 496 ? -21.641 30.562 13.398 1 95.5 496 HIS B O 1
ATOM 8417 N N . LEU B 1 497 ? -19.797 29.609 14.117 1 96.56 497 LEU B N 1
ATOM 8418 C CA . LEU B 1 497 ? -19.016 29.891 12.914 1 96.56 497 LEU B CA 1
ATOM 8419 C C . LEU B 1 497 ? -19.547 29.094 11.727 1 96.56 497 LEU B C 1
ATOM 8421 O O . LEU B 1 497 ? -19.344 29.484 10.57 1 96.56 497 LEU B O 1
ATOM 8425 N N . THR B 1 498 ? -20.188 27.922 11.938 1 93.69 498 THR B N 1
ATOM 8426 C CA . THR B 1 498 ? -20.688 27.078 10.852 1 93.69 498 THR B CA 1
ATOM 8427 C C . THR B 1 498 ? -22.016 27.609 10.336 1 93.69 498 THR B C 1
ATOM 8429 O O . THR B 1 498 ? -22.5 27.172 9.289 1 93.69 498 THR B O 1
ATOM 8432 N N . GLN B 1 499 ? -22.578 28.531 10.992 1 93.06 499 GLN B N 1
ATOM 8433 C CA . GLN B 1 499 ? -23.906 29.031 10.648 1 93.06 499 GLN B CA 1
ATOM 8434 C C . GLN B 1 499 ? -23.797 30.266 9.742 1 93.06 499 GLN B C 1
ATOM 8436 O O . GLN B 1 499 ? -22.75 30.875 9.641 1 93.06 499 GLN B O 1
ATOM 8441 N N . ALA B 1 500 ? -24.891 30.516 9.062 1 94 500 ALA B N 1
ATOM 8442 C CA . ALA B 1 500 ? -24.984 31.75 8.289 1 94 500 ALA B CA 1
ATOM 8443 C C . ALA B 1 500 ? -24.859 32.969 9.188 1 94 500 ALA B C 1
ATOM 8445 O O . ALA B 1 500 ? -25.375 33 10.305 1 94 500 ALA B O 1
ATOM 8446 N N . PRO B 1 501 ? -24.219 33.969 8.867 1 96.44 501 PRO B N 1
ATOM 8447 C CA . PRO B 1 501 ? -23.672 34.219 7.527 1 96.44 501 PRO B CA 1
ATOM 8448 C C . PRO B 1 501 ? -22.203 33.812 7.414 1 96.44 501 PRO B C 1
ATOM 8450 O O . PRO B 1 501 ? -21.578 34 6.359 1 96.44 501 PRO B O 1
ATOM 8453 N N . TYR B 1 502 ? -21.641 33.281 8.438 1 96.44 502 TYR B N 1
ATOM 8454 C CA . TYR B 1 502 ? -20.188 33.062 8.445 1 96.44 502 TYR B CA 1
ATOM 8455 C C . TYR B 1 502 ? -19.812 31.828 7.641 1 96.44 502 TYR B C 1
ATOM 8457 O O . TYR B 1 502 ? -19.031 31.922 6.691 1 96.44 502 TYR B O 1
ATOM 8465 N N . ARG B 1 503 ? -20.406 30.625 7.984 1 95.38 503 ARG B N 1
ATOM 8466 C CA . ARG B 1 503 ? -20.234 29.375 7.254 1 95.38 503 ARG B CA 1
ATOM 8467 C C . ARG B 1 503 ? -18.75 29.047 7.082 1 95.38 503 ARG B C 1
ATOM 8469 O O . ARG B 1 503 ? -18.281 28.812 5.961 1 95.38 503 ARG B O 1
ATOM 8476 N N . CYS B 1 504 ? -18.062 29.047 8.172 1 96 504 CYS B N 1
ATOM 8477 C CA . CYS B 1 504 ? -16.672 28.656 8.227 1 96 504 CYS B CA 1
ATOM 8478 C C . CYS B 1 504 ? -16.484 27.422 9.094 1 96 504 CYS B C 1
ATOM 8480 O O . CYS B 1 504 ? -16.953 27.359 10.227 1 96 504 CYS B O 1
ATOM 8482 N N . LEU B 1 505 ? -15.867 26.422 8.531 1 93.75 505 LEU B N 1
ATOM 8483 C CA . LEU B 1 505 ? -15.562 25.219 9.273 1 93.75 505 LEU B CA 1
ATOM 8484 C C . LEU B 1 505 ? -14.094 25.172 9.688 1 93.75 505 LEU B C 1
ATOM 8486 O O . LEU B 1 505 ? -13.211 25.109 8.836 1 93.75 505 LEU B O 1
ATOM 8490 N N . LEU B 1 506 ? -13.844 25.266 10.977 1 94.38 506 LEU B N 1
ATOM 8491 C CA . LEU B 1 506 ? -12.492 25.219 11.516 1 94.38 506 LEU B CA 1
ATOM 8492 C C . LEU B 1 506 ? -12.188 23.828 12.094 1 94.38 506 LEU B C 1
ATOM 8494 O O . LEU B 1 506 ? -13.109 23.094 12.469 1 94.38 506 LEU B O 1
ATOM 8498 N N . GLY B 1 507 ? -10.875 23.469 12.086 1 93.25 507 GLY B N 1
ATOM 8499 C CA . GLY B 1 507 ? -10.484 22.25 12.781 1 93.25 507 GLY B CA 1
ATOM 8500 C C . GLY B 1 507 ? -10.297 22.453 14.273 1 93.25 507 GLY B C 1
ATOM 8501 O O . GLY B 1 507 ? -9.375 23.156 14.695 1 93.25 507 GLY B O 1
ATOM 8502 N N . PRO B 1 508 ? -11.164 21.812 15.078 1 93.81 508 PRO B N 1
ATOM 8503 C CA . PRO B 1 508 ? -11 21.953 16.531 1 93.81 508 PRO B CA 1
ATOM 8504 C C . PRO B 1 508 ? -9.68 21.375 17.031 1 93.81 508 PRO B C 1
ATOM 8506 O O . PRO B 1 508 ? -9.234 20.328 16.531 1 93.81 508 PRO B O 1
ATOM 8509 N N . GLY B 1 509 ? -9.102 22.047 18 1 95 509 GLY B N 1
ATOM 8510 C CA . GLY B 1 509 ? -7.824 21.609 18.531 1 95 509 GLY B CA 1
ATOM 8511 C C . GLY B 1 509 ? -7.852 20.188 19.062 1 95 509 GLY B C 1
ATOM 8512 O O . GLY B 1 509 ? -6.832 19.5 19.047 1 95 509 GLY B O 1
ATOM 8513 N N . THR B 1 510 ? -9 19.719 19.531 1 93.12 510 THR B N 1
ATOM 8514 C CA . THR B 1 510 ? -9.125 18.391 20.125 1 93.12 510 THR B CA 1
ATOM 8515 C C . THR B 1 510 ? -8.836 17.297 19.094 1 93.12 510 THR B C 1
ATOM 8517 O O . THR B 1 510 ? -8.508 16.172 19.453 1 93.12 510 THR B O 1
ATOM 8520 N N . MET B 1 511 ? -8.875 17.656 17.844 1 92.19 511 MET B N 1
ATOM 8521 C CA . MET B 1 511 ? -8.594 16.703 16.766 1 92.19 511 MET B CA 1
ATOM 8522 C C . MET B 1 511 ? -7.102 16.422 16.688 1 92.19 511 MET B C 1
ATOM 8524 O O . MET B 1 511 ? -6.688 15.484 15.992 1 92.19 511 MET B O 1
ATOM 8528 N N . PHE B 1 512 ? -6.309 17.156 17.406 1 95.88 512 PHE B N 1
ATOM 8529 C CA . PHE B 1 512 ? -4.859 17.016 17.312 1 95.88 512 PHE B CA 1
ATOM 8530 C C . PHE B 1 512 ? -4.266 16.641 18.672 1 95.88 512 PHE B C 1
ATOM 8532 O O . PHE B 1 512 ? -3.064 16.797 18.891 1 95.88 512 PHE B O 1
ATOM 8539 N N . ALA B 1 513 ? -5.156 16.172 19.609 1 96.19 513 ALA B N 1
ATOM 8540 C CA . ALA B 1 513 ? -4.73 15.797 20.969 1 96.19 513 ALA B CA 1
ATOM 8541 C C . ALA B 1 513 ? -4.488 14.297 21.062 1 96.19 513 ALA B C 1
ATOM 8543 O O . ALA B 1 513 ? -5.434 13.5 21.031 1 96.19 513 ALA B O 1
ATOM 8544 N N . PRO B 1 514 ? -3.236 13.828 21.281 1 96.81 514 PRO B N 1
ATOM 8545 C CA . PRO B 1 514 ? -2.936 12.398 21.234 1 96.81 514 PRO B CA 1
ATOM 8546 C C . PRO B 1 514 ? -3.377 11.672 22.5 1 96.81 514 PRO B C 1
ATOM 8548 O O . PRO B 1 514 ? -3.469 10.438 22.516 1 96.81 514 PRO B O 1
ATOM 8551 N N . THR B 1 515 ? -3.592 12.43 23.656 1 96.88 515 THR B N 1
ATOM 8552 C CA . THR B 1 515 ? -4 11.828 24.922 1 96.88 515 THR B CA 1
ATOM 8553 C C . THR B 1 515 ? -5.164 12.602 25.531 1 96.88 515 THR B C 1
ATOM 8555 O O . THR B 1 515 ? -5.406 13.758 25.172 1 96.88 515 THR B O 1
ATOM 8558 N N . PRO B 1 516 ? -5.84 12.023 26.469 1 94.94 516 PRO B N 1
ATOM 8559 C CA . PRO B 1 516 ? -6.918 12.734 27.172 1 94.94 516 PRO B CA 1
ATOM 8560 C C . PRO B 1 516 ? -6.422 13.969 27.922 1 94.94 516 PRO B C 1
ATOM 8562 O O . PRO B 1 516 ? -7.113 14.984 27.953 1 94.94 516 PRO B O 1
ATOM 8565 N N . THR B 1 517 ? -5.281 13.867 28.453 1 95.69 517 THR B N 1
ATOM 8566 C CA . THR B 1 517 ? -4.723 14.992 29.188 1 95.69 517 THR B CA 1
ATOM 8567 C C . THR B 1 517 ? -4.512 16.203 28.281 1 95.69 517 THR B C 1
ATOM 8569 O O . THR B 1 517 ? -4.824 17.328 28.641 1 95.69 517 THR B O 1
ATOM 8572 N N . VAL B 1 518 ? -4.012 15.953 27.094 1 96.62 518 VAL B N 1
ATOM 8573 C CA . VAL B 1 518 ? -3.814 17.031 26.125 1 96.62 518 VAL B CA 1
ATOM 8574 C C . VAL B 1 518 ? -5.168 17.547 25.641 1 96.62 518 VAL B C 1
ATOM 8576 O O . VAL B 1 518 ? -5.344 18.734 25.422 1 96.62 518 VAL B O 1
ATOM 8579 N N . ALA B 1 519 ? -6.145 16.625 25.5 1 94 519 ALA B N 1
ATOM 8580 C CA . ALA B 1 519 ? -7.48 16.984 25.031 1 94 519 ALA B CA 1
ATOM 8581 C C . ALA B 1 519 ? -8.148 17.969 25.984 1 94 519 ALA B C 1
ATOM 8583 O O . ALA B 1 519 ? -8.93 18.828 25.547 1 94 519 ALA B O 1
ATOM 8584 N N . ASP B 1 520 ? -7.82 17.953 27.25 1 94.06 520 ASP B N 1
ATOM 8585 C CA . ASP B 1 520 ? -8.422 18.781 28.297 1 94.06 520 ASP B CA 1
ATOM 8586 C C . ASP B 1 520 ? -8.023 20.234 28.141 1 94.06 520 ASP B C 1
ATOM 8588 O O . ASP B 1 520 ? -8.617 21.125 28.766 1 94.06 520 ASP B O 1
ATOM 8592 N N . ARG B 1 521 ? -7.148 20.5 27.281 1 93.56 521 ARG B N 1
ATOM 8593 C CA . ARG B 1 521 ? -6.793 21.891 27.062 1 93.56 521 ARG B CA 1
ATOM 8594 C C . ARG B 1 521 ? -6.82 22.234 25.578 1 93.56 521 ARG B C 1
ATOM 8596 O O . ARG B 1 521 ? -6.695 23.406 25.203 1 93.56 521 ARG B O 1
ATOM 8603 N N . ALA B 1 522 ? -6.953 21.25 24.734 1 95.25 522 ALA B N 1
ATOM 8604 C CA . ALA B 1 522 ? -6.863 21.422 23.281 1 95.25 522 ALA B CA 1
ATOM 8605 C C . ALA B 1 522 ? -8.086 22.172 22.75 1 95.25 522 ALA B C 1
ATOM 8607 O O . ALA B 1 522 ? -8.039 22.75 21.656 1 95.25 522 ALA B O 1
ATOM 8608 N N . TRP B 1 523 ? -9.195 22.172 23.516 1 92.25 523 TRP B N 1
ATOM 8609 C CA . TRP B 1 523 ? -10.445 22.781 23.062 1 92.25 523 TRP B CA 1
ATOM 8610 C C . TRP B 1 523 ? -10.273 24.281 22.828 1 92.25 523 TRP B C 1
ATOM 8612 O O . TRP B 1 523 ? -11.078 24.906 22.141 1 92.25 523 TRP B O 1
ATOM 8622 N N . GLN B 1 524 ? -9.211 24.891 23.359 1 95.75 524 GLN B N 1
ATOM 8623 C CA . GLN B 1 524 ? -8.992 26.328 23.234 1 95.75 524 GLN B CA 1
ATOM 8624 C C . GLN B 1 524 ? -8.414 26.688 21.859 1 95.75 524 GLN B C 1
ATOM 8626 O O . GLN B 1 524 ? -8.297 27.875 21.531 1 95.75 524 GLN B O 1
ATOM 8631 N N . TYR B 1 525 ? -8.086 25.672 21.125 1 97.31 525 TYR B N 1
ATOM 8632 C CA . TYR B 1 525 ? -7.359 25.938 19.891 1 97.31 525 TYR B CA 1
ATOM 8633 C C . TYR B 1 525 ? -8.203 25.562 18.672 1 97.31 525 TYR B C 1
ATOM 8635 O O . TYR B 1 525 ? -9.109 24.734 18.766 1 97.31 525 TYR B O 1
ATOM 8643 N N . TYR B 1 526 ? -7.906 26.219 17.531 1 97.06 526 TYR B N 1
ATOM 8644 C CA . TYR B 1 526 ? -8.406 25.859 16.219 1 97.06 526 TYR B CA 1
ATOM 8645 C C . TYR B 1 526 ? -7.277 25.875 15.188 1 97.06 526 TYR B C 1
ATOM 8647 O O . TYR B 1 526 ? -6.379 26.719 15.258 1 97.06 526 TYR B O 1
ATOM 8655 N N . ARG B 1 527 ? -7.289 24.938 14.258 1 96.88 527 ARG B N 1
ATOM 8656 C CA . ARG B 1 527 ? -6.41 24.969 13.094 1 96.88 527 ARG B CA 1
ATOM 8657 C C . ARG B 1 527 ? -7.141 25.5 11.867 1 96.88 527 ARG B C 1
ATOM 8659 O O . ARG B 1 527 ? -8.242 25.047 11.547 1 96.88 527 ARG B O 1
ATOM 8666 N N . LEU B 1 528 ? -6.555 26.453 11.203 1 97.44 528 LEU B N 1
ATOM 8667 C CA . LEU B 1 528 ? -7.051 27.016 9.945 1 97.44 528 LEU B CA 1
ATOM 8668 C C . LEU B 1 528 ? -6.148 26.594 8.781 1 97.44 528 LEU B C 1
ATOM 8670 O O . LEU B 1 528 ? -4.934 26.797 8.836 1 97.44 528 LEU B O 1
ATOM 8674 N N . CYS B 1 529 ? -6.715 26.078 7.742 1 96 529 CYS B N 1
ATOM 8675 C CA . CYS B 1 529 ? -5.953 25.688 6.562 1 96 529 CYS B CA 1
ATOM 8676 C C . CYS B 1 529 ? -6.074 26.75 5.465 1 96 529 CYS B C 1
ATOM 8678 O O . CYS B 1 529 ? -7.164 26.984 4.945 1 96 529 CYS B O 1
ATOM 8680 N N . PHE B 1 530 ? -5.02 27.359 5.07 1 97.12 530 PHE B N 1
ATOM 8681 C CA . PHE B 1 530 ? -5.043 28.359 4 1 97.12 530 PHE B CA 1
ATOM 8682 C C . PHE B 1 530 ? -4.727 27.719 2.656 1 97.12 530 PHE B C 1
ATOM 8684 O O . PHE B 1 530 ? -4.934 28.328 1.605 1 97.12 530 PHE B O 1
ATOM 8691 N N . ALA B 1 531 ? -4.246 26.484 2.658 1 94.56 531 ALA B N 1
ATOM 8692 C CA . ALA B 1 531 ? -3.703 25.828 1.47 1 94.56 531 ALA B CA 1
ATOM 8693 C C . ALA B 1 531 ? -4.824 25.375 0.538 1 94.56 531 ALA B C 1
ATOM 8695 O O . ALA B 1 531 ? -4.668 25.406 -0.686 1 94.56 531 ALA B O 1
ATOM 8696 N N . ALA B 1 532 ? -5.949 24.984 1.046 1 88.06 532 ALA B N 1
ATOM 8697 C CA . ALA B 1 532 ? -6.98 24.281 0.279 1 88.06 532 ALA B CA 1
ATOM 8698 C C . ALA B 1 532 ? -7.762 25.25 -0.6 1 88.06 532 ALA B C 1
ATOM 8700 O O . ALA B 1 532 ? -8.242 24.891 -1.673 1 88.06 532 ALA B O 1
ATOM 8701 N N . MET B 1 533 ? -7.887 26.453 -0.22 1 89.56 533 MET B N 1
ATOM 8702 C CA . MET B 1 533 ? -8.766 27.406 -0.894 1 89.56 533 MET B CA 1
ATOM 8703 C C . MET B 1 533 ? -8.031 28.125 -2.025 1 89.56 533 MET B C 1
ATOM 8705 O O . MET B 1 533 ? -6.805 28.281 -1.975 1 89.56 533 MET B O 1
ATOM 8709 N N . PRO B 1 534 ? -8.789 28.531 -3.014 1 90.38 534 PRO B N 1
ATOM 8710 C CA . PRO B 1 534 ? -8.172 29.375 -4.047 1 90.38 534 PRO B CA 1
ATOM 8711 C C . PRO B 1 534 ? -7.543 30.641 -3.48 1 90.38 534 PRO B C 1
ATOM 8713 O O . PRO B 1 534 ? -8.094 31.25 -2.557 1 90.38 534 PRO B O 1
ATOM 8716 N N . ALA B 1 535 ? -6.523 31.031 -4.094 1 92.12 535 ALA B N 1
ATOM 8717 C CA . ALA B 1 535 ? -5.754 32.156 -3.607 1 92.12 535 ALA B CA 1
ATOM 8718 C C . ALA B 1 535 ? -6.633 33.406 -3.482 1 92.12 535 ALA B C 1
ATOM 8720 O O . ALA B 1 535 ? -6.531 34.156 -2.506 1 92.12 535 ALA B O 1
ATOM 8721 N N . GLU B 1 536 ? -7.516 33.594 -4.363 1 94.06 536 GLU B N 1
ATOM 8722 C CA . GLU B 1 536 ? -8.328 34.812 -4.43 1 94.06 536 GLU B CA 1
ATOM 8723 C C . GLU B 1 536 ? -9.398 34.812 -3.348 1 94.06 536 GLU B C 1
ATOM 8725 O O . GLU B 1 536 ? -9.984 35.875 -3.047 1 94.06 536 GLU B O 1
ATOM 8730 N N . GLU B 1 537 ? -9.594 33.656 -2.742 1 95.81 537 GLU B N 1
ATOM 8731 C CA . GLU B 1 537 ? -10.664 33.562 -1.757 1 95.81 537 GLU B CA 1
ATOM 8732 C C . GLU B 1 537 ? -10.125 33.656 -0.335 1 95.81 537 GLU B C 1
ATOM 8734 O O . GLU B 1 537 ? -10.883 33.875 0.612 1 95.81 537 GLU B O 1
ATOM 8739 N N . VAL B 1 538 ? -8.859 33.594 -0.098 1 97 538 VAL B N 1
ATOM 8740 C CA . VAL B 1 538 ? -8.258 33.469 1.227 1 97 538 VAL B CA 1
ATOM 8741 C C . VAL B 1 538 ? -8.594 34.688 2.062 1 97 538 VAL B C 1
ATOM 8743 O O . VAL B 1 538 ? -9.062 34.562 3.195 1 97 538 VAL B O 1
ATOM 8746 N N . GLN B 1 539 ? -8.391 35.844 1.524 1 97.69 539 GLN B N 1
ATOM 8747 C CA . GLN B 1 539 ? -8.641 37.094 2.262 1 97.69 539 GLN B CA 1
ATOM 8748 C C . GLN B 1 539 ? -10.117 37.219 2.637 1 97.69 539 GLN B C 1
ATOM 8750 O O . GLN B 1 539 ? -10.445 37.469 3.797 1 97.69 539 GLN B O 1
ATOM 8755 N N . GLY B 1 540 ? -11 36.969 1.638 1 97.88 540 GLY B N 1
ATOM 8756 C CA . GLY B 1 540 ? -12.422 37.125 1.871 1 97.88 540 GLY B CA 1
ATOM 8757 C C . GLY B 1 540 ? -12.961 36.125 2.895 1 97.88 540 GLY B C 1
ATOM 8758 O O . GLY B 1 540 ? -13.758 36.5 3.762 1 97.88 540 GLY B O 1
ATOM 8759 N N . VAL B 1 541 ? -12.562 34.938 2.803 1 97.81 541 VAL B N 1
ATOM 8760 C CA . VAL B 1 541 ? -13.008 33.906 3.74 1 97.81 541 VAL B CA 1
ATOM 8761 C C . VAL B 1 541 ? -12.5 34.219 5.141 1 97.81 541 VAL B C 1
ATOM 8763 O O . VAL B 1 541 ? -13.211 34.031 6.129 1 97.81 541 VAL B O 1
ATOM 8766 N N . THR B 1 542 ? -11.297 34.75 5.273 1 98.56 542 THR B N 1
ATOM 8767 C CA . THR B 1 542 ? -10.719 35.062 6.57 1 98.56 542 THR B CA 1
ATOM 8768 C C . THR B 1 542 ? -11.445 36.281 7.188 1 98.56 542 THR B C 1
ATOM 8770 O O . THR B 1 542 ? -11.664 36.312 8.398 1 98.56 542 THR B O 1
ATOM 8773 N N . GLU B 1 543 ? -11.797 37.25 6.383 1 98.44 543 GLU B N 1
ATOM 8774 C CA . GLU B 1 543 ? -12.57 38.375 6.867 1 98.44 543 GLU B CA 1
ATOM 8775 C C . GLU B 1 543 ? -13.93 37.938 7.406 1 98.44 543 GLU B C 1
ATOM 8777 O O . GLU B 1 543 ? -14.367 38.406 8.453 1 98.44 543 GLU B O 1
ATOM 8782 N N . ARG B 1 544 ? -14.516 37 6.68 1 97.94 544 ARG B N 1
ATOM 8783 C CA . ARG B 1 544 ? -15.789 36.438 7.125 1 97.94 544 ARG B CA 1
ATOM 8784 C C . ARG B 1 544 ? -15.633 35.719 8.453 1 97.94 544 ARG B C 1
ATOM 8786 O O . ARG B 1 544 ? -16.484 35.844 9.336 1 97.94 544 ARG B O 1
ATOM 8793 N N . LEU B 1 545 ? -14.594 35.031 8.617 1 98.31 545 LEU B N 1
ATOM 8794 C CA . LEU B 1 545 ? -14.281 34.344 9.867 1 98.31 545 LEU B CA 1
ATOM 8795 C C . LEU B 1 545 ? -14.117 35.312 11.008 1 98.31 545 LEU B C 1
ATOM 8797 O O . LEU B 1 545 ? -14.672 35.125 12.094 1 98.31 545 LEU B O 1
ATOM 8801 N N . VAL B 1 546 ? -13.383 36.406 10.781 1 98.06 546 VAL B N 1
ATOM 8802 C CA . VAL B 1 546 ? -13.125 37.406 11.789 1 98.06 546 VAL B CA 1
ATOM 8803 C C . VAL B 1 546 ? -14.438 38.094 12.195 1 98.06 546 VAL B C 1
ATOM 8805 O O . VAL B 1 546 ? -14.648 38.406 13.367 1 98.06 546 VAL B O 1
ATOM 8808 N N . ASP B 1 547 ? -15.289 38.312 11.227 1 98.25 547 ASP B N 1
ATOM 8809 C CA . ASP B 1 547 ? -16.609 38.844 11.539 1 98.25 547 ASP B CA 1
ATOM 8810 C C . ASP B 1 547 ? -17.359 37.906 12.492 1 98.25 547 ASP B C 1
ATOM 8812 O O . ASP B 1 547 ? -18.062 38.344 13.391 1 98.25 547 ASP B O 1
ATOM 8816 N N . GLY B 1 548 ? -17.188 36.656 12.227 1 98.19 548 GLY B N 1
ATOM 8817 C CA . GLY B 1 548 ? -17.766 35.688 13.125 1 98.19 548 GLY B CA 1
ATOM 8818 C C . GLY B 1 548 ? -17.219 35.75 14.531 1 98.19 548 GLY B C 1
ATOM 8819 O O . GLY B 1 548 ? -17.953 35.625 15.508 1 98.19 548 GLY B O 1
ATOM 8820 N N . PHE B 1 549 ? -15.914 35.906 14.695 1 98.06 549 PHE B N 1
ATOM 8821 C CA . PHE B 1 549 ? -15.297 36.094 16 1 98.06 549 PHE B CA 1
ATOM 8822 C C . PHE B 1 549 ? -15.867 37.312 16.719 1 98.06 549 PHE B C 1
ATOM 8824 O O . PHE B 1 549 ? -16.281 37.219 17.875 1 98.06 549 PHE B O 1
ATOM 8831 N N . ARG B 1 550 ? -15.961 38.406 16.031 1 97.38 550 ARG B N 1
ATOM 8832 C CA . ARG B 1 550 ? -16.453 39.656 16.609 1 97.38 550 ARG B CA 1
ATOM 8833 C C . ARG B 1 550 ? -17.891 39.531 17.078 1 97.38 550 ARG B C 1
ATOM 8835 O O . ARG B 1 550 ? -18.234 39.938 18.188 1 97.38 550 ARG B O 1
ATOM 8842 N N . ALA B 1 551 ? -18.625 38.906 16.203 1 97.38 551 ALA B N 1
ATOM 8843 C CA . ALA B 1 551 ? -20.047 38.719 16.547 1 97.38 551 ALA B CA 1
ATOM 8844 C C . ALA B 1 551 ? -20.203 37.812 17.781 1 97.38 551 ALA B C 1
ATOM 8846 O O . ALA B 1 551 ? -21.078 38.062 18.609 1 97.38 551 ALA B O 1
ATOM 8847 N N . PHE B 1 552 ? -19.453 36.812 17.859 1 97.5 552 PHE B N 1
ATOM 8848 C CA . PHE B 1 552 ? -19.562 35.875 18.984 1 97.5 552 PHE B CA 1
ATOM 8849 C C . PHE B 1 552 ? -19.188 36.594 20.281 1 97.5 552 PHE B C 1
ATOM 8851 O O . PHE B 1 552 ? -19.781 36.344 21.328 1 97.5 552 PHE B O 1
ATOM 8858 N N . TRP B 1 553 ? -18.172 37.469 20.266 1 96.19 553 TRP B N 1
ATOM 8859 C CA . TRP B 1 553 ? -17.719 38.156 21.453 1 96.19 553 TRP B CA 1
ATOM 8860 C C . TRP B 1 553 ? -18.75 39.188 21.906 1 96.19 553 TRP B C 1
ATOM 8862 O O . TRP B 1 553 ? -18.625 39.781 22.984 1 96.19 553 TRP B O 1
ATOM 8872 N N . GLN B 1 554 ? -19.766 39.375 21.125 1 94.44 554 GLN B N 1
ATOM 8873 C CA . GLN B 1 554 ? -20.812 40.344 21.469 1 94.44 554 GLN B CA 1
ATOM 8874 C C . GLN B 1 554 ? -22.062 39.625 21.953 1 94.44 554 GLN B C 1
ATOM 8876 O O . GLN B 1 554 ? -23.031 40.25 22.391 1 94.44 554 GLN B O 1
ATOM 8881 N N . ARG B 1 555 ? -21.938 38.312 21.891 1 94.31 555 ARG B N 1
ATOM 8882 C CA . ARG B 1 555 ? -23.109 37.562 22.328 1 94.31 555 ARG B CA 1
ATOM 8883 C C . ARG B 1 555 ? -23.312 37.688 23.828 1 94.31 555 ARG B C 1
ATOM 8885 O O . ARG B 1 555 ? -22.344 37.719 24.594 1 94.31 555 ARG B O 1
ATOM 8892 N N . LYS B 1 556 ? -24.656 37.562 24.219 1 93.56 556 LYS B N 1
ATOM 8893 C CA . LYS B 1 556 ? -25.016 37.719 25.625 1 93.56 556 LYS B CA 1
ATOM 8894 C C . LYS B 1 556 ? -25.438 36.375 26.219 1 93.56 556 LYS B C 1
ATOM 8896 O O . LYS B 1 556 ? -25.547 36.219 27.438 1 93.56 556 LYS B O 1
ATOM 8901 N N . ASP B 1 557 ? -25.672 35.438 25.422 1 93.38 557 ASP B N 1
ATOM 8902 C CA . ASP B 1 557 ? -25.984 34.062 25.797 1 93.38 557 ASP B CA 1
ATOM 8903 C C . ASP B 1 557 ? -25.625 33.062 24.688 1 93.38 557 ASP B C 1
ATOM 8905 O O . ASP B 1 557 ? -25.125 33.469 23.641 1 93.38 557 ASP B O 1
ATOM 8909 N N . LEU B 1 558 ? -25.828 31.781 24.922 1 93.62 558 LEU B N 1
ATOM 8910 C CA . LEU B 1 558 ? -25.453 30.781 23.938 1 93.62 558 LEU B CA 1
ATOM 8911 C C . LEU B 1 558 ? -26.703 30.188 23.266 1 93.62 558 LEU B C 1
ATOM 8913 O O . LEU B 1 558 ? -26.672 29.047 22.797 1 93.62 558 LEU B O 1
ATOM 8917 N N . ASP B 1 559 ? -27.734 30.891 23.25 1 89.5 559 ASP B N 1
ATOM 8918 C CA . ASP B 1 559 ? -28.984 30.406 22.656 1 89.5 559 ASP B CA 1
ATOM 8919 C C . ASP B 1 559 ? -28.797 30.062 21.188 1 89.5 559 ASP B C 1
ATOM 8921 O O . ASP B 1 559 ? -28.172 30.828 20.438 1 89.5 559 ASP B O 1
ATOM 8925 N N . GLY B 1 560 ? -29.312 28.875 20.75 1 87.38 560 GLY B N 1
ATOM 8926 C CA . GLY B 1 560 ? -29.25 28.438 19.359 1 87.38 560 GLY B CA 1
ATOM 8927 C C . GLY B 1 560 ? -27.953 27.719 19.016 1 87.38 560 GLY B C 1
ATOM 8928 O O . GLY B 1 560 ? -27.75 27.297 17.875 1 87.38 560 GLY B O 1
ATOM 8929 N N . LEU B 1 561 ? -27.078 27.641 19.984 1 87.56 561 LEU B N 1
ATOM 8930 C CA . LEU B 1 561 ? -25.766 27.078 19.672 1 87.56 561 LEU B CA 1
ATOM 8931 C C . LEU B 1 561 ? -25.562 25.734 20.375 1 87.56 561 LEU B C 1
ATOM 8933 O O . LEU B 1 561 ? -24.5 25.125 20.281 1 87.56 561 LEU B O 1
ATOM 8937 N N . GLU B 1 562 ? -26.438 25.188 21.172 1 69.94 562 GLU B N 1
ATOM 8938 C CA . GLU B 1 562 ? -26.266 23.969 21.953 1 69.94 562 GLU B CA 1
ATOM 8939 C C . GLU B 1 562 ? -26.781 22.75 21.203 1 69.94 562 GLU B C 1
ATOM 8941 O O . GLU B 1 562 ? -26.375 21.625 21.469 1 69.94 562 GLU B O 1
ATOM 8946 N N . GLY B 1 563 ? -27.703 22.844 20.172 1 54.97 563 GLY B N 1
ATOM 8947 C CA . GLY B 1 563 ? -28.375 21.688 19.625 1 54.97 563 GLY B CA 1
ATOM 8948 C C . GLY B 1 563 ? -27.562 20.953 18.578 1 54.97 563 GLY B C 1
ATOM 8949 O O . GLY B 1 563 ? -26.672 21.547 17.969 1 54.97 563 GLY B O 1
ATOM 8950 N N . GLU B 1 564 ? -27.375 19.578 18.812 1 49.84 564 GLU B N 1
ATOM 8951 C CA . GLU B 1 564 ? -26.828 18.672 17.797 1 49.84 564 GLU B CA 1
ATOM 8952 C C . GLU B 1 564 ? -27.422 18.953 16.422 1 49.84 564 GLU B C 1
ATOM 8954 O O . GLU B 1 564 ? -28.609 18.719 16.203 1 49.84 564 GLU B O 1
ATOM 8959 N N . GLN B 1 565 ? -27.125 20 15.859 1 45.53 565 GLN B N 1
ATOM 8960 C CA . GLN B 1 565 ? -27.688 20.078 14.516 1 45.53 565 GLN B CA 1
ATOM 8961 C C . GLN B 1 565 ? -27.266 18.875 13.68 1 45.53 565 GLN B C 1
ATOM 8963 O O . GLN B 1 565 ? -26.078 18.578 13.555 1 45.53 565 GLN B O 1
ATOM 8968 N N . THR B 1 566 ? -28.125 17.844 13.703 1 42.03 566 THR B N 1
ATOM 8969 C CA . THR B 1 566 ? -27.953 16.672 12.859 1 42.03 566 THR B CA 1
ATOM 8970 C C . THR B 1 566 ? -28.031 17.062 11.383 1 42.03 566 THR B C 1
ATOM 8972 O O . THR B 1 566 ? -29.047 17.578 10.914 1 42.03 566 THR B O 1
ATOM 8975 N N . TYR B 1 567 ? -27.016 17.516 10.859 1 39.97 567 TYR B N 1
ATOM 8976 C CA . TYR B 1 567 ? -27.062 17.656 9.406 1 39.97 567 TYR B CA 1
ATOM 8977 C C . TYR B 1 567 ? -27.188 16.297 8.734 1 39.97 567 TYR B C 1
ATOM 8979 O O . TYR B 1 567 ? -26.609 15.312 9.211 1 39.97 567 TYR B O 1
ATOM 8987 N N . ALA B 1 568 ? -28.344 16.094 8.07 1 34.62 568 ALA B N 1
ATOM 8988 C CA . ALA B 1 568 ? -28.547 14.867 7.305 1 34.62 568 ALA B CA 1
ATOM 8989 C C . ALA B 1 568 ? -27.359 14.562 6.41 1 34.62 568 ALA B C 1
ATOM 8991 O O . ALA B 1 568 ? -26.969 15.383 5.578 1 34.62 568 ALA B O 1
ATOM 8992 N N . VAL B 1 569 ? -26.531 13.57 6.766 1 36.91 569 VAL B N 1
ATOM 8993 C CA . VAL B 1 569 ? -25.344 13.07 6.055 1 36.91 569 VAL B CA 1
ATOM 8994 C C . VAL B 1 569 ? -25.781 12.422 4.738 1 36.91 569 VAL B C 1
ATOM 8996 O O . VAL B 1 569 ? -26.516 11.438 4.738 1 36.91 569 VAL B O 1
ATOM 8999 N N . GLN B 1 570 ? -26.062 13.102 3.732 1 32.19 570 GLN B N 1
ATOM 9000 C CA . GLN B 1 570 ? -26.094 12.328 2.5 1 32.19 570 GLN B CA 1
ATOM 9001 C C . GLN B 1 570 ? -24.797 11.555 2.297 1 32.19 570 GLN B C 1
ATOM 9003 O O . GLN B 1 570 ? -23.703 12.102 2.514 1 32.19 570 GLN B O 1
ATOM 9008 N N . SER B 1 571 ? -24.766 10.25 2.387 1 34.06 571 SER B N 1
ATOM 9009 C CA . SER B 1 571 ? -23.75 9.211 2.277 1 34.06 571 SER B CA 1
ATOM 9010 C C . SER B 1 571 ? -22.734 9.539 1.19 1 34.06 571 SER B C 1
ATOM 9012 O O . SER B 1 571 ? -22.062 8.648 0.675 1 34.06 571 SER B O 1
ATOM 9014 N N . GLY B 1 572 ? -22.719 10.656 0.604 1 33.41 572 GLY B N 1
ATOM 9015 C CA . GLY B 1 572 ? -21.703 10.688 -0.439 1 33.41 572 GLY B CA 1
ATOM 9016 C C . GLY B 1 572 ? -20.297 10.5 0.091 1 33.41 572 GLY B C 1
ATOM 9017 O O . GLY B 1 572 ? -20.047 10.688 1.285 1 33.41 572 GLY B O 1
ATOM 9018 N N . ASN B 1 573 ? -19.406 9.703 -0.577 1 36.78 573 ASN B N 1
ATOM 9019 C CA . ASN B 1 573 ? -18.016 9.32 -0.43 1 36.78 573 ASN B CA 1
ATOM 9020 C C . ASN B 1 573 ? -17.141 10.531 -0.088 1 36.78 573 ASN B C 1
ATOM 9022 O O . ASN B 1 573 ? -16.688 11.242 -0.981 1 36.78 573 ASN B O 1
ATOM 9026 N N . LEU B 1 574 ? -17.531 11.25 0.827 1 38.5 574 LEU B N 1
ATOM 9027 C CA . LEU B 1 574 ? -16.688 12.398 1.167 1 38.5 574 LEU B CA 1
ATOM 9028 C C . LEU B 1 574 ? -15.227 11.992 1.272 1 38.5 574 LEU B C 1
ATOM 9030 O O . LEU B 1 574 ? -14.922 10.844 1.577 1 38.5 574 LEU B O 1
ATOM 9034 N N . LEU B 1 575 ? -14.266 12.961 0.933 1 43.09 575 LEU B N 1
ATOM 9035 C CA . LEU B 1 575 ? -12.836 13.18 0.704 1 43.09 575 LEU B CA 1
ATOM 9036 C C . LEU B 1 575 ? -12.016 12.695 1.896 1 43.09 575 LEU B C 1
ATOM 9038 O O . LEU B 1 575 ? -12.43 12.852 3.047 1 43.09 575 LEU B O 1
ATOM 9042 N N . GLY B 1 576 ? -11.562 11.617 1.87 1 42.94 576 GLY B N 1
ATOM 9043 C CA . GLY B 1 576 ? -10.453 11.328 2.768 1 42.94 576 GLY B CA 1
ATOM 9044 C C . GLY B 1 576 ? -9.602 12.555 3.07 1 42.94 576 GLY B C 1
ATOM 9045 O O . GLY B 1 576 ? -8.828 13 2.225 1 42.94 576 G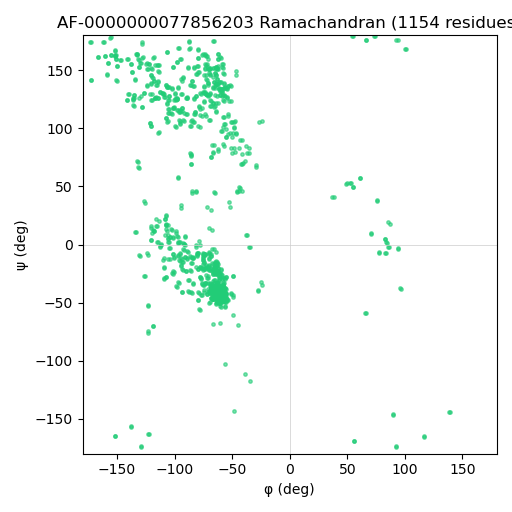LY B O 1
ATOM 9046 N N . THR B 1 577 ? -10.18 13.555 3.822 1 41.69 577 THR B N 1
ATOM 9047 C CA . THR B 1 577 ? -9.758 14.938 4.008 1 41.69 577 THR B CA 1
ATOM 9048 C C . THR B 1 577 ? -8.297 15 4.453 1 41.69 577 THR B C 1
ATOM 9050 O O . THR B 1 577 ? -7.859 16 5.027 1 41.69 577 THR B O 1
ATOM 9053 N N . GLY B 1 578 ? -7.32 14.102 3.957 1 46 578 GLY B N 1
ATOM 9054 C CA . GLY B 1 578 ? -5.906 14.414 4.094 1 46 578 GLY B CA 1
ATOM 9055 C C . GLY B 1 578 ? -5.566 15.078 5.418 1 46 578 GLY B C 1
ATOM 9056 O O . GLY B 1 578 ? -4.969 16.156 5.441 1 46 578 GLY B O 1
ATOM 9057 N N . CYS B 1 579 ? -6.156 14.648 6.645 1 43.81 579 CYS B N 1
ATOM 9058 C CA . CYS B 1 579 ? -6.023 15.375 7.902 1 43.81 579 CYS B CA 1
ATOM 9059 C C . CYS B 1 579 ? -4.562 15.711 8.195 1 43.81 579 CYS B C 1
ATOM 9061 O O . CYS B 1 579 ? -3.66 15.031 7.695 1 43.81 579 CYS B O 1
#

Secondary structure (DSSP, 8-state):
------PPPPP--GGGS-HHHHH----TTHHHHHHHTSTT-EE-SS----GGG-SEEEEEEEEE-TTSS-SSS-------EEEEEE-SS-S---TTT---HHHHTS---TT-SHHHHHHHHHIIIIIISTT--STT--EEEEESSHHHHHHHHHHHH-----TTTS-GGG--EEEEESS--HHHHHHHGGGTPEEEEE-B-SSSB-SSSTTSHHHHHHT--GGG-SPP-EEEE--SS-TTT-----HHHHHHHHHHHHHTT-EEEEE-TTTT-B-THHHHHHHHHTT-----------TTTTS---S-HHHHTSPPPGGGG-TTS-EEEEEESTTTT-GGG--EEEEE-HHHHHHHHHHHHTTT-SS-HHHHHHHHHHHH----S-HHHHHH---GGGS--HHHHHHHHHHHHHHHHHHHHHHHHHHHHHTSEEEE-GGG----SS------EEEE-EEE---SBSSEEEEEE-GGGSTTBTTB-HHHHHHHHHHHHHSTTT-EE-EEGGGG-SSHHHHHHHTTEEEEESSSS-HHHHHHHHHHHHHHHHHHTT-SS-TTSSS----------------/------PPPPP--GGGS-HHHHH----TTHHHHHHHTSTT-EE-SS----GGG-SEEEEEEEEE-TTSS-SSS-------EEEEEE-SS-S---TTT---HHHHTS---TT-SHHHHHHHHHIIIIIISTT--STT--EEEEESSHHHHHHHHHHHH-----TTTS-GGG--EEEEESS--HHHHHHHGGGTPEEEEE-B-SSSB-SSSTTSHHHHHHT--GGG-SPP-EEEE--SS-TTT-----HHHHHHHHHHHHHTT-EEEEE-TTTT-B-THHHHHHHHHTT-----------TTTTS---S-HHHHTSPPPGGGG-TTS-EEEEEESTTTT-GGG--EEEEE-HHHHHHHHHHHHTTT-SS-HHHHHHHHHHHH----S-HHHHHH---GGGS--HHHHHHHHHHHHHHHHHHHHHHHHHHHHHTSEEEE-GGGSS--SS------EEEE-EEE---SBSSEEEEEE-GGGSTTBTTB-HHHHHHHHHHHHHSTTT-EE-EEGGGG-SSHHHHHHHTTEEEEESSSS-HHHHHHHHHHHHHHHHHHTT-SS-TTSSS----------------

Nearest PDB structures (foldseek):
  6hnb-assembly1_B  TM=8.669E-01  e=1.129E-41  Candida albicans WO-1
  6s8w-assembly1_B  TM=8.948E-01  e=2.330E-39  Aspergillus fumigatus Af293
  4je5-assembly2_D  TM=8.425E-01  e=5.027E-39  Saccharomyces cerevisiae S288C
  4je5-assembly2_C  TM=8.418E-01  e=2.902E-39  Saccharomyces cerevisiae S288C
  4je5-assembly1_A  TM=8.421E-01  e=9.201E-39  Saccharomyces cerevisiae S288C